Protein AF-0000000079344077 (afdb_homodimer)

Structure (mmCIF, N/CA/C/O backbone):
data_AF-0000000079344077-model_v1
#
loop_
_entity.id
_entity.type
_entity.pdbx_description
1 polymer 'Suppressor of forked domain-containing protein'
#
loop_
_atom_site.group_PDB
_atom_site.id
_atom_site.type_symbol
_atom_site.label_atom_id
_atom_site.label_alt_id
_atom_site.label_comp_id
_atom_site.label_asym_id
_atom_site.label_entity_id
_atom_site.label_seq_id
_atom_site.pdbx_PDB_ins_code
_atom_site.Cartn_x
_atom_site.Cartn_y
_atom_site.Cartn_z
_atom_site.occupancy
_atom_site.B_iso_or_equiv
_atom_site.auth_seq_id
_atom_site.auth_comp_id
_atom_site.auth_asym_id
_atom_site.auth_atom_id
_atom_site.pdbx_PDB_model_num
ATOM 1 N N . MET A 1 1 ? -17.625 -54.344 -34.875 1 52.28 1 MET A N 1
ATOM 2 C CA . MET A 1 1 ? -16.25 -53.906 -35.125 1 52.28 1 MET A CA 1
ATOM 3 C C . MET A 1 1 ? -16.203 -52.969 -36.312 1 52.28 1 MET A C 1
ATOM 5 O O . MET A 1 1 ? -15.562 -51.906 -36.281 1 52.28 1 MET A O 1
ATOM 9 N N . SER A 1 2 ? -16.922 -53.281 -37.344 1 61.22 2 SER A N 1
ATOM 10 C CA . SER A 1 2 ? -16.922 -52.469 -38.562 1 61.22 2 SER A CA 1
ATOM 11 C C . SER A 1 2 ? -17.641 -51.125 -38.312 1 61.22 2 SER A C 1
ATOM 13 O O . SER A 1 2 ? -17.156 -50.094 -38.781 1 61.22 2 SER A O 1
ATOM 15 N N . ILE A 1 3 ? -18.672 -51.156 -37.531 1 60.72 3 ILE A N 1
ATOM 16 C CA . ILE A 1 3 ? -19.469 -49.969 -37.281 1 60.72 3 ILE A CA 1
ATOM 17 C C . ILE A 1 3 ? -18.688 -49.031 -36.375 1 60.72 3 ILE A C 1
ATOM 19 O O . ILE A 1 3 ? -18.703 -47.812 -36.594 1 60.72 3 ILE A O 1
ATOM 23 N N . GLU A 1 4 ? -18.047 -49.656 -35.438 1 61.25 4 GLU A N 1
ATOM 24 C CA . GLU A 1 4 ? -17.234 -48.875 -34.531 1 61.25 4 GLU A CA 1
ATOM 25 C C . GLU A 1 4 ? -16.094 -48.188 -35.281 1 61.25 4 GLU A C 1
ATOM 27 O O . GLU A 1 4 ? -15.797 -47 -35.031 1 61.25 4 GLU A O 1
ATOM 32 N N . ARG A 1 5 ? -15.547 -48.906 -36.188 1 66.25 5 ARG A N 1
ATOM 33 C CA . ARG A 1 5 ? -14.469 -48.344 -37 1 66.25 5 ARG A CA 1
ATOM 34 C C . ARG A 1 5 ? -14.992 -47.281 -37.938 1 66.25 5 ARG A C 1
ATOM 36 O O . ARG A 1 5 ? -14.312 -46.281 -38.188 1 66.25 5 ARG A O 1
ATOM 43 N N . SER A 1 6 ? -16.25 -47.562 -38.281 1 68.38 6 SER A N 1
ATOM 44 C CA . SER A 1 6 ? -16.859 -46.594 -39.156 1 68.38 6 SER A CA 1
ATOM 45 C C . SER A 1 6 ? -17.172 -45.281 -38.406 1 68.38 6 SER A C 1
ATOM 47 O O . SER A 1 6 ? -16.922 -44.188 -38.938 1 68.38 6 SER A O 1
ATOM 49 N N . ARG A 1 7 ? -17.656 -45.406 -37.25 1 72.81 7 ARG A N 1
ATOM 50 C CA . ARG A 1 7 ? -17.953 -44.25 -36.406 1 72.81 7 ARG A CA 1
ATOM 51 C C . ARG A 1 7 ? -16.672 -43.469 -36.094 1 72.81 7 ARG A C 1
ATOM 53 O O . ARG A 1 7 ? -16.672 -42.219 -36.156 1 72.81 7 ARG A O 1
ATOM 60 N N . ASP A 1 8 ? -15.719 -44.219 -35.844 1 78.94 8 ASP A N 1
ATOM 61 C CA . ASP A 1 8 ? -14.43 -43.594 -35.562 1 78.94 8 ASP A CA 1
ATOM 62 C C . ASP A 1 8 ? -13.891 -42.875 -36.781 1 78.94 8 ASP A C 1
ATOM 64 O O . ASP A 1 8 ? -13.312 -41.781 -36.656 1 78.94 8 ASP A O 1
ATOM 68 N N . TYR A 1 9 ? -14.148 -43.5 -37.844 1 82.88 9 TYR A N 1
ATOM 69 C CA . TYR A 1 9 ? -13.703 -42.906 -39.094 1 82.88 9 TYR A CA 1
ATOM 70 C C . TYR A 1 9 ? -14.469 -41.625 -39.406 1 82.88 9 TYR A C 1
ATOM 72 O O . TYR A 1 9 ? -13.883 -40.594 -39.781 1 82.88 9 TYR A O 1
ATOM 80 N N . MET A 1 10 ? -15.789 -41.656 -39.25 1 84.06 10 MET A N 1
ATOM 81 C CA . MET A 1 10 ? -16.609 -40.469 -39.5 1 84.06 10 MET A CA 1
ATOM 82 C C . MET A 1 10 ? -16.25 -39.344 -38.531 1 84.06 10 MET A C 1
ATOM 84 O O . MET A 1 10 ? -16.188 -38.188 -38.906 1 84.06 10 MET A O 1
ATOM 88 N N . ASN A 1 11 ? -16.156 -39.781 -37.344 1 86.44 11 ASN A N 1
ATOM 89 C CA . ASN A 1 11 ? -15.75 -38.781 -36.344 1 86.44 11 ASN A CA 1
ATOM 90 C C . ASN A 1 11 ? -14.391 -38.156 -36.688 1 86.44 11 ASN A C 1
ATOM 92 O O . ASN A 1 11 ? -14.195 -36.969 -36.531 1 86.44 11 ASN A O 1
ATOM 96 N N . ALA A 1 12 ? -13.492 -38.969 -37.156 1 86.81 12 ALA A N 1
ATOM 97 C CA . ALA A 1 12 ? -12.164 -38.5 -37.531 1 86.81 12 ALA A CA 1
ATOM 98 C C . ALA A 1 12 ? -12.234 -37.531 -38.688 1 86.81 12 ALA A C 1
ATOM 100 O O . ALA A 1 12 ? -11.484 -36.531 -38.75 1 86.81 12 ALA A O 1
ATOM 101 N N . ARG A 1 13 ? -13.102 -37.812 -39.594 1 86.75 13 ARG A N 1
ATOM 102 C CA . ARG A 1 13 ? -13.266 -36.906 -40.719 1 86.75 13 ARG A CA 1
ATOM 103 C C . ARG A 1 13 ? -13.844 -35.562 -40.312 1 86.75 13 ARG A C 1
ATOM 105 O O . ARG A 1 13 ? -13.406 -34.531 -40.781 1 86.75 13 ARG A O 1
ATOM 112 N N . ARG A 1 14 ? -14.828 -35.656 -39.5 1 89.94 14 ARG A N 1
ATOM 113 C CA . ARG A 1 14 ? -15.422 -34.438 -38.969 1 89.94 14 ARG A CA 1
ATOM 114 C C . ARG A 1 14 ? -14.375 -33.562 -38.25 1 89.94 14 ARG A C 1
ATOM 116 O O . ARG A 1 14 ? -14.289 -32.375 -38.5 1 89.94 14 ARG A 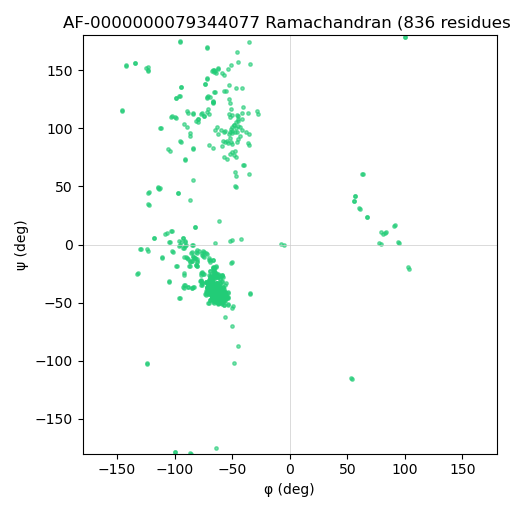O 1
ATOM 123 N N . VAL A 1 15 ? -13.648 -34.281 -37.406 1 90.75 15 VAL A N 1
ATOM 124 C CA . VAL A 1 15 ? -12.625 -33.594 -36.625 1 90.75 15 VAL A CA 1
ATOM 125 C C . VAL A 1 15 ? -11.562 -33 -37.562 1 90.75 15 VAL A C 1
ATOM 127 O O . VAL A 1 15 ? -11.031 -31.922 -37.312 1 90.75 15 VAL A O 1
ATOM 130 N N . ALA A 1 16 ? -11.258 -33.688 -38.625 1 89.62 16 ALA A N 1
ATOM 131 C CA . ALA A 1 16 ? -10.273 -33.188 -39.594 1 89.62 16 ALA A CA 1
ATOM 132 C C . ALA A 1 16 ? -10.734 -31.891 -40.219 1 89.62 16 ALA A C 1
ATOM 134 O O . ALA A 1 16 ? -9.93 -30.984 -40.469 1 89.62 16 ALA A O 1
ATOM 135 N N . LYS A 1 17 ? -11.992 -31.797 -40.531 1 91.06 17 LYS A N 1
ATOM 136 C CA . LYS A 1 17 ? -12.547 -30.562 -41.094 1 91.06 17 LYS A CA 1
ATOM 137 C C . LYS A 1 17 ? -12.508 -29.422 -40.094 1 91.06 17 LYS A C 1
ATOM 139 O O . LYS A 1 17 ? -12.188 -28.281 -40.438 1 91.06 17 LYS A O 1
ATOM 144 N N . GLU A 1 18 ? -12.805 -29.781 -38.906 1 91.88 18 GLU A N 1
ATOM 145 C CA . GLU A 1 18 ? -12.773 -28.781 -37.844 1 91.88 18 GLU A CA 1
ATOM 146 C C . GLU A 1 18 ? -11.352 -28.281 -37.625 1 91.88 18 GLU A C 1
ATOM 148 O O . GLU A 1 18 ? -11.141 -27.094 -37.312 1 91.88 18 GLU A O 1
ATOM 153 N N . LEU A 1 19 ? -10.445 -29.172 -37.719 1 90.94 19 LEU A N 1
ATOM 154 C CA . LEU A 1 19 ? -9.039 -28.828 -37.531 1 90.94 19 LEU A CA 1
ATOM 155 C C . LEU A 1 19 ? -8.594 -27.797 -38.562 1 90.94 19 LEU A C 1
ATOM 157 O O . LEU A 1 19 ? -7.859 -26.859 -38.25 1 90.94 19 LEU A O 1
ATOM 161 N N . GLU A 1 20 ? -9.055 -27.938 -39.75 1 90.69 20 GLU A N 1
ATOM 162 C CA . GLU A 1 20 ? -8.703 -27 -40.812 1 90.69 20 GLU A CA 1
ATOM 163 C C . GLU A 1 20 ? -9.188 -25.594 -40.469 1 90.69 20 GLU A C 1
ATOM 165 O O . GLU A 1 20 ? -8.5 -24.609 -40.781 1 90.69 20 GLU A O 1
ATOM 170 N N . VAL A 1 21 ? -10.281 -25.547 -39.906 1 91.44 21 VAL A N 1
ATOM 171 C CA . VAL A 1 21 ? -10.859 -24.266 -39.531 1 91.44 21 VAL A CA 1
ATOM 172 C C . VAL A 1 21 ? -10.047 -23.641 -38.406 1 91.44 21 VAL A C 1
ATOM 174 O O . VAL A 1 21 ? -9.812 -22.422 -38.406 1 91.44 21 VAL A O 1
ATOM 177 N N . GLN A 1 22 ? -9.648 -24.5 -37.469 1 90.19 22 GLN A N 1
ATOM 178 C CA . GLN A 1 22 ? -8.922 -24 -36.312 1 90.19 22 GLN A CA 1
ATOM 179 C C . GLN A 1 22 ? -7.539 -23.484 -36.719 1 90.19 22 GLN A C 1
ATOM 181 O O . GLN A 1 22 ? -7.027 -22.547 -36.094 1 90.19 22 GLN A O 1
ATOM 186 N N . ILE A 1 23 ? -6.941 -24.062 -37.688 1 90.5 23 ILE A N 1
ATOM 187 C CA . ILE A 1 23 ? -5.562 -23.719 -38 1 90.5 23 ILE A CA 1
ATOM 188 C C . ILE A 1 23 ? -5.543 -22.656 -39.094 1 90.5 23 ILE A C 1
ATOM 190 O O . ILE A 1 23 ? -4.477 -22.156 -39.469 1 90.5 23 ILE A O 1
ATOM 194 N N . ARG A 1 24 ? -6.805 -22.266 -39.469 1 90.62 24 ARG A N 1
ATOM 195 C CA . ARG A 1 24 ? -6.891 -21.234 -40.5 1 90.62 24 ARG A CA 1
ATOM 196 C C . ARG A 1 24 ? -6.355 -19.906 -40 1 90.62 24 ARG A C 1
ATOM 198 O O . ARG A 1 24 ? -6.734 -19.453 -38.906 1 90.62 24 ARG A O 1
ATOM 205 N N . GLY A 1 25 ? -5.355 -19.344 -40.656 1 92.62 25 GLY A N 1
ATOM 206 C CA . GLY A 1 25 ? -4.84 -18.031 -40.281 1 92.62 25 GLY A CA 1
ATOM 207 C C . GLY A 1 25 ? -3.527 -18.109 -39.531 1 92.62 25 GLY A C 1
ATOM 208 O O . GLY A 1 25 ? -2.842 -17.094 -39.375 1 92.62 25 GLY A O 1
ATOM 209 N N . ILE A 1 26 ? -3.295 -19.297 -38.969 1 95.69 26 ILE A N 1
ATOM 210 C CA . ILE A 1 26 ? -2.035 -19.484 -38.25 1 95.69 26 ILE A CA 1
ATOM 211 C C . ILE A 1 26 ? -0.877 -19.5 -39.25 1 95.69 26 ILE A C 1
ATOM 213 O O . ILE A 1 26 ? -0.937 -20.219 -40.281 1 95.69 26 ILE A O 1
ATOM 217 N N . ASN A 1 27 ? 0.072 -18.719 -39.062 1 94.12 27 ASN A N 1
ATOM 218 C CA . ASN A 1 27 ? 1.297 -18.75 -39.844 1 94.12 27 ASN A CA 1
ATOM 219 C C . ASN A 1 27 ? 2.34 -19.672 -39.25 1 94.12 27 ASN A C 1
ATOM 221 O O . ASN A 1 27 ? 3.133 -19.25 -38.406 1 94.12 27 ASN A O 1
ATOM 225 N N . ARG A 1 28 ? 2.488 -20.797 -39.75 1 92.25 28 ARG A N 1
ATOM 226 C CA . ARG A 1 28 ? 3.357 -21.812 -39.188 1 92.25 28 ARG A CA 1
ATOM 227 C C . ARG A 1 28 ? 4.812 -21.578 -39.562 1 92.25 28 ARG A C 1
ATOM 229 O O . ARG A 1 28 ? 5.719 -22.219 -39.031 1 92.25 28 ARG A O 1
ATOM 236 N N . ASN A 1 29 ? 5.023 -20.641 -40.406 1 90.31 29 ASN A N 1
ATOM 237 C CA . ASN A 1 29 ? 6.379 -20.359 -40.844 1 90.31 29 ASN A CA 1
ATOM 238 C C . ASN A 1 29 ? 6.922 -19.078 -40.25 1 90.31 29 ASN A C 1
ATOM 240 O O . ASN A 1 29 ? 7.996 -18.609 -40.656 1 90.31 29 ASN A O 1
ATOM 244 N N . ALA A 1 30 ? 6.188 -18.641 -39.375 1 90.25 30 ALA A N 1
ATOM 245 C CA . ALA A 1 30 ? 6.645 -17.406 -38.75 1 90.25 30 ALA A CA 1
ATOM 246 C C . ALA A 1 30 ? 7.859 -17.656 -37.844 1 90.25 30 ALA A C 1
ATOM 248 O O . ALA A 1 30 ? 7.863 -18.594 -37.062 1 90.25 30 ALA A O 1
ATOM 249 N N . PRO A 1 31 ? 8.906 -16.922 -38.094 1 91.19 31 PRO A N 1
ATOM 250 C CA . PRO A 1 31 ? 10.062 -17.094 -37.219 1 91.19 31 PRO A CA 1
ATOM 251 C C . PRO A 1 31 ? 9.773 -16.688 -35.781 1 91.19 31 PRO A C 1
ATOM 253 O O . PRO A 1 31 ? 8.969 -15.781 -35.531 1 91.19 31 PRO A O 1
ATOM 256 N N . SER A 1 32 ? 10.406 -17.359 -34.875 1 91.38 32 SER A N 1
ATOM 257 C CA . SER A 1 32 ? 10.25 -17.047 -33.469 1 91.38 32 SER A CA 1
ATOM 258 C C . SER A 1 32 ? 11.039 -15.797 -33.094 1 91.38 32 SER A C 1
ATOM 260 O O . SER A 1 32 ? 12.266 -15.773 -33.219 1 91.38 32 SER A O 1
ATOM 262 N N . VAL A 1 33 ? 10.312 -14.773 -32.75 1 90.38 33 VAL A N 1
ATOM 263 C CA . VAL A 1 33 ? 10.93 -13.516 -32.344 1 90.38 33 VAL A CA 1
ATOM 264 C C . VAL A 1 33 ? 10.406 -13.117 -30.969 1 90.38 33 VAL A C 1
ATOM 266 O O . VAL A 1 33 ? 9.32 -13.531 -30.562 1 90.38 33 VAL A O 1
ATOM 269 N N . PRO A 1 34 ? 11.25 -12.375 -30.25 1 90.5 34 PRO A N 1
ATOM 270 C CA . PRO A 1 34 ? 10.766 -11.891 -28.953 1 90.5 34 PRO A CA 1
ATOM 271 C C . PRO A 1 34 ? 9.492 -11.062 -29.062 1 90.5 34 PRO A C 1
ATOM 273 O O . PRO A 1 34 ? 9.266 -10.414 -30.094 1 90.5 34 PRO A O 1
ATOM 276 N N . PRO A 1 35 ? 8.695 -11.188 -28.078 1 88.5 35 PRO A N 1
ATOM 277 C CA . PRO A 1 35 ? 7.426 -10.453 -28.109 1 88.5 35 PRO A CA 1
ATOM 278 C C . PRO A 1 35 ? 7.625 -8.945 -28.312 1 88.5 35 PRO A C 1
ATOM 280 O O . PRO A 1 35 ? 8.492 -8.352 -27.656 1 88.5 35 PRO A O 1
ATOM 283 N N . ASN A 1 36 ? 6.883 -8.43 -29.219 1 84 36 ASN A N 1
ATOM 284 C CA . ASN A 1 36 ? 7 -7 -29.5 1 84 36 ASN A CA 1
ATOM 285 C C . ASN A 1 36 ? 5.656 -6.289 -29.359 1 84 36 ASN A C 1
ATOM 287 O O . ASN A 1 36 ? 5.578 -5.066 -29.5 1 84 36 ASN A O 1
ATOM 291 N N . GLY A 1 37 ? 4.664 -7.023 -29.109 1 80.69 37 GLY A N 1
ATOM 292 C CA . GLY A 1 37 ? 3.371 -6.426 -28.812 1 80.69 37 GLY A CA 1
ATOM 293 C C . GLY A 1 37 ? 2.627 -5.969 -30.047 1 80.69 37 GLY A C 1
ATOM 294 O O . GLY A 1 37 ? 1.585 -5.32 -29.953 1 80.69 37 GLY A O 1
ATOM 295 N N . SER A 1 38 ? 3.064 -6.312 -31.188 1 86.38 38 SER A N 1
ATOM 296 C CA . SER A 1 38 ? 2.393 -5.914 -32.438 1 86.38 38 SER A CA 1
ATOM 297 C C . SER A 1 38 ? 1.028 -6.586 -32.562 1 86.38 38 SER A C 1
ATOM 299 O O . SER A 1 38 ? 0.809 -7.664 -32 1 86.38 38 SER A O 1
ATOM 301 N N . PRO A 1 39 ? 0.141 -5.895 -33.219 1 89.88 39 PRO A N 1
ATOM 302 C CA . PRO A 1 39 ? -1.187 -6.477 -33.438 1 89.88 39 PRO A CA 1
ATOM 303 C C . PRO A 1 39 ? -1.138 -7.816 -34.156 1 89.88 39 PRO A C 1
ATOM 305 O O . PRO A 1 39 ? -1.925 -8.719 -33.844 1 89.88 39 PRO A O 1
ATOM 308 N N . GLU A 1 40 ? -0.261 -7.93 -35.094 1 90.81 40 GLU A N 1
ATOM 309 C CA . GLU A 1 40 ? -0.122 -9.188 -35.812 1 90.81 40 GLU A CA 1
ATOM 310 C C . GLU A 1 40 ? 0.309 -10.32 -34.906 1 90.81 40 GLU A C 1
ATOM 312 O O . GLU A 1 40 ? -0.214 -11.438 -34.969 1 90.81 40 GLU A O 1
ATOM 317 N N . GLU A 1 41 ? 1.22 -10.023 -34.094 1 90.88 41 GLU A N 1
ATOM 318 C CA . GLU A 1 41 ? 1.675 -11.023 -33.125 1 90.88 41 GLU A CA 1
ATOM 319 C C . GLU A 1 41 ? 0.548 -11.43 -32.156 1 90.88 41 GLU A C 1
ATOM 321 O O . GLU A 1 41 ? 0.364 -12.617 -31.891 1 90.88 41 GLU A O 1
ATOM 326 N N . ARG A 1 42 ? -0.129 -10.438 -31.734 1 89.75 42 ARG A N 1
ATOM 327 C CA . ARG A 1 42 ? -1.239 -10.711 -30.828 1 89.75 42 ARG A CA 1
ATOM 328 C C . ARG A 1 42 ? -2.281 -11.602 -31.484 1 89.75 42 ARG A C 1
ATOM 330 O O . ARG A 1 42 ? -2.832 -12.5 -30.844 1 89.75 42 ARG A O 1
ATOM 337 N N . LYS A 1 43 ? -2.559 -11.32 -32.656 1 93.38 43 LYS A N 1
ATOM 338 C CA . LYS A 1 43 ? -3.518 -12.133 -33.406 1 93.38 43 LYS A CA 1
ATOM 339 C C . LYS A 1 43 ? -3.029 -13.578 -33.562 1 93.38 43 LYS A C 1
ATOM 341 O O . LYS A 1 43 ? -3.797 -14.516 -33.344 1 93.38 43 LYS A O 1
ATOM 346 N N . GLN A 1 44 ? -1.805 -13.758 -33.875 1 94.5 44 GLN A N 1
ATOM 347 C CA . GLN A 1 44 ? -1.233 -15.094 -34.031 1 94.5 44 GLN A CA 1
ATOM 348 C C . GLN A 1 44 ? -1.264 -15.844 -32.688 1 94.5 44 GLN A C 1
ATOM 350 O O . GLN A 1 44 ? -1.576 -17.031 -32.656 1 94.5 44 GLN A O 1
ATOM 355 N N . VAL A 1 45 ? -0.896 -15.148 -31.641 1 93 45 VAL A N 1
ATOM 356 C CA . VAL A 1 45 ? -0.934 -15.766 -30.312 1 93 45 VAL A CA 1
ATOM 357 C C . VAL A 1 45 ? -2.35 -16.25 -30.016 1 93 45 VAL A C 1
ATOM 359 O O . VAL A 1 45 ? -2.541 -17.359 -29.516 1 93 45 VAL A O 1
ATOM 362 N N . GLU A 1 46 ? -3.281 -15.414 -30.328 1 92.56 46 GLU A N 1
ATOM 363 C CA . GLU A 1 46 ? -4.68 -15.758 -30.078 1 92.56 46 GLU A CA 1
ATOM 364 C C . GLU A 1 46 ? -5.094 -16.984 -30.891 1 92.56 46 GLU A C 1
ATOM 366 O O . GLU A 1 46 ? -5.781 -17.875 -30.375 1 92.56 46 GLU A O 1
ATOM 371 N N . LEU A 1 47 ? -4.746 -17 -32.125 1 95.62 47 LEU A N 1
ATOM 372 C CA . LEU A 1 47 ? -5.098 -18.125 -33 1 95.62 47 LEU A CA 1
ATOM 373 C C . LEU A 1 47 ? -4.477 -19.422 -32.5 1 95.62 47 LEU A C 1
ATOM 375 O O . LEU A 1 47 ? -5.141 -20.453 -32.469 1 95.62 47 LEU A O 1
ATOM 379 N N . TRP A 1 48 ? -3.24 -19.391 -32.094 1 95.94 48 TRP A N 1
ATOM 380 C CA . TRP A 1 48 ? -2.572 -20.578 -31.562 1 95.94 48 TRP A CA 1
ATOM 381 C C . TRP A 1 48 ? -3.246 -21.047 -30.281 1 95.94 48 TRP A C 1
ATOM 383 O O . TRP A 1 48 ? -3.459 -22.25 -30.094 1 95.94 48 TRP A O 1
ATOM 393 N N . GLN A 1 49 ? -3.549 -20.109 -29.438 1 93.75 49 GLN A N 1
ATOM 394 C CA . GLN A 1 49 ? -4.195 -20.453 -28.172 1 93.75 49 GLN A CA 1
ATOM 395 C C . GLN A 1 49 ? -5.543 -21.141 -28.422 1 93.75 49 GLN A C 1
ATOM 397 O O . GLN A 1 49 ? -5.906 -22.078 -27.719 1 93.75 49 GLN A O 1
ATOM 402 N N . LYS A 1 50 ? -6.277 -20.641 -29.359 1 94.12 50 LYS A N 1
ATOM 403 C CA . LYS A 1 50 ? -7.551 -21.25 -29.719 1 94.12 50 LYS A CA 1
ATOM 404 C C . LYS A 1 50 ? -7.359 -22.672 -30.203 1 94.12 50 LYS A C 1
ATOM 406 O O . LYS A 1 50 ? -8.117 -23.578 -29.828 1 94.12 50 LYS A O 1
ATOM 411 N N . TYR A 1 51 ? -6.402 -22.859 -31.031 1 95.94 51 TYR A N 1
ATOM 412 C CA . TYR A 1 51 ? -6.082 -24.188 -31.547 1 95.94 51 TYR A CA 1
ATOM 413 C C . TYR A 1 51 ? -5.699 -25.141 -30.422 1 95.94 51 TYR A C 1
ATOM 415 O O . TYR A 1 51 ? -6.199 -26.266 -30.359 1 95.94 51 TYR A O 1
ATOM 423 N N . ILE A 1 52 ? -4.852 -24.719 -29.516 1 95.38 52 ILE A N 1
ATOM 424 C CA . ILE A 1 52 ? -4.387 -25.531 -28.406 1 95.38 52 ILE A CA 1
ATOM 425 C C . ILE A 1 52 ? -5.562 -25.875 -27.5 1 95.38 52 ILE A C 1
ATOM 427 O O . ILE A 1 52 ? -5.695 -27.031 -27.062 1 95.38 52 ILE A O 1
ATOM 431 N N . ALA A 1 53 ? -6.371 -24.875 -27.234 1 93.94 53 ALA A N 1
ATOM 432 C CA . ALA A 1 53 ? -7.555 -25.109 -26.422 1 93.94 53 ALA A CA 1
ATOM 433 C C . ALA A 1 53 ? -8.469 -26.156 -27.062 1 93.94 53 ALA A C 1
ATOM 435 O O . ALA A 1 53 ? -9.047 -27 -26.359 1 93.94 53 ALA A O 1
ATOM 436 N N . TRP A 1 54 ? -8.586 -26.031 -28.297 1 95.31 54 TRP A N 1
ATOM 437 C CA . TRP A 1 54 ? -9.398 -26.984 -29.047 1 95.31 54 TRP A CA 1
ATOM 438 C C . TRP A 1 54 ? -8.844 -28.391 -28.922 1 95.31 54 TRP A C 1
ATOM 440 O O . TRP A 1 54 ? -9.586 -29.344 -28.688 1 95.31 54 TRP A O 1
ATOM 450 N N . GLU A 1 55 ? -7.516 -28.562 -29.062 1 94.75 55 GLU A N 1
ATOM 451 C CA . GLU A 1 55 ? -6.883 -29.875 -28.906 1 94.75 55 GLU A CA 1
ATOM 452 C C . GLU A 1 55 ? -7.07 -30.406 -27.484 1 94.75 55 GLU A C 1
ATOM 454 O O . GLU A 1 55 ? -7.336 -31.594 -27.297 1 94.75 55 GLU A O 1
ATOM 459 N N . LYS A 1 56 ? -6.984 -29.562 -26.516 1 94.44 56 LYS A N 1
ATOM 460 C CA . LYS A 1 56 ? -7.133 -29.938 -25.109 1 94.44 56 LYS A CA 1
ATOM 461 C C . LYS A 1 56 ? -8.555 -30.422 -24.812 1 94.44 56 LYS A C 1
ATOM 463 O O . LYS A 1 56 ? -8.766 -31.234 -23.922 1 94.44 56 LYS A O 1
ATOM 468 N N . SER A 1 57 ? -9.492 -29.953 -25.609 1 94.25 57 SER A N 1
ATOM 469 C CA . SER A 1 57 ? -10.891 -30.312 -25.406 1 94.25 57 SER A CA 1
ATOM 470 C C . SER A 1 57 ? -11.164 -31.734 -25.906 1 94.25 57 SER A C 1
ATOM 472 O O . SER A 1 57 ? -12.273 -32.25 -25.734 1 94.25 57 SER A O 1
ATOM 474 N N . ASN A 1 58 ? -10.258 -32.312 -26.547 1 93.88 58 ASN A N 1
ATOM 475 C CA . ASN A 1 58 ? -10.336 -33.719 -26.984 1 93.88 58 ASN A CA 1
ATOM 476 C C . ASN A 1 58 ? -11.469 -33.938 -27.984 1 93.88 58 ASN A C 1
ATOM 478 O O . ASN A 1 58 ? -12.344 -34.75 -27.781 1 93.88 58 ASN A O 1
ATOM 482 N N . PRO A 1 59 ? -11.344 -33.25 -29.062 1 92.44 59 PRO A N 1
ATOM 483 C CA . PRO A 1 59 ? -12.406 -33.344 -30.062 1 92.44 59 PRO A CA 1
ATOM 484 C C . PRO A 1 59 ? -12.617 -34.781 -30.547 1 92.44 59 PRO A C 1
ATOM 486 O O . PRO A 1 59 ? -13.719 -35.156 -30.953 1 92.44 59 PRO A O 1
ATOM 489 N N . LEU A 1 60 ? -11.703 -35.656 -30.531 1 91.19 60 LEU A N 1
ATOM 490 C CA . LEU A 1 60 ? -11.82 -37.062 -30.953 1 91.19 60 LEU A CA 1
ATOM 491 C C . LEU A 1 60 ? -12.414 -37.906 -29.828 1 91.19 60 LEU A C 1
ATOM 493 O O . LEU A 1 60 ? -12.766 -39.062 -30.047 1 91.19 60 LEU A O 1
ATOM 497 N N . ARG A 1 61 ? -12.539 -37.438 -28.594 1 90.25 61 ARG A N 1
ATOM 498 C CA . ARG A 1 61 ? -13.109 -38.094 -27.422 1 90.25 61 ARG A CA 1
ATOM 499 C C . ARG A 1 61 ? -12.398 -39.406 -27.156 1 90.25 61 ARG A C 1
ATOM 501 O O . ARG A 1 61 ? -13.047 -40.438 -26.953 1 90.25 61 ARG A O 1
ATOM 508 N N . THR A 1 62 ? -11.102 -39.344 -27.312 1 90.94 62 THR A N 1
ATOM 509 C CA . THR A 1 62 ? -10.312 -40.531 -27.047 1 90.94 62 THR A CA 1
ATOM 510 C C . THR A 1 62 ? -10.25 -40.812 -25.562 1 90.94 62 THR A C 1
ATOM 512 O O . THR A 1 62 ? -10.125 -39.906 -24.75 1 90.94 62 THR A O 1
ATOM 515 N N . GLU A 1 63 ? -10.289 -42.062 -25.141 1 90.25 63 GLU A N 1
ATOM 516 C CA . GLU A 1 63 ? -10.18 -42.469 -23.75 1 90.25 63 GLU A CA 1
ATOM 517 C C . GLU A 1 63 ? -8.734 -42.719 -23.359 1 90.25 63 GLU A C 1
ATOM 519 O O . GLU A 1 63 ? -8.414 -42.844 -22.172 1 90.25 63 GLU A O 1
ATOM 524 N N . ASP A 1 64 ? -7.906 -42.75 -24.375 1 92.31 64 ASP A N 1
ATOM 525 C CA . ASP A 1 64 ? -6.477 -42.938 -24.156 1 92.31 64 ASP A CA 1
ATOM 526 C C . ASP A 1 64 ? -5.801 -41.625 -23.766 1 92.31 64 ASP A C 1
ATOM 528 O O . ASP A 1 64 ? -5.477 -40.812 -24.625 1 92.31 64 ASP A O 1
ATOM 532 N N . THR A 1 65 ? -5.473 -41.562 -22.5 1 92.56 65 THR A N 1
ATOM 533 C CA . THR A 1 65 ? -4.871 -40.344 -21.969 1 92.56 65 THR A CA 1
ATOM 534 C C . THR A 1 65 ? -3.514 -40.094 -22.609 1 92.56 65 THR A C 1
ATOM 536 O O . THR A 1 65 ? -3.152 -38.938 -22.859 1 92.56 65 THR A O 1
ATOM 539 N N . ALA A 1 66 ? -2.752 -41.062 -22.844 1 92.38 66 ALA A N 1
ATOM 540 C CA . ALA A 1 66 ? -1.43 -40.906 -23.438 1 92.38 66 ALA A CA 1
ATOM 541 C C . ALA A 1 66 ? -1.53 -40.344 -24.859 1 92.38 66 ALA A C 1
ATOM 543 O O . ALA A 1 66 ? -0.742 -39.5 -25.25 1 92.38 66 ALA A O 1
ATOM 544 N N . LEU A 1 67 ? -2.461 -40.844 -25.578 1 92.69 67 LEU A N 1
ATOM 545 C CA . LEU A 1 67 ? -2.662 -40.375 -26.953 1 92.69 67 LEU A CA 1
ATOM 546 C C . LEU A 1 67 ? -3.098 -38.906 -26.969 1 92.69 67 LEU A C 1
ATOM 548 O O . LEU A 1 67 ? -2.605 -38.125 -27.766 1 92.69 67 LEU A O 1
ATOM 552 N N . LEU A 1 68 ? -4.039 -38.625 -26.172 1 94.69 68 LEU A N 1
ATOM 553 C CA . LEU A 1 68 ? -4.48 -37.219 -26.062 1 94.69 68 LEU A CA 1
ATOM 554 C C . LEU A 1 68 ? -3.314 -36.312 -25.703 1 94.69 68 LEU A C 1
ATOM 556 O O . LEU A 1 68 ? -3.158 -35.25 -26.297 1 94.69 68 LEU A O 1
ATOM 560 N N . THR A 1 69 ? -2.514 -36.719 -24.719 1 96.31 69 THR A N 1
ATOM 561 C CA . THR A 1 69 ? -1.37 -35.938 -24.266 1 96.31 69 THR A CA 1
ATOM 562 C C . THR A 1 69 ? -0.394 -35.719 -25.422 1 96.31 69 THR A C 1
ATOM 564 O O . THR A 1 69 ? 0.09 -34.594 -25.609 1 96.31 69 THR A O 1
ATOM 567 N N . LYS A 1 70 ? -0.102 -36.719 -26.156 1 95.06 70 LYS A N 1
ATOM 568 C CA . LYS A 1 70 ? 0.824 -36.594 -27.281 1 95.06 70 LYS A CA 1
ATOM 569 C C . LYS A 1 70 ? 0.299 -35.594 -28.328 1 95.06 70 LYS A C 1
ATOM 571 O O . LYS A 1 70 ? 1.068 -34.844 -28.891 1 95.06 70 LYS A O 1
ATOM 576 N N . ARG A 1 71 ? -0.951 -35.625 -28.562 1 95.19 71 ARG A N 1
ATOM 577 C CA . ARG A 1 71 ? -1.56 -34.719 -29.531 1 95.19 71 ARG A CA 1
ATOM 578 C C . ARG A 1 71 ? -1.47 -33.281 -29.062 1 95.19 71 ARG A C 1
ATOM 580 O O . ARG A 1 71 ? -1.122 -32.375 -29.859 1 95.19 71 ARG A O 1
ATOM 587 N N . VAL A 1 72 ? -1.847 -33.062 -27.828 1 97.06 72 VAL A N 1
ATOM 588 C CA . VAL A 1 72 ? -1.817 -31.719 -27.281 1 97.06 72 VAL A CA 1
ATOM 589 C C . VAL A 1 72 ? -0.381 -31.203 -27.25 1 97.06 72 VAL A C 1
ATOM 591 O O . VAL A 1 72 ? -0.118 -30.062 -27.641 1 97.06 72 VAL A O 1
ATOM 594 N N . VAL A 1 73 ? 0.56 -32.031 -26.812 1 97.06 73 VAL A N 1
ATOM 595 C CA . VAL A 1 73 ? 1.964 -31.641 -26.75 1 97.06 73 VAL A CA 1
ATOM 596 C C . VAL A 1 73 ? 2.484 -31.344 -28.156 1 97.06 73 VAL A C 1
ATOM 598 O O . VAL A 1 73 ? 3.287 -30.422 -28.344 1 97.06 73 VAL A O 1
ATOM 601 N N . PHE A 1 74 ? 2.045 -32.094 -29.109 1 96.38 74 PHE A N 1
ATOM 602 C CA . PHE A 1 74 ? 2.434 -31.844 -30.484 1 96.38 74 PHE A CA 1
ATOM 603 C C . PHE A 1 74 ? 1.975 -30.453 -30.938 1 96.38 74 PHE A C 1
ATOM 605 O O . PHE A 1 74 ? 2.73 -29.719 -31.578 1 96.38 74 PHE A O 1
ATOM 612 N N . ALA A 1 75 ? 0.758 -30.172 -30.656 1 96.44 75 ALA A N 1
ATOM 613 C CA . ALA A 1 75 ? 0.237 -28.844 -30.984 1 96.44 75 ALA A CA 1
ATOM 614 C C . ALA A 1 75 ? 1.051 -27.75 -30.312 1 96.44 75 ALA A C 1
ATOM 616 O O . ALA A 1 75 ? 1.375 -26.734 -30.938 1 96.44 75 ALA A O 1
ATOM 617 N N . LEU A 1 76 ? 1.388 -27.969 -29.078 1 97.56 76 LEU A N 1
ATOM 618 C CA . LEU A 1 76 ? 2.176 -27.016 -28.312 1 97.56 76 LEU A CA 1
ATOM 619 C C . LEU A 1 76 ? 3.582 -26.875 -28.891 1 97.56 76 LEU A C 1
ATOM 621 O O . LEU A 1 76 ? 4.117 -25.781 -29 1 97.56 76 LEU A O 1
ATOM 625 N N . GLU A 1 77 ? 4.156 -27.953 -29.312 1 96.81 77 GLU A N 1
ATOM 626 C CA . GLU A 1 77 ? 5.48 -27.938 -29.922 1 96.81 77 GLU A CA 1
ATOM 627 C C . GLU A 1 77 ? 5.469 -27.172 -31.25 1 96.81 77 GLU A C 1
ATOM 629 O O . GLU A 1 77 ? 6.41 -26.438 -31.547 1 96.81 77 GLU A O 1
ATOM 634 N N . GLN A 1 78 ? 4.453 -27.359 -31.984 1 95.88 78 GLN A N 1
ATOM 635 C CA . GLN A 1 78 ? 4.301 -26.609 -33.219 1 95.88 78 GLN A CA 1
ATOM 636 C C . GLN A 1 78 ? 4.195 -25.109 -32.938 1 95.88 78 GLN A C 1
ATOM 638 O O . GLN A 1 78 ? 4.773 -24.297 -33.656 1 95.88 78 GLN A O 1
ATOM 643 N N . CYS A 1 79 ? 3.432 -24.844 -31.969 1 96.88 79 CYS A N 1
ATOM 644 C CA . CYS A 1 79 ? 3.291 -23.438 -31.562 1 96.88 79 CYS A CA 1
ATOM 645 C C . CYS A 1 79 ? 4.637 -22.859 -31.156 1 96.88 79 CYS A C 1
ATOM 647 O O . CYS A 1 79 ? 4.945 -21.703 -31.484 1 96.88 79 CYS A O 1
ATOM 649 N N . LEU A 1 80 ? 5.449 -23.609 -30.438 1 96.94 80 LEU A N 1
ATOM 650 C CA . LEU A 1 80 ? 6.73 -23.156 -29.906 1 96.94 80 LEU A CA 1
ATOM 651 C C . LEU A 1 80 ? 7.711 -22.859 -31.047 1 96.94 80 LEU A C 1
ATOM 653 O O . LEU A 1 80 ? 8.641 -22.062 -30.875 1 96.94 80 LEU A O 1
ATOM 657 N N . LEU A 1 81 ? 7.52 -23.422 -32.219 1 95.94 81 LEU A N 1
ATOM 658 C CA . LEU A 1 81 ? 8.352 -23.125 -33.375 1 95.94 81 LEU A CA 1
ATOM 659 C C . LEU A 1 81 ? 8.172 -21.672 -33.812 1 95.94 81 LEU A C 1
ATOM 661 O O . LEU A 1 81 ? 9.109 -21.047 -34.312 1 95.94 81 LEU A O 1
ATOM 665 N N . CYS A 1 82 ? 7 -21.156 -33.531 1 94.88 82 CYS A N 1
ATOM 666 C CA . CYS A 1 82 ? 6.668 -19.812 -33.969 1 94.88 82 CYS A CA 1
ATOM 667 C C . CYS A 1 82 ? 6.727 -18.828 -32.781 1 94.88 82 CYS A C 1
ATOM 669 O O . CYS A 1 82 ? 7.066 -17.656 -32.969 1 94.88 82 CYS A O 1
ATOM 671 N N . LEU A 1 83 ? 6.391 -19.375 -31.641 1 95.38 83 LEU A N 1
ATOM 672 C CA . LEU A 1 83 ? 6.293 -18.516 -30.469 1 95.38 83 LEU A CA 1
ATOM 673 C C . LEU A 1 83 ? 7.219 -19 -29.359 1 95.38 83 LEU A C 1
ATOM 675 O O . LEU A 1 83 ? 6.828 -19.047 -28.188 1 95.38 83 LEU A O 1
ATOM 679 N N . GLY A 1 84 ? 8.43 -19.312 -29.75 1 95.56 84 GLY A N 1
ATOM 680 C CA . GLY A 1 84 ? 9.406 -19.875 -28.828 1 95.56 84 GLY A CA 1
ATOM 681 C C . GLY A 1 84 ? 9.836 -18.891 -27.75 1 95.56 84 GLY A C 1
ATOM 682 O O . GLY A 1 84 ? 10.32 -19.297 -26.688 1 95.56 84 GLY A O 1
ATOM 683 N N . HIS A 1 85 ? 9.633 -17.625 -27.969 1 95.62 85 HIS A N 1
ATOM 684 C CA . HIS A 1 85 ? 10.07 -16.609 -27.031 1 95.62 85 HIS A CA 1
ATOM 685 C C . HIS A 1 85 ? 8.961 -16.25 -26.047 1 95.62 85 HIS A C 1
ATOM 687 O O . HIS A 1 85 ? 9.125 -15.359 -25.219 1 95.62 85 HIS A O 1
ATOM 693 N N . HIS A 1 86 ? 7.855 -16.938 -26.094 1 94.12 86 HIS A N 1
ATOM 694 C CA . HIS A 1 86 ? 6.738 -16.719 -25.188 1 94.12 86 HIS A CA 1
ATOM 695 C C . HIS A 1 86 ? 6.746 -17.734 -24.047 1 94.12 86 HIS A C 1
ATOM 697 O O . HIS A 1 86 ? 6.387 -18.891 -24.234 1 94.12 86 HIS A O 1
ATOM 703 N N . PRO A 1 87 ? 7.051 -17.266 -22.891 1 95.44 87 PRO A N 1
ATOM 704 C CA . PRO A 1 87 ? 7.176 -18.188 -21.766 1 95.44 87 PRO A CA 1
ATOM 705 C C . PRO A 1 87 ? 5.867 -18.922 -21.453 1 95.44 87 PRO A C 1
ATOM 707 O O . PRO A 1 87 ? 5.883 -20.047 -20.938 1 95.44 87 PRO A O 1
ATOM 710 N N . ASP A 1 88 ? 4.797 -18.328 -21.781 1 94.75 88 ASP A N 1
ATOM 711 C CA . ASP A 1 88 ? 3.488 -18.875 -21.453 1 94.75 88 ASP A CA 1
ATOM 712 C C . ASP A 1 88 ? 3.271 -20.219 -22.156 1 94.75 88 ASP A C 1
ATOM 714 O O . ASP A 1 88 ? 2.688 -21.141 -21.578 1 94.75 88 ASP A O 1
ATOM 718 N N . ILE A 1 89 ? 3.727 -20.344 -23.359 1 95.81 89 ILE A N 1
ATOM 719 C CA . ILE A 1 89 ? 3.518 -21.578 -24.125 1 95.81 89 ILE A CA 1
ATOM 720 C C . ILE A 1 89 ? 4.332 -22.703 -23.5 1 95.81 89 ILE A C 1
ATOM 722 O O . ILE A 1 89 ? 3.846 -23.828 -23.375 1 95.81 89 ILE A O 1
ATOM 726 N N . TRP A 1 90 ? 5.523 -22.406 -23.141 1 97.44 90 TRP A N 1
ATOM 727 C CA . TRP A 1 90 ? 6.371 -23.391 -22.484 1 97.44 90 TRP A CA 1
ATOM 728 C C . TRP A 1 90 ? 5.738 -23.859 -21.188 1 97.44 90 TRP A C 1
ATOM 730 O O . TRP A 1 90 ? 5.699 -25.062 -20.906 1 97.44 90 TRP A O 1
ATOM 740 N N . TYR A 1 91 ? 5.281 -22.922 -20.406 1 97.19 91 TYR A N 1
ATOM 741 C CA . TYR A 1 91 ? 4.652 -23.266 -19.141 1 97.19 91 TYR A CA 1
ATOM 742 C C . TYR A 1 91 ? 3.404 -24.109 -19.359 1 97.19 91 TYR A C 1
ATOM 744 O O . TYR A 1 91 ? 3.178 -25.078 -18.641 1 97.19 91 TYR A O 1
ATOM 752 N N . GLN A 1 92 ? 2.627 -23.75 -20.328 1 95.81 92 GLN A N 1
ATOM 753 C CA . GLN A 1 92 ? 1.423 -24.516 -20.641 1 95.81 92 GLN A CA 1
ATOM 754 C C . GLN A 1 92 ? 1.759 -25.953 -21 1 95.81 92 GLN A C 1
ATOM 756 O O . GLN A 1 92 ? 1.065 -26.891 -20.562 1 95.81 92 GLN A O 1
ATOM 761 N N . ALA A 1 93 ? 2.771 -26.062 -21.766 1 97.31 93 ALA A N 1
ATOM 762 C CA . ALA A 1 93 ? 3.195 -27.406 -22.156 1 97.31 93 ALA A CA 1
ATOM 763 C C . ALA A 1 93 ? 3.607 -28.219 -20.938 1 97.31 93 ALA A C 1
ATOM 765 O O . ALA A 1 93 ? 3.17 -29.359 -20.781 1 97.31 93 ALA A O 1
ATOM 766 N N . ALA A 1 94 ? 4.406 -27.625 -20.094 1 97.69 94 ALA A N 1
ATOM 767 C CA . ALA A 1 94 ? 4.855 -28.312 -18.891 1 97.69 94 ALA A CA 1
ATOM 768 C C . ALA A 1 94 ? 3.678 -28.641 -17.984 1 97.69 94 ALA A C 1
ATOM 770 O O . ALA A 1 94 ? 3.598 -29.75 -17.438 1 97.69 94 ALA A O 1
ATOM 771 N N . GLN A 1 95 ? 2.801 -27.734 -17.859 1 95.25 95 GLN A N 1
ATOM 772 C CA . GLN A 1 95 ? 1.642 -27.922 -17 1 95.25 95 GLN A CA 1
ATOM 773 C C . GLN A 1 95 ? 0.746 -29.047 -17.5 1 95.25 95 GLN A C 1
ATOM 775 O O . GLN A 1 95 ? 0.216 -29.828 -16.703 1 95.25 95 GLN A O 1
ATOM 780 N N . PHE A 1 96 ? 0.512 -29.062 -18.781 1 96.5 96 PHE A N 1
ATOM 781 C CA . PHE A 1 96 ? -0.343 -30.109 -19.344 1 96.5 96 PHE A CA 1
ATOM 782 C C . PHE A 1 96 ? 0.284 -31.484 -19.141 1 96.5 96 PHE A C 1
ATOM 784 O O . PHE A 1 96 ? -0.417 -32.469 -18.859 1 96.5 96 PHE A O 1
ATOM 791 N N . LEU A 1 97 ? 1.562 -31.547 -19.344 1 97.75 97 LEU A N 1
ATOM 792 C CA . LEU A 1 97 ? 2.275 -32.812 -19.125 1 97.75 97 LEU A CA 1
ATOM 793 C C . LEU A 1 97 ? 2.168 -33.25 -17.656 1 97.75 97 LEU A C 1
ATOM 795 O O . LEU A 1 97 ? 1.949 -34.406 -17.375 1 97.75 97 LEU A O 1
ATOM 799 N N . GLU A 1 98 ? 2.314 -32.312 -16.781 1 96.19 98 GLU A N 1
ATOM 800 C CA . GLU A 1 98 ? 2.172 -32.594 -15.352 1 96.19 98 GLU A CA 1
ATOM 801 C C . GLU A 1 98 ? 0.766 -33.094 -15.031 1 96.19 98 GLU A C 1
ATOM 803 O O . GLU A 1 98 ? 0.598 -34.062 -14.266 1 96.19 98 GLU A O 1
ATOM 808 N N . TYR A 1 99 ? -0.157 -32.406 -15.609 1 94.44 99 TYR A N 1
ATOM 809 C CA . TYR A 1 99 ? -1.55 -32.812 -15.43 1 94.44 99 TYR A CA 1
ATOM 810 C C . TYR A 1 99 ? -1.785 -34.25 -15.922 1 94.44 99 TYR A C 1
ATOM 812 O O . TYR A 1 99 ? -2.41 -35.031 -15.227 1 94.44 99 TYR A O 1
ATOM 820 N N . SER A 1 100 ? -1.296 -34.562 -17.062 1 95.88 100 SER A N 1
ATOM 821 C CA . SER A 1 100 ? -1.448 -35.875 -17.656 1 95.88 100 SER A CA 1
ATOM 822 C C . SER A 1 100 ? -0.75 -36.938 -16.828 1 95.88 100 SER A C 1
ATOM 824 O O . SER A 1 100 ? -1.249 -38.062 -16.688 1 95.88 100 SER A O 1
ATOM 826 N N . CYS A 1 101 ? 0.362 -36.531 -16.312 1 95.94 101 CYS A N 1
ATOM 827 C CA . CYS A 1 101 ? 1.107 -37.438 -15.422 1 95.94 101 CYS A CA 1
ATOM 828 C C . CYS A 1 101 ? 0.26 -37.844 -14.227 1 95.94 101 CYS A C 1
ATOM 830 O O . CYS A 1 101 ? 0.208 -39.031 -13.883 1 95.94 101 CYS A O 1
ATOM 832 N N . LYS A 1 102 ? -0.44 -36.969 -13.641 1 94.5 102 LYS A N 1
ATOM 833 C CA . LYS A 1 102 ? -1.263 -37.25 -12.461 1 94.5 102 LYS A CA 1
ATOM 834 C C . LYS A 1 102 ? -2.441 -38.156 -12.805 1 94.5 102 LYS A C 1
ATOM 836 O O . LYS A 1 102 ? -2.756 -39.094 -12.062 1 94.5 102 LYS A O 1
ATOM 841 N N . ILE A 1 103 ? -3.01 -37.906 -13.914 1 95.06 103 ILE A N 1
ATOM 842 C CA . ILE A 1 103 ? -4.152 -38.719 -14.344 1 95.06 103 ILE A CA 1
ATOM 843 C C . ILE A 1 103 ? -3.713 -40.156 -14.602 1 95.06 103 ILE A C 1
ATOM 845 O O . ILE A 1 103 ? -4.398 -41.094 -14.203 1 95.06 103 ILE A O 1
ATOM 849 N N . LEU A 1 104 ? -2.625 -40.281 -15.258 1 96.12 104 LEU A N 1
ATOM 850 C CA . LEU A 1 104 ? -2.117 -41.625 -15.594 1 96.12 104 LEU A CA 1
ATOM 851 C C . LEU A 1 104 ? -1.721 -42.375 -14.336 1 96.12 104 LEU A C 1
ATOM 853 O O . LEU A 1 104 ? -1.915 -43.594 -14.258 1 96.12 104 LEU A O 1
ATOM 857 N N . ALA A 1 105 ? -1.184 -41.688 -13.375 1 94.75 105 ALA A N 1
ATOM 858 C CA . ALA A 1 105 ? -0.854 -42.312 -12.102 1 94.75 105 ALA A CA 1
ATOM 859 C C . ALA A 1 105 ? -2.109 -42.812 -11.398 1 94.75 105 ALA A C 1
ATOM 861 O O . ALA A 1 105 ? -2.111 -43.938 -10.844 1 94.75 105 ALA A O 1
ATOM 862 N N . GLU A 1 106 ? -3.125 -42.094 -11.469 1 94.88 106 GLU A N 1
ATOM 863 C CA . GLU A 1 106 ? -4.395 -42.469 -10.867 1 94.88 106 GLU A CA 1
ATOM 864 C C . GLU A 1 106 ? -4.996 -43.688 -11.586 1 94.88 106 GLU A C 1
ATOM 866 O O . GLU A 1 106 ? -5.656 -44.5 -10.961 1 94.88 106 GLU A O 1
ATOM 871 N N . LYS A 1 107 ? -4.754 -43.812 -12.844 1 94.44 107 LYS A N 1
ATOM 872 C CA . LYS A 1 107 ? -5.273 -44.906 -13.656 1 94.44 107 LYS A CA 1
ATOM 873 C C . LYS A 1 107 ? -4.375 -46.125 -13.562 1 94.44 107 LYS A C 1
ATOM 875 O O . LYS A 1 107 ? -4.684 -47.188 -14.141 1 94.44 107 LYS A O 1
ATOM 880 N N . GLY A 1 108 ? -3.209 -46 -12.898 1 93.38 108 GLY A N 1
ATOM 881 C CA . GLY A 1 108 ? -2.332 -47.125 -12.625 1 93.38 108 GLY A CA 1
ATOM 882 C C . GLY A 1 108 ? -1.249 -47.312 -13.672 1 93.38 108 GLY A C 1
ATOM 883 O O . GLY A 1 108 ? -0.491 -48.281 -13.625 1 93.38 108 GLY A O 1
ATOM 884 N N . ASP A 1 109 ? -1.181 -46.438 -14.672 1 94 109 ASP A N 1
ATOM 885 C CA . ASP A 1 109 ? -0.117 -46.5 -15.672 1 94 109 ASP A CA 1
ATOM 886 C C . ASP A 1 109 ? 1.137 -45.781 -15.18 1 94 109 ASP A C 1
ATOM 888 O O . ASP A 1 109 ? 1.446 -44.688 -15.641 1 94 109 ASP A O 1
ATOM 892 N N . VAL A 1 110 ? 1.922 -46.406 -14.43 1 93.75 110 VAL A N 1
ATOM 893 C CA . VAL A 1 110 ? 3.053 -45.812 -13.711 1 93.75 110 VAL A CA 1
ATOM 894 C C . VAL A 1 110 ? 4.172 -45.469 -14.695 1 93.75 110 VAL A C 1
ATOM 896 O O . VAL A 1 110 ? 4.848 -44.469 -14.547 1 93.75 110 VAL A O 1
ATOM 899 N N . ASN A 1 111 ? 4.383 -46.281 -15.672 1 94.44 111 ASN A N 1
ATOM 900 C CA . ASN A 1 111 ? 5.453 -46.062 -16.641 1 94.44 111 ASN A CA 1
ATOM 901 C C . ASN A 1 111 ? 5.199 -44.812 -17.469 1 94.44 111 ASN A C 1
ATOM 903 O O . ASN A 1 111 ? 6.09 -43.969 -17.625 1 94.44 111 ASN A O 1
ATOM 907 N N . ALA A 1 112 ? 4.02 -44.719 -18.016 1 93.69 112 ALA A N 1
ATOM 908 C CA . ALA A 1 112 ? 3.668 -43.531 -18.797 1 93.69 112 ALA A CA 1
ATOM 909 C C . ALA A 1 112 ? 3.697 -42.281 -17.938 1 93.69 112 ALA A C 1
ATOM 911 O O . ALA A 1 112 ? 4.098 -41.219 -18.391 1 93.69 112 ALA A O 1
ATOM 912 N N . SER A 1 113 ? 3.229 -42.5 -16.719 1 96 113 SER A N 1
ATOM 913 C CA . SER A 1 113 ? 3.242 -41.375 -15.766 1 96 113 SER A CA 1
ATOM 914 C C . SER A 1 113 ? 4.66 -40.875 -15.539 1 96 113 SER A C 1
ATOM 916 O O . SER A 1 113 ? 4.906 -39.656 -15.609 1 96 113 SER A O 1
ATOM 918 N N . LYS A 1 114 ? 5.559 -41.719 -15.32 1 96.31 114 LYS A N 1
ATOM 919 C CA . LYS A 1 114 ? 6.953 -41.344 -15.094 1 96.31 114 LYS A CA 1
ATOM 920 C C . LYS A 1 114 ? 7.551 -40.656 -16.328 1 96.31 114 LYS A C 1
ATOM 922 O O . LYS A 1 114 ? 8.312 -39.688 -16.219 1 96.31 114 LYS A O 1
ATOM 927 N N . LEU A 1 115 ? 7.223 -41.188 -17.438 1 96.25 115 LEU A N 1
ATOM 928 C CA . LEU A 1 115 ? 7.723 -40.625 -18.688 1 96.25 115 LEU A CA 1
ATOM 929 C C . LEU A 1 115 ? 7.27 -39.188 -18.875 1 96.25 115 LEU A C 1
ATOM 931 O O . LEU A 1 115 ? 8.078 -38.312 -19.219 1 96.25 115 LEU A O 1
ATOM 935 N N . PHE A 1 116 ? 5.988 -38.938 -18.656 1 96.94 116 PHE A N 1
ATOM 936 C CA . PHE A 1 116 ? 5.453 -37.594 -18.844 1 96.94 116 PHE A CA 1
ATOM 937 C C . PHE A 1 116 ? 5.961 -36.656 -17.766 1 96.94 116 PHE A C 1
ATOM 939 O O . PHE A 1 116 ? 6.117 -35.469 -18.016 1 96.94 116 PHE A O 1
ATOM 946 N N . SER A 1 117 ? 6.219 -37.156 -16.625 1 97.5 117 SER A N 1
ATOM 947 C CA . SER A 1 117 ? 6.832 -36.344 -15.57 1 97.5 117 SER A CA 1
ATOM 948 C C . SER A 1 117 ? 8.203 -35.844 -15.992 1 97.5 117 SER A C 1
ATOM 950 O O . SER A 1 117 ? 8.516 -34.656 -15.828 1 97.5 117 SER A O 1
ATOM 952 N N . GLU A 1 118 ? 8.984 -36.688 -16.562 1 98.06 118 GLU A N 1
ATOM 953 C CA . GLU A 1 118 ? 10.312 -36.312 -17.031 1 98.06 118 GLU A CA 1
ATOM 954 C C . GLU A 1 118 ? 10.227 -35.375 -18.219 1 98.06 118 GLU A C 1
ATOM 956 O O . GLU A 1 118 ? 11.047 -34.469 -18.359 1 98.06 118 GLU A O 1
ATOM 961 N N . GLU A 1 119 ? 9.266 -35.594 -19.016 1 97.69 119 GLU A N 1
ATOM 962 C CA . GLU A 1 119 ? 9.07 -34.719 -20.156 1 97.69 119 GLU A CA 1
ATOM 963 C C . GLU A 1 119 ? 8.703 -33.312 -19.719 1 97.69 119 GLU A C 1
ATOM 965 O O . GLU A 1 119 ? 9.109 -32.344 -20.359 1 97.69 119 GLU A O 1
ATOM 970 N N . ALA A 1 120 ? 7.867 -33.25 -18.703 1 98.25 120 ALA A N 1
ATOM 971 C CA . ALA A 1 120 ? 7.527 -31.938 -18.156 1 98.25 120 ALA A CA 1
ATOM 972 C C . ALA A 1 120 ? 8.773 -31.203 -17.688 1 98.25 120 ALA A C 1
ATOM 974 O O . ALA A 1 120 ? 8.969 -30.031 -18 1 98.25 120 ALA A O 1
ATOM 975 N N . ALA A 1 121 ? 9.609 -31.844 -16.969 1 98.44 121 ALA A N 1
ATOM 976 C CA . ALA A 1 121 ? 10.875 -31.281 -16.516 1 98.44 121 ALA A CA 1
ATOM 977 C C . ALA A 1 121 ? 11.75 -30.859 -17.688 1 98.44 121 ALA A C 1
ATOM 979 O O . ALA A 1 121 ? 12.383 -29.812 -17.656 1 98.44 121 ALA A O 1
ATOM 980 N N . ASN A 1 122 ? 11.703 -31.672 -18.672 1 98.12 122 ASN A N 1
ATOM 981 C CA . ASN A 1 122 ? 12.508 -31.422 -19.859 1 98.12 122 ASN A CA 1
ATOM 982 C C . ASN A 1 122 ? 12.031 -30.156 -20.594 1 98.12 122 ASN A C 1
ATOM 984 O O . ASN A 1 122 ? 12.836 -29.453 -21.203 1 98.12 122 ASN A O 1
ATOM 988 N N . MET A 1 123 ? 10.719 -29.938 -20.562 1 98.12 123 MET A N 1
ATOM 989 C CA . MET A 1 123 ? 10.18 -28.734 -21.172 1 98.12 123 MET A CA 1
ATOM 990 C C . MET A 1 123 ? 10.789 -27.484 -20.531 1 98.12 123 MET A C 1
ATOM 992 O O . MET A 1 123 ? 11.195 -26.562 -21.219 1 98.12 123 MET A O 1
ATOM 996 N N . PHE A 1 124 ? 10.859 -27.469 -19.203 1 98.44 124 PHE A N 1
ATOM 997 C CA . PHE A 1 124 ? 11.461 -26.359 -18.484 1 98.44 124 PHE A CA 1
ATOM 998 C C . PHE A 1 124 ? 12.953 -26.25 -18.797 1 98.44 124 PHE A C 1
ATOM 1000 O O . PHE A 1 124 ? 13.461 -25.156 -19.016 1 98.44 124 PHE A O 1
ATOM 1007 N N . GLU A 1 125 ? 13.586 -27.359 -18.844 1 98.19 125 GLU A N 1
ATOM 1008 C CA . GLU A 1 125 ? 15.023 -27.391 -19.109 1 98.19 125 GLU A CA 1
ATOM 1009 C C . GLU A 1 125 ? 15.344 -26.828 -20.5 1 98.19 125 GLU A C 1
ATOM 1011 O O . GLU A 1 125 ? 16.266 -26.031 -20.656 1 98.19 125 GLU A O 1
ATOM 1016 N N . ARG A 1 126 ? 14.617 -27.266 -21.422 1 97.81 126 ARG A N 1
ATOM 1017 C CA . ARG A 1 126 ? 14.797 -26.781 -22.797 1 97.81 126 ARG A CA 1
ATOM 1018 C C . ARG A 1 126 ? 14.57 -25.266 -22.875 1 97.81 126 ARG A C 1
ATOM 1020 O O . ARG A 1 126 ? 15.352 -24.547 -23.5 1 97.81 126 ARG A O 1
ATOM 1027 N N . ALA A 1 127 ? 13.516 -24.844 -22.25 1 97.69 127 ALA A N 1
ATOM 1028 C CA . ALA A 1 127 ? 13.188 -23.422 -22.281 1 97.69 127 ALA A CA 1
ATOM 1029 C C . ALA A 1 127 ? 14.305 -22.594 -21.656 1 97.69 127 ALA A C 1
ATOM 1031 O O . ALA A 1 127 ? 14.742 -21.594 -22.25 1 97.69 127 ALA A O 1
ATOM 1032 N N . THR A 1 128 ? 14.844 -22.953 -20.5 1 97.75 128 THR A N 1
ATOM 1033 C CA . THR A 1 128 ? 15.797 -22.188 -19.719 1 97.75 128 THR A CA 1
ATOM 1034 C C . THR A 1 128 ? 17.219 -22.375 -20.25 1 97.75 128 THR A C 1
ATOM 1036 O O . THR A 1 128 ? 18.125 -21.609 -19.906 1 97.75 128 THR A O 1
ATOM 1039 N N . SER A 1 129 ? 17.422 -23.328 -21.125 1 97 129 SER A N 1
ATOM 1040 C CA . SER A 1 129 ? 18.75 -23.562 -21.688 1 97 129 SER A CA 1
ATOM 1041 C C . SER A 1 129 ? 18.859 -22.984 -23.094 1 97 129 SER A C 1
ATOM 1043 O O . SER A 1 129 ? 19.938 -23 -23.688 1 97 129 SER A O 1
ATOM 1045 N N . SER A 1 130 ? 17.828 -22.484 -23.656 1 94.44 130 SER A N 1
ATOM 1046 C CA . SER A 1 130 ? 17.844 -22 -25.047 1 94.44 130 SER A CA 1
ATOM 1047 C C . SER A 1 130 ? 17.391 -20.547 -25.125 1 94.44 130 SER A C 1
ATOM 1049 O O . SER A 1 130 ? 18.125 -19.641 -24.734 1 94.44 130 SER A O 1
ATOM 1051 N N . LEU A 1 131 ? 16.062 -20.359 -25.562 1 93.25 131 LEU A N 1
ATOM 1052 C CA . LEU A 1 131 ? 15.594 -19.031 -25.938 1 93.25 131 LEU A CA 1
ATOM 1053 C C . LEU A 1 131 ? 15.281 -18.203 -24.703 1 93.25 131 LEU A C 1
ATOM 1055 O O . LEU A 1 131 ? 15.406 -16.969 -24.719 1 93.25 131 LEU A O 1
ATOM 1059 N N . LEU A 1 132 ? 14.852 -18.875 -23.688 1 96.56 132 LEU A N 1
ATOM 1060 C CA . LEU A 1 132 ? 14.398 -18.156 -22.5 1 96.56 132 LEU A CA 1
ATOM 1061 C C . LEU A 1 132 ? 15.336 -18.406 -21.312 1 96.56 132 LEU A C 1
ATOM 1063 O O . LEU A 1 132 ? 14.883 -18.734 -20.219 1 96.56 132 LEU A O 1
ATOM 1067 N N . ASN A 1 133 ? 16.594 -18.25 -21.578 1 96.38 133 ASN A N 1
ATOM 1068 C CA . ASN A 1 133 ? 17.625 -18.609 -20.609 1 96.38 133 ASN A CA 1
ATOM 1069 C C . ASN A 1 133 ? 17.719 -17.594 -19.484 1 96.38 133 ASN A C 1
ATOM 1071 O O . ASN A 1 133 ? 18.375 -17.844 -18.469 1 96.38 133 ASN A O 1
ATOM 1075 N N . LYS A 1 134 ? 17.047 -16.453 -19.594 1 96.44 134 LYS A N 1
ATOM 1076 C CA . LYS A 1 134 ? 17.078 -15.461 -18.531 1 96.44 134 LYS A CA 1
ATOM 1077 C C . LYS A 1 134 ? 15.68 -15.227 -17.953 1 96.44 134 LYS A C 1
ATOM 1079 O O . LYS A 1 134 ? 15.469 -14.281 -17.203 1 96.44 134 LYS A O 1
ATOM 1084 N N . ASN A 1 135 ? 14.711 -16.031 -18.422 1 96.56 135 ASN A N 1
ATOM 1085 C CA . ASN A 1 135 ? 13.344 -15.867 -17.938 1 96.56 135 ASN A CA 1
ATOM 1086 C C . ASN A 1 135 ? 13.188 -16.422 -16.516 1 96.56 135 ASN A C 1
ATOM 1088 O O . ASN A 1 135 ? 13.148 -17.641 -16.328 1 96.56 135 ASN A O 1
ATOM 1092 N N . MET A 1 136 ? 12.992 -15.641 -15.508 1 97.75 136 MET A N 1
ATOM 1093 C CA . MET A 1 136 ? 12.922 -16.031 -14.102 1 97.75 136 MET A CA 1
ATOM 1094 C C . MET A 1 136 ? 11.695 -16.891 -13.836 1 97.75 136 MET A C 1
ATOM 1096 O O . MET A 1 136 ? 11.766 -17.859 -13.062 1 97.75 136 MET A O 1
ATOM 1100 N N . LEU A 1 137 ? 10.625 -16.5 -14.492 1 98 137 LEU A N 1
ATOM 1101 C CA . LEU A 1 137 ? 9.359 -17.188 -14.258 1 98 137 LEU A CA 1
ATOM 1102 C C . LEU A 1 137 ? 9.508 -18.688 -14.516 1 98 137 LEU A C 1
ATOM 1104 O O . LEU A 1 137 ? 9.094 -19.5 -13.688 1 98 137 LEU A O 1
ATOM 1108 N N . LEU A 1 138 ? 10.102 -19.016 -15.586 1 98.19 138 LEU A N 1
ATOM 1109 C CA . LEU A 1 138 ? 10.242 -20.406 -15.953 1 98.19 138 LEU A CA 1
ATOM 1110 C C . LEU A 1 138 ? 11.258 -21.109 -15.055 1 98.19 138 LEU A C 1
ATOM 1112 O O . LEU A 1 138 ? 11.109 -22.297 -14.742 1 98.19 138 LEU A O 1
ATOM 1116 N N . TYR A 1 139 ? 12.328 -20.391 -14.68 1 98.69 139 TYR A N 1
ATOM 1117 C CA . TYR A 1 139 ? 13.273 -20.953 -13.727 1 98.69 139 TYR A CA 1
ATOM 1118 C C . TYR A 1 139 ? 12.578 -21.297 -12.406 1 98.69 139 TYR A C 1
ATOM 1120 O O . TYR A 1 139 ? 12.773 -22.375 -11.859 1 98.69 139 TYR A O 1
ATOM 1128 N N . PHE A 1 140 ? 11.773 -20.391 -11.93 1 98.75 140 PHE A N 1
ATOM 1129 C CA . PHE A 1 140 ? 11.094 -20.578 -10.656 1 98.75 140 PHE A CA 1
ATOM 1130 C C . PHE A 1 140 ? 10.07 -21.703 -10.758 1 98.75 140 PHE A C 1
ATOM 1132 O O . PHE A 1 140 ? 9.977 -22.547 -9.859 1 98.75 140 PHE A O 1
ATOM 1139 N N . ALA A 1 141 ? 9.344 -21.688 -11.82 1 98.38 141 ALA A N 1
ATOM 1140 C CA . ALA A 1 141 ? 8.375 -22.766 -12.031 1 98.38 141 ALA A CA 1
ATOM 1141 C C . ALA A 1 141 ? 9.062 -24.125 -12.102 1 98.38 141 ALA A C 1
ATOM 1143 O O . ALA A 1 141 ? 8.562 -25.109 -11.555 1 98.38 141 ALA A O 1
ATOM 1144 N N . TYR A 1 142 ? 10.188 -24.141 -12.828 1 98.69 142 TYR A N 1
ATOM 1145 C CA . TYR A 1 142 ? 10.992 -25.359 -12.93 1 98.69 142 TYR A CA 1
ATOM 1146 C C . TYR A 1 142 ? 11.445 -25.828 -11.555 1 98.69 142 TYR A C 1
ATOM 1148 O O . TYR A 1 142 ? 11.305 -27 -11.219 1 98.69 142 TYR A O 1
ATOM 1156 N N . ALA A 1 143 ? 11.922 -24.891 -10.781 1 98.81 143 ALA A N 1
ATOM 1157 C CA . ALA A 1 143 ? 12.391 -25.203 -9.438 1 98.81 143 ALA A CA 1
ATOM 1158 C C . ALA A 1 143 ? 11.25 -25.75 -8.57 1 98.81 143 ALA A C 1
ATOM 1160 O O . ALA A 1 143 ? 11.422 -26.75 -7.875 1 98.81 143 ALA A O 1
ATOM 1161 N N . ASP A 1 144 ? 10.125 -25.141 -8.602 1 98.5 144 ASP A N 1
ATOM 1162 C CA . ASP A 1 144 ? 8.969 -25.609 -7.848 1 98.5 144 ASP A CA 1
ATOM 1163 C C . ASP A 1 144 ? 8.562 -27.016 -8.273 1 98.5 144 ASP A C 1
ATOM 1165 O O . ASP A 1 144 ? 8.203 -27.844 -7.441 1 98.5 144 ASP A O 1
ATOM 1169 N N . TYR A 1 145 ? 8.562 -27.203 -9.625 1 98.25 145 TYR A N 1
ATOM 1170 C CA . TYR A 1 145 ? 8.195 -28.516 -10.133 1 98.25 145 TYR A CA 1
ATOM 1171 C C . TYR A 1 145 ? 9.094 -29.609 -9.562 1 98.25 145 TYR A C 1
ATOM 1173 O O . TYR A 1 145 ? 8.617 -30.641 -9.102 1 98.25 145 TYR A O 1
ATOM 1181 N N . GLU A 1 146 ? 10.383 -29.359 -9.586 1 98.69 146 GLU A N 1
ATOM 1182 C CA . GLU A 1 146 ? 11.352 -30.344 -9.078 1 98.69 146 GLU A CA 1
ATOM 1183 C C . GLU A 1 146 ? 11.25 -30.484 -7.566 1 98.69 146 GLU A C 1
ATOM 1185 O O . GLU A 1 146 ? 11.477 -31.562 -7.02 1 98.69 146 GLU A O 1
ATOM 1190 N N . GLU A 1 147 ? 10.953 -29.375 -6.879 1 98.56 147 GLU A N 1
ATOM 1191 C CA . GLU A 1 147 ? 10.703 -29.469 -5.445 1 98.56 147 GLU A CA 1
ATOM 1192 C C . GLU A 1 147 ? 9.523 -30.391 -5.148 1 98.56 147 GLU A C 1
ATOM 1194 O O . GLU A 1 147 ? 9.578 -31.188 -4.215 1 98.56 147 GLU A O 1
ATOM 1199 N N . GLY A 1 148 ? 8.477 -30.281 -5.992 1 97.12 148 GLY A N 1
ATOM 1200 C CA . GLY A 1 148 ? 7.316 -31.141 -5.844 1 97.12 148 GLY A CA 1
ATOM 1201 C C . GLY A 1 148 ? 7.637 -32.625 -6.027 1 97.12 148 GLY A C 1
ATOM 1202 O O . GLY A 1 148 ? 6.984 -33.469 -5.434 1 97.12 148 GLY A O 1
ATOM 1203 N N . ARG A 1 149 ? 8.617 -32.844 -6.781 1 96.5 149 ARG A N 1
ATOM 1204 C CA . ARG A 1 149 ? 9.07 -34.219 -7.02 1 96.5 149 ARG A CA 1
ATOM 1205 C C . ARG A 1 149 ? 10.133 -34.625 -6.008 1 96.5 149 ARG A C 1
ATOM 1207 O O . ARG A 1 149 ? 10.75 -35.688 -6.148 1 96.5 149 ARG A O 1
ATOM 1214 N N . LEU A 1 150 ? 10.508 -33.75 -5.008 1 97.31 150 LEU A N 1
ATOM 1215 C CA . LEU A 1 150 ? 11.453 -33.969 -3.922 1 97.31 150 LEU A CA 1
ATOM 1216 C C . LEU A 1 150 ? 12.875 -34.125 -4.457 1 97.31 150 LEU A C 1
ATOM 1218 O O . LEU A 1 150 ? 13.703 -34.812 -3.857 1 97.31 150 LEU A O 1
ATOM 1222 N N . LYS A 1 151 ? 13.094 -33.562 -5.656 1 98 151 LYS A N 1
ATOM 1223 C CA . LYS A 1 151 ? 14.438 -33.531 -6.223 1 98 151 LYS A CA 1
ATOM 1224 C C . LYS A 1 151 ? 15.172 -32.25 -5.828 1 98 151 LYS A C 1
ATOM 1226 O O . LYS A 1 151 ? 15.469 -31.406 -6.684 1 98 151 LYS A O 1
ATOM 1231 N N . TYR A 1 152 ? 15.57 -32.156 -4.602 1 98.44 152 TYR A N 1
ATOM 1232 C CA . TYR A 1 152 ? 16.094 -30.938 -4.012 1 98.44 152 TYR A CA 1
ATOM 1233 C C . TYR A 1 152 ? 17.438 -30.562 -4.605 1 98.44 152 TYR A C 1
ATOM 1235 O O . TYR A 1 152 ? 17.75 -29.391 -4.805 1 98.44 152 TYR A O 1
ATOM 1243 N N . GLU A 1 153 ? 18.25 -31.547 -4.891 1 98.44 153 GLU A N 1
ATOM 1244 C CA . GLU A 1 153 ? 19.531 -31.281 -5.516 1 98.44 153 GLU A CA 1
ATOM 1245 C C . GLU A 1 153 ? 19.359 -30.594 -6.867 1 98.44 153 GLU A C 1
ATOM 1247 O O . GLU A 1 153 ? 20.109 -29.672 -7.203 1 98.44 153 GLU A O 1
ATOM 1252 N N . LYS A 1 154 ? 18.438 -31.078 -7.598 1 98.56 154 LYS A N 1
ATOM 1253 C CA . LYS A 1 154 ? 18.141 -30.469 -8.891 1 98.56 154 LYS A CA 1
ATOM 1254 C C . LYS A 1 154 ? 17.672 -29.031 -8.727 1 98.56 154 LYS A C 1
ATOM 1256 O O . LYS A 1 154 ? 18.016 -28.172 -9.539 1 98.56 154 LYS A O 1
ATOM 1261 N N . VAL A 1 155 ? 16.906 -28.734 -7.684 1 98.88 155 VAL A N 1
ATOM 1262 C CA . VAL A 1 155 ? 16.438 -27.391 -7.418 1 98.88 155 VAL A CA 1
ATOM 1263 C C . VAL A 1 155 ? 17.609 -26.453 -7.176 1 98.88 155 VAL A C 1
ATOM 1265 O O . VAL A 1 155 ? 17.672 -25.359 -7.73 1 98.88 155 VAL A O 1
ATOM 1268 N N . HIS A 1 156 ? 18.547 -26.922 -6.344 1 98.88 156 HIS A N 1
ATOM 1269 C CA . HIS A 1 156 ? 19.75 -26.141 -6.113 1 98.88 156 HIS A CA 1
ATOM 1270 C C . HIS A 1 156 ? 20.469 -25.828 -7.426 1 98.88 156 HIS A C 1
ATOM 1272 O O . HIS A 1 156 ? 20.906 -24.688 -7.645 1 98.88 156 HIS A O 1
ATOM 1278 N N . GLN A 1 157 ? 20.531 -26.797 -8.305 1 98.75 157 GLN A N 1
ATOM 1279 C CA . GLN A 1 157 ? 21.203 -26.625 -9.586 1 98.75 157 GLN A CA 1
ATOM 1280 C C . GLN A 1 157 ? 20.5 -25.578 -10.453 1 98.75 157 GLN A C 1
ATOM 1282 O O . GLN A 1 157 ? 21.156 -24.781 -11.125 1 98.75 157 GLN A O 1
ATOM 1287 N N . ILE A 1 158 ? 19.203 -25.594 -10.445 1 98.81 158 ILE A N 1
ATOM 1288 C CA . ILE A 1 158 ? 18.406 -24.672 -11.234 1 98.81 158 ILE A CA 1
ATOM 1289 C C . ILE A 1 158 ? 18.688 -23.234 -10.773 1 98.81 158 ILE A C 1
ATOM 1291 O O . ILE A 1 158 ? 18.984 -22.359 -11.594 1 98.81 158 ILE A O 1
ATOM 1295 N N . TYR A 1 159 ? 18.594 -23 -9.461 1 98.88 159 TYR A N 1
ATOM 1296 C CA . TYR A 1 159 ? 18.844 -21.672 -8.938 1 98.88 159 TYR A CA 1
ATOM 1297 C C . TYR A 1 159 ? 20.297 -21.25 -9.164 1 98.88 159 TYR A C 1
ATOM 1299 O O . TYR A 1 159 ? 20.562 -20.109 -9.531 1 98.88 159 TYR A O 1
ATOM 1307 N N . GLN A 1 160 ? 21.234 -22.156 -8.984 1 98.38 160 GLN A N 1
ATOM 1308 C CA . GLN A 1 160 ? 22.656 -21.844 -9.195 1 98.38 160 GLN A CA 1
ATOM 1309 C C . GLN A 1 160 ? 22.922 -21.469 -10.648 1 98.38 160 GLN A C 1
ATOM 1311 O O . GLN A 1 160 ? 23.656 -20.516 -10.922 1 98.38 160 GLN A O 1
ATOM 1316 N N . LYS A 1 161 ? 22.375 -22.234 -11.531 1 98.19 161 LYS A N 1
ATOM 1317 C CA . LYS A 1 161 ? 22.5 -21.938 -12.961 1 98.19 161 LYS A CA 1
ATOM 1318 C C . LYS A 1 161 ? 22.047 -20.516 -13.266 1 98.19 161 LYS A C 1
ATOM 1320 O O . LYS A 1 161 ? 22.734 -19.781 -13.977 1 98.19 161 LYS A O 1
ATOM 1325 N N . TYR A 1 162 ? 20.922 -20.109 -12.727 1 98.5 162 TYR A N 1
ATOM 1326 C CA . TYR A 1 162 ? 20.391 -18.781 -12.969 1 98.5 162 TYR A CA 1
ATOM 1327 C C . TYR A 1 162 ? 21.297 -17.719 -12.344 1 98.5 162 TYR A C 1
ATOM 1329 O O . TYR A 1 162 ? 21.578 -16.688 -12.969 1 98.5 162 TYR A O 1
ATOM 1337 N N . LEU A 1 163 ? 21.75 -17.938 -11.117 1 98.5 163 LEU A N 1
ATOM 1338 C CA . LEU A 1 163 ? 22.516 -16.969 -10.344 1 98.5 163 LEU A CA 1
ATOM 1339 C C . LEU A 1 163 ? 23.906 -16.766 -10.93 1 98.5 163 LEU A C 1
ATOM 1341 O O . LEU A 1 163 ? 24.578 -15.789 -10.617 1 98.5 163 LEU A O 1
ATOM 1345 N N . GLU A 1 164 ? 24.344 -17.641 -11.789 1 97.69 164 GLU A N 1
ATOM 1346 C CA . GLU A 1 164 ? 25.641 -17.547 -12.438 1 97.69 164 GLU A CA 1
ATOM 1347 C C . GLU A 1 164 ? 25.609 -16.594 -13.633 1 97.69 164 GLU A C 1
ATOM 1349 O O . GLU A 1 164 ? 26.656 -16.156 -14.125 1 97.69 164 GLU A O 1
ATOM 1354 N N . ILE A 1 165 ? 24.391 -16.344 -14.055 1 97.25 165 ILE A N 1
ATOM 1355 C CA . ILE A 1 165 ? 24.266 -15.391 -15.156 1 97.25 165 ILE A CA 1
ATOM 1356 C C . ILE A 1 165 ? 24.703 -14.008 -14.695 1 97.25 165 ILE A C 1
ATOM 1358 O O . ILE A 1 165 ? 24.234 -13.508 -13.672 1 97.25 165 ILE A O 1
ATOM 1362 N N . GLN A 1 166 ? 25.562 -13.242 -15.391 1 94.62 166 GLN A N 1
ATOM 1363 C CA . GLN A 1 166 ? 26.219 -12.031 -14.906 1 94.62 166 GLN A CA 1
ATOM 1364 C C . GLN A 1 166 ? 25.359 -10.797 -15.164 1 94.62 166 GLN A C 1
ATOM 1366 O O . GLN A 1 166 ? 25.328 -9.867 -14.352 1 94.62 166 GLN A O 1
ATOM 1371 N N . ASP A 1 167 ? 24.641 -10.711 -16.281 1 94.88 167 ASP A N 1
ATOM 1372 C CA . ASP A 1 167 ? 23.953 -9.492 -16.672 1 94.88 167 ASP A CA 1
ATOM 1373 C C . ASP A 1 167 ? 22.484 -9.531 -16.25 1 94.88 167 ASP A C 1
ATOM 1375 O O . ASP A 1 167 ? 21.594 -9.188 -17.031 1 94.88 167 ASP A O 1
ATOM 1379 N N . ILE A 1 168 ? 22.188 -10 -14.953 1 96.06 168 ILE A N 1
ATOM 1380 C CA . ILE A 1 168 ? 20.812 -10.039 -14.453 1 96.06 168 ILE A CA 1
ATOM 1381 C C . ILE A 1 168 ? 20.766 -9.469 -13.039 1 96.06 168 ILE A C 1
ATOM 1383 O O . ILE A 1 168 ? 21.797 -9.32 -12.383 1 96.06 168 ILE A O 1
ATOM 1387 N N . ASP A 1 169 ? 19.609 -8.992 -12.641 1 97.62 169 ASP A N 1
ATOM 1388 C CA . ASP A 1 169 ? 19.344 -8.727 -11.234 1 97.62 169 ASP A CA 1
ATOM 1389 C C . ASP A 1 169 ? 18.984 -10.008 -10.492 1 97.62 169 ASP A C 1
ATOM 1391 O O . ASP A 1 169 ? 17.891 -10.555 -10.688 1 97.62 169 ASP A O 1
ATOM 1395 N N . PRO A 1 170 ? 19.797 -10.523 -9.672 1 98.44 170 PRO A N 1
ATOM 1396 C CA . PRO A 1 170 ? 19.578 -11.828 -9.047 1 98.44 170 PRO A CA 1
ATOM 1397 C C . PRO A 1 170 ? 18.703 -11.75 -7.809 1 98.44 170 PRO A C 1
ATOM 1399 O O . PRO A 1 170 ? 18.422 -12.773 -7.176 1 98.44 170 PRO A O 1
ATOM 1402 N N . THR A 1 171 ? 18.234 -10.602 -7.395 1 98.81 171 THR A N 1
ATOM 1403 C CA . THR A 1 171 ? 17.609 -10.352 -6.098 1 98.81 171 THR A CA 1
ATOM 1404 C C . THR A 1 171 ? 16.406 -11.266 -5.895 1 98.81 171 THR A C 1
ATOM 1406 O O . THR A 1 171 ? 16.328 -11.977 -4.895 1 98.81 171 THR A O 1
ATOM 1409 N N . LEU A 1 172 ? 15.508 -11.258 -6.867 1 98.81 172 LEU A N 1
ATOM 1410 C CA . LEU A 1 172 ? 14.297 -12.055 -6.73 1 98.81 172 LEU A CA 1
ATOM 1411 C C . LEU A 1 172 ? 14.617 -13.547 -6.742 1 98.81 172 LEU A C 1
ATOM 1413 O O . LEU A 1 172 ? 13.969 -14.336 -6.047 1 98.81 172 LEU A O 1
ATOM 1417 N N . ALA A 1 173 ? 15.586 -13.93 -7.539 1 98.88 173 ALA A N 1
ATOM 1418 C CA . ALA A 1 173 ? 16 -15.328 -7.566 1 98.88 173 ALA A CA 1
ATOM 1419 C C . ALA A 1 173 ? 16.531 -15.773 -6.207 1 98.88 173 ALA A C 1
ATOM 1421 O O . ALA A 1 173 ? 16.219 -16.859 -5.73 1 98.88 173 ALA A O 1
ATOM 1422 N N . TYR A 1 174 ? 17.344 -14.938 -5.594 1 98.94 174 TYR A N 1
ATOM 1423 C CA . TYR A 1 174 ? 17.828 -15.242 -4.254 1 98.94 174 TYR A CA 1
ATOM 1424 C C . TYR A 1 174 ? 16.672 -15.383 -3.268 1 98.94 174 TYR A C 1
ATOM 1426 O O . TYR A 1 174 ? 16.703 -16.25 -2.393 1 98.94 174 TYR A O 1
ATOM 1434 N N . ILE A 1 175 ? 15.703 -14.547 -3.396 1 98.88 175 ILE A N 1
ATOM 1435 C CA . ILE A 1 175 ? 14.555 -14.57 -2.492 1 98.88 175 ILE A CA 1
ATOM 1436 C C . ILE A 1 175 ? 13.812 -15.891 -2.646 1 98.88 175 ILE A C 1
ATOM 1438 O O . ILE A 1 175 ? 13.516 -16.562 -1.654 1 98.88 175 ILE A O 1
ATOM 1442 N N . GLN A 1 176 ? 13.516 -16.281 -3.895 1 98.88 176 GLN A N 1
ATOM 1443 C CA . GLN A 1 176 ? 12.812 -17.531 -4.121 1 98.88 176 GLN A CA 1
ATOM 1444 C C . GLN A 1 176 ? 13.664 -18.719 -3.691 1 98.88 176 GLN A C 1
ATOM 1446 O O . GLN A 1 176 ? 13.141 -19.719 -3.191 1 98.88 176 GLN A O 1
ATOM 1451 N N . TYR A 1 177 ? 14.953 -18.609 -3.953 1 98.94 177 TYR A N 1
ATOM 1452 C CA . TYR A 1 177 ? 15.883 -19.641 -3.521 1 98.94 177 TYR A CA 1
ATOM 1453 C C . TYR A 1 177 ? 15.875 -19.781 -2.004 1 98.94 177 TYR A C 1
ATOM 1455 O O . TYR A 1 177 ? 15.828 -20.891 -1.481 1 98.94 177 TYR A O 1
ATOM 1463 N N . MET A 1 178 ? 15.875 -18.688 -1.25 1 98.81 178 MET A N 1
ATOM 1464 C CA . MET A 1 178 ? 15.789 -18.688 0.208 1 98.81 178 MET A CA 1
ATOM 1465 C C . MET A 1 178 ? 14.5 -19.344 0.678 1 98.81 178 MET A C 1
ATOM 1467 O O . MET A 1 178 ? 14.523 -20.156 1.608 1 98.81 178 MET A O 1
ATOM 1471 N N . LYS A 1 179 ? 13.43 -19.016 0.044 1 98.69 179 LYS A N 1
ATOM 1472 C CA . LYS A 1 179 ? 12.133 -19.562 0.418 1 98.69 179 LYS A CA 1
ATOM 1473 C C . LYS A 1 179 ? 12.109 -21.078 0.223 1 98.69 179 LYS A C 1
ATOM 1475 O O . LYS A 1 179 ? 11.633 -21.812 1.09 1 98.69 179 LYS A O 1
ATOM 1480 N N . PHE A 1 180 ? 12.656 -21.531 -0.919 1 98.62 180 PHE A N 1
ATOM 1481 C CA . PHE A 1 180 ? 12.758 -22.969 -1.157 1 98.62 180 PHE A CA 1
ATOM 1482 C C . PHE A 1 180 ? 13.594 -23.641 -0.07 1 98.62 180 PHE A C 1
ATOM 1484 O O . PHE A 1 180 ? 13.18 -24.656 0.492 1 98.62 180 PHE A O 1
ATOM 1491 N N . ALA A 1 181 ? 14.734 -23.078 0.147 1 98.75 181 ALA A N 1
ATOM 1492 C CA . ALA A 1 181 ? 15.648 -23.672 1.115 1 98.75 181 ALA A CA 1
ATOM 1493 C C . ALA A 1 181 ? 15 -23.781 2.49 1 98.75 181 ALA A C 1
ATOM 1495 O O . ALA A 1 181 ? 15.156 -24.797 3.174 1 98.75 181 ALA A O 1
ATOM 1496 N N . ARG A 1 182 ? 14.281 -22.797 2.865 1 98.44 182 ARG A N 1
ATOM 1497 C CA . ARG A 1 182 ? 13.586 -22.828 4.145 1 98.44 182 ARG A CA 1
ATOM 1498 C C . ARG A 1 182 ? 12.516 -23.922 4.16 1 98.44 182 ARG A C 1
ATOM 1500 O O . ARG A 1 182 ? 12.398 -24.672 5.129 1 98.44 182 ARG A O 1
ATOM 1507 N N . ARG A 1 183 ? 11.734 -24.062 3.104 1 97.5 183 ARG A N 1
ATOM 1508 C CA . ARG A 1 183 ? 10.633 -25.016 3.025 1 97.5 183 ARG A CA 1
ATOM 1509 C C . ARG A 1 183 ? 11.148 -26.453 3.018 1 97.5 183 ARG A C 1
ATOM 1511 O O . ARG A 1 183 ? 10.586 -27.328 3.684 1 97.5 183 ARG A O 1
ATOM 1518 N N . ALA A 1 184 ? 12.172 -26.609 2.293 1 97.25 184 ALA A N 1
ATOM 1519 C CA . ALA A 1 184 ? 12.625 -27.969 2.002 1 97.25 184 ALA A CA 1
ATOM 1520 C C . ALA A 1 184 ? 13.656 -28.422 3.029 1 97.25 184 ALA A C 1
ATOM 1522 O O . ALA A 1 184 ? 13.711 -29.609 3.371 1 97.25 184 ALA A O 1
ATOM 1523 N N . GLU A 1 185 ? 14.484 -27.453 3.492 1 97.81 185 GLU A N 1
ATOM 1524 C CA . GLU A 1 185 ? 15.656 -27.906 4.23 1 97.81 185 GLU A CA 1
ATOM 1525 C C . GLU A 1 185 ? 15.789 -27.172 5.562 1 97.81 185 GLU A C 1
ATOM 1527 O O . GLU A 1 185 ? 16.703 -27.438 6.34 1 97.81 185 GLU A O 1
ATOM 1532 N N . GLY A 1 186 ? 14.953 -26.234 5.84 1 97.62 186 GLY A N 1
ATOM 1533 C CA . GLY A 1 186 ? 14.969 -25.547 7.121 1 97.62 186 GLY A CA 1
ATOM 1534 C C . GLY A 1 186 ? 15.664 -24.203 7.066 1 97.62 186 GLY A C 1
ATOM 1535 O O . GLY A 1 186 ? 16.219 -23.828 6.031 1 97.62 186 GLY A O 1
ATOM 1536 N N . ILE A 1 187 ? 15.711 -23.484 8.188 1 98.19 187 ILE A N 1
ATOM 1537 C CA . ILE A 1 187 ? 16.125 -22.094 8.266 1 98.19 187 ILE A CA 1
ATOM 1538 C C . ILE A 1 187 ? 17.641 -22 8.07 1 98.19 187 ILE A C 1
ATOM 1540 O O . ILE A 1 187 ? 18.141 -21 7.539 1 98.19 187 ILE A O 1
ATOM 1544 N N . LYS A 1 188 ? 18.391 -22.969 8.492 1 98.44 188 LYS A N 1
ATOM 1545 C CA . LYS A 1 188 ? 19.844 -22.938 8.359 1 98.44 188 LYS A CA 1
ATOM 1546 C C . LYS A 1 188 ? 20.25 -22.875 6.891 1 98.44 188 LYS A C 1
ATOM 1548 O O . LYS A 1 188 ? 21.172 -22.141 6.527 1 98.44 188 LYS A O 1
ATOM 1553 N N . SER A 1 189 ? 19.594 -23.672 6.098 1 98.56 189 SER A N 1
ATOM 1554 C CA . SER A 1 189 ? 19.859 -23.656 4.664 1 98.56 189 SER A CA 1
ATOM 1555 C C . SER A 1 189 ? 19.5 -22.312 4.047 1 98.56 189 SER A C 1
ATOM 1557 O O . SER A 1 189 ? 20.219 -21.812 3.182 1 98.56 189 SER A O 1
ATOM 1559 N N . ALA A 1 190 ? 18.375 -21.75 4.465 1 98.69 190 ALA A N 1
ATOM 1560 C CA . ALA A 1 190 ? 17.969 -20.438 3.986 1 98.69 190 ALA A CA 1
ATOM 1561 C C . ALA A 1 190 ? 19 -19.375 4.352 1 98.69 190 ALA A C 1
ATOM 1563 O O . ALA A 1 190 ? 19.297 -18.469 3.555 1 98.69 190 ALA A O 1
ATOM 1564 N N . ARG A 1 191 ? 19.578 -19.453 5.551 1 98.81 191 ARG A N 1
ATOM 1565 C CA . ARG A 1 191 ? 20.594 -18.531 5.996 1 98.81 191 ARG A CA 1
ATOM 1566 C C . ARG A 1 191 ? 21.844 -18.625 5.117 1 98.81 191 ARG A C 1
ATOM 1568 O O . ARG A 1 191 ? 22.516 -17.625 4.859 1 98.81 191 ARG A O 1
ATOM 1575 N N . ALA A 1 192 ? 22.156 -19.797 4.676 1 98.81 192 ALA A N 1
ATOM 1576 C CA . ALA A 1 192 ? 23.297 -19.984 3.783 1 98.81 192 ALA A CA 1
ATOM 1577 C C . ALA A 1 192 ? 23.078 -19.266 2.453 1 98.81 192 ALA A C 1
ATOM 1579 O O . ALA A 1 192 ? 24 -18.656 1.91 1 98.81 192 ALA A O 1
ATOM 1580 N N . VAL A 1 193 ? 21.891 -19.375 1.939 1 98.88 193 VAL A N 1
ATOM 1581 C CA . VAL A 1 193 ? 21.547 -18.672 0.709 1 98.88 193 VAL A CA 1
ATOM 1582 C C . VAL A 1 193 ? 21.625 -17.172 0.942 1 98.88 193 VAL A C 1
ATOM 1584 O O . VAL A 1 193 ? 22.141 -16.422 0.099 1 98.88 193 VAL A O 1
ATOM 1587 N N . PHE A 1 194 ? 21.125 -16.719 2.086 1 98.88 194 PHE A N 1
ATOM 1588 C CA . PHE A 1 194 ? 21.188 -15.305 2.436 1 98.88 194 PHE A CA 1
ATOM 1589 C C . PHE A 1 194 ? 22.625 -14.812 2.482 1 98.88 194 PHE A C 1
ATOM 1591 O O . PHE A 1 194 ? 22.938 -13.719 1.989 1 98.88 194 PHE A O 1
ATOM 1598 N N . LYS A 1 195 ? 23.453 -15.547 3.111 1 98.81 195 LYS A N 1
ATOM 1599 C CA . LYS A 1 195 ? 24.859 -15.203 3.174 1 98.81 195 LYS A CA 1
ATOM 1600 C C . LYS A 1 195 ? 25.453 -15.008 1.775 1 98.81 195 LYS A C 1
ATOM 1602 O O . LYS A 1 195 ? 26.156 -14.031 1.525 1 98.81 195 LYS A O 1
ATOM 1607 N N . ARG A 1 196 ? 25.141 -15.898 0.876 1 98.62 196 ARG A N 1
ATOM 1608 C CA . ARG A 1 196 ? 25.594 -15.789 -0.507 1 98.62 196 ARG A CA 1
ATOM 1609 C C . ARG A 1 196 ? 25.047 -14.531 -1.168 1 98.62 196 ARG A C 1
ATOM 1611 O O . ARG A 1 196 ? 25.766 -13.836 -1.886 1 98.62 196 ARG A O 1
ATOM 1618 N N . ALA A 1 197 ? 23.797 -14.289 -0.937 1 98.75 197 ALA A N 1
ATOM 1619 C CA . ALA A 1 197 ? 23.141 -13.117 -1.524 1 98.75 197 ALA A CA 1
ATOM 1620 C C . ALA A 1 197 ? 23.781 -11.828 -1.031 1 98.75 197 ALA A C 1
ATOM 1622 O O . ALA A 1 197 ? 23.953 -10.875 -1.8 1 98.75 197 ALA A O 1
ATOM 1623 N N . ARG A 1 198 ? 24.141 -11.75 0.244 1 98.06 198 ARG A N 1
ATOM 1624 C CA . ARG A 1 198 ? 24.75 -10.562 0.838 1 98.06 198 ARG A CA 1
ATOM 1625 C C . ARG A 1 198 ? 26.109 -10.273 0.208 1 98.06 198 ARG A C 1
ATOM 1627 O O . ARG A 1 198 ? 26.531 -9.117 0.146 1 98.06 198 ARG A O 1
ATOM 1634 N N . GLU A 1 199 ? 26.734 -11.297 -0.252 1 97.75 199 GLU A N 1
ATOM 1635 C CA . GLU A 1 199 ? 28.062 -11.172 -0.831 1 97.75 199 GLU A CA 1
ATOM 1636 C C . GLU A 1 199 ? 28 -10.82 -2.314 1 97.75 199 GLU A C 1
ATOM 1638 O O . GLU A 1 199 ? 29 -10.43 -2.916 1 97.75 199 GLU A O 1
ATOM 1643 N N . ASP A 1 200 ? 26.891 -10.961 -2.922 1 98 200 ASP A N 1
ATOM 1644 C CA . ASP A 1 200 ? 26.672 -10.578 -4.312 1 98 200 ASP A CA 1
ATOM 1645 C C . ASP A 1 200 ? 26.328 -9.094 -4.426 1 98 200 ASP A C 1
ATOM 1647 O O . ASP A 1 200 ? 25.234 -8.672 -4.012 1 98 200 ASP A O 1
ATOM 1651 N N . ASN A 1 201 ? 27.188 -8.305 -5.016 1 96.5 201 ASN A N 1
ATOM 1652 C CA . ASN A 1 201 ? 27.031 -6.859 -5.078 1 96.5 201 ASN A CA 1
ATOM 1653 C C . ASN A 1 201 ? 25.828 -6.461 -5.934 1 96.5 201 ASN A C 1
ATOM 1655 O O . ASN A 1 201 ? 25.359 -5.324 -5.863 1 96.5 201 ASN A O 1
ATOM 1659 N N . ARG A 1 202 ? 25.297 -7.434 -6.695 1 97.25 202 ARG A N 1
ATOM 1660 C CA . ARG A 1 202 ? 24.141 -7.16 -7.551 1 97.25 202 ARG A CA 1
ATOM 1661 C C . ARG A 1 202 ? 22.844 -7.18 -6.746 1 97.25 202 ARG A C 1
ATOM 1663 O O . ARG A 1 202 ? 21.812 -6.707 -7.219 1 97.25 202 ARG A O 1
ATOM 1670 N N . SER A 1 203 ? 22.844 -7.699 -5.543 1 98.12 203 SER A N 1
ATOM 1671 C CA . SER A 1 203 ? 21.656 -7.879 -4.727 1 98.12 203 SER A CA 1
ATOM 1672 C C . SER A 1 203 ? 21.156 -6.547 -4.176 1 98.12 203 SER A C 1
ATOM 1674 O O . SER A 1 203 ? 21.953 -5.699 -3.764 1 98.12 203 SER A O 1
ATOM 1676 N N . LYS A 1 204 ? 19.906 -6.398 -4.207 1 98.5 204 LYS A N 1
ATOM 1677 C CA . LYS A 1 204 ? 19.281 -5.184 -3.695 1 98.5 204 LYS A CA 1
ATOM 1678 C C . LYS A 1 204 ? 18.719 -5.398 -2.293 1 98.5 204 LYS A C 1
ATOM 1680 O O . LYS A 1 204 ? 18.844 -6.488 -1.73 1 98.5 204 LYS A O 1
ATOM 1685 N N . TYR A 1 205 ? 18.094 -4.359 -1.748 1 98.56 205 TYR A N 1
ATOM 1686 C CA . TYR A 1 205 ? 17.719 -4.328 -0.337 1 98.56 205 TYR A CA 1
ATOM 1687 C C . TYR A 1 205 ? 16.672 -5.383 -0.024 1 98.56 205 TYR A C 1
ATOM 1689 O O . TYR A 1 205 ? 16.531 -5.816 1.123 1 98.56 205 TYR A O 1
ATOM 1697 N N . HIS A 1 206 ? 15.984 -5.855 -1.04 1 98.88 206 HIS A N 1
ATOM 1698 C CA . HIS A 1 206 ? 14.867 -6.781 -0.884 1 98.88 206 HIS A CA 1
ATOM 1699 C C . HIS A 1 206 ? 15.312 -8.062 -0.18 1 98.88 206 HIS A C 1
ATOM 1701 O O . HIS A 1 206 ? 14.531 -8.672 0.55 1 98.88 206 HIS A O 1
ATOM 1707 N N . ILE A 1 207 ? 16.547 -8.461 -0.386 1 98.69 207 ILE A N 1
ATOM 1708 C CA . ILE A 1 207 ? 17.062 -9.695 0.195 1 98.69 207 ILE A CA 1
ATOM 1709 C C . ILE A 1 207 ? 17.078 -9.578 1.718 1 98.69 207 ILE A C 1
ATOM 1711 O O . ILE A 1 207 ? 16.781 -10.547 2.424 1 98.69 207 ILE A O 1
ATOM 1715 N N . PHE A 1 208 ? 17.422 -8.414 2.246 1 98.88 208 PHE A N 1
ATOM 1716 C CA . PHE A 1 208 ? 17.469 -8.188 3.686 1 98.88 208 PHE A CA 1
ATOM 1717 C C . PHE A 1 208 ? 16.062 -8.156 4.281 1 98.88 208 PHE A C 1
ATOM 1719 O O . PHE A 1 208 ? 15.828 -8.703 5.359 1 98.88 208 PHE A O 1
ATOM 1726 N N . VAL A 1 209 ? 15.156 -7.535 3.562 1 98.81 209 VAL A N 1
ATOM 1727 C CA . VAL A 1 209 ? 13.773 -7.488 4.023 1 98.81 209 VAL A CA 1
ATOM 1728 C C . VAL A 1 209 ? 13.203 -8.906 4.113 1 98.81 209 VAL A C 1
ATOM 1730 O O . VAL A 1 209 ? 12.633 -9.289 5.137 1 98.81 209 VAL A O 1
ATOM 1733 N N . CYS A 1 210 ? 13.383 -9.648 3.025 1 98.81 210 CYS A N 1
ATOM 1734 C CA . CYS A 1 210 ? 12.852 -11 2.979 1 98.81 210 CYS A CA 1
ATOM 1735 C C . CYS A 1 210 ? 13.461 -11.867 4.078 1 98.81 210 CYS A C 1
ATOM 1737 O O . CYS A 1 210 ? 12.742 -12.586 4.773 1 98.81 210 CYS A O 1
ATOM 1739 N N . ALA A 1 211 ? 14.766 -11.797 4.238 1 98.88 211 ALA A N 1
ATOM 1740 C CA . ALA A 1 211 ? 15.453 -12.602 5.242 1 98.88 211 ALA A CA 1
ATOM 1741 C C . ALA A 1 211 ? 14.977 -12.25 6.648 1 98.88 211 ALA A C 1
ATOM 1743 O O . ALA A 1 211 ? 14.727 -13.141 7.465 1 98.88 211 ALA A O 1
ATOM 1744 N N . ALA A 1 212 ? 14.844 -10.953 6.965 1 98.69 212 ALA A N 1
ATOM 1745 C CA . ALA A 1 212 ? 14.398 -10.516 8.281 1 98.69 212 ALA A CA 1
ATOM 1746 C C . ALA A 1 212 ? 12.984 -11 8.578 1 98.69 212 ALA A C 1
ATOM 1748 O O . ALA A 1 212 ? 12.711 -11.539 9.648 1 98.69 212 ALA A O 1
ATOM 1749 N N . LEU A 1 213 ? 12.141 -10.859 7.605 1 97.88 213 LEU A N 1
ATOM 1750 C CA . LEU A 1 213 ? 10.75 -11.266 7.797 1 97.88 213 LEU A CA 1
ATOM 1751 C C . LEU A 1 213 ? 10.633 -12.781 7.898 1 97.88 213 LEU A C 1
ATOM 1753 O O . LEU A 1 213 ? 9.781 -13.297 8.625 1 97.88 213 LEU A O 1
ATOM 1757 N N . MET A 1 214 ? 11.43 -13.484 7.121 1 98.25 214 MET A N 1
ATOM 1758 C CA . MET A 1 214 ? 11.453 -14.938 7.227 1 98.25 214 MET A CA 1
ATOM 1759 C C . MET A 1 214 ? 11.812 -15.375 8.641 1 98.25 214 MET A C 1
ATOM 1761 O O . MET A 1 214 ? 11.188 -16.281 9.195 1 98.25 214 MET A O 1
ATOM 1765 N N . GLU A 1 215 ? 12.844 -14.734 9.281 1 98.25 215 GLU A N 1
ATOM 1766 C CA . GLU A 1 215 ? 13.219 -15.039 10.656 1 98.25 215 GLU A CA 1
ATOM 1767 C C . GLU A 1 215 ? 12.086 -14.734 11.625 1 98.25 215 GLU A C 1
ATOM 1769 O O . GLU A 1 215 ? 11.828 -15.5 12.562 1 98.25 215 GLU A O 1
ATOM 1774 N N . TYR A 1 216 ? 11.383 -13.68 11.391 1 96.75 216 TYR A N 1
ATOM 1775 C CA . TYR A 1 216 ? 10.305 -13.266 12.273 1 96.75 216 TYR A CA 1
ATOM 1776 C C . TYR A 1 216 ? 9.117 -14.219 12.172 1 96.75 216 TYR A C 1
ATOM 1778 O O . TYR A 1 216 ? 8.594 -14.695 13.18 1 96.75 216 TYR A O 1
ATOM 1786 N N . TYR A 1 217 ? 8.68 -14.484 10.953 1 95.94 217 TYR A N 1
ATOM 1787 C CA . TYR A 1 217 ? 7.426 -15.188 10.75 1 95.94 217 TYR A CA 1
ATOM 1788 C C . TYR A 1 217 ? 7.625 -16.703 10.852 1 95.94 217 TYR A C 1
ATOM 1790 O O . TYR A 1 217 ? 6.746 -17.422 11.336 1 95.94 217 TYR A O 1
ATOM 1798 N N . CYS A 1 218 ? 8.711 -17.172 10.383 1 95.94 218 CYS A N 1
ATOM 1799 C CA . CYS A 1 218 ? 8.898 -18.609 10.297 1 95.94 218 CYS A CA 1
ATOM 1800 C C . CYS A 1 218 ? 9.656 -19.141 11.508 1 95.94 218 CYS A C 1
ATOM 1802 O O . CYS A 1 218 ? 9.273 -20.141 12.102 1 95.94 218 CYS A O 1
ATOM 1804 N N . SER A 1 219 ? 10.758 -18.469 11.906 1 95.56 219 SER A N 1
ATOM 1805 C CA . SER A 1 219 ? 11.555 -18.906 13.055 1 95.56 219 SER A CA 1
ATOM 1806 C C . SER A 1 219 ? 11.039 -18.281 14.344 1 95.56 219 SER A C 1
ATOM 1808 O O . SER A 1 219 ? 11.445 -18.672 15.438 1 95.56 219 SER A O 1
ATOM 1810 N N . LYS A 1 220 ? 10.164 -17.312 14.227 1 94.81 220 LYS A N 1
ATOM 1811 C CA . LYS A 1 220 ? 9.602 -16.594 15.367 1 94.81 220 LYS A CA 1
ATOM 1812 C C . LYS A 1 220 ? 10.703 -15.992 16.234 1 94.81 220 LYS A C 1
ATOM 1814 O O . LYS A 1 220 ? 10.641 -16.078 17.469 1 94.81 220 LYS A O 1
ATOM 1819 N N . ASP A 1 221 ? 11.695 -15.539 15.641 1 96.12 221 ASP A N 1
ATOM 1820 C CA . ASP A 1 221 ? 12.828 -14.93 16.328 1 96.12 221 ASP A CA 1
ATOM 1821 C C . ASP A 1 221 ? 12.914 -13.438 16.031 1 96.12 221 ASP A C 1
ATOM 1823 O O . ASP A 1 221 ? 13.492 -13.039 15.008 1 96.12 221 ASP A O 1
ATOM 1827 N N . LYS A 1 222 ? 12.477 -12.609 16.875 1 95.06 222 LYS A N 1
ATOM 1828 C CA . LYS A 1 222 ? 12.438 -11.156 16.703 1 95.06 222 LYS A CA 1
ATOM 1829 C C . LYS A 1 222 ? 13.836 -10.555 16.734 1 95.06 222 LYS A C 1
ATOM 1831 O O . LYS A 1 222 ? 14.117 -9.586 16.031 1 95.06 222 LYS A O 1
ATOM 1836 N N . ASN A 1 223 ? 14.68 -11.125 17.547 1 97.25 223 ASN A N 1
ATOM 1837 C CA . ASN A 1 223 ? 16.031 -10.586 17.719 1 97.25 223 ASN A CA 1
ATOM 1838 C C . ASN A 1 223 ? 16.859 -10.734 16.438 1 97.25 223 ASN A C 1
ATOM 1840 O O . ASN A 1 223 ? 17.531 -9.789 16.016 1 97.25 223 ASN A O 1
ATOM 1844 N N . ILE A 1 224 ? 16.797 -11.867 15.828 1 98.31 224 ILE A N 1
ATOM 1845 C CA . ILE A 1 224 ? 17.562 -12.086 14.602 1 98.31 224 ILE A CA 1
ATOM 1846 C C . ILE A 1 224 ? 17 -11.203 13.492 1 98.31 224 ILE A C 1
ATOM 1848 O O . ILE A 1 224 ? 17.766 -10.633 12.703 1 98.31 224 ILE A O 1
ATOM 1852 N N . ALA A 1 225 ? 15.672 -11.125 13.398 1 98 225 ALA A N 1
ATOM 1853 C CA . ALA A 1 225 ? 15.055 -10.242 12.422 1 98 225 ALA A CA 1
ATOM 1854 C C . ALA A 1 225 ? 15.539 -8.805 12.586 1 98 225 ALA A C 1
ATOM 1856 O O . ALA A 1 225 ? 15.898 -8.148 11.609 1 98 225 ALA A O 1
ATOM 1857 N N . PHE A 1 226 ? 15.594 -8.391 13.836 1 97.62 226 PHE A N 1
ATOM 1858 C CA . PHE A 1 226 ? 16.062 -7.047 14.156 1 97.62 226 PHE A CA 1
ATOM 1859 C C . PHE A 1 226 ? 17.5 -6.859 13.703 1 97.62 226 PHE A C 1
ATOM 1861 O O . PHE A 1 226 ? 17.844 -5.848 13.086 1 97.62 226 PHE A O 1
ATOM 1868 N N . ARG A 1 227 ? 18.328 -7.781 13.953 1 98.5 227 ARG A N 1
ATOM 1869 C CA . ARG A 1 227 ? 19.75 -7.707 13.594 1 98.5 227 ARG A CA 1
ATOM 1870 C C . ARG A 1 227 ? 19.922 -7.648 12.078 1 98.5 227 ARG A C 1
ATOM 1872 O O . ARG A 1 227 ? 20.781 -6.93 11.578 1 98.5 227 ARG A O 1
ATOM 1879 N N . ILE A 1 228 ? 19.141 -8.352 11.367 1 98.81 228 ILE A N 1
ATOM 1880 C CA . ILE A 1 228 ? 19.219 -8.359 9.906 1 98.81 228 ILE A CA 1
ATOM 1881 C C . ILE A 1 228 ? 18.797 -7 9.359 1 98.81 228 ILE A C 1
ATOM 1883 O O . ILE A 1 228 ? 19.453 -6.445 8.477 1 98.81 228 ILE A O 1
ATOM 1887 N N . PHE A 1 229 ? 17.688 -6.477 9.898 1 98.62 229 PHE A N 1
ATOM 1888 C CA . PHE A 1 229 ? 17.234 -5.16 9.469 1 98.62 229 PHE A CA 1
ATOM 1889 C C . PHE A 1 229 ? 18.312 -4.105 9.75 1 98.62 229 PHE A C 1
ATOM 1891 O O . PHE A 1 229 ? 18.547 -3.219 8.93 1 98.62 229 PHE A O 1
ATOM 1898 N N . GLU A 1 230 ? 18.969 -4.238 10.898 1 98.44 230 GLU A N 1
ATOM 1899 C CA . GLU A 1 230 ? 20.031 -3.301 11.242 1 98.44 230 GLU A CA 1
ATOM 1900 C C . GLU A 1 230 ? 21.219 -3.438 10.289 1 98.44 230 GLU A C 1
ATOM 1902 O O . GLU A 1 230 ? 21.812 -2.438 9.883 1 98.44 230 GLU A O 1
ATOM 1907 N N . LEU A 1 231 ? 21.578 -4.652 9.984 1 98.5 231 LEU A N 1
ATOM 1908 C CA . LEU A 1 231 ? 22.641 -4.914 9.031 1 98.5 231 LEU A CA 1
ATOM 1909 C C . LEU A 1 231 ? 22.328 -4.301 7.672 1 98.5 231 LEU A C 1
ATOM 1911 O O . LEU A 1 231 ? 23.188 -3.684 7.047 1 98.5 231 LEU A O 1
ATOM 1915 N N . GLY A 1 232 ? 21.078 -4.504 7.176 1 98.44 232 GLY A N 1
ATOM 1916 C CA . GLY A 1 232 ? 20.656 -3.914 5.918 1 98.44 232 GLY A CA 1
ATOM 1917 C C . GLY A 1 232 ? 20.625 -2.396 5.945 1 98.44 232 GLY A C 1
ATOM 1918 O O . GLY A 1 232 ? 20.891 -1.746 4.934 1 98.44 232 GLY A O 1
ATOM 1919 N N . LEU A 1 233 ? 20.281 -1.837 7.102 1 97.75 233 LEU A N 1
ATOM 1920 C CA . LEU A 1 233 ? 20.219 -0.387 7.242 1 97.75 233 LEU A CA 1
ATOM 1921 C C . LEU A 1 233 ? 21.594 0.244 7.031 1 97.75 233 LEU A C 1
ATOM 1923 O O . LEU A 1 233 ? 21.688 1.344 6.484 1 97.75 233 LEU A O 1
ATOM 1927 N N . LYS A 1 234 ? 22.641 -0.421 7.414 1 96.94 234 LYS A N 1
ATOM 1928 C CA . LYS A 1 234 ? 24 0.059 7.215 1 96.94 234 LYS A CA 1
ATOM 1929 C C . LYS A 1 234 ? 24.344 0.151 5.73 1 96.94 234 LYS A C 1
ATOM 1931 O O . LYS A 1 234 ? 25.031 1.072 5.305 1 96.94 234 LYS A O 1
ATOM 1936 N N . LYS A 1 235 ? 23.812 -0.728 5.008 1 96.38 235 LYS A N 1
ATOM 1937 C CA . LYS A 1 235 ? 24.141 -0.814 3.586 1 96.38 235 LYS A CA 1
ATOM 1938 C C . LYS A 1 235 ? 23.156 0.002 2.744 1 96.38 235 LYS A C 1
ATOM 1940 O O . LYS A 1 235 ? 23.547 0.61 1.746 1 96.38 235 LYS A O 1
ATOM 1945 N N . PHE A 1 236 ? 21.906 0.022 3.129 1 97.31 236 PHE A N 1
ATOM 1946 C CA . PHE A 1 236 ? 20.844 0.591 2.303 1 97.31 236 PHE A CA 1
ATOM 1947 C C . PHE A 1 236 ? 20.094 1.688 3.057 1 97.31 236 PHE A C 1
ATOM 1949 O O . PHE A 1 236 ? 18.891 1.843 2.896 1 97.31 236 PHE A O 1
ATOM 1956 N N . GLY A 1 237 ? 20.797 2.434 3.887 1 95.56 237 GLY A N 1
ATOM 1957 C CA . GLY A 1 237 ? 20.219 3.5 4.684 1 95.56 237 GLY A CA 1
ATOM 1958 C C . GLY A 1 237 ? 19.781 4.695 3.857 1 95.56 237 GLY A C 1
ATOM 1959 O O . GLY A 1 237 ? 19.047 5.559 4.34 1 95.56 237 GLY A O 1
ATOM 1960 N N . ASP A 1 238 ? 20.203 4.723 2.639 1 95.62 238 ASP A N 1
ATOM 1961 C CA . ASP A 1 238 ? 19.859 5.828 1.753 1 95.62 238 ASP A CA 1
ATOM 1962 C C . ASP A 1 238 ? 18.641 5.488 0.896 1 95.62 238 ASP A C 1
ATOM 1964 O O . ASP A 1 238 ? 18.188 6.309 0.091 1 95.62 238 ASP A O 1
ATOM 1968 N N . ILE A 1 239 ? 18.078 4.266 1.063 1 96.62 239 ILE A N 1
ATOM 1969 C CA . ILE A 1 239 ? 16.938 3.811 0.287 1 96.62 239 ILE A CA 1
ATOM 1970 C C . ILE A 1 239 ? 15.672 3.9 1.137 1 96.62 239 ILE A C 1
ATOM 1972 O O . ILE A 1 239 ? 15.461 3.09 2.043 1 96.62 239 ILE A O 1
ATOM 1976 N N . PRO A 1 240 ? 14.742 4.832 0.841 1 96.56 240 PRO A N 1
ATOM 1977 C CA . PRO A 1 240 ? 13.555 5.031 1.671 1 96.56 240 PRO A CA 1
ATOM 1978 C C . PRO A 1 240 ? 12.656 3.799 1.713 1 96.56 240 PRO A C 1
ATOM 1980 O O . PRO A 1 240 ? 12.008 3.537 2.729 1 96.56 240 PRO A O 1
ATOM 1983 N N . GLU A 1 241 ? 12.641 3.076 0.577 1 97.12 241 GLU A N 1
ATOM 1984 C CA . GLU A 1 241 ? 11.812 1.877 0.533 1 97.12 241 GLU A CA 1
ATOM 1985 C C . GLU A 1 241 ? 12.266 0.851 1.566 1 97.12 241 GLU A C 1
ATOM 1987 O O . GLU A 1 241 ? 11.438 0.207 2.215 1 97.12 241 GLU A O 1
ATOM 1992 N N . TYR A 1 242 ? 13.602 0.665 1.714 1 97.94 242 TYR A N 1
ATOM 1993 C CA . TYR A 1 242 ? 14.125 -0.253 2.719 1 97.94 242 TYR A CA 1
ATOM 1994 C C . TYR A 1 242 ? 13.758 0.206 4.125 1 97.94 242 TYR A C 1
ATOM 1996 O O . TYR A 1 242 ? 13.32 -0.598 4.949 1 97.94 242 TYR A O 1
ATOM 2004 N N . ILE A 1 243 ? 13.891 1.48 4.387 1 97.81 243 ILE A N 1
ATOM 2005 C CA . ILE A 1 243 ? 13.602 2.068 5.691 1 97.81 243 ILE A CA 1
ATOM 2006 C C . ILE A 1 243 ? 12.125 1.874 6.031 1 97.81 243 ILE A C 1
ATOM 2008 O O . ILE A 1 243 ? 11.789 1.534 7.164 1 97.81 243 ILE A O 1
ATOM 2012 N N . THR A 1 244 ? 11.305 2.07 5.043 1 97.56 244 THR A N 1
ATOM 2013 C CA . THR A 1 244 ? 9.867 1.914 5.238 1 97.56 244 THR A CA 1
ATOM 2014 C C . THR A 1 244 ? 9.531 0.484 5.656 1 97.56 244 THR A C 1
ATOM 2016 O O . THR A 1 244 ? 8.703 0.268 6.539 1 97.56 244 THR A O 1
ATOM 2019 N N . CYS A 1 245 ? 10.125 -0.476 5.027 1 97.81 245 CYS A N 1
ATOM 2020 C CA . CYS A 1 245 ? 9.914 -1.868 5.41 1 97.81 245 CYS A CA 1
ATOM 2021 C C . CYS A 1 245 ? 10.328 -2.105 6.855 1 97.81 245 CYS A C 1
ATOM 2023 O O . CYS A 1 245 ? 9.633 -2.799 7.602 1 97.81 245 CYS A O 1
ATOM 2025 N N . TYR A 1 246 ? 11.492 -1.573 7.25 1 97.75 246 TYR A N 1
ATOM 2026 C CA . TYR A 1 246 ? 12 -1.705 8.617 1 97.75 246 TYR A CA 1
ATOM 2027 C C . TYR A 1 246 ? 11.055 -1.043 9.609 1 97.75 246 TYR A C 1
ATOM 2029 O O . TYR A 1 246 ? 10.742 -1.618 10.656 1 97.75 246 TYR A O 1
ATOM 2037 N N . ILE A 1 247 ? 10.5 0.113 9.242 1 97.06 247 ILE A N 1
ATOM 2038 C CA . ILE A 1 247 ? 9.547 0.834 10.086 1 97.06 247 ILE A CA 1
ATOM 2039 C C . ILE A 1 247 ? 8.273 0.01 10.242 1 97.06 247 ILE A C 1
ATOM 2041 O O . ILE A 1 247 ? 7.738 -0.104 11.352 1 97.06 247 ILE A O 1
ATOM 2045 N N . ASP A 1 248 ? 7.82 -0.514 9.172 1 95.38 248 ASP A N 1
ATOM 2046 C CA . ASP A 1 248 ? 6.617 -1.339 9.219 1 95.38 248 ASP A CA 1
ATOM 2047 C C . ASP A 1 248 ? 6.797 -2.521 10.172 1 95.38 248 ASP A C 1
ATOM 2049 O O . ASP A 1 248 ? 5.914 -2.812 10.977 1 95.38 248 ASP A O 1
ATOM 2053 N N . TYR A 1 249 ? 7.891 -3.146 10.062 1 95.75 249 TYR A N 1
ATOM 2054 C CA . TYR A 1 249 ? 8.195 -4.277 10.93 1 95.75 249 TYR A CA 1
ATOM 2055 C C . TYR A 1 249 ? 8.18 -3.857 12.398 1 95.75 249 TYR A C 1
ATOM 2057 O O . TYR A 1 249 ? 7.496 -4.473 13.219 1 95.75 249 TYR A O 1
ATOM 2065 N N . LEU A 1 250 ? 8.875 -2.766 12.758 1 95.56 250 LEU A N 1
ATOM 2066 C CA . LEU A 1 250 ? 8.984 -2.311 14.141 1 95.56 250 LEU A CA 1
ATOM 2067 C C . LEU A 1 250 ? 7.629 -1.838 14.664 1 95.56 250 LEU A C 1
ATOM 2069 O O . LEU A 1 250 ? 7.277 -2.105 15.812 1 95.56 250 LEU A O 1
ATOM 2073 N N . SER A 1 251 ? 6.926 -1.129 13.789 1 92.38 251 SER A N 1
ATOM 2074 C CA . SER A 1 251 ? 5.625 -0.61 14.195 1 92.38 251 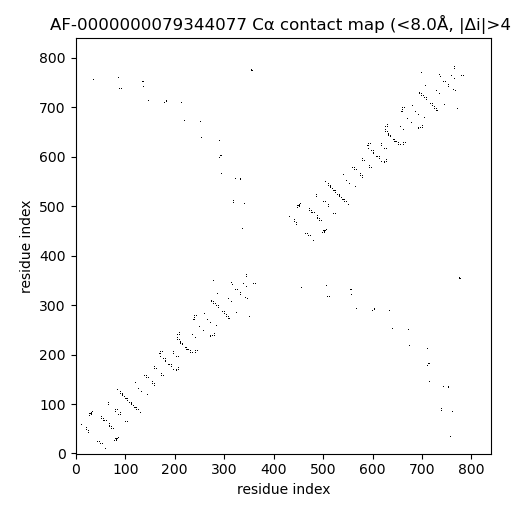SER A CA 1
ATOM 2075 C C . SER A 1 251 ? 4.668 -1.741 14.562 1 92.38 251 SER A C 1
ATOM 2077 O O . SER A 1 251 ? 3.889 -1.618 15.516 1 92.38 251 SER A O 1
ATOM 2079 N N . HIS A 1 252 ? 4.75 -2.807 13.891 1 88.88 252 HIS A N 1
ATOM 2080 C CA . HIS A 1 252 ? 3.852 -3.93 14.125 1 88.88 252 HIS A CA 1
ATOM 2081 C C . HIS A 1 252 ? 4.238 -4.688 15.391 1 88.88 252 HIS A C 1
ATOM 2083 O O . HIS A 1 252 ? 3.396 -5.355 16 1 88.88 252 HIS A O 1
ATOM 2089 N N . LEU A 1 253 ? 5.52 -4.602 15.789 1 91.44 253 LEU A N 1
ATOM 2090 C CA . LEU A 1 253 ? 5.965 -5.23 17.031 1 91.44 253 LEU A CA 1
ATOM 2091 C C . LEU A 1 253 ? 5.434 -4.473 18.25 1 91.44 253 LEU A C 1
ATOM 2093 O O . LEU A 1 253 ? 5.477 -4.98 19.359 1 91.44 253 LEU A O 1
ATOM 2097 N N . ASN A 1 254 ? 4.816 -3.301 17.906 1 88.5 254 ASN A N 1
ATOM 2098 C CA . ASN A 1 254 ? 4.25 -2.455 18.953 1 88.5 254 ASN A CA 1
ATOM 2099 C C . ASN A 1 254 ? 5.316 -1.99 19.938 1 88.5 254 ASN A C 1
ATOM 2101 O O . ASN A 1 254 ? 5.066 -1.917 21.141 1 88.5 254 ASN A O 1
ATOM 2105 N N . GLU A 1 255 ? 6.516 -1.822 19.438 1 87.94 255 GLU A N 1
ATOM 2106 C CA . GLU A 1 255 ? 7.617 -1.215 20.172 1 87.94 255 GLU A CA 1
ATOM 2107 C C . GLU A 1 255 ? 7.738 0.273 19.859 1 87.94 255 GLU A C 1
ATOM 2109 O O . GLU A 1 255 ? 8.586 0.679 19.062 1 87.94 255 GLU A O 1
ATOM 2114 N N . ASP A 1 256 ? 7.078 1.136 20.562 1 93 256 ASP A N 1
ATOM 2115 C CA . ASP A 1 256 ? 6.922 2.543 20.203 1 93 256 ASP A CA 1
ATOM 2116 C C . ASP A 1 256 ? 8.25 3.283 20.297 1 93 256 ASP A C 1
ATOM 2118 O O . ASP A 1 256 ? 8.617 4.02 19.375 1 93 256 ASP A O 1
ATOM 2122 N N . ASN A 1 257 ? 8.938 3.062 21.344 1 94.62 257 ASN A N 1
ATOM 2123 C CA . ASN A 1 257 ? 10.188 3.779 21.547 1 94.62 257 ASN A CA 1
ATOM 2124 C C . ASN A 1 257 ? 11.227 3.408 20.484 1 94.62 257 ASN A C 1
ATOM 2126 O O . ASN A 1 257 ? 11.906 4.281 19.953 1 94.62 257 ASN A O 1
ATOM 2130 N N . ASN A 1 258 ? 11.352 2.111 20.203 1 94.44 258 ASN A N 1
ATOM 2131 C CA . ASN A 1 258 ? 12.297 1.667 19.172 1 94.44 258 ASN A CA 1
ATOM 2132 C C . ASN A 1 258 ? 11.945 2.24 17.812 1 94.44 258 ASN A C 1
ATOM 2134 O O . ASN A 1 258 ? 12.836 2.584 17.031 1 94.44 258 ASN A O 1
ATOM 2138 N N . THR A 1 259 ? 10.672 2.303 17.547 1 96.69 259 THR A N 1
ATOM 2139 C CA . THR A 1 259 ? 10.227 2.857 16.281 1 96.69 259 THR A CA 1
ATOM 2140 C C . THR A 1 259 ? 10.578 4.34 16.172 1 96.69 259 THR A C 1
ATOM 2142 O O . THR A 1 259 ? 11.109 4.789 15.156 1 96.69 259 THR A O 1
ATOM 2145 N N . ARG A 1 260 ? 10.383 5.105 17.25 1 97.56 260 ARG A N 1
ATOM 2146 C CA . ARG A 1 260 ? 10.734 6.52 17.297 1 97.56 260 ARG A CA 1
ATOM 2147 C C . ARG A 1 260 ? 12.234 6.711 17.109 1 97.56 260 ARG A C 1
ATOM 2149 O O . ARG A 1 260 ? 12.664 7.613 16.391 1 97.56 260 ARG A O 1
ATOM 2156 N N . VAL A 1 261 ? 12.969 5.898 17.797 1 97.5 261 VAL A N 1
ATOM 2157 C CA . VAL A 1 261 ? 14.422 5.977 17.703 1 97.5 261 VAL A CA 1
ATOM 2158 C C . VAL A 1 261 ? 14.867 5.754 16.266 1 97.5 261 VAL A C 1
ATOM 2160 O O . VAL A 1 261 ? 15.758 6.449 15.773 1 97.5 261 VAL A O 1
ATOM 2163 N N . LEU A 1 262 ? 14.25 4.789 15.547 1 97.38 262 LEU A N 1
ATOM 2164 C CA . LEU A 1 262 ? 14.594 4.547 14.156 1 97.38 262 LEU A CA 1
ATOM 2165 C C . LEU A 1 262 ? 14.281 5.77 13.297 1 97.38 262 LEU A C 1
ATOM 2167 O O . LEU A 1 262 ? 15.094 6.176 12.461 1 97.38 262 LEU A O 1
ATOM 2171 N N . PHE A 1 263 ? 13.102 6.348 13.492 1 97.81 263 PHE A N 1
ATOM 2172 C CA . PHE A 1 263 ? 12.75 7.562 12.766 1 97.81 263 PHE A CA 1
ATOM 2173 C C . PHE A 1 263 ? 13.812 8.641 12.945 1 97.81 263 PHE A C 1
ATOM 2175 O O . PHE A 1 263 ? 14.289 9.219 11.977 1 97.81 263 PHE A O 1
ATOM 2182 N N . GLU A 1 264 ? 14.133 8.883 14.164 1 97.5 264 GLU A N 1
ATOM 2183 C CA . GLU A 1 264 ? 15.102 9.93 14.492 1 97.5 264 GLU A CA 1
ATOM 2184 C C . GLU A 1 264 ? 16.453 9.641 13.859 1 97.5 264 GLU A C 1
ATOM 2186 O O . GLU A 1 264 ? 17.078 10.539 13.289 1 97.5 264 GLU A O 1
ATOM 2191 N N . ARG A 1 265 ? 16.844 8.43 13.953 1 97 265 ARG A N 1
ATOM 2192 C CA . ARG A 1 265 ? 18.141 8.023 13.414 1 97 265 ARG A CA 1
ATOM 2193 C C . ARG A 1 265 ? 18.203 8.227 11.906 1 97 265 ARG A C 1
ATOM 2195 O O . ARG A 1 265 ? 19.172 8.805 11.391 1 97 265 ARG A O 1
ATOM 2202 N N . VAL A 1 266 ? 17.203 7.824 11.195 1 97.25 266 VAL A N 1
ATOM 2203 C CA . VAL A 1 266 ? 17.25 7.844 9.734 1 97.25 266 VAL A CA 1
ATOM 2204 C C . VAL A 1 266 ? 17.031 9.266 9.234 1 97.25 266 VAL A C 1
ATOM 2206 O O . VAL A 1 266 ? 17.562 9.648 8.18 1 97.25 266 VAL A O 1
ATOM 2209 N N . LEU A 1 267 ? 16.281 10.086 9.93 1 96.88 267 LEU A N 1
ATOM 2210 C CA . LEU A 1 267 ? 15.945 11.43 9.477 1 96.88 267 LEU A CA 1
ATOM 2211 C C . LEU A 1 267 ? 17.016 12.43 9.898 1 96.88 267 LEU A C 1
ATOM 2213 O O . LEU A 1 267 ? 17.125 13.516 9.328 1 96.88 267 LEU A O 1
ATOM 2217 N N . SER A 1 268 ? 17.859 12.125 10.859 1 94 268 SER A N 1
ATOM 2218 C CA . SER A 1 268 ? 18.922 13.008 11.328 1 94 268 SER A CA 1
ATOM 2219 C C . SER A 1 268 ? 20.266 12.641 10.711 1 94 268 SER A C 1
ATOM 2221 O O . SER A 1 268 ? 21.219 13.414 10.781 1 94 268 SER A O 1
ATOM 2223 N N . SER A 1 269 ? 20.438 11.453 10.18 1 88.5 269 SER A N 1
ATOM 2224 C CA . SER A 1 269 ? 21.703 10.93 9.68 1 88.5 269 SER A CA 1
ATOM 2225 C C . SER A 1 269 ? 22.172 11.711 8.469 1 88.5 269 SER A C 1
ATOM 2227 O O . SER A 1 269 ? 23.375 11.734 8.164 1 88.5 269 SER A O 1
ATOM 2229 N N . GLY A 1 270 ? 21.266 12.398 7.711 1 86.31 270 GLY A N 1
ATOM 2230 C CA . GLY A 1 270 ? 21.625 13.086 6.484 1 86.31 270 GLY A CA 1
ATOM 2231 C C . GLY A 1 270 ? 21.797 12.148 5.305 1 86.31 270 GLY A C 1
ATOM 2232 O O . GLY A 1 270 ? 22.109 12.586 4.191 1 86.31 270 GLY A O 1
ATOM 2233 N N . SER A 1 271 ? 21.594 10.922 5.523 1 88.69 271 SER A N 1
ATOM 2234 C CA . SER A 1 271 ? 21.75 9.93 4.469 1 88.69 271 SER A CA 1
ATOM 2235 C C . SER A 1 271 ? 20.672 10.062 3.408 1 88.69 271 SER A C 1
ATOM 2237 O O . SER A 1 271 ? 20.875 9.695 2.25 1 88.69 271 SER A O 1
ATOM 2239 N N . LEU A 1 272 ? 19.5 10.523 3.768 1 92.88 272 LEU A N 1
ATOM 2240 C CA . LEU A 1 272 ? 18.375 10.672 2.846 1 92.88 272 LEU A CA 1
ATOM 2241 C C . LEU A 1 272 ? 18.312 12.094 2.307 1 92.88 272 LEU A C 1
ATOM 2243 O O . LEU A 1 272 ? 18.328 13.055 3.076 1 92.88 272 LEU A O 1
ATOM 2247 N N . GLU A 1 273 ? 18.266 12.172 1.046 1 91.19 273 GLU A N 1
ATOM 2248 C CA . GLU A 1 273 ? 17.984 13.469 0.445 1 91.19 273 GLU A CA 1
ATOM 2249 C C . GLU A 1 273 ? 16.594 13.969 0.854 1 91.19 273 GLU A C 1
ATOM 2251 O O . GLU A 1 273 ? 15.695 13.172 1.119 1 91.19 273 GLU A O 1
ATOM 2256 N N . PRO A 1 274 ? 16.422 15.234 0.887 1 89.5 274 PRO A N 1
ATOM 2257 C CA . PRO A 1 274 ? 15.141 15.805 1.316 1 89.5 274 PRO A CA 1
ATOM 2258 C C . PRO A 1 274 ? 13.953 15.234 0.538 1 89.5 274 PRO A C 1
ATOM 2260 O O . PRO A 1 274 ? 12.93 14.906 1.131 1 89.5 274 PRO A O 1
ATOM 2263 N N . GLU A 1 275 ? 14.141 15.094 -0.711 1 88.88 275 GLU A N 1
ATOM 2264 C CA . GLU A 1 275 ? 13.047 14.586 -1.537 1 88.88 275 GLU A CA 1
ATOM 2265 C C . GLU A 1 275 ? 12.703 13.148 -1.166 1 88.88 275 GLU A C 1
ATOM 2267 O O . GLU A 1 275 ? 11.531 12.773 -1.157 1 88.88 275 GLU A O 1
ATOM 2272 N N . LYS A 1 276 ? 13.758 12.391 -0.814 1 91.12 276 LYS A N 1
ATOM 2273 C CA . LYS A 1 276 ? 13.562 10.984 -0.478 1 91.12 276 LYS A CA 1
ATOM 2274 C C . LYS A 1 276 ? 13.07 10.82 0.958 1 91.12 276 LYS A C 1
ATOM 2276 O O . LYS A 1 276 ? 12.5 9.789 1.314 1 91.12 276 LYS A O 1
ATOM 2281 N N . SER A 1 277 ? 13.25 11.836 1.743 1 94.19 277 SER A N 1
ATOM 2282 C CA . SER A 1 277 ? 12.898 11.734 3.158 1 94.19 277 SER A CA 1
ATOM 2283 C C . SER A 1 277 ? 11.422 12.039 3.385 1 94.19 277 SER A C 1
ATOM 2285 O O . SER A 1 277 ? 10.891 11.773 4.461 1 94.19 277 SER A O 1
ATOM 2287 N N . VAL A 1 278 ? 10.758 12.594 2.42 1 92.5 278 VAL A N 1
ATOM 2288 C CA . VAL A 1 278 ? 9.375 13.031 2.559 1 92.5 278 VAL A CA 1
ATOM 2289 C C . VAL A 1 278 ? 8.492 11.867 2.992 1 92.5 278 VAL A C 1
ATOM 2291 O O . VAL A 1 278 ? 7.703 11.984 3.932 1 92.5 278 VAL A O 1
ATOM 2294 N N . ASP A 1 279 ? 8.703 10.742 2.33 1 92.88 279 ASP A N 1
ATOM 2295 C CA . ASP A 1 279 ? 7.883 9.57 2.641 1 92.88 279 ASP A CA 1
ATOM 2296 C C . ASP A 1 279 ? 8.117 9.102 4.07 1 92.88 279 ASP A C 1
ATOM 2298 O O . ASP A 1 279 ? 7.195 8.633 4.738 1 92.88 279 ASP A O 1
ATOM 2302 N N . ILE A 1 280 ? 9.289 9.188 4.504 1 96.56 280 ILE A N 1
ATOM 2303 C CA . ILE A 1 280 ? 9.617 8.75 5.859 1 96.56 280 ILE A CA 1
ATOM 2304 C C . ILE A 1 280 ? 9.008 9.719 6.871 1 96.56 280 ILE A C 1
ATOM 2306 O O . ILE A 1 280 ? 8.484 9.297 7.902 1 96.56 280 ILE A O 1
ATOM 2310 N N . TRP A 1 281 ? 9.055 10.992 6.57 1 96.5 281 TRP A N 1
ATOM 2311 C CA . TRP A 1 281 ? 8.414 11.992 7.426 1 96.5 281 TRP A CA 1
ATOM 2312 C C . TRP A 1 281 ? 6.914 11.758 7.5 1 96.5 281 TRP A C 1
ATOM 2314 O O . TRP A 1 281 ? 6.309 11.891 8.562 1 96.5 281 TRP A O 1
ATOM 2324 N N . ASN A 1 282 ? 6.316 11.438 6.367 1 94.88 282 ASN A N 1
ATOM 2325 C CA . ASN A 1 282 ? 4.891 11.125 6.344 1 94.88 282 ASN A CA 1
ATOM 2326 C C . ASN A 1 282 ? 4.566 9.93 7.238 1 94.88 282 ASN A C 1
ATOM 2328 O O . ASN A 1 282 ? 3.57 9.938 7.961 1 94.88 282 ASN A O 1
ATOM 2332 N N . ARG A 1 283 ? 5.43 8.953 7.18 1 96.75 283 ARG A N 1
ATOM 2333 C CA . ARG A 1 283 ? 5.23 7.777 8.023 1 96.75 283 ARG A CA 1
ATOM 2334 C C . ARG A 1 283 ? 5.395 8.125 9.5 1 96.75 283 ARG A C 1
ATOM 2336 O O . ARG A 1 283 ? 4.672 7.602 10.344 1 96.75 283 ARG A O 1
ATOM 2343 N N . PHE A 1 284 ? 6.348 8.977 9.789 1 97.69 284 PHE A N 1
ATOM 2344 C CA . PHE A 1 284 ? 6.562 9.414 11.164 1 97.69 284 PHE A CA 1
ATOM 2345 C C . PHE A 1 284 ? 5.34 10.156 11.688 1 97.69 284 PHE A C 1
ATOM 2347 O O . PHE A 1 284 ? 4.871 9.898 12.797 1 97.69 284 PHE A O 1
ATOM 2354 N N . LEU A 1 285 ? 4.816 11 10.844 1 97.88 285 LEU A N 1
ATOM 2355 C CA . LEU A 1 285 ? 3.613 11.742 11.211 1 97.88 285 LEU A CA 1
ATOM 2356 C C . LEU A 1 285 ? 2.441 10.797 11.438 1 97.88 285 LEU A C 1
ATOM 2358 O O . LEU A 1 285 ? 1.726 10.914 12.438 1 97.88 285 LEU A O 1
ATOM 2362 N N . GLU A 1 286 ? 2.25 9.898 10.539 1 96.75 286 GLU A N 1
ATOM 2363 C CA . GLU A 1 286 ? 1.182 8.914 10.672 1 96.75 286 GLU A CA 1
ATOM 2364 C C . GLU A 1 286 ? 1.336 8.102 11.953 1 96.75 286 GLU A C 1
ATOM 2366 O O . GLU A 1 286 ? 0.354 7.836 12.648 1 96.75 286 GLU A O 1
ATOM 2371 N N . PHE A 1 287 ? 2.551 7.75 12.312 1 97.31 287 PHE A N 1
ATOM 2372 C CA . PHE A 1 287 ? 2.859 6.98 13.508 1 97.31 287 PHE A CA 1
ATOM 2373 C C . PHE A 1 287 ? 2.449 7.746 14.766 1 97.31 287 PHE A C 1
ATOM 2375 O O . PHE A 1 287 ? 1.746 7.211 15.625 1 97.31 287 PHE A O 1
ATOM 2382 N N . GLU A 1 288 ? 2.846 8.992 14.828 1 97.75 288 GLU A N 1
ATOM 2383 C CA . GLU A 1 288 ? 2.514 9.812 15.992 1 97.75 288 GLU A CA 1
ATOM 2384 C C . GLU A 1 288 ? 1.015 10.086 16.062 1 97.75 288 GLU A C 1
ATOM 2386 O O . GLU A 1 288 ? 0.443 10.156 17.156 1 97.75 288 GLU A O 1
ATOM 2391 N N . CYS A 1 289 ? 0.393 10.258 14.906 1 97.31 289 CYS A N 1
ATOM 2392 C CA . CYS A 1 289 ? -1.043 10.516 14.867 1 97.31 289 CYS A CA 1
ATOM 2393 C C . CYS A 1 289 ? -1.819 9.32 15.414 1 97.31 289 CYS A C 1
ATOM 2395 O O . CYS A 1 289 ? -2.926 9.484 15.938 1 97.31 289 CYS A O 1
ATOM 2397 N N . ASN A 1 290 ? -1.24 8.188 15.328 1 95.62 290 ASN A N 1
ATOM 2398 C CA . ASN A 1 290 ? -1.939 6.977 15.758 1 95.62 290 ASN A CA 1
ATOM 2399 C C . ASN A 1 290 ? -1.66 6.656 17.219 1 95.62 290 ASN A C 1
ATOM 2401 O O . ASN A 1 290 ? -2.502 6.074 17.906 1 95.62 290 ASN A O 1
ATOM 2405 N N . ILE A 1 291 ? -0.551 7.086 17.703 1 94.19 291 ILE A N 1
ATOM 2406 C CA . ILE A 1 291 ? -0.211 6.566 19.031 1 94.19 291 ILE A CA 1
ATOM 2407 C C . ILE A 1 291 ? 0.193 7.715 19.953 1 94.19 291 ILE A C 1
ATOM 2409 O O . ILE A 1 291 ? 0.118 7.598 21.172 1 94.19 291 ILE A O 1
ATOM 2413 N N . GLY A 1 292 ? 0.653 8.828 19.391 1 95.75 292 GLY A N 1
ATOM 2414 C CA . GLY A 1 292 ? 1.216 9.906 20.188 1 95.75 292 GLY A CA 1
ATOM 2415 C C . GLY A 1 292 ? 0.171 10.883 20.688 1 95.75 292 GLY A C 1
ATOM 2416 O O . GLY A 1 292 ? -1.029 10.664 20.516 1 95.75 292 GLY A O 1
ATOM 2417 N N . ASP A 1 293 ? 0.675 11.891 21.422 1 96.75 293 ASP A N 1
ATOM 2418 C CA . ASP A 1 293 ? -0.172 13 21.844 1 96.75 293 ASP A CA 1
ATOM 2419 C C . ASP A 1 293 ? -0.068 14.18 20.875 1 96.75 293 ASP A C 1
ATOM 2421 O O . ASP A 1 293 ? 0.716 14.141 19.938 1 96.75 293 ASP A O 1
ATOM 2425 N N . LEU A 1 294 ? -0.894 15.188 21.141 1 97.69 294 LEU A N 1
ATOM 2426 C CA . LEU A 1 294 ? -0.978 16.297 20.203 1 97.69 294 LEU A CA 1
ATOM 2427 C C . LEU A 1 294 ? 0.357 17.031 20.109 1 97.69 294 LEU A C 1
ATOM 2429 O O . LEU A 1 294 ? 0.758 17.469 19.031 1 97.69 294 LEU A O 1
ATOM 2433 N N . GL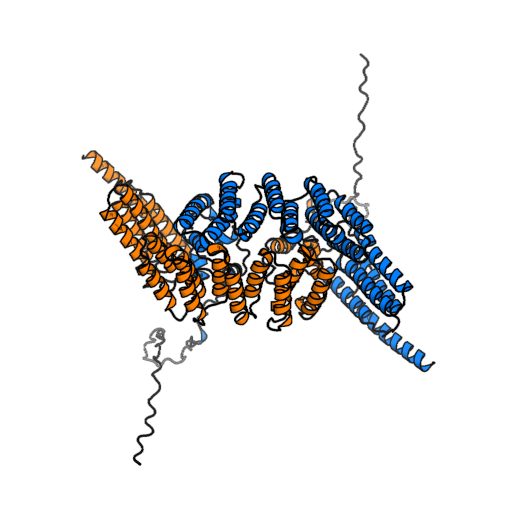N A 1 295 ? 1.06 17.172 21.203 1 97.19 295 GLN A N 1
ATOM 2434 C CA . GLN A 1 295 ? 2.344 17.875 21.203 1 97.19 295 GLN A CA 1
ATOM 2435 C C . GLN A 1 295 ? 3.359 17.156 20.312 1 97.19 295 GLN A C 1
ATOM 2437 O O . GLN A 1 295 ? 4.078 17.812 19.547 1 97.19 295 GLN A O 1
ATOM 2442 N N . SER A 1 296 ? 3.391 15.844 20.438 1 97.31 296 SER A N 1
ATOM 2443 C CA . SER A 1 296 ? 4.312 15.062 19.625 1 97.31 296 SER A CA 1
ATOM 2444 C C . SER A 1 296 ? 3.973 15.172 18.141 1 97.31 296 SER A C 1
ATOM 2446 O O . SER A 1 296 ? 4.867 15.258 17.297 1 97.31 296 SER A O 1
ATOM 2448 N N . ILE A 1 297 ? 2.709 15.203 17.844 1 98.06 297 ILE A N 1
ATOM 2449 C CA . ILE A 1 297 ? 2.246 15.32 16.469 1 98.06 297 ILE A CA 1
ATOM 2450 C C . ILE A 1 297 ? 2.699 16.656 15.883 1 98.06 297 ILE A C 1
ATOM 2452 O O . ILE A 1 297 ? 3.283 16.703 14.797 1 98.06 297 ILE A O 1
ATOM 2456 N N . VAL A 1 298 ? 2.469 17.703 16.625 1 96.81 298 VAL A N 1
ATOM 2457 C CA . VAL A 1 298 ? 2.781 19.047 16.172 1 96.81 298 VAL A CA 1
ATOM 2458 C C . VAL A 1 298 ? 4.289 19.203 16.016 1 96.81 298 VAL A C 1
ATOM 2460 O O . VAL A 1 298 ? 4.758 19.859 15.078 1 96.81 298 VAL A O 1
ATOM 2463 N N . LYS A 1 299 ? 5.039 18.609 16.859 1 97.5 299 LYS A N 1
ATOM 2464 C CA . LYS A 1 299 ? 6.496 18.656 16.781 1 97.5 299 LYS A CA 1
ATOM 2465 C C . LYS A 1 299 ? 7.004 18.016 15.484 1 97.5 299 LYS A C 1
ATOM 2467 O O . LYS A 1 299 ? 7.84 18.594 14.789 1 97.5 299 LYS A O 1
ATOM 2472 N N . VAL A 1 300 ? 6.496 16.828 15.195 1 97.94 300 VAL A N 1
ATOM 2473 C CA . VAL A 1 300 ? 6.898 16.125 13.977 1 97.94 300 VAL A CA 1
ATOM 2474 C C . VAL A 1 300 ? 6.441 16.922 12.75 1 97.94 300 VAL A C 1
ATOM 2476 O O . VAL A 1 300 ? 7.18 17.047 11.773 1 97.94 300 VAL A O 1
ATOM 2479 N N . GLU A 1 301 ? 5.25 17.406 12.859 1 96.69 301 GLU A N 1
ATOM 2480 C CA . GLU A 1 301 ? 4.691 18.188 11.766 1 96.69 301 GLU A CA 1
ATOM 2481 C C . GLU A 1 301 ? 5.551 19.422 11.461 1 96.69 301 GLU A C 1
ATOM 2483 O O . GLU A 1 301 ? 5.773 19.75 10.289 1 96.69 301 GLU A O 1
ATOM 2488 N N . LYS A 1 302 ? 5.992 20.094 12.461 1 95.12 302 LYS A N 1
ATOM 2489 C CA . LYS A 1 302 ? 6.836 21.281 12.297 1 95.12 302 LYS A CA 1
ATOM 2490 C C . LYS A 1 302 ? 8.148 20.922 11.609 1 95.12 302 LYS A C 1
ATOM 2492 O O . LYS A 1 302 ? 8.578 21.609 10.68 1 95.12 302 LYS A O 1
ATOM 2497 N N . ARG A 1 303 ? 8.766 19.875 12.062 1 96.25 303 ARG A N 1
ATOM 2498 C CA . ARG A 1 303 ? 10.023 19.422 11.469 1 96.25 303 ARG A CA 1
ATOM 2499 C C . ARG A 1 303 ? 9.82 19 10.016 1 96.25 303 ARG A C 1
ATOM 2501 O O . ARG A 1 303 ? 10.633 19.328 9.148 1 96.25 303 ARG A O 1
ATOM 2508 N N . ARG A 1 304 ? 8.727 18.281 9.805 1 95.69 304 ARG A N 1
ATOM 2509 C CA . ARG A 1 304 ? 8.391 17.859 8.445 1 95.69 304 ARG A CA 1
ATOM 2510 C C . ARG A 1 304 ? 8.188 19.078 7.539 1 95.69 304 ARG A C 1
ATOM 2512 O O . ARG A 1 304 ? 8.695 19.094 6.414 1 95.69 304 ARG A O 1
ATOM 2519 N N . SER A 1 305 ? 7.488 20.047 8.055 1 93.56 305 SER A N 1
ATOM 2520 C CA . SER A 1 305 ? 7.203 21.25 7.277 1 93.56 305 SER A CA 1
ATOM 2521 C C . SER A 1 305 ? 8.492 21.984 6.906 1 93.56 305 SER A C 1
ATOM 2523 O O . SER A 1 305 ? 8.586 22.547 5.82 1 93.56 305 SER A O 1
ATOM 2525 N N . GLU A 1 306 ? 9.438 22 7.766 1 92.81 306 GLU A N 1
ATOM 2526 C CA . GLU A 1 306 ? 10.719 22.641 7.496 1 92.81 306 GLU A CA 1
ATOM 2527 C C . GLU A 1 306 ? 11.445 21.953 6.34 1 92.81 306 GLU A C 1
ATOM 2529 O O . GLU A 1 306 ? 12.055 22.625 5.5 1 92.81 306 GLU A O 1
ATOM 2534 N N . VAL A 1 307 ? 11.352 20.703 6.297 1 91.94 307 VAL A N 1
ATOM 2535 C CA . VAL A 1 307 ? 12 19.938 5.234 1 91.94 307 VAL A CA 1
ATOM 2536 C C . VAL A 1 307 ? 11.242 20.141 3.924 1 91.94 307 VAL A C 1
ATOM 2538 O O . VAL A 1 307 ? 11.852 20.359 2.875 1 91.94 307 VAL A O 1
ATOM 2541 N N . LEU A 1 308 ? 9.93 20.094 3.99 1 90.81 308 LEU A N 1
ATOM 2542 C CA . LEU A 1 308 ? 9.094 20.219 2.799 1 90.81 308 LEU A CA 1
ATOM 2543 C C . LEU A 1 308 ? 9.211 21.609 2.189 1 90.81 308 LEU A C 1
ATOM 2545 O O . LEU A 1 308 ? 9.125 21.766 0.97 1 90.81 308 LEU A O 1
ATOM 2549 N N . SER A 1 309 ? 9.391 22.609 3.025 1 87.5 309 SER A N 1
ATOM 2550 C CA . SER A 1 309 ? 9.492 24 2.562 1 87.5 309 SER A CA 1
ATOM 2551 C C . SER A 1 309 ? 10.727 24.203 1.687 1 87.5 309 SER A C 1
ATOM 2553 O O . SER A 1 309 ? 10.789 25.141 0.903 1 87.5 309 SER A O 1
ATOM 2555 N N . LYS A 1 310 ? 11.672 23.297 1.801 1 86.5 310 LYS A N 1
ATOM 2556 C CA . LYS A 1 310 ? 12.891 23.375 1.005 1 86.5 310 LYS A CA 1
ATOM 2557 C C . LYS A 1 310 ? 12.68 22.766 -0.382 1 86.5 310 LYS A C 1
ATOM 2559 O O . LYS A 1 310 ? 13.539 22.906 -1.257 1 86.5 310 LYS A O 1
ATOM 2564 N N . ILE A 1 311 ? 11.594 22.141 -0.517 1 87.62 311 ILE A N 1
ATOM 2565 C CA . ILE A 1 311 ? 11.25 21.516 -1.798 1 87.62 311 ILE A CA 1
ATOM 2566 C C . ILE A 1 311 ? 10.297 22.438 -2.568 1 87.62 311 ILE A C 1
ATOM 2568 O O . ILE A 1 311 ? 9.234 22.812 -2.059 1 87.62 311 ILE A O 1
ATOM 2572 N N . LYS A 1 312 ? 10.555 22.797 -3.748 1 84.62 312 LYS A N 1
ATOM 2573 C CA . LYS A 1 312 ? 9.859 23.781 -4.566 1 84.62 312 LYS A CA 1
ATOM 2574 C C . LYS A 1 312 ? 8.383 23.422 -4.727 1 84.62 312 LYS A C 1
ATOM 2576 O O . LYS A 1 312 ? 7.512 24.297 -4.645 1 84.62 312 LYS A O 1
ATOM 2581 N N . GLU A 1 313 ? 8.125 22.141 -4.898 1 83 313 GLU A N 1
ATOM 2582 C CA . GLU A 1 313 ? 6.766 21.672 -5.18 1 83 313 GLU A CA 1
ATOM 2583 C C . GLU A 1 313 ? 5.848 21.891 -3.982 1 83 313 GLU A C 1
ATOM 2585 O O . GLU A 1 313 ? 4.625 21.938 -4.133 1 83 313 GLU A O 1
ATOM 2590 N N . PHE A 1 314 ? 6.477 22.047 -2.83 1 85.62 314 PHE A N 1
ATOM 2591 C CA . PHE A 1 314 ? 5.684 22.156 -1.611 1 85.62 314 PHE A CA 1
ATOM 2592 C C . PHE A 1 314 ? 5.629 23.609 -1.125 1 85.62 314 PHE A C 1
ATOM 2594 O O . PHE A 1 314 ? 4.938 23.906 -0.152 1 85.62 314 PHE A O 1
ATOM 2601 N N . GLU A 1 315 ? 6.211 24.453 -1.85 1 81.56 315 GLU A N 1
ATOM 2602 C CA . GLU A 1 315 ? 6.273 25.844 -1.415 1 81.56 315 GLU A CA 1
ATOM 2603 C C . GLU A 1 315 ? 4.887 26.484 -1.404 1 81.56 315 GLU A C 1
ATOM 2605 O O . GLU A 1 315 ? 4.148 26.375 -2.387 1 81.56 315 GLU A O 1
ATOM 2610 N N . GLY A 1 316 ? 4.492 26.969 -0.281 1 78.94 316 GLY A N 1
ATOM 2611 C CA . GLY A 1 316 ? 3.238 27.703 -0.156 1 78.94 316 GLY A CA 1
ATOM 2612 C C . GLY A 1 316 ? 2.037 26.797 0.016 1 78.94 316 GLY A C 1
ATOM 2613 O O . GLY A 1 316 ? 0.893 27.234 -0.098 1 78.94 316 GLY A O 1
ATOM 2614 N N . LYS A 1 317 ? 2.293 25.578 0.234 1 86.56 317 LYS A N 1
ATOM 2615 C CA . LYS A 1 317 ? 1.188 24.625 0.343 1 86.56 317 LYS A CA 1
ATOM 2616 C C . LYS A 1 317 ? 1.094 24.047 1.753 1 86.56 317 LYS A C 1
ATOM 2618 O O . LYS A 1 317 ? 0.954 22.844 1.927 1 86.56 317 LYS A O 1
ATOM 2623 N N . GLU A 1 318 ? 1.119 24.828 2.693 1 86.69 318 GLU A N 1
ATOM 2624 C CA . GLU A 1 318 ? 1.114 24.422 4.094 1 86.69 318 GLU A CA 1
ATOM 2625 C C . GLU A 1 318 ? -0.207 23.75 4.469 1 86.69 318 GLU A C 1
ATOM 2627 O O . GLU A 1 318 ? -0.223 22.766 5.203 1 86.69 318 GLU A O 1
ATOM 2632 N N . THR A 1 319 ? -1.235 24.281 3.936 1 91.25 319 THR A N 1
ATOM 2633 C CA . THR A 1 319 ? -2.543 23.734 4.262 1 91.25 319 THR A CA 1
ATOM 2634 C C . THR A 1 319 ? -2.695 22.328 3.682 1 91.25 319 THR A C 1
ATOM 2636 O O . THR A 1 319 ? -3.322 21.453 4.293 1 91.25 319 THR A O 1
ATOM 2639 N N . ALA A 1 320 ? -2.152 22.172 2.529 1 91.25 320 ALA A N 1
ATOM 2640 C CA . ALA A 1 320 ? -2.188 20.859 1.91 1 91.25 320 ALA A CA 1
ATOM 2641 C C . ALA A 1 320 ? -1.475 19.812 2.779 1 91.25 320 ALA A C 1
ATOM 2643 O O . ALA A 1 320 ? -1.9 18.672 2.859 1 91.25 320 ALA A O 1
ATOM 2644 N N . GLN A 1 321 ? -0.458 20.281 3.447 1 91 321 GLN A N 1
ATOM 2645 C CA . GLN A 1 321 ? 0.304 19.375 4.305 1 91 321 GLN A CA 1
ATOM 2646 C C . GLN A 1 321 ? -0.518 18.953 5.516 1 91 321 GLN A C 1
ATOM 2648 O O . GLN A 1 321 ? -0.329 17.844 6.043 1 91 321 GLN A O 1
ATOM 2653 N N . LEU A 1 322 ? -1.409 19.766 5.898 1 94.44 322 LEU A N 1
ATOM 2654 C CA . LEU A 1 322 ? -2.248 19.5 7.062 1 94.44 322 LEU A CA 1
ATOM 2655 C C . LEU A 1 322 ? -3.172 18.312 6.809 1 94.44 322 LEU A C 1
ATOM 2657 O O . LEU A 1 322 ? -3.572 17.625 7.75 1 94.44 322 LEU A O 1
ATOM 2661 N N . VAL A 1 323 ? -3.479 18.094 5.578 1 95.88 323 VAL A N 1
ATOM 2662 C CA . VAL A 1 323 ? -4.379 17.016 5.188 1 95.88 323 VAL A CA 1
ATOM 2663 C C . VAL A 1 323 ? -3.832 15.68 5.684 1 95.88 323 VAL A C 1
ATOM 2665 O O . VAL A 1 323 ? -4.586 14.828 6.16 1 95.88 323 VAL A O 1
ATOM 2668 N N . ASP A 1 324 ? -2.537 15.508 5.672 1 94.19 324 ASP A N 1
ATOM 2669 C CA . ASP A 1 324 ? -1.885 14.242 6 1 94.19 324 ASP A CA 1
ATOM 2670 C C . ASP A 1 324 ? -2.035 13.922 7.484 1 94.19 324 ASP A C 1
ATOM 2672 O O . ASP A 1 324 ? -1.959 12.758 7.883 1 94.19 324 ASP A O 1
ATOM 2676 N N . ARG A 1 325 ? -2.246 14.891 8.25 1 96.38 325 ARG A N 1
ATOM 2677 C CA . ARG A 1 325 ? -2.436 14.68 9.68 1 96.38 325 ARG A CA 1
ATOM 2678 C C . ARG A 1 325 ? -3.734 13.93 9.953 1 96.38 325 ARG A C 1
ATOM 2680 O O . ARG A 1 325 ? -3.811 13.141 10.898 1 96.38 325 ARG A O 1
ATOM 2687 N N . TYR A 1 326 ? -4.652 14.172 9.094 1 98.06 326 TYR A N 1
ATOM 2688 C CA . TYR A 1 326 ? -5.996 13.75 9.453 1 98.06 326 TYR A CA 1
ATOM 2689 C C . TYR A 1 326 ? -6.461 12.594 8.578 1 98.06 326 TYR A C 1
ATOM 2691 O O . TYR A 1 326 ? -7.504 11.984 8.836 1 98.06 326 TYR A O 1
ATOM 2699 N N . LYS A 1 327 ? -5.766 12.328 7.57 1 96.12 327 LYS A N 1
ATOM 2700 C CA . LYS A 1 327 ? -6.168 11.25 6.676 1 96.12 327 LYS A CA 1
ATOM 2701 C C . LYS A 1 327 ? -6.109 9.898 7.387 1 96.12 327 LYS A C 1
ATOM 2703 O O . LYS A 1 327 ? -5.309 9.703 8.305 1 96.12 327 LYS A O 1
ATOM 2708 N N . PHE A 1 328 ? -6.969 8.953 7 1 97.25 328 PHE A N 1
ATOM 2709 C CA . PHE A 1 328 ? -7.012 7.586 7.5 1 97.25 328 PHE A CA 1
ATOM 2710 C C . PHE A 1 328 ? -7.426 6.621 6.398 1 97.25 328 PHE A C 1
ATOM 2712 O O . PHE A 1 328 ? -8.555 6.676 5.902 1 97.25 328 PHE A O 1
ATOM 2719 N N . LEU A 1 329 ? -6.48 5.719 6.039 1 95.44 329 LEU A N 1
ATOM 2720 C CA . LEU A 1 329 ? -6.695 4.832 4.902 1 95.44 329 LEU A CA 1
ATOM 2721 C C . LEU A 1 329 ? -7.066 5.621 3.652 1 95.44 329 LEU A C 1
ATOM 2723 O O . LEU A 1 329 ? -6.285 6.453 3.184 1 95.44 329 LEU A O 1
ATOM 2727 N N . ASP A 1 330 ? -8.234 5.465 3.131 1 93.12 330 ASP A N 1
ATOM 2728 C CA . ASP A 1 330 ? -8.609 6.168 1.909 1 93.12 330 ASP A CA 1
ATOM 2729 C C . ASP A 1 330 ? -9.516 7.359 2.217 1 93.12 330 ASP A C 1
ATOM 2731 O O . ASP A 1 330 ? -10.133 7.93 1.312 1 93.12 330 ASP A O 1
ATOM 2735 N N . LEU A 1 331 ? -9.633 7.723 3.527 1 96.81 331 LEU A N 1
ATOM 2736 C CA . LEU A 1 331 ? -10.461 8.859 3.916 1 96.81 331 LEU A CA 1
ATOM 2737 C C . LEU A 1 331 ? -9.625 10.133 4.023 1 96.81 331 LEU A C 1
ATOM 2739 O O . LEU A 1 331 ? -8.523 10.109 4.586 1 96.81 331 LEU A O 1
ATOM 2743 N N . TYR A 1 332 ? -10.188 11.234 3.451 1 95.94 332 TYR A N 1
ATOM 2744 C CA . TYR A 1 332 ? -9.555 12.547 3.48 1 95.94 332 TYR A CA 1
ATOM 2745 C C . TYR A 1 332 ? -10.477 13.586 4.109 1 95.94 332 TYR A C 1
ATOM 2747 O O . TYR A 1 332 ? -11.695 13.484 4.004 1 95.94 332 TYR A O 1
ATOM 2755 N N . PRO A 1 333 ? -9.891 14.57 4.742 1 97.12 333 PRO A N 1
ATOM 2756 C CA . PRO A 1 333 ? -10.711 15.57 5.426 1 97.12 333 PRO A CA 1
ATOM 2757 C C . PRO A 1 333 ? -11.227 16.656 4.48 1 97.12 333 PRO A C 1
ATOM 2759 O O . PRO A 1 333 ? -11.633 17.734 4.93 1 97.12 333 PRO A O 1
ATOM 2762 N N . CYS A 1 334 ? -11.141 16.406 3.154 1 94.69 334 CYS A N 1
ATOM 2763 C CA . CYS A 1 334 ? -11.594 17.344 2.127 1 94.69 334 CYS A CA 1
ATOM 2764 C C . CYS A 1 334 ? -12.234 16.594 0.961 1 94.69 334 CYS A C 1
ATOM 2766 O O . CYS A 1 334 ? -11.93 15.422 0.725 1 94.69 334 CYS A O 1
ATOM 2768 N N . THR A 1 335 ? -13.125 17.312 0.279 1 90.88 335 THR A N 1
ATOM 2769 C CA . THR A 1 335 ? -13.625 16.781 -0.984 1 90.88 335 THR A CA 1
ATOM 2770 C C . THR A 1 335 ? -12.555 16.844 -2.066 1 90.88 335 THR A C 1
ATOM 2772 O O . THR A 1 335 ? -11.531 17.5 -1.887 1 90.88 335 THR A O 1
ATOM 2775 N N . ALA A 1 336 ? -12.828 16.203 -3.178 1 88.12 336 ALA A N 1
ATOM 2776 C CA . ALA A 1 336 ? -11.875 16.188 -4.281 1 88.12 336 ALA A CA 1
ATOM 2777 C C . ALA A 1 336 ? -11.594 17.609 -4.785 1 88.12 336 ALA A C 1
ATOM 2779 O O . ALA A 1 336 ? -10.445 17.953 -5.062 1 88.12 336 ALA A O 1
ATOM 2780 N N . THR A 1 337 ? -12.633 18.422 -4.828 1 86.31 337 THR A N 1
ATOM 2781 C CA . THR A 1 337 ? -12.5 19.781 -5.312 1 86.31 337 THR A CA 1
ATOM 2782 C C . THR A 1 337 ? -11.695 20.625 -4.336 1 86.31 337 THR A C 1
ATOM 2784 O O . THR A 1 337 ? -10.852 21.438 -4.75 1 86.31 337 THR A O 1
ATOM 2787 N N . GLU A 1 338 ? -11.93 20.375 -3.062 1 89.5 338 GLU A N 1
ATOM 2788 C CA . GLU A 1 338 ? -11.195 21.109 -2.037 1 89.5 338 GLU A CA 1
ATOM 2789 C C . GLU A 1 338 ? -9.719 20.734 -2.037 1 89.5 338 GLU A C 1
ATOM 2791 O O . GLU A 1 338 ? -8.852 21.609 -1.883 1 89.5 338 GLU A O 1
ATOM 2796 N N . LEU A 1 339 ? -9.461 19.484 -2.221 1 91.69 339 LEU A N 1
ATOM 2797 C CA . LEU A 1 339 ? -8.078 19 -2.252 1 91.69 339 LEU A CA 1
ATOM 2798 C C . LEU A 1 339 ? -7.309 19.656 -3.4 1 91.69 339 LEU A C 1
ATOM 2800 O O . LEU A 1 339 ? -6.152 20.047 -3.229 1 91.69 339 LEU A O 1
ATOM 2804 N N . LYS A 1 340 ? -7.934 19.719 -4.492 1 86.69 340 LYS A N 1
ATOM 2805 C CA . LYS A 1 340 ? -7.312 20.344 -5.652 1 86.69 340 LYS A CA 1
ATOM 2806 C C . LYS A 1 340 ? -7.059 21.828 -5.398 1 86.69 340 LYS A C 1
ATOM 2808 O O . LYS A 1 340 ? -5.996 22.344 -5.742 1 86.69 340 LYS A O 1
ATOM 2813 N N . SER A 1 341 ? -8.023 22.438 -4.773 1 87.12 341 SER A N 1
ATOM 2814 C CA . SER A 1 341 ? -7.961 23.875 -4.547 1 87.12 341 SER A CA 1
ATOM 2815 C C . SER A 1 341 ? -6.828 24.234 -3.592 1 87.12 341 SER A C 1
ATOM 2817 O O . SER A 1 341 ? -6.207 25.297 -3.73 1 87.12 341 SER A O 1
ATOM 2819 N N . ILE A 1 342 ? -6.562 23.328 -2.652 1 89.94 342 ILE A N 1
ATOM 2820 C CA . ILE A 1 342 ? -5.531 23.641 -1.671 1 89.94 342 ILE A CA 1
ATOM 2821 C C . ILE A 1 342 ? -4.18 23.125 -2.152 1 89.94 342 ILE A C 1
ATOM 2823 O O . ILE A 1 342 ? -3.17 23.266 -1.458 1 89.94 342 ILE A O 1
ATOM 2827 N N . GLY A 1 343 ? -4.129 22.438 -3.309 1 86.75 343 GLY A N 1
ATOM 2828 C CA . GLY A 1 343 ? -2.887 22.016 -3.941 1 86.75 343 GLY A CA 1
ATOM 2829 C C . GLY A 1 343 ? -2.422 20.641 -3.51 1 86.75 343 GLY A C 1
ATOM 2830 O O . GLY A 1 343 ? -1.265 20.281 -3.727 1 86.75 343 GLY A O 1
ATOM 2831 N N . TYR A 1 344 ? -3.236 19.859 -2.928 1 89.19 344 TYR A N 1
ATOM 2832 C CA . TYR A 1 344 ? -2.859 18.547 -2.418 1 89.19 344 TYR A CA 1
ATOM 2833 C C . TYR A 1 344 ? -2.594 17.578 -3.559 1 89.19 344 TYR A C 1
ATOM 2835 O O . TYR A 1 344 ? -1.702 16.734 -3.467 1 89.19 344 TYR A O 1
ATOM 2843 N N . THR A 1 345 ? -3.258 17.672 -4.625 1 81.5 345 THR A N 1
ATOM 2844 C CA . THR A 1 345 ? -3.133 16.75 -5.754 1 81.5 345 THR A CA 1
ATOM 2845 C C . THR A 1 345 ? -1.775 16.922 -6.434 1 81.5 345 THR A C 1
ATOM 2847 O O . THR A 1 345 ? -1.207 15.945 -6.934 1 81.5 345 THR A O 1
ATOM 2850 N N . GLU A 1 346 ? -1.255 18.047 -6.352 1 77.25 346 GLU A N 1
ATOM 2851 C CA . GLU A 1 346 ? 0.054 18.312 -6.941 1 77.25 346 GLU A CA 1
ATOM 2852 C C . GLU A 1 346 ? 1.174 17.734 -6.086 1 77.25 346 GLU A C 1
ATOM 2854 O O . GLU A 1 346 ? 2.17 17.234 -6.613 1 77.25 346 GLU A O 1
ATOM 2859 N N . VAL A 1 347 ? 0.897 17.766 -4.859 1 77.38 347 VAL A N 1
ATOM 2860 C CA . VAL A 1 347 ? 1.911 17.312 -3.912 1 77.38 347 VAL A CA 1
ATOM 2861 C C . VAL A 1 347 ? 1.985 15.789 -3.914 1 77.38 347 VAL A C 1
ATOM 2863 O O . VAL A 1 347 ? 3.072 15.219 -3.818 1 77.38 347 VAL A O 1
ATOM 2866 N N . ILE A 1 348 ? 0.938 15.102 -4.082 1 74.88 348 ILE A N 1
ATOM 2867 C CA . ILE A 1 348 ? 0.889 13.648 -4.016 1 74.88 348 ILE A CA 1
ATOM 2868 C C . ILE A 1 348 ? 1.547 13.055 -5.258 1 74.88 348 ILE A C 1
ATOM 2870 O O . ILE A 1 348 ? 2.119 11.961 -5.199 1 74.88 348 ILE A O 1
ATOM 2874 N N . ASN A 1 349 ? 1.465 13.688 -6.32 1 65 349 ASN A N 1
ATOM 2875 C CA . ASN A 1 349 ? 2.062 13.195 -7.559 1 65 349 ASN A CA 1
ATOM 2876 C C . ASN A 1 349 ? 3.586 13.164 -7.469 1 65 349 ASN A C 1
ATOM 2878 O O . ASN A 1 349 ? 4.234 12.383 -8.164 1 65 349 ASN A O 1
ATOM 2882 N N . ILE A 1 350 ? 4.02 13.977 -6.609 1 62.09 350 ILE A N 1
ATOM 2883 C CA . ILE A 1 350 ? 5.473 14.031 -6.457 1 62.09 350 ILE A CA 1
ATOM 2884 C C . ILE A 1 350 ? 5.934 12.945 -5.488 1 62.09 350 ILE A C 1
ATOM 2886 O O . ILE A 1 350 ? 6.977 12.328 -5.695 1 62.09 350 ILE A O 1
ATOM 2890 N N . THR A 1 351 ? 4.953 12.906 -4.527 1 60.91 351 THR A N 1
ATOM 2891 C CA . THR A 1 351 ? 5.316 11.898 -3.537 1 60.91 351 THR A CA 1
ATOM 2892 C C . THR A 1 351 ? 4.816 10.523 -3.957 1 60.91 351 THR A C 1
ATOM 2894 O O . THR A 1 351 ? 3.793 10.406 -4.637 1 60.91 351 THR A O 1
ATOM 2897 N N . GLY A 1 352 ? 5.527 9.711 -4.547 1 54.69 352 GLY A N 1
ATOM 2898 C CA . GLY A 1 352 ? 5.156 8.352 -4.906 1 54.69 352 GLY A CA 1
ATOM 2899 C C . GLY A 1 352 ? 3.828 7.914 -4.316 1 54.69 352 GLY A C 1
ATOM 2900 O O . GLY A 1 352 ? 3.373 6.793 -4.555 1 54.69 352 GLY A O 1
ATOM 2901 N N . ALA A 1 353 ? 3.068 8.922 -3.459 1 50.88 353 ALA A N 1
ATOM 2902 C CA . ALA A 1 353 ? 1.83 8.562 -2.773 1 50.88 353 ALA A CA 1
ATOM 2903 C C . ALA A 1 353 ? 0.653 8.531 -3.744 1 50.88 353 ALA A C 1
ATOM 2905 O O . ALA A 1 353 ? -0.397 7.965 -3.439 1 50.88 353 ALA A O 1
ATOM 2906 N N . GLY A 1 354 ? 0.704 9.25 -4.855 1 46.31 354 GLY A N 1
ATOM 2907 C CA . GLY A 1 354 ? -0.334 9.344 -5.871 1 46.31 354 GLY A CA 1
ATOM 2908 C C . GLY A 1 354 ? -0.81 7.988 -6.363 1 46.31 354 GLY A C 1
ATOM 2909 O O . GLY A 1 354 ? -1.61 7.91 -7.297 1 46.31 354 GLY A O 1
ATOM 2910 N N . LYS A 1 355 ? -0.262 7.047 -5.746 1 45.94 355 LYS A N 1
ATOM 2911 C CA . LYS A 1 355 ? -0.516 5.68 -6.199 1 45.94 355 LYS A CA 1
ATOM 2912 C C . LYS A 1 355 ? -1.917 5.223 -5.805 1 45.94 355 LYS A C 1
ATOM 2914 O O . LYS A 1 355 ? -2.328 4.109 -6.133 1 45.94 355 LYS A O 1
ATOM 2919 N N . ASN A 1 356 ? -2.6 6.086 -5 1 46.94 356 ASN A N 1
ATOM 2920 C CA . ASN A 1 356 ? -3.906 5.633 -4.539 1 46.94 356 ASN A CA 1
ATOM 2921 C C . ASN A 1 356 ? -5.012 6.027 -5.516 1 46.94 356 ASN A C 1
ATOM 2923 O O . ASN A 1 356 ? -5.039 7.156 -6.008 1 46.94 356 ASN A O 1
ATOM 2927 N N . HIS A 1 357 ? -5.621 5.121 -6.105 1 45.69 357 HIS A N 1
ATOM 2928 C CA . HIS A 1 357 ? -6.746 5.207 -7.031 1 45.69 357 HIS A CA 1
ATOM 2929 C C . HIS A 1 357 ? -7.684 6.348 -6.652 1 45.69 357 HIS A C 1
ATOM 2931 O O . HIS A 1 357 ? -8.266 6.996 -7.527 1 45.69 357 HIS A O 1
ATOM 2937 N N . ILE A 1 358 ? -7.902 6.422 -5.422 1 49.59 358 ILE A N 1
ATOM 2938 C CA . ILE A 1 358 ? -8.906 7.414 -5.051 1 49.59 358 ILE A CA 1
ATOM 2939 C C . ILE A 1 358 ? -8.461 8.797 -5.52 1 49.59 358 ILE A C 1
ATOM 2941 O O . ILE A 1 358 ? -9.258 9.562 -6.062 1 49.59 358 ILE A O 1
ATOM 2945 N N . LEU A 1 359 ? -7.152 8.984 -5.359 1 52.75 359 LEU A N 1
ATOM 2946 C CA . LEU A 1 359 ? -6.688 10.305 -5.762 1 52.75 359 LEU A CA 1
ATOM 2947 C C . LEU A 1 359 ? -6.723 10.461 -7.281 1 52.75 359 LEU A C 1
ATOM 2949 O O . LEU A 1 359 ? -7.074 11.523 -7.793 1 52.75 359 LEU A O 1
ATOM 2953 N N . GLN A 1 360 ? -6.422 9.375 -7.934 1 51.38 360 GLN A N 1
ATOM 2954 C CA . GLN A 1 360 ? -6.523 9.422 -9.391 1 51.38 360 GLN A CA 1
ATOM 2955 C C . GLN A 1 360 ? -7.957 9.703 -9.836 1 51.38 360 GLN A C 1
ATOM 2957 O O . GLN A 1 360 ? -8.188 10.453 -10.781 1 51.38 360 GLN A O 1
ATOM 2962 N N . SER A 1 361 ? -8.883 9.07 -9.125 1 49.91 361 SER A N 1
ATOM 2963 C CA . SER A 1 361 ? -10.281 9.344 -9.438 1 49.91 361 SER A CA 1
ATOM 2964 C C . SER A 1 361 ? -10.641 10.797 -9.125 1 49.91 361 SER A C 1
ATOM 2966 O O . SER A 1 361 ? -11.43 11.414 -9.844 1 49.91 361 SER A O 1
ATOM 2968 N N . ILE A 1 362 ? -10.125 11.273 -8.117 1 51.66 362 ILE A N 1
ATOM 2969 C CA . ILE A 1 362 ? -10.359 12.672 -7.785 1 51.66 362 ILE A CA 1
ATOM 2970 C C . ILE A 1 362 ? -9.773 13.562 -8.875 1 51.66 362 ILE A C 1
ATOM 2972 O O . ILE A 1 362 ? -10.406 14.539 -9.297 1 51.66 362 ILE A O 1
ATOM 2976 N N . ILE A 1 363 ? -8.664 13.18 -9.375 1 51.28 363 ILE A N 1
ATOM 2977 C CA . ILE A 1 363 ? -7.988 13.938 -10.422 1 51.28 363 ILE A CA 1
ATOM 2978 C C . ILE A 1 363 ? -8.766 13.836 -11.727 1 51.28 363 ILE A C 1
ATOM 2980 O O . ILE A 1 363 ? -8.945 14.828 -12.43 1 51.28 363 ILE A O 1
ATOM 2984 N N . ASN A 1 364 ? -9.219 12.617 -11.992 1 47.03 364 ASN A N 1
ATOM 2985 C CA . ASN A 1 364 ? -9.914 12.414 -13.266 1 47.03 364 ASN A CA 1
ATOM 2986 C C . ASN A 1 364 ? -11.328 12.992 -13.219 1 47.03 364 ASN A C 1
ATOM 2988 O O . ASN A 1 364 ? -11.969 13.141 -14.258 1 47.03 364 ASN A O 1
ATOM 2992 N N . SER A 1 365 ? -11.922 13.117 -12.117 1 44.66 365 SER A N 1
ATOM 2993 C CA . SER A 1 365 ? -13.258 13.688 -12.078 1 44.66 365 SER A CA 1
ATOM 2994 C C . SER A 1 365 ? -13.266 15.117 -12.617 1 44.66 365 SER A C 1
ATOM 2996 O O . SER A 1 365 ? -14.328 15.68 -12.883 1 44.66 365 SER A O 1
ATOM 2998 N N . ASP A 1 366 ? -12.273 15.781 -12.492 1 40.78 366 ASP A N 1
ATOM 2999 C CA . ASP A 1 366 ? -12.336 17.125 -13.039 1 40.78 366 ASP A CA 1
ATOM 3000 C C . ASP A 1 366 ? -12.633 17.094 -14.539 1 40.78 366 ASP A C 1
ATOM 3002 O O . ASP A 1 366 ? -12.859 18.141 -15.156 1 40.78 366 ASP A O 1
ATOM 3006 N N . ALA A 1 367 ? -12.281 16.047 -15.273 1 36.84 367 ALA A N 1
ATOM 3007 C CA . ALA A 1 367 ? -12.438 16.219 -16.719 1 36.84 367 ALA A CA 1
ATOM 3008 C C . ALA A 1 367 ? -13.914 16.281 -17.109 1 36.84 367 ALA A C 1
ATOM 3010 O O . ALA A 1 367 ? -14.281 16.953 -18.062 1 36.84 367 ALA A O 1
ATOM 3011 N N . ASP A 1 368 ? -14.828 15.305 -16.594 1 36.62 368 ASP A N 1
ATOM 3012 C CA . ASP A 1 368 ? -16.078 15.156 -17.328 1 36.62 368 ASP A CA 1
ATOM 3013 C C . ASP A 1 368 ? -17.172 16.078 -16.766 1 36.62 368 ASP A C 1
ATOM 3015 O O . ASP A 1 368 ? -18.359 15.82 -16.953 1 36.62 368 ASP A O 1
ATOM 3019 N N . ALA A 1 369 ? -16.875 16.812 -15.758 1 35 369 ALA A N 1
ATOM 3020 C CA . ALA A 1 369 ? -18.172 17.453 -15.477 1 35 369 ALA A CA 1
ATOM 3021 C C . ALA A 1 369 ? -18.688 18.203 -16.703 1 35 369 ALA A C 1
ATOM 3023 O O . ALA A 1 369 ? -18.047 19.125 -17.188 1 35 369 ALA A O 1
ATOM 3024 N N . PRO A 1 370 ? -19.578 17.594 -17.5 1 34.34 370 PRO A N 1
ATOM 3025 C CA . PRO A 1 370 ? -20.219 18.375 -18.562 1 34.34 370 PRO A CA 1
ATOM 3026 C C . PRO A 1 370 ? -20.688 19.75 -18.094 1 34.34 370 PRO A C 1
ATOM 3028 O O . PRO A 1 370 ? -21.141 19.891 -16.953 1 34.34 370 PRO A O 1
ATOM 3031 N N . LEU A 1 371 ? -20.062 20.781 -18.344 1 34.16 371 LEU A N 1
ATOM 3032 C CA . LEU A 1 371 ? -20.656 22.109 -18.219 1 34.16 371 LEU A CA 1
ATOM 3033 C C . LEU A 1 371 ? -22.172 22.047 -18.422 1 34.16 371 LEU A C 1
ATOM 3035 O O . LEU A 1 371 ? -22.656 21.266 -19.234 1 34.16 371 LEU A O 1
ATOM 3039 N N . PRO A 1 372 ? -22.969 22.297 -17.391 1 33.5 372 PRO A N 1
ATOM 3040 C CA . PRO A 1 372 ? -24.406 22.312 -17.703 1 33.5 372 PRO A CA 1
ATOM 3041 C C . PRO A 1 372 ? -24.703 22.875 -19.094 1 33.5 372 PRO A C 1
ATOM 3043 O O . PRO A 1 372 ? -24.172 23.922 -19.469 1 33.5 372 PRO A O 1
ATOM 3046 N N . THR A 1 373 ? -24.656 22.078 -20.078 1 34.09 373 THR A N 1
ATOM 3047 C CA . THR A 1 373 ? -25.109 22.531 -21.391 1 34.09 373 THR A CA 1
ATOM 3048 C C . THR A 1 373 ? -26.391 23.375 -21.266 1 34.09 373 THR A C 1
ATOM 3050 O O . THR A 1 373 ? -27.344 22.953 -20.594 1 34.09 373 THR A O 1
ATOM 3053 N N . PRO A 1 374 ? -26.25 24.688 -21.281 1 33.69 374 PRO A N 1
ATOM 3054 C CA . PRO A 1 374 ? -27.484 25.484 -21.281 1 33.69 374 PRO A CA 1
ATOM 3055 C C . PRO A 1 374 ? -28.594 24.828 -22.078 1 33.69 374 PRO A C 1
ATOM 3057 O O . PRO A 1 374 ? -28.344 24.234 -23.125 1 33.69 374 PRO A O 1
ATOM 3060 N N . ASP A 1 375 ? -29.453 24.094 -21.422 1 33.88 375 ASP A N 1
ATOM 3061 C CA . ASP A 1 375 ? -30.625 23.531 -22.109 1 33.88 375 ASP A CA 1
ATOM 3062 C C . ASP A 1 375 ? -31.219 24.531 -23.078 1 33.88 375 ASP A C 1
ATOM 3064 O O . ASP A 1 375 ? -31.828 25.531 -22.672 1 33.88 375 ASP A O 1
ATOM 3068 N N . TYR A 1 376 ? -30.391 24.75 -24.109 1 35.53 376 TYR A N 1
ATOM 3069 C CA . TYR A 1 376 ? -30.828 25.625 -25.188 1 35.53 376 TYR A CA 1
ATOM 3070 C C . TYR A 1 376 ? -32.219 25.219 -25.703 1 35.53 376 TYR A C 1
ATOM 3072 O O . TYR A 1 376 ? -32.719 25.812 -26.641 1 35.53 376 TYR A O 1
ATOM 3080 N N . SER A 1 377 ? -32.562 23.969 -25.266 1 34.94 377 SER A N 1
ATOM 3081 C CA . SER A 1 377 ? -33.781 23.453 -25.891 1 34.94 377 SER A CA 1
ATOM 3082 C C . SER A 1 377 ? -34.938 24.406 -25.672 1 34.94 377 SER A C 1
ATOM 3084 O O . SER A 1 377 ? -36 24.266 -26.328 1 34.94 377 SER A O 1
ATOM 3086 N N . GLN A 1 378 ? -34.875 25.016 -24.469 1 33.94 378 GLN A N 1
ATOM 3087 C CA . GLN A 1 378 ? -36.062 25.828 -24.266 1 33.94 378 GLN A CA 1
ATOM 3088 C C . GLN A 1 378 ? -35.969 27.156 -25.031 1 33.94 378 GLN A C 1
ATOM 3090 O O . GLN A 1 378 ? -36.75 28.062 -24.797 1 33.94 378 GLN A O 1
ATOM 3095 N N . MET A 1 379 ? -34.75 27.297 -25.609 1 34.38 379 MET A N 1
ATOM 3096 C CA . MET A 1 379 ? -34.688 28.531 -26.375 1 34.38 379 MET A CA 1
ATOM 3097 C C . MET A 1 379 ? -35.625 28.5 -27.578 1 34.38 379 MET A C 1
ATOM 3099 O O . MET A 1 379 ? -35.531 27.594 -28.406 1 34.38 379 MET A O 1
ATOM 3103 N N . ILE A 1 380 ? -36.875 28.797 -27.391 1 35.69 380 ILE A N 1
ATOM 3104 C CA . ILE A 1 380 ? -37.906 28.891 -28.422 1 35.69 380 ILE A CA 1
ATOM 3105 C C . ILE A 1 380 ? -37.406 29.703 -29.609 1 35.69 380 ILE A C 1
ATOM 3107 O O . ILE A 1 380 ? -36.812 30.797 -29.422 1 35.69 380 ILE A O 1
ATOM 3111 N N . PRO A 1 381 ? -37 29.031 -30.625 1 33.72 381 PRO A N 1
ATOM 3112 C CA . PRO A 1 381 ? -36.531 29.734 -31.828 1 33.72 381 PRO A CA 1
ATOM 3113 C C . PRO A 1 381 ? -37.406 30.938 -32.188 1 33.72 381 PRO A C 1
ATOM 3115 O O . PRO A 1 381 ? -38.625 30.891 -32 1 33.72 381 PRO A O 1
ATOM 3118 N N . PHE A 1 382 ? -36.906 32.125 -31.984 1 38.41 382 PHE A N 1
ATOM 3119 C CA . PHE A 1 382 ? -37.625 33.344 -32.344 1 38.41 382 PHE A CA 1
ATOM 3120 C C . PHE A 1 382 ? -38.188 33.25 -33.75 1 38.41 382 PHE A C 1
ATOM 3122 O O . PHE A 1 382 ? -37.469 33 -34.719 1 38.41 382 PHE A O 1
ATOM 3129 N N . LYS A 1 383 ? -39.312 32.594 -33.969 1 33.91 383 LYS A N 1
ATOM 3130 C CA . LYS A 1 383 ? -39.938 32.562 -35.281 1 33.91 383 LYS A CA 1
ATOM 3131 C C . LYS A 1 383 ? -40.344 33.969 -35.719 1 33.91 383 LYS A C 1
ATOM 3133 O O . LYS A 1 383 ? -41.156 34.625 -35.031 1 33.91 383 LYS A O 1
ATOM 3138 N N . PRO A 1 384 ? -39.562 34.656 -36.469 1 32.44 384 PRO A N 1
ATOM 3139 C CA . PRO A 1 384 ? -39.938 35.969 -36.938 1 32.44 384 PRO A CA 1
ATOM 3140 C C . PRO A 1 384 ? -41.312 36 -37.562 1 32.44 384 PRO A C 1
ATOM 3142 O O . PRO A 1 384 ? -41.719 35.094 -38.281 1 32.44 384 PRO A O 1
ATOM 3145 N N . LYS A 1 385 ? -42.312 36.406 -36.812 1 40.81 385 LYS A N 1
ATOM 3146 C CA . LYS A 1 385 ? -43.688 36.531 -37.375 1 40.81 385 LYS A CA 1
ATOM 3147 C C . LYS A 1 385 ? -43.656 37.344 -38.688 1 40.81 385 LYS A C 1
ATOM 3149 O O . LYS A 1 385 ? -43 38.375 -38.781 1 40.81 385 LYS A O 1
ATOM 3154 N N . SER A 1 386 ? -43.875 36.844 -39.75 1 35.81 386 SER A N 1
ATOM 3155 C CA . SER A 1 386 ? -43.844 37.406 -41.062 1 35.81 386 SER A CA 1
ATOM 3156 C C . SER A 1 386 ? -44.625 38.719 -41.156 1 35.81 386 SER A C 1
ATOM 3158 O O . SER A 1 386 ? -44.219 39.625 -41.875 1 35.81 386 SER A O 1
ATOM 3160 N N . ASN A 1 387 ? -45.969 38.812 -40.719 1 39.56 387 ASN A N 1
ATOM 3161 C CA . ASN A 1 387 ? -46.844 39.875 -41.219 1 39.56 387 ASN A CA 1
ATOM 3162 C C . ASN A 1 387 ? -47.062 40.938 -40.125 1 39.56 387 ASN A C 1
ATOM 3164 O O . ASN A 1 387 ? -47.938 40.812 -39.281 1 39.56 387 ASN A O 1
ATOM 3168 N N . PRO A 1 388 ? -46.156 41.906 -39.906 1 38.94 388 PRO A N 1
ATOM 3169 C CA . PRO A 1 388 ? -46.406 42.906 -38.875 1 38.94 388 PRO A CA 1
ATOM 3170 C C . PRO A 1 388 ? -47.531 43.875 -39.25 1 38.94 388 PRO A C 1
ATOM 3172 O O . PRO A 1 388 ? -47.75 44.156 -40.438 1 38.94 388 PRO A O 1
ATOM 3175 N N . LEU A 1 389 ? -48.688 43.906 -38.625 1 41.84 389 LEU A N 1
ATOM 3176 C CA . LEU A 1 389 ? -49.719 44.875 -38.938 1 41.84 389 LEU A CA 1
ATOM 3177 C C . LEU A 1 389 ? -49.156 46.281 -38.938 1 41.84 389 LEU A C 1
ATOM 3179 O O . LEU A 1 389 ? -48.156 46.562 -38.25 1 41.84 389 LEU A O 1
ATOM 3183 N N . PRO A 1 390 ? -49.688 47.344 -39.656 1 45.97 390 PRO A N 1
ATOM 3184 C CA . PRO A 1 390 ? -49.125 48.625 -40.031 1 45.97 390 PRO A CA 1
ATOM 3185 C C . PRO A 1 390 ? -48.625 49.438 -38.812 1 45.97 390 PRO A C 1
ATOM 3187 O O . PRO A 1 390 ? -47.594 50.094 -38.906 1 45.97 390 PRO A O 1
ATOM 3190 N N . GLY A 1 391 ? -49.25 49.906 -37.812 1 45.22 391 GLY A N 1
ATOM 3191 C CA . GLY A 1 391 ? -48.969 50.875 -36.75 1 45.22 391 GLY A CA 1
ATOM 3192 C C . GLY A 1 391 ? -47.938 50.375 -35.75 1 45.22 391 GLY A C 1
ATOM 3193 O O . GLY A 1 391 ? -47.656 51.094 -34.781 1 45.22 391 GLY A O 1
ATOM 3194 N N . GLU A 1 392 ? -48.031 49 -35.469 1 38.12 392 GLU A N 1
ATOM 3195 C CA . GLU A 1 392 ? -47.281 48.469 -34.312 1 38.12 392 GLU A CA 1
ATOM 3196 C C . GLU A 1 392 ? -45.781 48.719 -34.469 1 38.12 392 GLU A C 1
ATOM 3198 O O . GLU A 1 392 ? -45.219 48.469 -35.531 1 38.12 392 GLU A O 1
ATOM 3203 N N . HIS A 1 393 ? -45.406 49.875 -33.719 1 36.78 393 HIS A N 1
ATOM 3204 C CA . HIS A 1 393 ? -44 50.219 -33.781 1 36.78 393 HIS A CA 1
ATOM 3205 C C . HIS A 1 393 ? -43.125 48.969 -33.719 1 36.78 393 HIS A C 1
ATOM 3207 O O . HIS A 1 393 ? -43.438 48 -33.031 1 36.78 393 HIS A O 1
ATOM 3213 N N . PRO A 1 394 ? -42.312 48.656 -34.75 1 34.34 394 PRO A N 1
ATOM 3214 C CA . PRO A 1 394 ? -41.406 47.5 -34.844 1 34.34 394 PRO A CA 1
ATOM 3215 C C . PRO A 1 394 ? -40.562 47.312 -33.562 1 34.34 394 PRO A C 1
ATOM 3217 O O . PRO A 1 394 ? -39.625 48.094 -33.344 1 34.34 394 PRO A O 1
ATOM 3220 N N . VAL A 1 395 ? -41.312 47.344 -32.406 1 33.47 395 VAL A N 1
ATOM 3221 C CA . VAL A 1 395 ? -40.438 47.438 -31.219 1 33.47 395 VAL A CA 1
ATOM 3222 C C . VAL A 1 395 ? -39.406 46.312 -31.281 1 33.47 395 VAL A C 1
ATOM 3224 O O . VAL A 1 395 ? -39.688 45.219 -31.719 1 33.47 395 VAL A O 1
ATOM 3227 N N . PRO A 1 396 ? -38.094 46.688 -31.203 1 30.84 396 PRO A N 1
ATOM 3228 C CA . PRO A 1 396 ? -36.969 45.75 -31.219 1 30.84 396 PRO A CA 1
ATOM 3229 C C . PRO A 1 396 ? -37.188 44.531 -30.312 1 30.84 396 PRO A C 1
ATOM 3231 O O . PRO A 1 396 ? -38.031 44.594 -29.422 1 30.84 396 PRO A O 1
ATOM 3234 N N . GLY A 1 397 ? -36.562 43.438 -30.516 1 28.3 397 GLY A N 1
ATOM 3235 C CA . GLY A 1 397 ? -36.656 42.062 -30.031 1 28.3 397 GLY A CA 1
ATOM 3236 C C . GLY A 1 397 ? -36.719 41.969 -28.516 1 28.3 397 GLY A C 1
ATOM 3237 O O . GLY A 1 397 ? -35.844 42.531 -27.812 1 28.3 397 GLY A O 1
ATOM 3238 N N . THR A 1 398 ? -37.875 42.062 -27.938 1 27.5 398 THR A N 1
ATOM 3239 C CA . THR A 1 398 ? -38.188 41.938 -26.531 1 27.5 398 THR A CA 1
ATOM 3240 C C . THR A 1 398 ? -37.531 40.688 -25.938 1 27.5 398 THR A C 1
ATOM 3242 O O . THR A 1 398 ? -37.719 39.562 -26.453 1 27.5 398 THR A O 1
ATOM 3245 N N . PHE A 1 399 ? -36.469 40.875 -25.219 1 26.02 399 PHE A N 1
ATOM 3246 C CA . PHE A 1 399 ? -35.75 39.875 -24.406 1 26.02 399 PHE A CA 1
ATOM 3247 C C . PHE A 1 399 ? -36.719 39.188 -23.453 1 26.02 399 PHE A C 1
ATOM 3249 O O . PHE A 1 399 ? -37.375 39.844 -22.656 1 26.02 399 PHE A O 1
ATOM 3256 N N . LYS A 1 400 ? -37.312 38.156 -23.953 1 27.45 400 LYS A N 1
ATOM 3257 C CA . LYS A 1 400 ? -38.25 37.375 -23.141 1 27.45 400 LYS A CA 1
ATOM 3258 C C . LYS A 1 400 ? -37.656 37.062 -21.766 1 27.45 400 LYS A C 1
ATOM 3260 O O . LYS A 1 400 ? -36.562 36.5 -21.672 1 27.45 400 LYS A O 1
ATOM 3265 N N . ILE A 1 401 ? -38.031 37.875 -20.812 1 25.3 401 ILE A N 1
ATOM 3266 C CA . ILE A 1 401 ? -37.781 37.625 -19.391 1 25.3 401 ILE A CA 1
ATOM 3267 C C . ILE A 1 401 ? -38.406 36.312 -18.969 1 25.3 401 ILE A C 1
ATOM 3269 O O . ILE A 1 401 ? -39.594 36.094 -19.125 1 25.3 401 ILE A O 1
ATOM 3273 N N . ILE A 1 402 ? -37.656 35.219 -19.094 1 25.39 402 ILE A N 1
ATOM 3274 C CA . ILE A 1 402 ? -38.031 33.906 -18.641 1 25.39 402 ILE A CA 1
ATOM 3275 C C . ILE A 1 402 ? -38.594 33.969 -17.219 1 25.39 402 ILE A C 1
ATOM 3277 O O . ILE A 1 402 ? -37.875 34.375 -16.297 1 25.39 402 ILE A O 1
ATOM 3281 N N . GLN A 1 403 ? -39.875 34.469 -17.109 1 21.73 403 GLN A N 1
ATOM 3282 C CA . GLN A 1 403 ? -40.562 34.438 -15.828 1 21.73 403 GLN A CA 1
ATOM 3283 C C . GLN A 1 403 ? -40.5 33.031 -15.195 1 21.73 403 GLN A C 1
ATOM 3285 O O . GLN A 1 403 ? -40.812 32.031 -15.844 1 21.73 403 GLN A O 1
ATOM 3290 N N . TYR A 1 404 ? -39.625 32.875 -14.258 1 22.88 404 TYR A N 1
ATOM 3291 C CA . TYR A 1 404 ? -39.5 31.812 -13.266 1 22.88 404 TYR A CA 1
ATOM 3292 C C . TYR A 1 404 ? -40.844 31.516 -12.617 1 22.88 404 TYR A C 1
ATOM 3294 O O . TYR A 1 404 ? -41.375 32.344 -11.859 1 22.88 404 TYR A O 1
ATOM 3302 N N . GLY A 1 405 ? -41.875 31.125 -13.492 1 22.36 405 GLY A N 1
ATOM 3303 C CA . GLY A 1 405 ? -43.188 30.781 -12.961 1 22.36 405 GLY A CA 1
ATOM 3304 C C . GLY A 1 405 ? -43.125 29.875 -11.742 1 22.36 405 GLY A C 1
ATOM 3305 O O . GLY A 1 405 ? -42.406 28.859 -11.758 1 22.36 405 GLY A O 1
ATOM 3306 N N . TYR A 1 406 ? -43.406 30.516 -10.609 1 21.95 406 TYR A N 1
ATOM 3307 C CA . TYR A 1 406 ? -43.656 29.969 -9.281 1 21.95 406 TYR A CA 1
ATOM 3308 C C . TYR A 1 406 ? -44.719 28.906 -9.328 1 21.95 406 TYR A C 1
ATOM 3310 O O . TYR A 1 406 ? -45.844 29.156 -9.805 1 21.95 406 TYR A O 1
ATOM 3318 N N . LEU A 1 407 ? -44.375 27.719 -9.766 1 21.58 407 LEU A N 1
ATOM 3319 C CA . LEU A 1 407 ? -45.344 26.609 -9.781 1 21.58 407 LEU A CA 1
ATOM 3320 C C . LEU A 1 407 ? -46.156 26.578 -8.484 1 21.58 407 LEU A C 1
ATOM 3322 O O . LEU A 1 407 ? -45.562 26.516 -7.395 1 21.58 407 LEU A O 1
ATOM 3326 N N . PRO A 1 408 ? -47.344 27.281 -8.609 1 20.08 408 PRO A N 1
ATOM 3327 C CA . PRO A 1 408 ? -48.281 27.234 -7.488 1 20.08 408 PRO A CA 1
ATOM 3328 C C . PRO A 1 408 ? -48.5 25.828 -6.961 1 20.08 408 PRO A C 1
ATOM 3330 O O . PRO A 1 408 ? -48.312 24.859 -7.695 1 20.08 408 PRO A O 1
ATOM 3333 N N . ARG A 1 409 ? -48.469 25.719 -5.637 1 20.48 409 ARG A N 1
ATOM 3334 C CA . ARG A 1 409 ? -48.812 24.625 -4.715 1 20.48 409 ARG A CA 1
ATOM 3335 C C . ARG A 1 409 ? -50.188 24.062 -5 1 20.48 409 ARG A C 1
ATOM 3337 O O . ARG A 1 409 ? -51.125 24.812 -5.336 1 20.48 409 ARG A O 1
ATOM 3344 N N . SER A 1 410 ? -50.312 22.844 -5.379 1 19.53 410 SER A N 1
ATOM 3345 C CA . SER A 1 410 ? -51.438 21.953 -5.551 1 19.53 410 SER A CA 1
ATOM 3346 C C . SER A 1 410 ? -52.5 22.188 -4.492 1 19.53 410 SER A C 1
ATOM 3348 O O . SER A 1 410 ? -52.188 22.406 -3.32 1 19.53 410 SER A O 1
ATOM 3350 N N . SER A 1 411 ? -53.688 22.703 -4.957 1 20.31 411 SER A N 1
ATOM 3351 C CA . SER A 1 411 ? -55 22.938 -4.383 1 20.31 411 SER A CA 1
ATOM 3352 C C . SER A 1 411 ? -55.438 21.766 -3.504 1 20.31 411 SER A C 1
ATOM 3354 O O . SER A 1 411 ? -55.031 20.625 -3.742 1 20.31 411 SER A O 1
ATOM 3356 N N . HIS A 1 412 ? -55.969 22.141 -2.305 1 21.25 412 HIS A N 1
ATOM 3357 C CA . HIS A 1 412 ? -56.625 21.547 -1.152 1 21.25 412 HIS A CA 1
ATOM 3358 C C . HIS A 1 412 ? -57.906 20.828 -1.566 1 21.25 412 HIS A C 1
ATOM 3360 O O . HIS A 1 412 ? -58.812 21.438 -2.189 1 21.25 412 HIS A O 1
ATOM 3366 N N . HIS A 1 413 ? -57.875 19.562 -2.014 1 18.75 413 HIS A N 1
ATOM 3367 C CA . HIS A 1 413 ? -59.062 18.75 -2.129 1 18.75 413 HIS A CA 1
ATOM 3368 C C . HIS A 1 413 ? -59.938 18.859 -0.878 1 18.75 413 HIS A C 1
ATOM 3370 O O . HIS A 1 413 ? -59.438 18.625 0.234 1 18.75 413 HIS A O 1
ATOM 3376 N N . THR A 1 414 ? -61.031 19.719 -0.792 1 19.62 414 THR A N 1
ATOM 3377 C CA . THR A 1 414 ? -62.125 19.922 0.162 1 19.62 414 THR A CA 1
ATOM 3378 C C . THR A 1 414 ? -62.969 18.656 0.271 1 19.62 414 THR A C 1
ATOM 3380 O O . THR A 1 414 ? -64 18.656 0.924 1 19.62 414 THR A O 1
ATOM 3383 N N . ARG A 1 415 ? -62.688 17.422 -0.039 1 18.17 415 ARG A N 1
ATOM 3384 C CA . ARG A 1 415 ? -63.844 16.531 0.122 1 18.17 415 ARG A CA 1
ATOM 3385 C C . ARG A 1 415 ? -64.5 16.75 1.475 1 18.17 415 ARG A C 1
ATOM 3387 O O . ARG A 1 415 ? -65.75 16.922 1.549 1 18.17 415 ARG A O 1
ATOM 3394 N N . LYS A 1 416 ? -64.25 15.82 2.502 1 19.83 416 LYS A N 1
ATOM 3395 C CA . LYS A 1 416 ? -65.312 15.023 3.176 1 19.83 416 LYS A CA 1
ATOM 3396 C C . LYS A 1 416 ? -65.938 15.82 4.293 1 19.83 416 LYS A C 1
ATOM 3398 O O . LYS A 1 416 ? -65.438 15.953 5.387 1 19.83 416 LYS A O 1
ATOM 3403 N N . CYS A 1 417 ? -66.438 16.953 4.098 1 18.55 417 CYS A N 1
ATOM 3404 C CA . CYS A 1 417 ? -67.312 17.484 5.117 1 18.55 417 CYS A CA 1
ATOM 3405 C C . CYS A 1 417 ? -68.562 16.641 5.23 1 18.55 417 CYS A C 1
ATOM 3407 O O . CYS A 1 417 ? -69.562 17.031 5.906 1 18.55 417 CYS A O 1
ATOM 3409 N N . PHE A 1 418 ? -68.875 15.43 4.457 1 20.61 418 PHE A N 1
ATOM 3410 C CA . PHE A 1 418 ? -70.25 15.047 4.559 1 20.61 418 PHE A CA 1
ATOM 3411 C C . PHE A 1 418 ? -70.688 14.922 6.02 1 20.61 418 PHE A C 1
ATOM 3413 O O . PHE A 1 418 ? -69.875 14.508 6.867 1 20.61 418 PHE A O 1
ATOM 3420 N N . ILE A 1 419 ? -71.938 15.445 6.379 1 21.5 419 ILE A N 1
ATOM 3421 C CA . ILE A 1 419 ? -73.188 15.531 7.145 1 21.5 419 ILE A CA 1
ATOM 3422 C C . ILE A 1 419 ? -73.75 14.141 7.352 1 21.5 419 ILE A C 1
ATOM 3424 O O . ILE A 1 419 ? -74.688 13.953 8.148 1 21.5 419 ILE A O 1
ATOM 3428 N N . ASP A 1 420 ? -73.438 12.82 7.121 1 21.31 420 ASP A N 1
ATOM 3429 C CA . ASP A 1 420 ? -74.125 12.047 8.133 1 21.31 420 ASP A CA 1
ATOM 3430 C C . ASP A 1 420 ? -73.438 12.18 9.5 1 21.31 420 ASP A C 1
ATOM 3432 O O . ASP A 1 420 ? -72.25 12.234 9.594 1 21.31 420 ASP A O 1
ATOM 3436 N N . MET B 1 1 ? 14.344 63.094 16.109 1 52.03 1 MET B N 1
ATOM 3437 C CA . MET B 1 1 ? 12.906 62.812 16.031 1 52.03 1 MET B CA 1
ATOM 3438 C C . MET B 1 1 ? 12.359 63.125 14.648 1 52.03 1 MET B C 1
ATOM 3440 O O . MET B 1 1 ? 11.602 62.344 14.078 1 52.03 1 MET B O 1
ATOM 3444 N N . SER B 1 2 ? 12.781 64.188 14.109 1 60.28 2 SER B N 1
ATOM 3445 C CA . SER B 1 2 ? 12.289 64.625 12.805 1 60.28 2 SER B CA 1
ATOM 3446 C C . SER B 1 2 ? 12.828 63.719 11.703 1 60.28 2 SER B C 1
ATOM 3448 O O . SER B 1 2 ? 12.086 63.344 10.789 1 60.28 2 SER B O 1
ATOM 3450 N N . ILE B 1 3 ? 14.039 63.281 11.859 1 60.22 3 ILE B N 1
ATOM 3451 C CA . ILE B 1 3 ? 14.688 62.438 10.844 1 60.22 3 ILE B CA 1
ATOM 3452 C C . ILE B 1 3 ? 14.078 61.062 10.867 1 60.22 3 ILE B C 1
ATOM 3454 O O . ILE B 1 3 ? 13.859 60.438 9.82 1 60.22 3 ILE B O 1
ATOM 3458 N N . GLU B 1 4 ? 13.867 60.625 12.102 1 60.66 4 GLU B N 1
ATOM 3459 C CA . GLU B 1 4 ? 13.258 59.312 12.25 1 60.66 4 GLU B CA 1
ATOM 3460 C C . GLU B 1 4 ? 11.852 59.281 11.656 1 60.66 4 GLU B C 1
ATOM 3462 O O . GLU B 1 4 ? 11.477 58.312 11 1 60.66 4 GLU B O 1
ATOM 3467 N N . ARG B 1 5 ? 11.18 60.344 11.867 1 65.69 5 ARG B N 1
ATOM 3468 C CA . ARG B 1 5 ? 9.844 60.469 11.305 1 65.69 5 ARG B CA 1
ATOM 3469 C C . ARG B 1 5 ? 9.898 60.594 9.789 1 65.69 5 ARG B C 1
ATOM 3471 O O . ARG B 1 5 ? 9.031 60.062 9.086 1 65.69 5 ARG B O 1
ATOM 3478 N N . SER B 1 6 ? 11.016 61.219 9.438 1 67.88 6 SER B N 1
ATOM 3479 C CA . SER B 1 6 ? 11.172 61.375 7.992 1 67.88 6 SER B CA 1
ATOM 3480 C C . SER B 1 6 ? 11.5 60.031 7.336 1 67.88 6 SER B C 1
ATOM 3482 O O . SER B 1 6 ? 10.945 59.688 6.281 1 67.88 6 SER B O 1
ATOM 3484 N N . ARG B 1 7 ? 12.328 59.25 7.953 1 72.94 7 ARG B N 1
ATOM 3485 C CA . ARG B 1 7 ? 12.672 57.938 7.438 1 72.94 7 ARG B CA 1
ATOM 3486 C C . ARG B 1 7 ? 11.453 57.031 7.414 1 72.94 7 ARG B C 1
ATOM 3488 O O . ARG B 1 7 ? 11.242 56.281 6.445 1 72.94 7 ARG B O 1
ATOM 3495 N N . ASP B 1 8 ? 10.734 57.188 8.422 1 78.69 8 ASP B N 1
ATOM 3496 C CA . ASP B 1 8 ? 9.516 56.375 8.5 1 78.69 8 ASP B CA 1
ATOM 3497 C C . ASP B 1 8 ? 8.523 56.781 7.406 1 78.69 8 ASP B C 1
ATOM 3499 O O . ASP B 1 8 ? 7.855 55.938 6.824 1 78.69 8 ASP B O 1
ATOM 3503 N N . TYR B 1 9 ? 8.539 58.031 7.195 1 82.44 9 TYR B N 1
ATOM 3504 C CA . TYR B 1 9 ? 7.648 58.531 6.16 1 82.44 9 TYR B CA 1
ATOM 3505 C C . TYR B 1 9 ? 8.094 58.062 4.781 1 82.44 9 TYR B C 1
ATOM 3507 O O . TYR B 1 9 ? 7.273 57.656 3.965 1 82.44 9 TYR B O 1
ATOM 3515 N N . MET B 1 10 ? 9.391 58.188 4.508 1 83.88 10 MET B N 1
ATOM 3516 C CA . MET B 1 10 ? 9.922 57.75 3.215 1 83.88 10 MET B CA 1
ATOM 3517 C C . MET B 1 10 ? 9.703 56.25 3.02 1 83.88 10 MET B C 1
ATOM 3519 O O . MET B 1 10 ? 9.359 55.781 1.922 1 83.88 10 MET B O 1
ATOM 3523 N N . ASN B 1 11 ? 10.031 55.594 4.051 1 86.19 11 ASN B N 1
ATOM 3524 C CA . ASN B 1 11 ? 9.812 54.156 3.988 1 86.19 11 ASN B CA 1
ATOM 3525 C C . ASN B 1 11 ? 8.336 53.844 3.74 1 86.19 11 ASN B C 1
ATOM 3527 O O . ASN B 1 11 ? 8.023 52.938 2.971 1 86.19 11 ASN B O 1
ATOM 3531 N N . ALA B 1 12 ? 7.473 54.562 4.352 1 86.62 12 ALA B N 1
ATOM 3532 C CA . ALA B 1 12 ? 6.039 54.344 4.184 1 86.62 12 ALA B CA 1
ATOM 3533 C C . ALA B 1 12 ? 5.609 54.656 2.748 1 86.62 12 ALA B C 1
ATOM 3535 O O . ALA B 1 12 ? 4.746 53.969 2.199 1 86.62 12 ALA B O 1
ATOM 3536 N N . ARG B 1 13 ? 6.203 55.625 2.197 1 86.5 13 ARG B N 1
ATOM 3537 C CA . ARG B 1 13 ? 5.883 55.969 0.814 1 86.5 13 ARG B CA 1
ATOM 3538 C C . ARG B 1 13 ? 6.355 54.875 -0.142 1 86.5 13 ARG B C 1
ATOM 3540 O O . ARG B 1 13 ? 5.648 54.531 -1.089 1 86.5 13 ARG B O 1
ATOM 3547 N N . ARG B 1 14 ? 7.539 54.469 0.076 1 89.5 14 ARG B N 1
ATOM 3548 C CA . ARG B 1 14 ? 8.078 53.375 -0.738 1 89.5 14 ARG B CA 1
ATOM 3549 C C . ARG B 1 14 ? 7.184 52.156 -0.664 1 89.5 14 ARG B C 1
ATOM 3551 O O . ARG B 1 14 ? 6.852 51.562 -1.69 1 89.5 14 ARG B O 1
ATOM 3558 N N . VAL B 1 15 ? 6.855 51.844 0.569 1 90.56 15 VAL B N 1
ATOM 3559 C CA . VAL B 1 15 ? 6.023 50.656 0.81 1 90.56 15 VAL B CA 1
ATOM 3560 C C . VAL B 1 15 ? 4.66 50.844 0.153 1 90.56 15 VAL B C 1
ATOM 3562 O O . VAL B 1 15 ? 4.078 49.906 -0.371 1 90.56 15 VAL B O 1
ATOM 3565 N N . ALA B 1 16 ? 4.152 52.062 0.146 1 89.25 16 ALA B N 1
ATOM 3566 C CA . ALA B 1 16 ? 2.865 52.344 -0.482 1 89.25 16 ALA B CA 1
ATOM 3567 C C . ALA B 1 16 ? 2.918 52.062 -1.984 1 89.25 16 ALA B C 1
ATOM 3569 O O . ALA B 1 16 ? 1.959 51.562 -2.564 1 89.25 16 ALA B O 1
ATOM 3570 N N . LYS B 1 17 ? 4 52.438 -2.598 1 90.69 17 LYS B N 1
ATOM 3571 C CA . LYS B 1 17 ? 4.176 52.156 -4.023 1 90.69 17 LYS B CA 1
ATOM 3572 C C . LYS B 1 17 ? 4.27 50.688 -4.309 1 90.69 17 LYS B C 1
ATOM 3574 O O . LYS B 1 17 ? 3.703 50.188 -5.289 1 90.69 17 LYS B O 1
ATOM 3579 N N . GLU B 1 18 ? 4.961 50.031 -3.445 1 91.62 18 GLU B N 1
ATOM 3580 C CA . GLU B 1 18 ? 5.102 48.594 -3.598 1 91.62 18 GLU B CA 1
ATOM 3581 C C . GLU B 1 18 ? 3.76 47.875 -3.422 1 91.62 18 GLU B C 1
ATOM 3583 O O . GLU B 1 18 ? 3.48 46.906 -4.094 1 91.62 18 GLU B O 1
ATOM 3588 N N . LEU B 1 19 ? 3.002 48.406 -2.535 1 90.81 19 LEU B N 1
ATOM 3589 C CA . LEU B 1 19 ? 1.681 47.844 -2.271 1 90.81 19 LEU B CA 1
ATOM 3590 C C . LEU B 1 19 ? 0.802 47.906 -3.516 1 90.81 19 LEU B C 1
ATOM 3592 O O . LEU B 1 19 ? 0.07 46.969 -3.82 1 90.81 19 LEU B O 1
ATOM 3596 N N . GLU B 1 20 ? 0.909 48.969 -4.223 1 90.44 20 GLU B N 1
ATOM 3597 C CA . GLU B 1 20 ? 0.12 49.125 -5.438 1 90.44 20 GLU B CA 1
ATOM 3598 C C . GLU B 1 20 ? 0.469 48.062 -6.477 1 90.44 20 GLU B C 1
ATOM 3600 O O . GLU B 1 20 ? -0.408 47.562 -7.188 1 90.44 20 GLU B O 1
ATOM 3605 N N . VAL B 1 21 ? 1.661 47.75 -6.508 1 91.19 21 VAL B N 1
ATOM 3606 C CA . VAL B 1 21 ? 2.129 46.75 -7.457 1 91.19 21 VAL B CA 1
ATOM 3607 C C . VAL B 1 21 ? 1.611 45.375 -7.047 1 91.19 21 VAL B C 1
ATOM 3609 O O . VAL B 1 21 ? 1.215 44.562 -7.898 1 91.19 21 VAL B O 1
ATOM 3612 N N . GLN B 1 22 ? 1.638 45.156 -5.738 1 90.12 22 GLN B N 1
ATOM 3613 C CA . GLN B 1 22 ? 1.229 43.844 -5.234 1 90.12 22 GLN B CA 1
ATOM 3614 C C . GLN B 1 22 ? -0.267 43.625 -5.434 1 90.12 22 GLN B C 1
ATOM 3616 O O . GLN B 1 22 ? -0.707 42.5 -5.648 1 90.12 22 GLN B O 1
ATOM 3621 N N . ILE B 1 23 ? -1.039 44.656 -5.375 1 90.44 23 ILE B N 1
ATOM 3622 C CA . ILE B 1 23 ? -2.486 44.469 -5.41 1 90.44 23 ILE B CA 1
ATOM 3623 C C . ILE B 1 23 ? -2.99 44.656 -6.84 1 90.44 23 ILE B C 1
ATOM 3625 O O . ILE B 1 23 ? -4.18 44.469 -7.113 1 90.44 23 ILE B O 1
ATOM 3629 N N . ARG B 1 24 ? -1.977 44.875 -7.727 1 90.56 24 ARG B N 1
ATOM 3630 C CA . ARG B 1 24 ? -2.355 45 -9.125 1 90.56 24 ARG B CA 1
ATOM 3631 C C . ARG B 1 24 ? -2.898 43.688 -9.688 1 90.56 24 ARG B C 1
ATOM 3633 O O . ARG B 1 24 ? -2.277 42.656 -9.523 1 90.56 24 ARG B O 1
ATOM 3640 N N . GLY B 1 25 ? -4.121 43.719 -10.195 1 92.56 25 GLY B N 1
ATOM 3641 C CA . GLY B 1 25 ? -4.691 42.531 -10.82 1 92.56 25 GLY B CA 1
ATOM 3642 C C . GLY B 1 25 ? -5.688 41.812 -9.938 1 92.56 25 GLY B C 1
ATOM 3643 O O . GLY B 1 25 ? -6.434 40.969 -10.406 1 92.56 25 GLY B O 1
ATOM 3644 N N . ILE B 1 26 ? -5.562 42.125 -8.648 1 95.69 26 ILE B N 1
ATOM 3645 C CA . ILE B 1 26 ? -6.508 41.5 -7.719 1 95.69 26 ILE B CA 1
ATOM 3646 C C . ILE B 1 26 ? -7.895 42.094 -7.918 1 95.69 26 ILE B C 1
ATOM 3648 O O . ILE B 1 26 ? -8.039 43.312 -7.977 1 95.69 26 ILE B O 1
ATOM 3652 N N . ASN B 1 27 ? -8.852 41.312 -8.109 1 94.12 27 ASN B N 1
ATOM 3653 C CA . ASN B 1 27 ? -10.234 41.781 -8.172 1 94.12 27 ASN B CA 1
ATOM 3654 C C . ASN B 1 27 ? -10.898 41.719 -6.797 1 94.12 27 ASN B C 1
ATOM 3656 O O . ASN B 1 27 ? -11.453 40.688 -6.398 1 94.12 27 ASN B O 1
ATOM 3660 N N . ARG B 1 28 ? -11.023 42.781 -6.199 1 92.19 28 ARG B N 1
ATOM 3661 C CA . ARG B 1 28 ? -11.516 42.875 -4.828 1 92.19 28 ARG B CA 1
ATOM 3662 C C . ARG B 1 28 ? -13.039 42.812 -4.793 1 92.19 28 ARG B C 1
ATOM 3664 O O . ARG B 1 28 ? -13.641 42.656 -3.727 1 92.19 28 ARG B O 1
ATOM 3671 N N . ASN B 1 29 ? -13.633 42.812 -5.906 1 90.38 29 ASN B N 1
ATOM 3672 C CA . ASN B 1 29 ? -15.086 42.812 -5.969 1 90.38 29 ASN B CA 1
ATOM 3673 C C . ASN B 1 29 ? -15.609 41.438 -6.453 1 90.38 29 ASN B C 1
ATOM 3675 O O . ASN B 1 29 ? -16.797 41.281 -6.691 1 90.38 29 ASN B O 1
ATOM 3679 N N . ALA B 1 30 ? -14.711 40.594 -6.504 1 90.38 30 ALA B N 1
ATOM 3680 C CA . ALA B 1 30 ? -15.141 39.281 -6.949 1 90.38 30 ALA B CA 1
ATOM 3681 C C . ALA B 1 30 ? -15.977 38.594 -5.883 1 90.38 30 ALA B C 1
ATOM 3683 O O . ALA B 1 30 ? -15.602 38.562 -4.707 1 90.38 30 ALA B O 1
ATOM 3684 N N . PRO B 1 31 ? -17.141 38.156 -6.277 1 91.19 31 PRO B N 1
ATOM 3685 C CA . PRO B 1 31 ? -17.938 37.438 -5.289 1 91.19 31 PRO B CA 1
ATOM 3686 C C . PRO B 1 31 ? -17.297 36.125 -4.867 1 91.19 31 PRO B C 1
ATOM 3688 O O . PRO B 1 31 ? -16.594 35.469 -5.66 1 91.19 31 PRO B O 1
ATOM 3691 N N . SER B 1 32 ? -17.516 35.75 -3.652 1 91.44 32 SER B N 1
ATOM 3692 C CA . SER B 1 32 ? -16.984 34.5 -3.125 1 91.44 32 SER B CA 1
ATOM 3693 C C . SER B 1 32 ? -17.797 33.312 -3.615 1 91.44 32 SER B C 1
ATOM 3695 O O . SER B 1 32 ? -18.984 33.188 -3.33 1 91.44 32 SER B O 1
ATOM 3697 N N . VAL B 1 33 ? -17.172 32.531 -4.426 1 90.5 33 VAL B N 1
ATOM 3698 C CA . VAL B 1 33 ? -17.797 31.312 -4.965 1 90.5 33 VAL B CA 1
ATOM 3699 C C . VAL B 1 33 ? -16.953 30.094 -4.637 1 90.5 33 VAL B C 1
ATOM 3701 O O . VAL B 1 33 ? -15.75 30.203 -4.414 1 90.5 33 VAL B O 1
ATOM 3704 N N . PRO B 1 34 ? -17.641 28.969 -4.555 1 90.56 34 PRO B N 1
ATOM 3705 C CA . PRO B 1 34 ? -16.859 27.75 -4.32 1 90.56 34 PRO B CA 1
ATOM 3706 C C . PRO B 1 34 ? -15.82 27.5 -5.406 1 90.56 34 PRO B C 1
ATOM 3708 O O . PRO B 1 34 ? -16.016 27.891 -6.555 1 90.56 34 PRO B O 1
ATOM 3711 N N . PRO B 1 35 ? -14.734 26.922 -4.984 1 88.62 35 PRO B N 1
ATOM 3712 C CA . PRO B 1 35 ? -13.664 26.688 -5.953 1 88.62 35 PRO B CA 1
ATOM 3713 C C . PRO B 1 35 ? -14.133 25.859 -7.152 1 88.62 35 PRO B C 1
ATOM 3715 O O . PRO B 1 35 ? -14.836 24.859 -6.977 1 88.62 35 PRO B O 1
ATOM 3718 N N . ASN B 1 36 ? -13.797 26.328 -8.289 1 84.19 36 ASN B N 1
ATOM 3719 C CA . ASN B 1 36 ? -14.203 25.641 -9.508 1 84.19 36 ASN B CA 1
ATOM 3720 C C . ASN B 1 36 ? -13 25.266 -10.375 1 84.19 36 ASN B C 1
ATOM 3722 O O . ASN B 1 36 ? -13.148 24.641 -11.414 1 84.19 36 ASN B O 1
ATOM 3726 N N . GLY B 1 37 ? -11.883 25.688 -9.992 1 81 37 GLY B N 1
ATOM 3727 C CA . GLY B 1 37 ? -10.672 25.266 -10.672 1 81 37 GLY B CA 1
ATOM 3728 C C . GLY B 1 37 ? -10.406 26.047 -11.945 1 81 37 GLY B C 1
ATOM 3729 O O . GLY B 1 37 ? -9.492 25.719 -12.703 1 81 37 GLY B O 1
ATOM 3730 N N . SER B 1 38 ? -11.109 27.062 -12.195 1 86.62 38 SER B N 1
ATOM 3731 C CA . SER B 1 38 ? -10.914 27.859 -13.398 1 86.62 38 SER B CA 1
ATOM 3732 C C . SER B 1 38 ? -9.57 28.578 -13.375 1 86.62 38 SER B C 1
ATOM 3734 O O . SER B 1 38 ? -9.039 28.875 -12.305 1 86.62 38 SER B O 1
ATOM 3736 N N . PRO B 1 39 ? -9.047 28.781 -14.555 1 90 39 PRO B N 1
ATOM 3737 C CA . PRO B 1 39 ? -7.773 29.5 -14.625 1 90 39 PRO B CA 1
ATOM 3738 C C . PRO B 1 39 ? -7.844 30.891 -14 1 90 39 PRO B C 1
ATOM 3740 O O . PRO B 1 39 ? -6.879 31.344 -13.383 1 90 39 PRO B O 1
ATOM 3743 N N . GLU B 1 40 ? -8.922 31.547 -14.18 1 90.94 40 GLU B N 1
ATOM 3744 C CA . GLU B 1 40 ? -9.094 32.875 -13.602 1 90.94 40 GLU B CA 1
ATOM 3745 C C . GLU B 1 40 ? -9.047 32.812 -12.07 1 90.94 40 GLU B C 1
ATOM 3747 O O . GLU B 1 40 ? -8.422 33.656 -11.43 1 90.94 40 GLU B O 1
ATOM 3752 N N . GLU B 1 41 ? -9.703 31.891 -11.562 1 90.94 41 GLU B N 1
ATOM 3753 C CA . GLU B 1 41 ? -9.695 31.703 -10.109 1 90.94 41 GLU B CA 1
ATOM 3754 C C . GLU B 1 41 ? -8.289 31.406 -9.602 1 90.94 41 GLU B C 1
ATOM 3756 O O . GLU B 1 41 ? -7.852 31.969 -8.594 1 90.94 41 GLU B O 1
ATOM 3761 N N . ARG B 1 42 ? -7.66 30.547 -10.32 1 89.75 42 ARG B N 1
ATOM 3762 C CA . ARG B 1 42 ? -6.301 30.188 -9.93 1 89.75 42 ARG B CA 1
ATOM 3763 C C . ARG B 1 42 ? -5.387 31.406 -9.938 1 89.75 42 ARG B C 1
ATOM 3765 O O . ARG B 1 42 ? -4.543 31.562 -9.047 1 89.75 42 ARG B O 1
ATOM 3772 N N . LYS B 1 43 ? -5.527 32.188 -10.914 1 93.38 43 LYS B N 1
ATOM 3773 C CA . LYS B 1 43 ? -4.73 33.406 -11 1 93.38 43 LYS B CA 1
ATOM 3774 C C . LYS B 1 43 ? -5.02 34.344 -9.836 1 93.38 43 LYS B C 1
ATOM 3776 O O . LYS B 1 43 ? -4.098 34.875 -9.234 1 93.38 43 LYS B O 1
ATOM 3781 N N . GLN B 1 44 ? -6.242 34.531 -9.508 1 94.5 44 GLN B N 1
ATOM 3782 C CA . GLN B 1 44 ? -6.625 35.375 -8.391 1 94.5 44 GLN B CA 1
ATOM 3783 C C . GLN B 1 44 ? -6.086 34.844 -7.074 1 94.5 44 GLN B C 1
ATOM 3785 O O . GLN B 1 44 ? -5.605 35.594 -6.23 1 94.5 44 GLN B O 1
ATOM 3790 N N . VAL B 1 45 ? -6.223 33.531 -6.895 1 93 45 VAL B N 1
ATOM 3791 C CA . VAL B 1 45 ? -5.695 32.938 -5.684 1 93 45 VAL B CA 1
ATOM 3792 C C . VAL B 1 45 ? -4.199 33.188 -5.57 1 93 45 VAL B C 1
ATOM 3794 O O . VAL B 1 45 ? -3.707 33.562 -4.492 1 93 45 VAL B O 1
ATOM 3797 N N . GLU B 1 46 ? -3.533 33.062 -6.664 1 92.56 46 GLU B N 1
ATOM 3798 C CA . GLU B 1 46 ? -2.094 33.312 -6.684 1 92.56 46 GLU B CA 1
ATOM 3799 C C . GLU B 1 46 ? -1.767 34.75 -6.332 1 92.56 46 GLU B C 1
ATOM 3801 O O . GLU B 1 46 ? -0.83 35 -5.578 1 92.56 46 GLU B O 1
ATOM 3806 N N . LEU B 1 47 ? -2.465 35.656 -6.914 1 95.56 47 LEU B N 1
ATOM 3807 C CA . LEU B 1 47 ? -2.236 37.062 -6.668 1 95.56 47 LEU B CA 1
ATOM 3808 C C . LEU B 1 47 ? -2.48 37.406 -5.203 1 95.56 47 LEU B C 1
ATOM 3810 O O . LEU B 1 47 ? -1.69 38.125 -4.59 1 95.56 47 LEU B O 1
ATOM 3814 N N . TRP B 1 48 ? -3.525 36.906 -4.629 1 95.94 48 TRP B N 1
ATOM 3815 C CA . TRP B 1 48 ? -3.818 37.125 -3.219 1 95.94 48 TRP B CA 1
ATOM 3816 C C . TRP B 1 48 ? -2.727 36.562 -2.328 1 95.94 48 TRP B C 1
ATOM 3818 O O . TRP B 1 48 ? -2.291 37.188 -1.367 1 95.94 48 TRP B O 1
ATOM 3828 N N . GLN B 1 49 ? -2.334 35.375 -2.662 1 93.75 49 GLN B N 1
ATOM 3829 C CA . GLN B 1 49 ? -1.292 34.719 -1.867 1 93.75 49 GLN B CA 1
ATOM 3830 C C . GLN B 1 49 ? 0.002 35.531 -1.897 1 93.75 49 GLN B C 1
ATOM 3832 O O . GLN B 1 49 ? 0.701 35.625 -0.887 1 93.75 49 GLN B O 1
ATOM 3837 N N . LYS B 1 50 ? 0.342 36.031 -3.027 1 94.12 50 LYS B N 1
ATOM 3838 C CA . LYS B 1 50 ? 1.525 36.875 -3.15 1 94.12 50 LYS B CA 1
ATOM 3839 C C . LYS B 1 50 ? 1.403 38.125 -2.281 1 94.12 50 LYS B C 1
ATOM 3841 O O . LYS B 1 50 ? 2.361 38.531 -1.614 1 94.12 50 LYS B O 1
ATOM 3846 N N . TYR B 1 51 ? 0.28 38.75 -2.316 1 95.94 51 TYR B N 1
ATOM 3847 C CA . TYR B 1 51 ? 0.018 39.938 -1.507 1 95.94 51 TYR B CA 1
ATOM 3848 C C . TYR B 1 51 ? 0.137 39.594 -0.021 1 95.94 51 TYR B C 1
ATOM 3850 O O . TYR B 1 51 ? 0.789 40.344 0.727 1 95.94 51 TYR B O 1
ATOM 3858 N N . ILE B 1 52 ? -0.446 38.531 0.421 1 95.38 52 ILE B N 1
ATOM 3859 C CA . ILE B 1 52 ? -0.429 38.125 1.823 1 95.38 52 ILE B CA 1
ATOM 3860 C C . ILE B 1 52 ? 1.004 37.812 2.254 1 95.38 52 ILE B C 1
ATOM 3862 O O . ILE B 1 52 ? 1.432 38.219 3.338 1 95.38 52 ILE B O 1
ATOM 3866 N N . ALA B 1 53 ? 1.688 37.094 1.389 1 93.88 53 ALA B N 1
ATOM 3867 C CA . ALA B 1 53 ? 3.086 36.812 1.683 1 93.88 53 ALA B CA 1
ATOM 3868 C C . ALA B 1 53 ? 3.906 38.094 1.833 1 93.88 53 ALA B C 1
ATOM 3870 O O . ALA B 1 53 ? 4.785 38.156 2.695 1 93.88 53 ALA B O 1
ATOM 3871 N N . TRP B 1 54 ? 3.633 38.969 0.997 1 95.19 54 TRP B N 1
ATOM 3872 C CA . TRP B 1 54 ? 4.312 40.25 1.053 1 95.19 54 TRP B CA 1
ATOM 3873 C C . TRP B 1 54 ? 4.027 40.969 2.373 1 95.19 54 TRP B C 1
ATOM 3875 O O . TRP B 1 54 ? 4.941 41.5 3.006 1 95.19 54 TRP B O 1
ATOM 3885 N N . GLU B 1 55 ? 2.762 40.969 2.824 1 94.69 55 GLU B N 1
ATOM 3886 C CA . GLU B 1 55 ? 2.402 41.594 4.102 1 94.69 55 GLU B CA 1
ATOM 3887 C C . GLU B 1 55 ? 3.086 40.875 5.262 1 94.69 55 GLU B C 1
ATOM 3889 O O . GLU B 1 55 ? 3.557 41.5 6.203 1 94.69 55 GLU B O 1
ATOM 3894 N N . LYS B 1 56 ? 3.172 39.562 5.191 1 94.38 56 LYS B N 1
ATOM 3895 C CA . LYS B 1 56 ? 3.793 38.781 6.238 1 94.38 56 LYS B CA 1
ATOM 3896 C C . LYS B 1 56 ? 5.289 39.062 6.34 1 94.38 56 LYS B C 1
ATOM 3898 O O . LYS B 1 56 ? 5.879 38.906 7.414 1 94.38 56 LYS B O 1
ATOM 3903 N N . SER B 1 57 ? 5.859 39.5 5.242 1 94.12 57 SER B N 1
ATOM 3904 C CA . SER B 1 57 ? 7.289 39.781 5.219 1 94.12 57 SER B CA 1
ATOM 3905 C C . SER B 1 57 ? 7.609 41.094 5.934 1 94.12 57 SER B C 1
ATOM 3907 O O . SER B 1 57 ? 8.781 41.438 6.098 1 94.12 57 SER B O 1
ATOM 3909 N N . ASN B 1 58 ? 6.652 41.812 6.305 1 93.81 58 ASN B N 1
ATOM 3910 C CA . ASN B 1 58 ? 6.801 43.031 7.09 1 93.81 58 ASN B CA 1
ATOM 3911 C C . ASN B 1 58 ? 7.59 44.094 6.336 1 93.81 58 ASN B C 1
ATOM 3913 O O . ASN B 1 58 ? 8.609 44.594 6.824 1 93.81 58 ASN B O 1
ATOM 3917 N N . PRO B 1 59 ? 7.051 44.469 5.234 1 92.38 59 PRO B N 1
ATOM 3918 C CA . PRO B 1 59 ? 7.77 45.469 4.426 1 92.38 59 PRO B CA 1
ATOM 3919 C C . PRO B 1 59 ? 8.031 46.75 5.184 1 92.38 59 PRO B C 1
ATOM 3921 O O . PRO B 1 59 ? 9 47.469 4.895 1 92.38 59 PRO B O 1
ATOM 3924 N N . LEU B 1 60 ? 7.301 47.188 6.137 1 91.06 60 LEU B N 1
ATOM 3925 C CA . LEU B 1 60 ? 7.492 48.375 6.93 1 91.06 60 LEU B CA 1
ATOM 3926 C C . LEU B 1 60 ? 8.516 48.156 8.039 1 91.06 60 LEU B C 1
ATOM 3928 O O . LEU B 1 60 ? 8.953 49.094 8.688 1 91.06 60 LEU B O 1
ATOM 3932 N N . ARG B 1 61 ? 8.922 46.938 8.344 1 90.06 61 ARG B N 1
ATOM 3933 C CA . ARG B 1 61 ? 9.906 46.531 9.344 1 90.06 61 ARG B CA 1
ATOM 3934 C C . ARG B 1 61 ? 9.508 47.062 10.727 1 90.06 61 ARG B C 1
ATOM 3936 O O . ARG B 1 61 ? 10.328 47.656 11.43 1 90.06 61 ARG B O 1
ATOM 3943 N N . THR B 1 62 ? 8.234 46.938 10.961 1 90.88 62 THR B N 1
ATOM 3944 C CA . THR B 1 62 ? 7.75 47.375 12.266 1 90.88 62 THR B CA 1
ATOM 3945 C C . THR B 1 62 ? 8.188 46.406 13.352 1 90.88 62 THR B C 1
ATOM 3947 O O . THR B 1 62 ? 8.18 45.188 13.148 1 90.88 62 THR B O 1
ATOM 3950 N N . GLU B 1 63 ? 8.523 46.875 14.516 1 90.12 63 GLU B N 1
ATOM 3951 C CA . GLU B 1 63 ? 8.906 46.031 15.648 1 90.12 63 GLU B CA 1
ATOM 3952 C C . GLU B 1 63 ? 7.699 45.688 16.516 1 90.12 63 GLU B C 1
ATOM 3954 O O . GLU B 1 63 ? 7.777 44.812 17.359 1 90.12 63 GLU B O 1
ATOM 3959 N N . ASP B 1 64 ? 6.617 46.375 16.219 1 92.19 64 ASP B N 1
ATOM 3960 C CA . ASP B 1 64 ? 5.363 46.125 16.922 1 92.19 64 ASP B CA 1
ATOM 3961 C C . ASP B 1 64 ? 4.652 44.875 16.344 1 92.19 64 ASP B C 1
ATOM 3963 O O . ASP B 1 64 ? 3.961 45 15.32 1 92.19 64 ASP B O 1
ATOM 3967 N N . THR B 1 65 ? 4.727 43.812 17.094 1 92.44 65 THR B N 1
ATOM 3968 C CA . THR B 1 65 ? 4.145 42.562 16.656 1 92.44 65 THR B CA 1
ATOM 3969 C C . THR B 1 65 ? 2.631 42.688 16.5 1 92.44 65 THR B C 1
ATOM 3971 O O . THR B 1 65 ? 2.045 42.094 15.586 1 92.44 65 THR B O 1
ATOM 3974 N N . ALA B 1 66 ? 1.987 43.375 17.344 1 92.25 66 ALA B N 1
ATOM 3975 C CA . ALA B 1 66 ? 0.537 43.531 17.297 1 92.25 66 ALA B CA 1
ATOM 3976 C C . ALA B 1 66 ? 0.118 44.281 16.031 1 92.25 66 ALA B C 1
ATOM 3978 O O . ALA B 1 66 ? -0.875 43.938 15.391 1 92.25 66 ALA B O 1
ATOM 3979 N N . LEU B 1 67 ? 0.847 45.281 15.703 1 92.56 67 LEU B N 1
ATOM 3980 C CA . LEU B 1 67 ? 0.551 46.062 14.508 1 92.56 67 LEU B CA 1
ATOM 3981 C C . LEU B 1 67 ? 0.742 45.219 13.25 1 92.56 67 LEU B C 1
ATOM 3983 O O . LEU B 1 67 ? -0.082 45.281 12.336 1 92.56 67 LEU B O 1
ATOM 3987 N N . LEU B 1 68 ? 1.823 44.562 13.195 1 94.56 68 LEU B N 1
ATOM 3988 C CA . LEU B 1 68 ? 2.068 43.688 12.062 1 94.56 68 LEU B CA 1
ATOM 3989 C C . LEU B 1 68 ? 0.944 42.656 11.922 1 94.56 68 LEU B C 1
ATOM 3991 O O . LEU B 1 68 ? 0.463 42.406 10.812 1 94.56 68 LEU B O 1
ATOM 3995 N N . THR B 1 69 ? 0.56 42.031 13.039 1 96.25 69 THR B N 1
ATOM 3996 C CA . THR B 1 69 ? -0.499 41.031 13.039 1 96.25 69 THR B CA 1
ATOM 3997 C C . THR B 1 69 ? -1.801 41.625 12.5 1 96.25 69 THR B C 1
ATOM 3999 O O . THR B 1 69 ? -2.484 41 11.688 1 96.25 69 THR B O 1
ATOM 4002 N N . LYS B 1 70 ? -2.146 42.781 12.938 1 95 70 LYS B N 1
ATOM 4003 C CA . LYS B 1 70 ? -3.377 43.438 12.484 1 95 70 LYS B CA 1
ATOM 4004 C C . LYS B 1 70 ? -3.344 43.688 10.984 1 95 70 LYS B C 1
ATOM 4006 O O . LYS B 1 70 ? -4.359 43.531 10.297 1 95 70 LYS B O 1
ATOM 4011 N N . ARG B 1 71 ? -2.234 44.062 10.484 1 95.12 71 ARG B N 1
ATOM 4012 C CA . ARG B 1 71 ? -2.09 44.344 9.055 1 95.12 71 ARG B CA 1
ATOM 4013 C C . ARG B 1 71 ? -2.248 43.062 8.234 1 95.12 71 ARG B C 1
ATOM 4015 O O . ARG B 1 71 ? -2.943 43.031 7.219 1 95.12 71 ARG B O 1
ATOM 4022 N N . VAL B 1 72 ? -1.549 42.031 8.68 1 97.06 72 VAL B N 1
ATOM 4023 C CA . VAL B 1 72 ? -1.607 40.781 7.973 1 97.06 72 VAL B CA 1
ATOM 4024 C C . VAL B 1 72 ? -3.027 40.219 8.031 1 97.06 72 VAL B C 1
ATOM 4026 O O . VAL B 1 72 ? -3.561 39.75 7.016 1 97.06 72 VAL B O 1
ATOM 4029 N N . VAL B 1 73 ? -3.66 40.25 9.18 1 97.12 73 VAL B N 1
ATOM 4030 C CA . VAL B 1 73 ? -5.02 39.75 9.344 1 97.12 73 VAL B CA 1
ATOM 4031 C C . VAL B 1 73 ? -5.98 40.562 8.477 1 97.12 73 VAL B C 1
ATOM 4033 O O . VAL B 1 73 ? -6.93 40 7.91 1 97.12 73 VAL B O 1
ATOM 4036 N N . PHE B 1 74 ? -5.742 41.812 8.391 1 96.31 74 PHE B N 1
ATOM 4037 C CA . PHE B 1 74 ? -6.562 42.656 7.527 1 96.31 74 PHE B CA 1
ATOM 4038 C C . PHE B 1 74 ? -6.469 42.188 6.078 1 96.31 74 PHE B C 1
ATOM 4040 O O . PHE B 1 74 ? -7.484 42.125 5.379 1 96.31 74 PHE B O 1
ATOM 4047 N N . ALA B 1 75 ? -5.285 42 5.648 1 96.38 75 ALA B N 1
ATOM 4048 C CA . ALA B 1 75 ? -5.086 41.5 4.289 1 96.38 75 ALA B CA 1
ATOM 4049 C C . ALA B 1 75 ? -5.809 40.156 4.086 1 96.38 75 ALA B C 1
ATOM 4051 O O . ALA B 1 75 ? -6.449 39.938 3.053 1 96.38 75 ALA B O 1
ATOM 4052 N N . LEU B 1 76 ? -5.719 39.312 5.051 1 97.56 76 LEU B N 1
ATOM 4053 C CA . LEU B 1 76 ? -6.371 38 4.984 1 97.56 76 LEU B CA 1
ATOM 4054 C C . LEU B 1 76 ? -7.891 38.156 4.984 1 97.56 76 LEU B C 1
ATOM 4056 O O . LEU B 1 76 ? -8.586 37.469 4.238 1 97.56 76 LEU B O 1
ATOM 4060 N N . GLU B 1 77 ? -8.398 39.062 5.75 1 96.81 77 GLU B N 1
ATOM 4061 C CA . GLU B 1 77 ? -9.828 39.344 5.793 1 96.81 77 GLU B CA 1
ATOM 4062 C C . GLU B 1 77 ? -10.336 39.875 4.453 1 96.81 77 GLU B C 1
ATOM 4064 O O . GLU B 1 77 ? -11.422 39.5 4 1 96.81 77 GLU B O 1
ATOM 4069 N N . GLN B 1 78 ? -9.562 40.688 3.855 1 95.88 78 GLN B N 1
ATOM 4070 C CA . GLN B 1 78 ? -9.906 41.188 2.525 1 95.88 78 GLN B CA 1
ATOM 4071 C C . GLN B 1 78 ? -9.945 40.062 1.51 1 95.88 78 GLN B C 1
ATOM 4073 O O . GLN B 1 78 ? -10.828 40 0.649 1 95.88 78 GLN B O 1
ATOM 4078 N N . CYS B 1 79 ? -8.969 39.25 1.627 1 96.88 79 CYS B N 1
ATOM 4079 C CA . CYS B 1 79 ? -8.93 38.094 0.744 1 96.88 79 CYS B CA 1
ATOM 4080 C C . CYS B 1 79 ? -10.156 37.219 0.934 1 96.88 79 CYS B C 1
ATOM 4082 O O . CYS B 1 79 ? -10.719 36.688 -0.038 1 96.88 79 CYS B O 1
ATOM 4084 N N . LEU B 1 80 ? -10.594 37.031 2.162 1 96.94 80 LEU B N 1
ATOM 4085 C CA . LEU B 1 80 ? -11.711 36.156 2.508 1 96.94 80 LEU B CA 1
ATOM 4086 C C . LEU B 1 80 ? -13.016 36.688 1.93 1 96.94 80 LEU B C 1
ATOM 4088 O O . LEU B 1 80 ? -13.961 35.906 1.699 1 96.94 80 LEU B O 1
ATOM 4092 N N . LEU B 1 81 ? -13.109 37.938 1.646 1 95.94 81 LEU B N 1
ATOM 4093 C CA . LEU B 1 81 ? -14.289 38.531 1.006 1 95.94 81 LEU B CA 1
ATOM 4094 C C . LEU B 1 81 ? -14.461 37.969 -0.404 1 95.94 81 LEU B C 1
ATOM 4096 O O . LEU B 1 81 ? -15.594 37.812 -0.883 1 95.94 81 LEU B O 1
ATOM 4100 N N . CYS B 1 82 ? -13.344 37.594 -0.996 1 94.81 82 CYS B N 1
ATOM 4101 C CA . CYS B 1 82 ? -13.367 37.125 -2.375 1 94.81 82 CYS B CA 1
ATOM 4102 C C . CYS B 1 82 ? -13.211 35.625 -2.432 1 94.81 82 CYS B C 1
ATOM 4104 O O . CYS B 1 82 ? -13.758 34.969 -3.324 1 94.81 82 CYS B O 1
ATOM 4106 N N . LEU B 1 83 ? -12.477 35.125 -1.465 1 95.38 83 LEU B N 1
ATOM 4107 C CA . LEU B 1 83 ? -12.148 33.719 -1.481 1 95.38 83 LEU B CA 1
ATOM 4108 C C . LEU B 1 83 ? -12.617 33.031 -0.197 1 95.38 83 LEU B C 1
ATOM 4110 O O . LEU B 1 83 ? -11.891 32.219 0.382 1 95.38 83 LEU B O 1
ATOM 4114 N N . GLY B 1 84 ? -13.812 33.344 0.197 1 95.56 84 GLY B N 1
ATOM 4115 C CA . GLY B 1 84 ? -14.375 32.844 1.443 1 95.56 84 GLY B CA 1
ATOM 4116 C C . GLY B 1 84 ? -14.602 31.344 1.437 1 95.56 84 GLY B C 1
ATOM 4117 O O . GLY B 1 84 ? -14.664 30.719 2.496 1 95.56 84 GLY B O 1
ATOM 4118 N N . HIS B 1 85 ? -14.664 30.766 0.273 1 95.69 85 HIS B N 1
ATOM 4119 C CA . HIS B 1 85 ? -14.938 29.344 0.162 1 95.69 85 HIS B CA 1
ATOM 4120 C C . HIS B 1 85 ? -13.641 28.531 0.107 1 95.69 85 HIS B C 1
ATOM 4122 O O . HIS B 1 85 ? -13.68 27.312 -0.055 1 95.69 85 HIS B O 1
ATOM 4128 N N . HIS B 1 86 ? -12.516 29.156 0.282 1 94.25 86 HIS B N 1
ATOM 4129 C CA . HIS B 1 86 ? -11.227 28.484 0.293 1 94.25 86 HIS B CA 1
ATOM 4130 C C . HIS B 1 86 ? -10.742 28.25 1.719 1 94.25 86 HIS B C 1
ATOM 4132 O O . HIS B 1 86 ? -10.289 29.172 2.391 1 94.25 86 HIS B O 1
ATOM 4138 N N . PRO B 1 87 ? -10.75 27.016 2.113 1 95.5 87 PRO B N 1
ATOM 4139 C CA . PRO B 1 87 ? -10.383 26.719 3.504 1 95.5 87 PRO B CA 1
ATOM 4140 C C . PRO B 1 87 ? -8.953 27.125 3.838 1 95.5 87 PRO B C 1
ATOM 4142 O O . PRO B 1 87 ? -8.648 27.453 4.992 1 95.5 87 PRO B O 1
ATOM 4145 N N . ASP B 1 88 ? -8.141 27.172 2.861 1 94.81 88 ASP B N 1
ATOM 4146 C CA . ASP B 1 88 ? -6.727 27.469 3.076 1 94.81 88 ASP B CA 1
ATOM 4147 C C . ASP B 1 88 ? -6.535 28.875 3.641 1 94.81 88 ASP B C 1
ATOM 4149 O O . ASP B 1 88 ? -5.672 29.094 4.492 1 94.81 88 ASP B O 1
ATOM 4153 N N . ILE B 1 89 ? -7.309 29.797 3.191 1 95.81 89 ILE B N 1
ATOM 4154 C CA . ILE B 1 89 ? -7.164 31.188 3.635 1 95.81 89 ILE B CA 1
ATOM 4155 C C . ILE B 1 89 ? -7.578 31.297 5.102 1 95.81 89 ILE B C 1
ATOM 4157 O O . ILE B 1 89 ? -6.918 31.984 5.887 1 95.81 89 ILE B O 1
ATOM 4161 N N . TRP B 1 90 ? -8.633 30.672 5.438 1 97.44 90 TRP B N 1
ATOM 4162 C CA . TRP B 1 90 ? -9.086 30.656 6.824 1 97.44 90 TRP B CA 1
ATOM 4163 C C . TRP B 1 90 ? -8.023 30.062 7.738 1 97.44 90 TRP B C 1
ATOM 4165 O O . TRP B 1 90 ? -7.727 30.609 8.805 1 97.44 90 TRP B O 1
ATOM 4175 N N . TYR B 1 91 ? -7.5 28.938 7.312 1 97.19 91 TYR B N 1
ATOM 4176 C CA . TYR B 1 91 ? -6.473 28.266 8.109 1 97.19 91 TYR B CA 1
ATOM 4177 C C . TYR B 1 91 ? -5.238 29.156 8.25 1 97.19 91 TYR B C 1
ATOM 4179 O O . TYR B 1 91 ? -4.664 29.25 9.344 1 97.19 91 TYR B O 1
ATOM 4187 N N . GLN B 1 92 ? -4.859 29.781 7.199 1 95.81 92 GLN B N 1
ATOM 4188 C CA . GLN B 1 92 ? -3.709 30.688 7.23 1 95.81 92 GLN B CA 1
ATOM 4189 C C . GLN B 1 92 ? -3.92 31.812 8.234 1 95.81 92 GLN B C 1
ATOM 4191 O O . GLN B 1 92 ? -3.002 32.156 8.977 1 95.81 92 GLN B O 1
ATOM 4196 N N . ALA B 1 93 ? -5.086 32.312 8.18 1 97.31 93 ALA B N 1
ATOM 4197 C CA . ALA B 1 93 ? -5.406 33.406 9.109 1 97.31 93 ALA B CA 1
ATOM 4198 C C . ALA B 1 93 ? -5.305 32.906 10.555 1 97.31 93 ALA B C 1
ATOM 4200 O O . ALA B 1 93 ? -4.676 33.562 11.391 1 97.31 93 ALA B O 1
ATOM 4201 N N . ALA B 1 94 ? -5.895 31.781 10.82 1 97.69 94 ALA B N 1
ATOM 4202 C CA . ALA B 1 94 ? -5.852 31.234 12.172 1 97.69 94 ALA B CA 1
ATOM 4203 C C . ALA B 1 94 ? -4.414 30.922 12.586 1 97.69 94 ALA B C 1
ATOM 4205 O O . ALA B 1 94 ? -4.012 31.219 13.711 1 97.69 94 ALA B O 1
ATOM 4206 N N . GLN B 1 95 ? -3.691 30.391 11.695 1 95.31 95 GLN B N 1
ATOM 4207 C CA . GLN B 1 95 ? -2.311 30 11.969 1 95.31 95 GLN B CA 1
ATOM 4208 C C . GLN B 1 95 ? -1.451 31.219 12.273 1 95.31 95 GLN B C 1
ATOM 4210 O O . GLN B 1 95 ? -0.593 31.188 13.156 1 95.31 95 GLN B O 1
ATOM 4215 N N . PHE B 1 96 ? -1.622 32.25 11.492 1 96.56 96 PHE B N 1
ATOM 4216 C CA . PHE B 1 96 ? -0.833 33.469 11.711 1 96.56 96 PHE B CA 1
ATOM 4217 C C . PHE B 1 96 ? -1.16 34.094 13.062 1 96.56 96 PHE B C 1
ATOM 4219 O O . PHE B 1 96 ? -0.27 34.594 13.758 1 96.56 96 PHE B O 1
ATOM 4226 N N . LEU B 1 97 ? -2.41 34.094 13.391 1 97.75 97 LEU B N 1
ATOM 4227 C CA . LEU B 1 97 ? -2.83 34.594 14.688 1 97.75 97 LEU B CA 1
ATOM 4228 C C . LEU B 1 97 ? -2.219 33.781 15.82 1 97.75 97 LEU B C 1
ATOM 4230 O O . LEU B 1 97 ? -1.756 34.344 16.812 1 97.75 97 LEU B O 1
ATOM 4234 N N . GLU B 1 98 ? -2.227 32.5 15.656 1 96.19 98 GLU B N 1
ATOM 4235 C CA . GLU B 1 98 ? -1.618 31.625 16.656 1 96.19 98 GLU B CA 1
ATOM 4236 C C . GLU B 1 98 ? -0.123 31.891 16.781 1 96.19 98 GLU B C 1
ATOM 4238 O O . GLU B 1 98 ? 0.41 31.922 17.891 1 96.19 98 GLU B O 1
ATOM 4243 N N . TYR B 1 99 ? 0.464 32.031 15.664 1 94.44 99 TYR B N 1
ATOM 4244 C CA . TYR B 1 99 ? 1.889 32.344 15.648 1 94.44 99 TYR B CA 1
ATOM 4245 C C . TYR B 1 99 ? 2.17 33.656 16.391 1 94.44 99 TYR B C 1
ATOM 4247 O O . TYR B 1 99 ? 3.09 33.719 17.203 1 94.44 99 TYR B O 1
ATOM 4255 N N . SER B 1 100 ? 1.414 34.656 16.109 1 95.88 100 SER B N 1
ATOM 4256 C CA . SER B 1 100 ? 1.571 35.969 16.75 1 95.88 100 SER B CA 1
ATOM 4257 C C . SER B 1 100 ? 1.326 35.906 18.25 1 95.88 100 SER B C 1
ATOM 4259 O O . SER B 1 100 ? 1.995 36.562 19.031 1 95.88 100 SER B O 1
ATOM 4261 N N . CYS B 1 101 ? 0.376 35.094 18.578 1 95.94 101 CYS B N 1
ATOM 4262 C CA . CYS B 1 101 ? 0.073 34.844 19.984 1 95.94 101 CYS B CA 1
ATOM 4263 C C . CYS B 1 101 ? 1.295 34.344 20.719 1 95.94 101 CYS B C 1
ATOM 4265 O O . CYS B 1 101 ? 1.623 34.812 21.812 1 95.94 101 CYS B O 1
ATOM 4267 N N . LYS B 1 102 ? 1.995 33.438 20.172 1 94.5 102 LYS B N 1
ATOM 4268 C CA . LYS B 1 102 ? 3.164 32.812 20.797 1 94.5 102 LYS B CA 1
ATOM 4269 C C . LYS B 1 102 ? 4.305 33.812 20.938 1 94.5 102 LYS B C 1
ATOM 4271 O O . LYS B 1 102 ? 4.965 33.875 21.984 1 94.5 102 LYS B O 1
ATOM 4276 N N . ILE B 1 103 ? 4.473 34.594 19.953 1 95.06 103 ILE B N 1
ATOM 4277 C CA . ILE B 1 103 ? 5.535 35.594 19.969 1 95.06 103 ILE B CA 1
ATOM 4278 C C . ILE B 1 103 ? 5.262 36.625 21.062 1 95.06 103 ILE B C 1
ATOM 4280 O O . ILE B 1 103 ? 6.168 37.031 21.797 1 95.06 103 ILE B O 1
ATOM 4284 N N . LEU B 1 104 ? 4.066 37.062 21.125 1 96.12 104 LEU B N 1
ATOM 4285 C CA . LEU B 1 104 ? 3.686 38.094 22.109 1 96.12 104 LEU B CA 1
ATOM 4286 C C . LEU B 1 104 ? 3.807 37.531 23.531 1 96.12 104 LEU B C 1
ATOM 4288 O O . LEU B 1 104 ? 4.195 38.281 24.438 1 96.12 104 LEU B O 1
ATOM 4292 N N . ALA B 1 105 ? 3.477 36.312 23.703 1 94.81 105 ALA B N 1
ATOM 4293 C CA . ALA B 1 105 ? 3.645 35.656 25 1 94.81 105 ALA B CA 1
ATOM 4294 C C . ALA B 1 105 ? 5.113 35.656 25.406 1 94.81 105 ALA B C 1
ATOM 4296 O O . ALA B 1 105 ? 5.445 35.906 26.562 1 94.81 105 ALA B O 1
ATOM 4297 N N . GLU B 1 106 ? 5.938 35.375 24.5 1 94.81 106 GLU B N 1
ATOM 4298 C CA . GLU B 1 106 ? 7.371 35.344 24.766 1 94.81 106 GLU B CA 1
ATOM 4299 C C . GLU B 1 106 ? 7.902 36.719 25.094 1 94.81 106 GLU B C 1
ATOM 4301 O O . GLU B 1 106 ? 8.836 36.875 25.891 1 94.81 106 GLU B O 1
ATOM 4306 N N . LYS B 1 107 ? 7.305 37.75 24.547 1 94.38 107 LYS B N 1
ATOM 4307 C CA . LYS B 1 107 ? 7.711 39.125 24.766 1 94.38 107 LYS B CA 1
ATOM 4308 C C . LYS B 1 107 ? 7.07 39.688 26.031 1 94.38 107 LYS B C 1
ATOM 4310 O O . LYS B 1 107 ? 7.348 40.844 26.406 1 94.38 107 LYS B O 1
ATOM 4315 N N . GLY B 1 108 ? 6.152 38.938 26.656 1 93.31 108 GLY B N 1
ATOM 4316 C CA . GLY B 1 108 ? 5.578 39.312 27.938 1 93.31 108 GLY B CA 1
ATOM 4317 C C . GLY B 1 108 ? 4.27 40.062 27.812 1 93.31 108 GLY B C 1
ATOM 4318 O O . GLY B 1 108 ? 3.713 40.531 28.812 1 93.31 108 GLY B O 1
ATOM 4319 N N . ASP B 1 109 ? 3.77 40.281 26.609 1 93.94 109 ASP B N 1
ATOM 4320 C CA . ASP B 1 109 ? 2.473 40.938 26.391 1 93.94 109 ASP B CA 1
ATOM 4321 C C . ASP B 1 109 ? 1.336 39.906 26.5 1 93.94 109 ASP B C 1
ATOM 4323 O O . ASP B 1 109 ? 0.744 39.531 25.5 1 93.94 109 ASP B O 1
ATOM 4327 N N . VAL B 1 110 ? 0.916 39.594 27.641 1 93.81 110 VAL B N 1
ATOM 4328 C CA . VAL B 1 110 ? -0.018 38.531 27.953 1 93.81 110 VAL B CA 1
ATOM 4329 C C . VAL B 1 110 ? -1.417 38.906 27.469 1 93.81 110 VAL B C 1
ATOM 4331 O O . VAL B 1 110 ? -2.164 38.031 26.984 1 93.81 110 VAL B O 1
ATOM 4334 N N . ASN B 1 111 ? -1.785 40.125 27.594 1 94.38 111 ASN B N 1
ATOM 4335 C CA . ASN B 1 111 ? -3.117 40.562 27.203 1 94.38 111 ASN B CA 1
ATOM 4336 C C . ASN B 1 111 ? -3.32 40.469 25.688 1 94.38 111 ASN B C 1
ATOM 4338 O O . ASN B 1 111 ? -4.328 39.906 25.234 1 94.38 111 ASN B O 1
ATOM 4342 N N . ALA B 1 112 ? -2.391 41 24.953 1 93.69 112 ALA B N 1
ATOM 4343 C CA . ALA B 1 112 ? -2.471 40.906 23.5 1 93.69 112 ALA B CA 1
ATOM 4344 C C . ALA B 1 112 ? -2.42 39.438 23.047 1 93.69 112 ALA B C 1
ATOM 4346 O O . ALA B 1 112 ? -3.09 39.062 22.078 1 93.69 112 ALA B O 1
ATOM 4347 N N . SER B 1 113 ? -1.585 38.719 23.75 1 95.94 113 SER B N 1
ATOM 4348 C CA . SER B 1 113 ? -1.475 37.281 23.453 1 95.94 113 SER B CA 1
ATOM 4349 C C . SER B 1 113 ? -2.816 36.594 23.609 1 95.94 113 SER B C 1
ATOM 4351 O O . SER B 1 113 ? -3.244 35.844 22.734 1 95.94 113 SER B O 1
ATOM 4353 N N . LYS B 1 114 ? -3.465 36.812 24.641 1 96.31 114 LYS B N 1
ATOM 4354 C CA . LYS B 1 114 ? -4.762 36.188 24.906 1 96.31 114 LYS B CA 1
ATOM 4355 C C . LYS B 1 114 ? -5.797 36.625 23.875 1 96.31 114 LYS B C 1
ATOM 4357 O O . LYS B 1 114 ? -6.621 35.844 23.438 1 96.31 114 LYS B O 1
ATOM 4362 N N . LEU B 1 115 ? -5.746 37.844 23.547 1 96.25 115 LEU B N 1
ATOM 4363 C CA . LEU B 1 115 ? -6.68 38.406 22.562 1 96.25 115 LEU B CA 1
ATOM 4364 C C . LEU B 1 115 ? -6.52 37.688 21.219 1 96.25 115 LEU B C 1
ATOM 4366 O O . LEU B 1 115 ? -7.508 37.281 20.609 1 96.25 115 LEU B O 1
ATOM 4370 N N . PHE B 1 116 ? -5.285 37.562 20.766 1 96.94 116 PHE B N 1
ATOM 4371 C CA . PHE B 1 116 ? -5.035 36.938 19.469 1 96.94 116 PHE B CA 1
ATOM 4372 C C . PHE B 1 116 ? -5.332 35.438 19.516 1 96.94 116 PHE B C 1
ATOM 4374 O O . PHE B 1 116 ? -5.73 34.875 18.516 1 96.94 116 PHE B O 1
ATOM 4381 N N . SER B 1 117 ? -5.148 34.875 20.625 1 97.5 117 SER B N 1
ATOM 4382 C CA . SER B 1 117 ? -5.523 33.469 20.797 1 97.5 117 SER B CA 1
ATOM 4383 C C . SER B 1 117 ? -7.02 33.25 20.594 1 97.5 117 SER B C 1
ATOM 4385 O O . SER B 1 117 ? -7.438 32.344 19.891 1 97.5 117 SER B O 1
ATOM 4387 N N . GLU B 1 118 ? -7.793 34.094 21.141 1 98.06 118 GLU B N 1
ATOM 4388 C CA . GLU B 1 118 ? -9.242 34.031 21 1 98.06 118 GLU B CA 1
ATOM 4389 C C . GLU B 1 118 ? -9.664 34.344 19.562 1 98.06 118 GLU B C 1
ATOM 4391 O O . GLU B 1 118 ? -10.617 33.781 19.047 1 98.06 118 GLU B O 1
ATOM 4396 N N . GLU B 1 119 ? -8.961 35.25 19 1 97.75 119 GLU B N 1
ATOM 4397 C CA . GLU B 1 119 ? -9.258 35.625 17.625 1 97.75 119 GLU B CA 1
ATOM 4398 C C . GLU B 1 119 ? -8.992 34.438 16.688 1 97.75 119 GLU B C 1
ATOM 4400 O O . GLU B 1 119 ? -9.703 34.25 15.695 1 97.75 119 GLU B O 1
ATOM 4405 N N . ALA B 1 120 ? -7.906 33.75 16.953 1 98.25 120 ALA B N 1
ATOM 4406 C CA . ALA B 1 120 ? -7.613 32.562 16.156 1 98.25 120 ALA B CA 1
ATOM 4407 C C . ALA B 1 120 ? -8.75 31.547 16.25 1 98.25 120 ALA B C 1
ATOM 4409 O O . ALA B 1 120 ? -9.203 31.031 15.227 1 98.25 120 ALA B O 1
ATOM 4410 N N . ALA B 1 121 ? -9.219 31.281 17.406 1 98.44 121 ALA B N 1
ATOM 4411 C CA . ALA B 1 121 ? -10.359 30.391 17.609 1 98.44 121 ALA B CA 1
ATOM 4412 C C . ALA B 1 121 ? -11.594 30.906 16.875 1 98.44 121 ALA B C 1
ATOM 4414 O O . ALA B 1 121 ? -12.344 30.125 16.281 1 98.44 121 ALA B O 1
ATOM 4415 N N . ASN B 1 122 ? -11.734 32.156 16.938 1 98.12 122 ASN B N 1
ATOM 4416 C CA . ASN B 1 122 ? -12.891 32.781 16.297 1 98.12 122 ASN B CA 1
ATOM 4417 C C . ASN B 1 122 ? -12.844 32.625 14.773 1 98.12 122 ASN B C 1
ATOM 4419 O O . ASN B 1 122 ? -13.891 32.531 14.133 1 98.12 122 ASN B O 1
ATOM 4423 N N . MET B 1 123 ? -11.633 32.656 14.234 1 98.12 123 MET B N 1
ATOM 4424 C CA . MET B 1 123 ? -11.492 32.438 12.797 1 98.12 123 MET B CA 1
ATOM 4425 C C . MET B 1 123 ? -12.055 31.078 12.398 1 98.12 123 MET B C 1
ATOM 4427 O O . MET B 1 123 ? -12.789 30.969 11.414 1 98.12 123 MET B O 1
ATOM 4431 N N . PHE B 1 124 ? -11.727 30.062 13.164 1 98.44 124 PHE B N 1
ATOM 4432 C CA . PHE B 1 124 ? -12.234 28.719 12.906 1 98.44 124 PHE B CA 1
ATOM 4433 C C . PHE B 1 124 ? -13.75 28.672 13.102 1 98.44 124 PHE B C 1
ATOM 4435 O O . PHE B 1 124 ? -14.461 28.078 12.289 1 98.44 124 PHE B O 1
ATOM 4442 N N . GLU B 1 125 ? -14.203 29.312 14.109 1 98.19 125 GLU B N 1
ATOM 4443 C CA . GLU B 1 125 ? -15.625 29.328 14.422 1 98.19 125 GLU B CA 1
ATOM 4444 C C . GLU B 1 125 ? -16.422 29.984 13.305 1 98.19 125 GLU B C 1
ATOM 4446 O O . GLU B 1 125 ? -17.469 29.469 12.883 1 98.19 125 GLU B O 1
ATOM 4451 N N . ARG B 1 126 ? -15.969 31.062 12.875 1 97.81 126 ARG B N 1
ATOM 4452 C CA . ARG B 1 126 ? -16.625 31.766 11.781 1 97.81 126 ARG B CA 1
ATOM 4453 C C . ARG B 1 126 ? -16.656 30.922 10.516 1 97.81 126 ARG B C 1
ATOM 4455 O O . ARG B 1 126 ? -17.688 30.844 9.844 1 97.81 126 ARG B O 1
ATOM 4462 N N . ALA B 1 127 ? -15.539 30.328 10.227 1 97.69 127 ALA B N 1
ATOM 4463 C CA . ALA B 1 127 ? -15.453 29.516 9.023 1 97.69 127 ALA B CA 1
ATOM 4464 C C . ALA B 1 127 ? -16.438 28.344 9.078 1 97.69 127 ALA B C 1
ATOM 4466 O O . ALA B 1 127 ? -17.172 28.109 8.117 1 97.69 127 ALA B O 1
ATOM 4467 N N . THR B 1 128 ? -16.531 27.625 10.18 1 97.75 128 THR B N 1
ATOM 4468 C CA . THR B 1 128 ? -17.297 26.391 10.32 1 97.75 128 THR B CA 1
ATOM 4469 C C . THR B 1 128 ? -18.766 26.703 10.594 1 97.75 128 THR B C 1
ATOM 4471 O O . THR B 1 128 ? -19.625 25.828 10.5 1 97.75 128 THR B O 1
ATOM 4474 N N . SER B 1 129 ? -19.094 27.953 10.891 1 97.12 129 SER B N 1
ATOM 4475 C CA . SER B 1 129 ? -20.469 28.344 11.156 1 97.12 129 SER B CA 1
ATOM 4476 C C . SER B 1 129 ? -21.094 29.031 9.945 1 97.12 129 SER B C 1
ATOM 4478 O O . SER B 1 129 ? -22.297 29.344 9.945 1 97.12 129 SER B O 1
ATOM 4480 N N . SER B 1 130 ? -20.359 29.297 8.93 1 94.56 130 SER B N 1
ATOM 4481 C CA . SER B 1 130 ? -20.859 30.047 7.777 1 94.56 130 SER B CA 1
ATOM 4482 C C . SER B 1 130 ? -20.672 29.266 6.484 1 94.56 130 SER B C 1
ATOM 4484 O O . SER B 1 130 ? -21.391 28.297 6.227 1 94.56 130 SER B O 1
ATOM 4486 N N . LEU B 1 131 ? -19.594 29.688 5.695 1 93.38 131 LEU B N 1
ATOM 4487 C CA . LEU B 1 131 ? -19.453 29.203 4.32 1 93.38 131 LEU B CA 1
ATOM 4488 C C . LEU B 1 131 ? -18.906 27.781 4.293 1 93.38 131 LEU B C 1
ATOM 4490 O O . LEU B 1 131 ? -19.219 27.016 3.379 1 93.38 131 LEU B O 1
ATOM 4494 N N . LEU B 1 132 ? -18.109 27.484 5.254 1 96.56 132 LEU B N 1
ATOM 4495 C CA . LEU B 1 132 ? -17.422 26.203 5.246 1 96.56 132 LEU B CA 1
ATOM 4496 C C . LEU B 1 132 ? -17.906 25.312 6.395 1 96.56 132 LEU B C 1
ATOM 4498 O O . LEU B 1 132 ? -17.094 24.75 7.129 1 96.56 132 LEU B O 1
ATOM 4502 N N . ASN B 1 133 ? -19.188 25.234 6.508 1 96.38 133 ASN B N 1
ATOM 4503 C CA . ASN B 1 133 ? -19.812 24.562 7.645 1 96.38 133 ASN B CA 1
ATOM 4504 C C . ASN B 1 133 ? -19.703 23.047 7.539 1 96.38 133 ASN B C 1
ATOM 4506 O O . ASN B 1 133 ? -19.969 22.328 8.508 1 96.38 133 ASN B O 1
ATOM 4510 N N . LYS B 1 134 ? -19.281 22.531 6.395 1 96.5 134 LYS B N 1
ATOM 4511 C CA . LYS B 1 134 ? -19.125 21.094 6.25 1 96.5 134 LYS B CA 1
ATOM 4512 C C . LYS B 1 134 ? -17.688 20.703 5.973 1 96.5 134 LYS B C 1
ATOM 4514 O O . LYS B 1 134 ? -17.391 19.562 5.621 1 96.5 134 LYS B O 1
ATOM 4519 N N . ASN B 1 135 ? -16.797 21.688 6.023 1 96.56 135 ASN B N 1
ATOM 4520 C CA . ASN B 1 135 ? -15.383 21.422 5.77 1 96.56 135 ASN B CA 1
ATOM 4521 C C . ASN B 1 135 ? -14.727 20.719 6.949 1 96.56 135 ASN B C 1
ATOM 4523 O O . ASN B 1 135 ? -14.445 21.344 7.977 1 96.56 135 ASN B O 1
ATOM 4527 N N . MET B 1 136 ? -14.344 19.484 6.863 1 97.75 136 MET B N 1
ATOM 4528 C CA . MET B 1 136 ? -13.805 18.656 7.945 1 97.75 136 MET B CA 1
ATOM 4529 C C . MET B 1 136 ? -12.438 19.188 8.383 1 97.75 136 MET B C 1
ATOM 4531 O O . MET B 1 136 ? -12.125 19.188 9.578 1 97.75 136 MET B O 1
ATOM 4535 N N . LEU B 1 137 ? -11.688 19.594 7.387 1 98 137 LEU B N 1
ATOM 4536 C CA . LEU B 1 137 ? -10.328 20.031 7.668 1 98 137 LEU B CA 1
ATOM 4537 C C . LEU B 1 137 ? -10.32 21.141 8.711 1 98 137 LEU B C 1
ATOM 4539 O O . LEU B 1 137 ? -9.562 21.094 9.68 1 98 137 LEU B O 1
ATOM 4543 N N . LEU B 1 138 ? -11.156 22.078 8.539 1 98.19 138 LEU B N 1
ATOM 4544 C CA . LEU B 1 138 ? -11.195 23.234 9.438 1 98.19 138 LEU B CA 1
ATOM 4545 C C . LEU B 1 138 ? -11.773 22.828 10.797 1 98.19 138 LEU B C 1
ATOM 4547 O O . LEU B 1 138 ? -11.367 23.359 11.828 1 98.19 138 LEU B O 1
ATOM 4551 N N . TYR B 1 139 ? -12.781 21.922 10.773 1 98.69 139 TYR B N 1
ATOM 4552 C CA . TYR B 1 139 ? -13.289 21.422 12.039 1 98.69 139 TYR B CA 1
ATOM 4553 C C . TYR B 1 139 ? -12.188 20.734 12.836 1 98.69 139 TYR B C 1
ATOM 4555 O O . TYR B 1 139 ? -12.047 20.953 14.039 1 98.69 139 TYR B O 1
ATOM 4563 N N . PHE B 1 140 ? -11.422 19.906 12.172 1 98.75 140 PHE B N 1
ATOM 4564 C CA . PHE B 1 140 ? -10.367 19.156 12.836 1 98.75 140 PHE B CA 1
ATOM 4565 C C . PHE B 1 140 ? -9.266 20.094 13.328 1 98.75 140 PHE B C 1
ATOM 4567 O O . PHE B 1 140 ? -8.789 19.953 14.461 1 98.75 140 PHE B O 1
ATOM 4574 N N . ALA B 1 141 ? -8.906 21 12.492 1 98.38 141 ALA B N 1
ATOM 4575 C CA . ALA B 1 141 ? -7.898 21.969 12.898 1 98.38 141 ALA B CA 1
ATOM 4576 C C . ALA B 1 141 ? -8.375 22.781 14.102 1 98.38 141 ALA B C 1
ATOM 4578 O O . ALA B 1 141 ? -7.59 23.062 15.016 1 98.38 141 ALA B O 1
ATOM 4579 N N . TYR B 1 142 ? -9.648 23.188 14.055 1 98.69 142 TYR B N 1
ATOM 4580 C CA . TYR B 1 142 ? -10.258 23.906 15.164 1 98.69 142 TYR B CA 1
ATOM 4581 C C . TYR B 1 142 ? -10.203 23.078 16.453 1 98.69 142 TYR B C 1
ATOM 4583 O O . TYR B 1 142 ? -9.789 23.594 17.5 1 98.69 142 TYR B O 1
ATOM 4591 N N . ALA B 1 143 ? -10.555 21.844 16.312 1 98.81 143 ALA B N 1
ATOM 4592 C CA . ALA B 1 143 ? -10.539 20.938 17.469 1 98.81 143 ALA B CA 1
ATOM 4593 C C . ALA B 1 143 ? -9.133 20.797 18.031 1 98.81 143 ALA B C 1
ATOM 4595 O O . ALA B 1 143 ? -8.93 20.859 19.25 1 98.81 143 ALA B O 1
ATOM 4596 N N . ASP B 1 144 ? -8.172 20.594 17.203 1 98.5 144 ASP B N 1
ATOM 4597 C CA . ASP B 1 144 ? -6.781 20.469 17.641 1 98.5 144 ASP B CA 1
ATOM 4598 C C . ASP B 1 144 ? -6.324 21.75 18.344 1 98.5 144 ASP B C 1
ATOM 4600 O O . ASP B 1 144 ? -5.602 21.688 19.344 1 98.5 144 ASP B O 1
ATOM 4604 N N . TYR B 1 145 ? -6.699 22.906 17.734 1 98.25 145 TYR B N 1
ATOM 4605 C CA . TY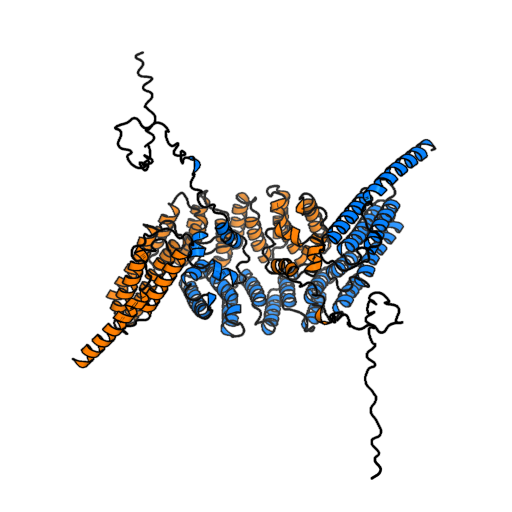R B 1 145 ? -6.312 24.172 18.328 1 98.25 145 TYR B CA 1
ATOM 4606 C C . TYR B 1 145 ? -6.832 24.281 19.75 1 98.25 145 TYR B C 1
ATOM 4608 O O . TYR B 1 145 ? -6.086 24.656 20.672 1 98.25 145 TYR B O 1
ATOM 4616 N N . GLU B 1 146 ? -8.094 23.969 19.953 1 98.69 146 GLU B N 1
ATOM 4617 C CA . GLU B 1 146 ? -8.703 24.047 21.266 1 98.69 146 GLU B CA 1
ATOM 4618 C C . GLU B 1 146 ? -8.125 22.984 22.219 1 98.69 146 GLU B C 1
ATOM 4620 O O . GLU B 1 146 ? -8.008 23.219 23.422 1 98.69 146 GLU B O 1
ATOM 4625 N N . GLU B 1 147 ? -7.801 21.812 21.672 1 98.56 147 GLU B N 1
ATOM 4626 C CA . GLU B 1 147 ? -7.117 20.812 22.484 1 98.56 147 GLU B CA 1
ATOM 4627 C C . GLU B 1 147 ? -5.781 21.344 23 1 98.56 147 GLU B C 1
ATOM 4629 O O . GLU B 1 147 ? -5.426 21.125 24.156 1 98.56 147 GLU B O 1
ATOM 4634 N N . GLY B 1 148 ? -5.066 22.062 22.125 1 97.12 148 GLY B N 1
ATOM 4635 C CA . GLY B 1 148 ? -3.801 22.656 22.516 1 97.12 148 GLY B CA 1
ATOM 4636 C C . GLY B 1 148 ? -3.939 23.688 23.625 1 97.12 148 GLY B C 1
ATOM 4637 O O . GLY B 1 148 ? -3.02 23.859 24.422 1 97.12 148 GLY B O 1
ATOM 4638 N N . ARG B 1 149 ? -5.059 24.266 23.672 1 96.5 149 ARG B N 1
ATOM 4639 C CA . ARG B 1 149 ? -5.348 25.234 24.719 1 96.5 149 ARG B CA 1
ATOM 4640 C C . ARG B 1 149 ? -5.984 24.562 25.922 1 96.5 149 ARG B C 1
ATOM 4642 O O . ARG B 1 149 ? -6.457 25.234 26.844 1 96.5 149 ARG B O 1
ATOM 4649 N N . LEU B 1 150 ? -6.16 23.203 25.953 1 97.31 150 LEU B N 1
ATOM 4650 C CA . LEU B 1 150 ? -6.691 22.359 27.031 1 97.31 150 LEU B CA 1
ATOM 4651 C C . LEU B 1 150 ? -8.172 22.656 27.25 1 97.31 150 LEU B C 1
ATOM 4653 O O . LEU B 1 150 ? -8.672 22.5 28.375 1 97.31 150 LEU B O 1
ATOM 4657 N N . LYS B 1 151 ? -8.82 23.188 26.203 1 98 151 LYS B N 1
ATOM 4658 C CA . LYS B 1 151 ? -10.266 23.391 26.266 1 98 151 LYS B CA 1
ATOM 4659 C C . LYS B 1 151 ? -11.023 22.188 25.734 1 98 151 LYS B C 1
ATOM 4661 O O . LYS B 1 151 ? -11.688 22.266 24.703 1 98 151 LYS B O 1
ATOM 4666 N N . TYR B 1 152 ? -11.047 21.141 26.5 1 98.44 152 TYR B N 1
ATOM 4667 C CA . TYR B 1 152 ? -11.531 19.828 26.047 1 98.44 152 TYR B CA 1
ATOM 4668 C C . TYR B 1 152 ? -13.047 19.859 25.844 1 98.44 152 TYR B C 1
ATOM 4670 O O . TYR B 1 152 ? -13.562 19.219 24.922 1 98.44 152 TYR B O 1
ATOM 4678 N N . GLU B 1 153 ? -13.742 20.562 26.672 1 98.44 153 GLU B N 1
ATOM 4679 C CA . GLU B 1 153 ? -15.188 20.688 26.5 1 98.44 153 GLU B CA 1
ATOM 4680 C C . GLU B 1 153 ? -15.539 21.312 25.156 1 98.44 153 GLU B C 1
ATOM 4682 O O . GLU B 1 153 ? -16.469 20.875 24.484 1 98.44 153 GLU B O 1
ATOM 4687 N N . LYS B 1 154 ? -14.812 22.328 24.844 1 98.56 154 LYS B N 1
ATOM 4688 C CA . LYS B 1 154 ? -15.023 22.969 23.547 1 98.56 154 LYS B CA 1
ATOM 4689 C C . LYS B 1 154 ? -14.742 22.016 22.391 1 98.56 154 LYS B C 1
ATOM 4691 O O . LYS B 1 154 ? -15.43 22.047 21.375 1 98.56 154 LYS B O 1
ATOM 4696 N N . VAL B 1 155 ? -13.742 21.156 22.531 1 98.88 155 VAL B N 1
ATOM 4697 C CA . VAL B 1 155 ? -13.406 20.172 21.5 1 98.88 155 VAL B CA 1
ATOM 4698 C C . VAL B 1 155 ? -14.586 19.219 21.281 1 98.88 155 VAL B C 1
ATOM 4700 O O . VAL B 1 155 ? -14.969 18.953 20.141 1 98.88 155 VAL B O 1
ATOM 4703 N N . HIS B 1 156 ? -15.141 18.734 22.391 1 98.88 156 HIS B N 1
ATOM 4704 C CA . HIS B 1 156 ? -16.328 17.891 22.297 1 98.88 156 HIS B CA 1
ATOM 4705 C C . HIS B 1 156 ? -17.438 18.594 21.531 1 98.88 156 HIS B C 1
ATOM 4707 O O . HIS B 1 156 ? -18.094 18 20.672 1 98.88 156 HIS B O 1
ATOM 4713 N N . GLN B 1 157 ? -17.625 19.859 21.781 1 98.75 157 GLN B N 1
ATOM 4714 C CA . GLN B 1 157 ? -18.672 20.641 21.141 1 98.75 157 GLN B CA 1
ATOM 4715 C C . GLN B 1 157 ? -18.422 20.75 19.641 1 98.75 157 GLN B C 1
ATOM 4717 O O . GLN B 1 157 ? -19.375 20.672 18.844 1 98.75 157 GLN B O 1
ATOM 4722 N N . ILE B 1 158 ? -17.203 20.953 19.266 1 98.81 158 ILE B N 1
ATOM 4723 C CA . ILE B 1 158 ? -16.844 21.094 17.859 1 98.81 158 ILE B CA 1
ATOM 4724 C C . ILE B 1 158 ? -17.172 19.797 17.109 1 98.81 158 ILE B C 1
ATOM 4726 O O . ILE B 1 158 ? -17.828 19.828 16.062 1 98.81 158 ILE B O 1
ATOM 4730 N N . TYR B 1 159 ? -16.719 18.656 17.656 1 98.88 159 TYR B N 1
ATOM 4731 C CA . TYR B 1 159 ? -16.984 17.391 17 1 98.88 159 TYR B CA 1
ATOM 4732 C C . TYR B 1 159 ? -18.484 17.078 16.984 1 98.88 159 TYR B C 1
ATOM 4734 O O . TYR B 1 159 ? -19.016 16.609 15.984 1 98.88 159 TYR B O 1
ATOM 4742 N N . GLN B 1 160 ? -19.172 17.375 18.078 1 98.38 160 GLN B N 1
ATOM 4743 C CA . GLN B 1 160 ? -20.609 17.141 18.141 1 98.38 160 GLN B CA 1
ATOM 4744 C C . GLN B 1 160 ? -21.359 17.969 17.109 1 98.38 160 GLN B C 1
ATOM 4746 O O . GLN B 1 160 ? -22.281 17.484 16.453 1 98.38 160 GLN B O 1
ATOM 4751 N N . LYS B 1 161 ? -21 19.203 17.016 1 98.19 161 LYS B N 1
ATOM 4752 C CA . LYS B 1 161 ? -21.594 20.094 16.031 1 98.19 161 LYS B CA 1
ATOM 4753 C C . LYS B 1 161 ? -21.469 19.5 14.625 1 98.19 161 LYS B C 1
ATOM 4755 O O . LYS B 1 161 ? -22.438 19.484 13.867 1 98.19 161 LYS B O 1
ATOM 4760 N N . TYR B 1 162 ? -20.312 19 14.281 1 98.5 162 TYR B N 1
ATOM 4761 C CA . TYR B 1 162 ? -20.094 18.422 12.961 1 98.5 162 TYR B CA 1
ATOM 4762 C C . TYR B 1 162 ? -20.906 17.156 12.773 1 98.5 162 TYR B C 1
ATOM 4764 O O . TYR B 1 162 ? -21.516 16.938 11.719 1 98.5 162 TYR B O 1
ATOM 4772 N N . LEU B 1 163 ? -20.922 16.281 13.797 1 98.5 163 LEU B N 1
ATOM 4773 C CA . LEU B 1 163 ? -21.547 14.969 13.711 1 98.5 163 LEU B CA 1
ATOM 4774 C C . LEU B 1 163 ? -23.062 15.086 13.656 1 98.5 163 LEU B C 1
ATOM 4776 O O . LEU B 1 163 ? -23.75 14.133 13.281 1 98.5 163 LEU B O 1
ATOM 4780 N N . GLU B 1 164 ? -23.609 16.234 13.961 1 97.69 164 GLU B N 1
ATOM 4781 C CA . GLU B 1 164 ? -25.047 16.484 13.914 1 97.69 164 GLU B CA 1
ATOM 4782 C C . GLU B 1 164 ? -25.5 16.797 12.492 1 97.69 164 GLU B C 1
ATOM 4784 O O . GLU B 1 164 ? -26.703 16.75 12.195 1 97.69 164 GLU B O 1
ATOM 4789 N N . ILE B 1 165 ? -24.531 17.141 11.688 1 97.31 165 ILE B N 1
ATOM 4790 C CA . ILE B 1 165 ? -24.875 17.406 10.305 1 97.31 165 ILE B CA 1
ATOM 4791 C C . ILE B 1 165 ? -25.375 16.125 9.633 1 97.31 165 ILE B C 1
ATOM 4793 O O . ILE B 1 165 ? -24.688 15.094 9.695 1 97.31 165 ILE B O 1
ATOM 4797 N N . GLN B 1 166 ? -26.484 16.047 8.914 1 94.62 166 GLN B N 1
ATOM 4798 C CA . GLN B 1 166 ? -27.141 14.828 8.461 1 94.62 166 GLN B CA 1
ATOM 4799 C C . GLN B 1 166 ? -26.594 14.375 7.105 1 94.62 166 GLN B C 1
ATOM 4801 O O . GLN B 1 166 ? -26.469 13.18 6.852 1 94.62 166 GLN B O 1
ATOM 4806 N N . ASP B 1 167 ? -26.266 15.273 6.203 1 94.88 167 ASP B N 1
ATOM 4807 C CA . ASP B 1 167 ? -25.922 14.906 4.832 1 94.88 167 ASP B CA 1
ATOM 4808 C C . ASP B 1 167 ? -24.406 14.828 4.656 1 94.88 167 ASP B C 1
ATOM 4810 O O . ASP B 1 167 ? -23.859 15.344 3.68 1 94.88 167 ASP B O 1
ATOM 4814 N N . ILE B 1 168 ? -23.672 14.172 5.664 1 96.06 168 ILE B N 1
ATOM 4815 C CA . ILE B 1 168 ? -22.219 14.016 5.562 1 96.06 168 ILE B CA 1
ATOM 4816 C C . ILE B 1 168 ? -21.828 12.578 5.918 1 96.06 168 ILE B C 1
ATOM 4818 O O . ILE B 1 168 ? -22.625 11.836 6.492 1 96.06 168 ILE B O 1
ATOM 4822 N N . ASP B 1 169 ? -20.703 12.148 5.426 1 97.62 169 ASP B N 1
ATOM 4823 C CA . ASP B 1 169 ? -20.062 10.938 5.941 1 97.62 169 ASP B CA 1
ATOM 4824 C C . ASP B 1 169 ? -19.312 11.227 7.234 1 97.62 169 ASP B C 1
ATOM 4826 O O . ASP B 1 169 ? -18.266 11.891 7.215 1 97.62 169 ASP B O 1
ATOM 4830 N N . PRO B 1 170 ? -19.75 10.812 8.352 1 98.44 170 PRO B N 1
ATOM 4831 C CA . PRO B 1 170 ? -19.156 11.188 9.633 1 98.44 170 PRO B CA 1
ATOM 4832 C C . PRO B 1 170 ? -17.969 10.32 10.008 1 98.44 170 PRO B C 1
ATOM 4834 O O . PRO B 1 170 ? -17.359 10.523 11.07 1 98.44 170 PRO B O 1
ATOM 4837 N N . THR B 1 171 ? -17.578 9.352 9.227 1 98.81 171 THR B N 1
ATOM 4838 C CA . THR B 1 171 ? -16.641 8.297 9.578 1 98.81 171 THR B CA 1
ATOM 4839 C C . THR B 1 171 ? -15.305 8.891 10.031 1 98.81 171 THR B C 1
ATOM 4841 O O . THR B 1 171 ? -14.812 8.586 11.125 1 98.81 171 THR B O 1
ATOM 4844 N N . LEU B 1 172 ? -14.75 9.766 9.203 1 98.81 172 LEU B N 1
ATOM 4845 C CA . LEU B 1 172 ? -13.445 10.336 9.523 1 98.81 172 LEU B CA 1
ATOM 4846 C C . LEU B 1 172 ? -13.531 11.234 10.758 1 98.81 172 LEU B C 1
ATOM 4848 O O . LEU B 1 172 ? -12.602 11.289 11.555 1 98.81 172 LEU B O 1
ATOM 4852 N N . ALA B 1 173 ? -14.625 11.945 10.898 1 98.88 173 ALA B N 1
ATOM 4853 C CA . ALA B 1 173 ? -14.82 12.781 12.078 1 98.88 173 ALA B CA 1
ATOM 4854 C C . ALA B 1 173 ? -14.844 11.938 13.352 1 98.88 173 ALA B C 1
ATOM 4856 O O . ALA B 1 173 ? -14.242 12.305 14.359 1 98.88 173 ALA B O 1
ATOM 4857 N N . TYR B 1 174 ? -15.539 10.82 13.297 1 98.94 174 TYR B N 1
ATOM 4858 C CA . TYR B 1 174 ? -15.555 9.914 14.445 1 98.94 174 TYR B CA 1
ATOM 4859 C C . TYR B 1 174 ? -14.148 9.422 14.766 1 98.94 174 TYR B C 1
ATOM 4861 O O . TYR B 1 174 ? -13.781 9.297 15.938 1 98.94 174 TYR B O 1
ATOM 4869 N N . ILE B 1 175 ? -13.391 9.141 13.75 1 98.88 175 ILE B N 1
ATOM 4870 C CA . ILE B 1 175 ? -12.039 8.633 13.938 1 98.88 175 ILE B CA 1
ATOM 4871 C C . ILE B 1 175 ? -11.188 9.688 14.641 1 98.88 175 ILE B C 1
ATOM 4873 O O . ILE B 1 175 ? -10.508 9.398 15.625 1 98.88 175 ILE B O 1
ATOM 4877 N N . GLN B 1 176 ? -11.227 10.93 14.133 1 98.88 176 GLN B N 1
ATOM 4878 C CA . GLN B 1 176 ? -10.445 11.992 14.75 1 98.88 176 GLN B CA 1
ATOM 4879 C C . GLN B 1 176 ? -10.945 12.289 16.156 1 98.88 176 GLN B C 1
ATOM 4881 O O . GLN B 1 176 ? -10.156 12.609 17.047 1 98.88 176 GLN B O 1
ATOM 4886 N N . TYR B 1 177 ? -12.258 12.219 16.312 1 98.88 177 TYR B N 1
ATOM 4887 C CA . TYR B 1 177 ? -12.852 12.398 17.641 1 98.88 177 TYR B CA 1
ATOM 4888 C C . TYR B 1 177 ? -12.359 11.336 18.609 1 98.88 177 TYR B C 1
ATOM 4890 O O . TYR B 1 177 ? -11.992 11.641 19.75 1 98.88 177 TYR B O 1
ATOM 4898 N N . MET B 1 178 ? -12.297 10.062 18.203 1 98.81 178 MET B N 1
ATOM 4899 C CA . MET B 1 178 ? -11.773 8.961 19 1 98.81 178 MET B CA 1
ATOM 4900 C C . MET B 1 178 ? -10.32 9.219 19.391 1 98.81 178 MET B C 1
ATOM 4902 O O . MET B 1 178 ? -9.938 9.016 20.547 1 98.81 178 MET B O 1
ATOM 4906 N N . LYS B 1 179 ? -9.555 9.641 18.438 1 98.75 179 LYS B N 1
ATOM 4907 C CA . LYS B 1 179 ? -8.141 9.898 18.688 1 98.75 179 LYS B CA 1
ATOM 4908 C C . LYS B 1 179 ? -7.953 11 19.719 1 98.75 179 LYS B C 1
ATOM 4910 O O . LYS B 1 179 ? -7.129 10.867 20.625 1 98.75 179 LYS B O 1
ATOM 4915 N N . PHE B 1 180 ? -8.742 12.078 19.578 1 98.69 180 PHE B N 1
ATOM 4916 C CA . PHE B 1 180 ? -8.703 13.148 20.578 1 98.69 180 PHE B CA 1
ATOM 4917 C C . PHE B 1 180 ? -9.062 12.609 21.953 1 98.69 180 PHE B C 1
ATOM 4919 O O . PHE B 1 180 ? -8.352 12.883 22.938 1 98.69 180 PHE B O 1
ATOM 4926 N N . ALA B 1 181 ? -10.156 11.93 22 1 98.81 181 ALA B N 1
ATOM 4927 C CA . ALA B 1 181 ? -10.641 11.422 23.281 1 98.81 181 ALA B CA 1
ATOM 4928 C C . ALA B 1 181 ? -9.594 10.547 23.969 1 98.81 181 ALA B C 1
ATOM 4930 O O . ALA B 1 181 ? -9.391 10.633 25.172 1 98.81 181 ALA B O 1
ATOM 4931 N N . ARG B 1 182 ? -8.945 9.742 23.219 1 98.44 182 ARG B N 1
ATOM 4932 C CA . ARG B 1 182 ? -7.895 8.891 23.75 1 98.44 182 ARG B CA 1
ATOM 4933 C C . ARG B 1 182 ? -6.723 9.719 24.266 1 98.44 182 ARG B C 1
ATOM 4935 O O . ARG B 1 182 ? -6.211 9.469 25.359 1 98.44 182 ARG B O 1
ATOM 4942 N N . ARG B 1 183 ? -6.285 10.734 23.547 1 97.56 183 ARG B N 1
ATOM 4943 C CA . ARG B 1 183 ? -5.129 11.555 23.891 1 97.56 183 ARG B CA 1
ATOM 4944 C C . ARG B 1 183 ? -5.406 12.383 25.141 1 97.56 183 ARG B C 1
ATOM 4946 O O . ARG B 1 183 ? -4.551 12.5 26.016 1 97.56 183 ARG B O 1
ATOM 4953 N N . ALA B 1 184 ? -6.566 12.883 25.141 1 97.31 184 ALA B N 1
ATOM 4954 C CA . ALA B 1 184 ? -6.883 13.891 26.156 1 97.31 184 ALA B CA 1
ATOM 4955 C C . ALA B 1 184 ? -7.477 13.242 27.406 1 97.31 184 ALA B C 1
ATOM 4957 O O . ALA B 1 184 ? -7.25 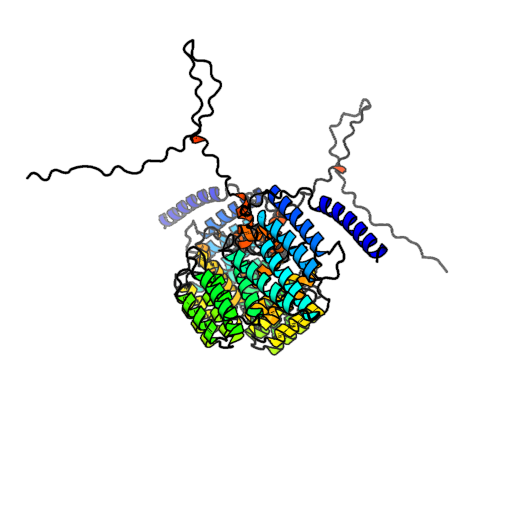13.719 28.516 1 97.31 184 ALA B O 1
ATOM 4958 N N . GLU B 1 185 ? -8.266 12.156 27.172 1 97.88 185 GLU B N 1
ATOM 4959 C CA . GLU B 1 185 ? -9.086 11.703 28.297 1 97.88 185 GLU B CA 1
ATOM 4960 C C . GLU B 1 185 ? -8.906 10.203 28.531 1 97.88 185 GLU B C 1
ATOM 4962 O O . GLU B 1 185 ? -9.5 9.641 29.453 1 97.88 185 GLU B O 1
ATOM 4967 N N . GLY B 1 186 ? -8.172 9.523 27.719 1 97.69 186 GLY B N 1
ATOM 4968 C CA . GLY B 1 186 ? -7.902 8.109 27.938 1 97.69 186 GLY B CA 1
ATOM 4969 C C . GLY B 1 186 ? -8.773 7.203 27.078 1 97.69 186 GLY B C 1
ATOM 4970 O O . GLY B 1 186 ? -9.664 7.676 26.375 1 97.69 186 GLY B O 1
ATOM 4971 N N . ILE B 1 187 ? -8.57 5.895 27.188 1 98.19 187 ILE B N 1
ATOM 4972 C CA . ILE B 1 187 ? -9.148 4.895 26.297 1 98.19 187 ILE B CA 1
ATOM 4973 C C . ILE B 1 187 ? -10.648 4.758 26.562 1 98.19 187 ILE B C 1
ATOM 4975 O O . ILE B 1 187 ? -11.422 4.469 25.656 1 98.19 187 ILE B O 1
ATOM 4979 N N . LYS B 1 188 ? -11.078 4.934 27.781 1 98.44 188 LYS B N 1
ATO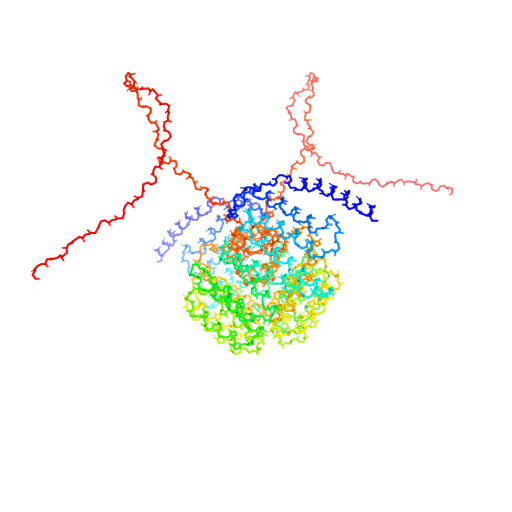M 4980 C CA . LYS B 1 188 ? -12.492 4.809 28.125 1 98.44 188 LYS B CA 1
ATOM 4981 C C . LYS B 1 188 ? -13.336 5.832 27.375 1 98.44 188 LYS B C 1
ATOM 4983 O O . LYS B 1 188 ? -14.414 5.508 26.859 1 98.44 188 LYS B O 1
ATOM 4988 N N . SER B 1 189 ? -12.836 7.035 27.328 1 98.62 189 SER B N 1
ATOM 4989 C CA . SER B 1 189 ? -13.523 8.086 26.578 1 98.62 189 SER B CA 1
ATOM 4990 C C . SER B 1 189 ? -13.562 7.766 25.094 1 98.62 189 SER B C 1
ATOM 4992 O O . SER B 1 189 ? -14.57 8.008 24.422 1 98.62 189 SER B O 1
ATOM 4994 N N . ALA B 1 190 ? -12.477 7.254 24.562 1 98.69 190 ALA B N 1
ATOM 4995 C CA . ALA B 1 190 ? -12.43 6.855 23.156 1 98.69 190 ALA B CA 1
ATOM 4996 C C . ALA B 1 190 ? -13.453 5.758 22.859 1 98.69 190 ALA B C 1
ATOM 4998 O O . ALA B 1 190 ? -14.094 5.762 21.812 1 98.69 190 ALA B O 1
ATOM 4999 N N . ARG B 1 191 ? -13.602 4.816 23.781 1 98.81 191 ARG B N 1
ATOM 5000 C CA . ARG B 1 191 ? -14.57 3.742 23.641 1 98.81 191 ARG B CA 1
ATOM 5001 C C . ARG B 1 191 ? -15.992 4.293 23.594 1 98.81 191 ARG B C 1
ATOM 5003 O O . ARG B 1 191 ? -16.844 3.76 22.875 1 98.81 191 ARG B O 1
ATOM 5010 N N . ALA B 1 192 ? -16.25 5.316 24.328 1 98.81 192 ALA B N 1
ATOM 5011 C CA . ALA B 1 192 ? -17.562 5.945 24.312 1 98.81 192 ALA B CA 1
ATOM 5012 C C . ALA B 1 192 ? -17.859 6.547 22.938 1 98.81 192 ALA B C 1
ATOM 5014 O O . ALA B 1 192 ? -18.984 6.441 22.438 1 98.81 192 ALA B O 1
ATOM 5015 N N . VAL B 1 193 ? -16.891 7.188 22.375 1 98.88 193 VAL B N 1
ATOM 5016 C CA . VAL B 1 193 ? -17.047 7.734 21.031 1 98.88 193 VAL B CA 1
ATOM 5017 C C . VAL B 1 193 ? -17.266 6.598 20.031 1 98.88 193 VAL B C 1
ATOM 5019 O O . VAL B 1 193 ? -18.125 6.703 19.141 1 98.88 193 VAL B O 1
ATOM 5022 N N . PHE B 1 194 ? -16.531 5.516 20.188 1 98.88 194 PHE B N 1
ATOM 5023 C CA . PHE B 1 194 ? -16.672 4.352 19.312 1 98.88 194 PHE B CA 1
ATOM 5024 C C . PHE B 1 194 ? -18.094 3.795 19.406 1 98.88 194 PHE B C 1
ATOM 5026 O O . PHE B 1 194 ? -18.688 3.443 18.391 1 98.88 194 PHE B O 1
ATOM 5033 N N . LYS B 1 195 ? -18.562 3.648 20.578 1 98.81 195 LYS B N 1
ATOM 5034 C CA . LYS B 1 195 ? -19.938 3.176 20.781 1 98.81 195 LYS B CA 1
ATOM 5035 C C . LYS B 1 195 ? -20.938 4.039 20.016 1 98.81 195 LYS B C 1
ATOM 5037 O O . LYS B 1 195 ? -21.828 3.518 19.344 1 98.81 195 LYS B O 1
ATOM 5042 N N . ARG B 1 196 ? -20.781 5.332 20.094 1 98.62 196 ARG B N 1
ATOM 5043 C CA . ARG B 1 196 ? -21.641 6.258 19.375 1 98.62 196 ARG B CA 1
ATOM 5044 C C . ARG B 1 196 ? -21.516 6.055 17.859 1 98.62 196 ARG B C 1
ATOM 5046 O O . ARG B 1 196 ? -22.516 6.062 17.141 1 98.62 196 ARG B O 1
ATOM 5053 N N . ALA B 1 197 ? -20.312 5.902 17.422 1 98.75 197 ALA B N 1
ATOM 5054 C CA . ALA B 1 197 ? -20.047 5.715 15.992 1 98.75 197 ALA B CA 1
ATOM 5055 C C . ALA B 1 197 ? -20.703 4.434 15.484 1 98.75 197 ALA B C 1
ATOM 5057 O O . ALA B 1 197 ? -21.234 4.402 14.375 1 98.75 197 ALA B O 1
ATOM 5058 N N . ARG B 1 198 ? -20.641 3.365 16.266 1 98.06 198 ARG B N 1
ATOM 5059 C CA . ARG B 1 198 ? -21.219 2.08 15.875 1 98.06 198 ARG B CA 1
ATOM 5060 C C . ARG B 1 198 ? -22.734 2.182 15.703 1 98.06 198 ARG B C 1
ATOM 5062 O O . ARG B 1 198 ? -23.328 1.441 14.922 1 98.06 198 ARG B O 1
ATOM 5069 N N . GLU B 1 199 ? -23.312 3.084 16.422 1 97.69 199 GLU B N 1
ATOM 5070 C CA . GLU B 1 199 ? -24.75 3.252 16.391 1 97.69 199 GLU B CA 1
ATOM 5071 C C . GLU B 1 199 ? -25.188 4.18 15.266 1 97.69 199 GLU B C 1
ATOM 5073 O O . GLU B 1 199 ? -26.375 4.25 14.93 1 97.69 199 GLU B O 1
ATOM 5078 N N . ASP B 1 200 ? -24.312 4.891 14.688 1 98 200 ASP B N 1
ATOM 5079 C CA . ASP B 1 200 ? -24.578 5.746 13.539 1 98 200 ASP B CA 1
ATOM 5080 C C . ASP B 1 200 ? -24.516 4.953 12.234 1 98 200 ASP B C 1
ATOM 5082 O O . ASP B 1 200 ? -23.438 4.523 11.82 1 98 200 ASP B O 1
ATOM 5086 N N . ASN B 1 201 ? -25.609 4.781 11.555 1 96.5 201 ASN B N 1
ATOM 5087 C CA . ASN B 1 201 ? -25.703 3.939 10.367 1 96.5 201 ASN B CA 1
ATOM 5088 C C . ASN B 1 201 ? -24.891 4.516 9.211 1 96.5 201 ASN B C 1
ATOM 5090 O O . ASN B 1 201 ? -24.594 3.816 8.242 1 96.5 201 ASN B O 1
ATOM 5094 N N . ARG B 1 202 ? -24.469 5.785 9.359 1 97.31 202 ARG B N 1
ATOM 5095 C CA . ARG B 1 202 ? -23.688 6.43 8.312 1 97.31 202 ARG B CA 1
ATOM 5096 C C . ARG B 1 202 ? -22.219 6.02 8.391 1 97.31 202 ARG B C 1
ATOM 5098 O O . ARG B 1 202 ? -21.453 6.234 7.445 1 97.31 202 ARG B O 1
ATOM 5105 N N . SER B 1 203 ? -21.797 5.43 9.477 1 98.06 203 SER B N 1
ATOM 5106 C CA . SER B 1 203 ? -20.391 5.094 9.719 1 98.06 203 SER B CA 1
ATOM 5107 C C . SER B 1 203 ? -19.953 3.908 8.859 1 98.06 203 SER B C 1
ATOM 5109 O O . SER B 1 203 ? -20.703 2.945 8.695 1 98.06 203 SER B O 1
ATOM 5111 N N . LYS B 1 204 ? -18.797 4.023 8.344 1 98.5 204 LYS B N 1
ATOM 5112 C CA . LYS B 1 204 ? -18.234 2.961 7.516 1 98.5 204 LYS B CA 1
ATOM 5113 C C . LYS B 1 204 ? -17.25 2.107 8.312 1 98.5 204 LYS B C 1
ATOM 5115 O O . LYS B 1 204 ? -17.047 2.346 9.5 1 98.5 204 LYS B O 1
ATOM 5120 N N . TYR B 1 205 ? -16.656 1.132 7.637 1 98.56 205 TYR B N 1
ATOM 5121 C CA . TYR B 1 205 ? -15.875 0.087 8.305 1 98.56 205 TYR B CA 1
ATOM 5122 C C . TYR B 1 205 ? -14.633 0.666 8.969 1 98.56 205 TYR B C 1
ATOM 5124 O O . TYR B 1 205 ? -14.102 0.08 9.914 1 98.56 205 TYR B O 1
ATOM 5132 N N . HIS B 1 206 ? -14.234 1.837 8.539 1 98.88 206 HIS B N 1
ATOM 5133 C CA . HIS B 1 206 ? -13 2.463 9 1 98.88 206 HIS B CA 1
ATOM 5134 C C . HIS B 1 206 ? -13.008 2.662 10.516 1 98.88 206 HIS B C 1
ATOM 5136 O O . HIS B 1 206 ? -11.961 2.604 11.164 1 98.88 206 HIS B O 1
ATOM 5142 N N . ILE B 1 207 ? -14.18 2.895 11.078 1 98.69 207 ILE B N 1
ATOM 5143 C CA . ILE B 1 207 ? -14.297 3.154 12.508 1 98.69 207 ILE B CA 1
ATOM 5144 C C . ILE B 1 207 ? -13.875 1.915 13.297 1 98.69 207 ILE B C 1
ATOM 5146 O O . ILE B 1 207 ? -13.234 2.027 14.352 1 98.69 207 ILE B O 1
ATOM 5150 N N . PHE B 1 208 ? -14.203 0.727 12.805 1 98.88 208 PHE B N 1
ATOM 5151 C CA . PHE B 1 208 ? -13.852 -0.522 13.469 1 98.88 208 PHE B CA 1
ATOM 5152 C C . PHE B 1 208 ? -12.352 -0.79 13.352 1 98.88 208 PHE B C 1
ATOM 5154 O O . PHE B 1 208 ? -11.727 -1.233 14.32 1 98.88 208 PHE B O 1
ATOM 5161 N N . VAL B 1 209 ? -11.805 -0.504 12.195 1 98.81 209 VAL B N 1
ATOM 5162 C CA . VAL B 1 209 ? -10.367 -0.681 12 1 98.81 209 VAL B CA 1
ATOM 5163 C C . VAL B 1 209 ? -9.602 0.223 12.961 1 98.81 209 VAL B C 1
ATOM 5165 O O . VAL B 1 209 ? -8.695 -0.234 13.664 1 98.81 209 VAL B O 1
ATOM 5168 N N . CYS B 1 210 ? -9.984 1.494 12.969 1 98.81 210 CYS B N 1
ATOM 5169 C CA . CYS B 1 210 ? -9.305 2.463 13.812 1 98.81 210 CYS B CA 1
ATOM 5170 C C . CYS B 1 210 ? -9.414 2.074 15.281 1 98.81 210 CYS B C 1
ATOM 5172 O O . CYS B 1 210 ? -8.422 2.107 16.016 1 98.81 210 CYS B O 1
ATOM 5174 N N . ALA B 1 211 ? -10.602 1.718 15.719 1 98.88 211 ALA B N 1
ATOM 5175 C CA . ALA B 1 211 ? -10.828 1.353 17.109 1 98.88 211 ALA B CA 1
ATOM 5176 C C . ALA B 1 211 ? -10 0.13 17.5 1 98.88 211 ALA B C 1
ATOM 5178 O O . ALA B 1 211 ? -9.383 0.102 18.562 1 98.88 211 ALA B O 1
ATOM 5179 N N . ALA B 1 212 ? -9.977 -0.909 16.656 1 98.69 212 ALA B N 1
ATOM 5180 C CA . ALA B 1 212 ? -9.219 -2.129 16.938 1 98.69 212 ALA B CA 1
ATOM 5181 C C . ALA B 1 212 ? -7.727 -1.836 17.047 1 98.69 212 ALA B C 1
ATOM 5183 O O . ALA B 1 212 ? -7.066 -2.279 17.984 1 98.69 212 ALA B O 1
ATOM 5184 N N . LEU B 1 213 ? -7.246 -1.059 16.125 1 97.81 213 LEU B N 1
ATOM 5185 C CA . LEU B 1 213 ? -5.824 -0.745 16.125 1 97.81 213 LEU B CA 1
ATOM 5186 C C . LEU B 1 213 ? -5.457 0.147 17.297 1 97.81 213 LEU B C 1
ATOM 5188 O O . LEU B 1 213 ? -4.359 0.038 17.859 1 97.81 213 LEU B O 1
ATOM 5192 N N . MET B 1 214 ? -6.344 1.064 17.641 1 98.25 214 MET B N 1
ATOM 5193 C CA . MET B 1 214 ? -6.117 1.894 18.812 1 98.25 214 MET B CA 1
ATOM 5194 C C . MET B 1 214 ? -5.965 1.032 20.062 1 98.25 214 MET B C 1
ATOM 5196 O O . MET B 1 214 ? -5.078 1.276 20.891 1 98.25 214 MET B O 1
ATOM 5200 N N . GLU B 1 215 ? -6.832 -0.016 20.266 1 98.25 215 GLU B N 1
ATOM 5201 C CA . GLU B 1 215 ? -6.727 -0.931 21.391 1 98.25 215 GLU B CA 1
ATOM 5202 C C . GLU B 1 215 ? -5.402 -1.693 21.359 1 98.25 215 GLU B C 1
ATOM 5204 O O . GLU B 1 215 ? -4.77 -1.884 22.406 1 98.25 215 GLU B O 1
ATOM 5209 N N . TYR B 1 216 ? -4.973 -2.064 20.219 1 96.81 216 TYR B N 1
ATOM 5210 C CA . TYR B 1 216 ? -3.748 -2.844 20.078 1 96.81 216 TYR B CA 1
ATOM 5211 C C . TYR B 1 216 ? -2.521 -1.989 20.375 1 96.81 216 TYR B C 1
ATOM 5213 O O . TYR B 1 216 ? -1.657 -2.387 21.156 1 96.81 216 TYR B O 1
ATOM 5221 N N . TYR B 1 217 ? -2.441 -0.836 19.75 1 96 217 TYR B N 1
ATOM 5222 C CA . TYR B 1 217 ? -1.214 -0.049 19.781 1 96 217 TYR B CA 1
ATOM 5223 C C . TYR B 1 217 ? -1.148 0.792 21.047 1 96 217 TYR B C 1
ATOM 5225 O O . TYR B 1 217 ? -0.069 1.003 21.609 1 96 217 TYR B O 1
ATOM 5233 N N . CYS B 1 218 ? -2.252 1.283 21.469 1 96 218 CYS B N 1
ATOM 5234 C CA . CYS B 1 218 ? -2.234 2.227 22.594 1 96 218 CYS B CA 1
ATOM 5235 C C . CYS B 1 218 ? -2.506 1.519 23.906 1 96 218 CYS B C 1
ATOM 5237 O O . CYS B 1 218 ? -1.813 1.758 24.906 1 96 218 CYS B O 1
ATOM 5239 N N . SER B 1 219 ? -3.516 0.636 23.969 1 95.56 219 SER B N 1
ATOM 5240 C CA . SER B 1 219 ? -3.852 -0.088 25.188 1 95.56 219 SER B CA 1
ATOM 5241 C C . SER B 1 219 ? -3.066 -1.392 25.297 1 95.56 219 SER B C 1
ATOM 5243 O O . SER B 1 219 ? -3.057 -2.035 26.344 1 95.56 219 SER B O 1
ATOM 5245 N N . LYS B 1 220 ? -2.428 -1.782 24.219 1 94.94 220 LYS B N 1
ATOM 5246 C CA . LYS B 1 220 ? -1.66 -3.023 24.141 1 94.94 220 LYS B CA 1
ATOM 5247 C C . LYS B 1 220 ? -2.521 -4.227 24.516 1 94.94 220 LYS B C 1
ATOM 5249 O O . LYS B 1 220 ? -2.082 -5.102 25.266 1 94.94 220 LYS B O 1
ATOM 5254 N N . ASP B 1 221 ? -3.701 -4.199 24.141 1 96.19 221 ASP B N 1
ATOM 5255 C CA . ASP B 1 221 ? -4.648 -5.277 24.406 1 96.19 221 ASP B CA 1
ATOM 5256 C C . ASP B 1 221 ? -5.047 -5.992 23.125 1 96.19 221 ASP B C 1
ATOM 5258 O O . ASP B 1 221 ? -5.957 -5.551 22.406 1 96.19 221 ASP B O 1
ATOM 5262 N N . LYS B 1 222 ? -4.5 -7.102 22.828 1 95.12 222 LYS B N 1
ATOM 5263 C CA . LYS B 1 222 ? -4.727 -7.871 21.609 1 95.12 222 LYS B CA 1
ATOM 5264 C C . LYS B 1 222 ? -6.125 -8.484 21.594 1 95.12 222 LYS B C 1
ATOM 5266 O O . LYS B 1 222 ? -6.746 -8.602 20.531 1 95.12 222 LYS B O 1
ATOM 5271 N N . ASN B 1 223 ? -6.59 -8.859 22.75 1 97.19 223 ASN B N 1
ATOM 5272 C CA . ASN B 1 223 ? -7.883 -9.531 22.844 1 97.19 223 ASN B CA 1
ATOM 5273 C C . ASN B 1 223 ? -9.031 -8.586 22.484 1 97.19 223 ASN B C 1
ATOM 5275 O O . ASN B 1 223 ? -9.93 -8.961 21.734 1 97.19 223 ASN B O 1
ATOM 5279 N N . ILE B 1 224 ? -8.992 -7.41 22.984 1 98.31 224 ILE B N 1
ATOM 5280 C CA . ILE B 1 224 ? -10.039 -6.441 22.688 1 98.31 22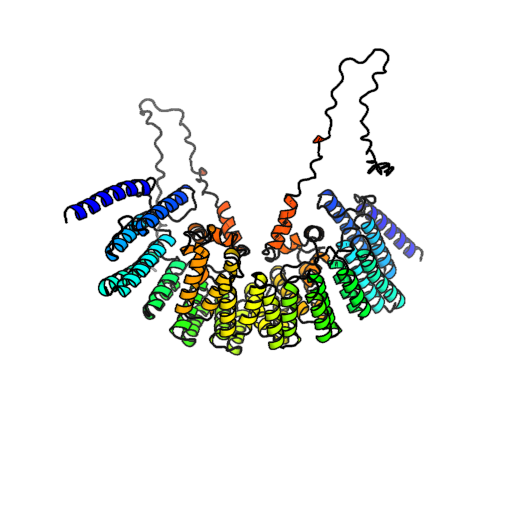4 ILE B CA 1
ATOM 5281 C C . ILE B 1 224 ? -9.992 -6.062 21.219 1 98.31 224 ILE B C 1
ATOM 5283 O O . ILE B 1 224 ? -11.031 -5.93 20.562 1 98.31 224 ILE B O 1
ATOM 5287 N N . ALA B 1 225 ? -8.781 -5.844 20.703 1 98 225 ALA B N 1
ATOM 5288 C CA . ALA B 1 225 ? -8.625 -5.555 19.266 1 98 225 ALA B CA 1
ATOM 5289 C C . ALA B 1 225 ? -9.25 -6.656 18.422 1 98 225 ALA B C 1
ATOM 5291 O O . ALA B 1 225 ? -9.984 -6.375 17.469 1 98 225 ALA B O 1
ATOM 5292 N N . PHE B 1 226 ? -8.969 -7.887 18.828 1 97.62 226 PHE B N 1
ATOM 5293 C CA . PHE B 1 226 ? -9.516 -9.047 18.125 1 97.62 226 PHE B CA 1
ATOM 5294 C C . PHE B 1 226 ? -11.039 -9.023 18.172 1 97.62 226 PHE B C 1
ATOM 5296 O O . PHE B 1 226 ? -11.695 -9.242 17.141 1 97.62 226 PHE B O 1
ATOM 5303 N N . ARG B 1 227 ? -11.602 -8.766 19.266 1 98.5 227 ARG B N 1
ATOM 5304 C CA . ARG B 1 227 ? -13.055 -8.742 19.422 1 98.5 227 ARG B CA 1
ATOM 5305 C C . ARG B 1 227 ? -13.688 -7.652 18.578 1 98.5 227 ARG B C 1
ATOM 5307 O O . ARG B 1 227 ? -14.766 -7.848 18 1 98.5 227 ARG B O 1
ATOM 5314 N N . ILE B 1 228 ? -13.07 -6.539 18.469 1 98.81 228 ILE B N 1
ATOM 5315 C CA . ILE B 1 228 ? -13.586 -5.434 17.672 1 98.81 228 ILE B CA 1
ATOM 5316 C C . ILE B 1 228 ? -13.555 -5.805 16.188 1 98.81 228 ILE B C 1
ATOM 5318 O O . ILE B 1 228 ? -14.516 -5.57 15.461 1 98.81 228 ILE B O 1
ATOM 5322 N N . PHE B 1 229 ? -12.43 -6.387 15.766 1 98.62 229 PHE B N 1
ATOM 5323 C CA . PHE B 1 229 ? -12.328 -6.824 14.375 1 98.62 229 PHE B CA 1
ATOM 5324 C C . PHE B 1 229 ? -13.406 -7.855 14.055 1 98.62 229 PHE B C 1
ATOM 5326 O O . PHE B 1 229 ? -14.008 -7.816 12.977 1 98.62 229 PHE B O 1
ATOM 5333 N N . GLU B 1 230 ? -13.648 -8.742 15.016 1 98.44 230 GLU B N 1
ATOM 5334 C CA . GLU B 1 230 ? -14.68 -9.75 14.812 1 98.44 230 GLU B CA 1
ATOM 5335 C C . GLU B 1 230 ? -16.062 -9.117 14.734 1 98.44 230 GLU B C 1
ATOM 5337 O O . GLU B 1 230 ? -16.906 -9.523 13.922 1 98.44 230 GLU B O 1
ATOM 5342 N N . LEU B 1 231 ? -16.312 -8.172 15.602 1 98.5 231 LEU B N 1
ATOM 5343 C CA . LEU B 1 231 ? -17.578 -7.441 15.586 1 98.5 231 LEU B CA 1
ATOM 5344 C C . LEU B 1 231 ? -17.781 -6.742 14.242 1 98.5 231 LEU B C 1
ATOM 5346 O O . LEU B 1 231 ? -18.875 -6.777 13.68 1 98.5 231 LEU B O 1
ATOM 5350 N N . GLY B 1 232 ? -16.734 -6.047 13.734 1 98.44 232 GLY B N 1
ATOM 5351 C CA . GLY B 1 232 ? -16.812 -5.391 12.438 1 98.44 232 GLY B CA 1
ATOM 5352 C C . GLY B 1 232 ? -17 -6.363 11.289 1 98.44 232 GLY B C 1
ATOM 5353 O O . GLY B 1 232 ? -17.656 -6.035 10.289 1 98.44 232 GLY B O 1
ATOM 5354 N N . LEU B 1 233 ? -16.422 -7.543 11.414 1 97.75 233 LEU B N 1
ATOM 5355 C CA . LEU B 1 233 ? -16.516 -8.555 10.367 1 97.75 233 LEU B CA 1
ATOM 5356 C C . LEU B 1 233 ? -17.969 -8.984 10.18 1 97.75 233 LEU B C 1
ATOM 5358 O O . LEU B 1 233 ? -18.406 -9.273 9.062 1 97.75 233 LEU B O 1
ATOM 5362 N N . LYS B 1 234 ? -18.719 -9.031 11.219 1 96.94 234 LYS B N 1
ATOM 5363 C CA . LYS B 1 234 ? -20.141 -9.383 11.156 1 96.94 234 LYS B CA 1
ATOM 5364 C C . LYS B 1 234 ? -20.922 -8.352 10.344 1 96.94 234 LYS B C 1
ATOM 5366 O O . LYS B 1 234 ? -21.844 -8.711 9.609 1 96.94 234 LYS B O 1
ATOM 5371 N N . LYS B 1 235 ? -20.531 -7.164 10.438 1 96.31 235 LYS B N 1
ATOM 5372 C CA . LYS B 1 235 ? -21.25 -6.074 9.797 1 96.31 235 LYS B CA 1
ATOM 5373 C C . LYS B 1 235 ? -20.703 -5.801 8.398 1 96.31 235 LYS B C 1
ATOM 5375 O O . LYS B 1 235 ? -21.469 -5.48 7.48 1 96.31 235 LYS B O 1
ATOM 5380 N N . PHE B 1 236 ? -19.406 -5.91 8.219 1 97.31 236 PHE B N 1
ATOM 5381 C CA . PHE B 1 236 ? -18.75 -5.48 6.992 1 97.31 236 PHE B CA 1
ATOM 5382 C C . PHE B 1 236 ? -17.984 -6.633 6.355 1 97.31 236 PHE B C 1
ATOM 5384 O O . PHE B 1 236 ? -16.906 -6.426 5.781 1 97.31 236 PHE B O 1
ATOM 5391 N N . GLY B 1 237 ? -18.5 -7.84 6.473 1 95.62 237 GLY B N 1
ATOM 5392 C CA . GLY B 1 237 ? -17.859 -9.031 5.938 1 95.62 237 GLY B CA 1
ATOM 5393 C C . GLY B 1 237 ? -17.875 -9.094 4.422 1 95.62 237 GLY B C 1
ATOM 5394 O O . GLY B 1 237 ? -17.172 -9.898 3.814 1 95.62 237 GLY B O 1
ATOM 5395 N N . ASP B 1 238 ? -18.641 -8.234 3.832 1 95.69 238 ASP B N 1
ATOM 5396 C CA . ASP B 1 238 ? -18.75 -8.203 2.377 1 95.69 238 ASP B CA 1
ATOM 5397 C C . ASP B 1 238 ? -17.812 -7.156 1.779 1 95.69 238 ASP B C 1
ATOM 5399 O O . ASP B 1 238 ? -17.75 -6.992 0.56 1 95.69 238 ASP B O 1
ATOM 5403 N N . ILE B 1 239 ? -17.062 -6.426 2.639 1 96.69 239 ILE B N 1
ATOM 5404 C CA . ILE B 1 239 ? -16.141 -5.383 2.193 1 96.69 239 ILE B CA 1
ATOM 5405 C C . ILE B 1 239 ? -14.711 -5.902 2.225 1 96.69 239 ILE B C 1
ATOM 5407 O O . ILE B 1 239 ? -14.125 -6.066 3.297 1 96.69 239 ILE B O 1
ATOM 5411 N N . PRO B 1 240 ? -14.062 -6.117 1.069 1 96.56 240 PRO B N 1
ATOM 5412 C CA . PRO B 1 240 ? -12.719 -6.703 1.029 1 96.56 240 PRO B CA 1
ATOM 5413 C C . PRO B 1 240 ? -11.68 -5.832 1.722 1 96.56 240 PRO B C 1
ATOM 5415 O O . PRO B 1 240 ? -10.719 -6.352 2.303 1 96.56 240 PRO B O 1
ATOM 5418 N N . GLU B 1 241 ? -11.906 -4.508 1.626 1 97.12 241 GLU B N 1
ATOM 5419 C CA . GLU B 1 241 ? -10.961 -3.6 2.266 1 97.12 241 GLU B CA 1
ATOM 5420 C C . GLU B 1 241 ? -10.922 -3.814 3.775 1 97.12 241 GLU B C 1
ATOM 5422 O O . GLU B 1 241 ? -9.852 -3.791 4.387 1 97.12 241 GLU B O 1
ATOM 5427 N N . TYR B 1 242 ? -12.109 -4.008 4.406 1 97.94 242 TYR B N 1
ATOM 5428 C CA . TYR B 1 242 ? -12.164 -4.277 5.84 1 97.94 242 TYR B CA 1
ATOM 5429 C C . TYR B 1 242 ? -11.461 -5.586 6.176 1 97.94 242 TYR B C 1
ATOM 5431 O O . TYR B 1 242 ? -10.68 -5.648 7.129 1 97.94 242 TYR B O 1
ATOM 5439 N N . ILE B 1 243 ? -11.695 -6.605 5.391 1 97.81 243 ILE B N 1
ATOM 5440 C CA . ILE B 1 243 ? -11.117 -7.93 5.598 1 97.81 243 ILE B CA 1
ATOM 5441 C C . ILE B 1 243 ? -9.602 -7.848 5.492 1 97.81 243 ILE B C 1
ATOM 5443 O O . ILE B 1 243 ? -8.883 -8.453 6.293 1 97.81 243 ILE B O 1
ATOM 5447 N N . THR B 1 244 ? -9.141 -7.105 4.531 1 97.56 244 THR B N 1
ATOM 5448 C CA . THR B 1 244 ? -7.707 -6.945 4.332 1 97.56 244 THR B CA 1
ATOM 5449 C C . THR B 1 244 ? -7.055 -6.32 5.559 1 97.56 244 THR B C 1
ATOM 5451 O O . THR B 1 244 ? -5.973 -6.734 5.977 1 97.56 244 THR B O 1
ATOM 5454 N N . CYS B 1 245 ? -7.672 -5.32 6.121 1 97.81 245 CYS B N 1
ATOM 5455 C CA . CYS B 1 245 ? -7.152 -4.707 7.34 1 97.81 245 CYS B CA 1
ATOM 5456 C C . CYS B 1 245 ? -7.07 -5.727 8.469 1 97.81 245 CYS B C 1
ATOM 5458 O O . CYS B 1 245 ? -6.086 -5.758 9.211 1 97.81 245 CYS B O 1
ATOM 5460 N N . TYR B 1 246 ? -8.125 -6.539 8.633 1 97.75 246 TYR B N 1
ATOM 5461 C CA . TYR B 1 246 ? -8.164 -7.574 9.664 1 97.75 246 TYR B CA 1
ATOM 5462 C C . TYR B 1 246 ? -7.07 -8.609 9.438 1 97.75 246 TYR B C 1
ATOM 5464 O O . TYR B 1 246 ? -6.371 -9 10.375 1 97.75 246 TYR B O 1
ATOM 5472 N N . ILE B 1 247 ? -6.824 -8.969 8.18 1 97.06 247 ILE B N 1
ATOM 5473 C CA . ILE B 1 247 ? -5.781 -9.922 7.816 1 97.06 247 ILE B CA 1
ATOM 5474 C C . ILE B 1 247 ? -4.41 -9.344 8.156 1 97.06 247 ILE B C 1
ATOM 5476 O O . ILE B 1 247 ? -3.555 -10.039 8.711 1 97.06 247 ILE B O 1
ATOM 5480 N N . ASP B 1 248 ? -4.23 -8.125 7.812 1 95.38 248 ASP B N 1
ATOM 5481 C CA . ASP B 1 248 ? -2.963 -7.461 8.109 1 95.38 248 ASP B CA 1
ATOM 5482 C C . ASP B 1 248 ? -2.674 -7.473 9.609 1 95.38 248 ASP B C 1
ATOM 5484 O O . ASP B 1 248 ? -1.557 -7.781 10.031 1 95.38 248 ASP B O 1
ATOM 5488 N N . TYR B 1 249 ? -3.645 -7.16 10.359 1 95.75 249 TYR B N 1
ATOM 5489 C CA . TYR B 1 249 ? -3.508 -7.16 11.812 1 95.75 249 TYR B CA 1
ATOM 5490 C C . TYR B 1 249 ? -3.111 -8.539 12.32 1 95.75 249 TYR B C 1
ATOM 5492 O O . TYR B 1 249 ? -2.127 -8.68 13.047 1 95.75 249 TYR B O 1
ATOM 5500 N N . LEU B 1 250 ? -3.811 -9.609 11.891 1 95.56 250 LEU B N 1
ATOM 5501 C CA . LEU B 1 250 ? -3.561 -10.969 12.359 1 95.56 250 LEU B CA 1
ATOM 5502 C C . LEU B 1 250 ? -2.197 -11.461 11.891 1 95.56 250 LEU B C 1
ATOM 5504 O O . LEU B 1 250 ? -1.478 -12.117 12.641 1 95.56 250 LEU B O 1
ATOM 5508 N N . SER B 1 251 ? -1.905 -11.141 10.633 1 92.38 251 SER B N 1
ATOM 5509 C CA . SER B 1 251 ? -0.632 -11.586 10.078 1 92.38 251 SER B CA 1
ATOM 5510 C C . SER B 1 251 ? 0.545 -11.016 10.859 1 92.38 251 SER B C 1
ATOM 5512 O O . SER B 1 251 ? 1.548 -11.695 11.07 1 92.38 251 SER B O 1
ATOM 5514 N N . HIS B 1 252 ? 0.424 -9.844 11.312 1 88.81 252 HIS B N 1
ATOM 5515 C CA . HIS B 1 252 ? 1.51 -9.188 12.031 1 88.81 252 HIS B CA 1
ATOM 5516 C C . HIS B 1 252 ? 1.638 -9.719 13.453 1 88.81 252 HIS B C 1
ATOM 5518 O O . HIS B 1 252 ? 2.711 -9.641 14.055 1 88.81 252 HIS B O 1
ATOM 5524 N N . LEU B 1 253 ? 0.542 -10.273 14 1 91.44 253 LEU B N 1
ATOM 5525 C CA . LEU B 1 253 ? 0.589 -10.891 15.32 1 91.44 253 LEU B CA 1
ATOM 5526 C C . LEU B 1 253 ? 1.344 -12.219 15.273 1 91.44 253 LEU B C 1
ATOM 5528 O O . LEU B 1 253 ? 1.719 -12.758 16.312 1 91.44 253 LEU B O 1
ATOM 5532 N N . ASN B 1 254 ? 1.65 -12.602 14 1 88.38 254 ASN B N 1
ATOM 5533 C CA . ASN B 1 254 ? 2.371 -13.852 13.781 1 88.38 254 ASN B CA 1
ATOM 5534 C C . ASN B 1 254 ? 1.589 -15.047 14.305 1 88.38 254 ASN B C 1
ATOM 5536 O O . ASN B 1 254 ? 2.174 -15.984 14.859 1 88.38 254 ASN B O 1
ATOM 5540 N N . GLU B 1 255 ? 0.284 -14.93 14.258 1 87.69 255 GLU B N 1
ATOM 5541 C CA . GLU B 1 255 ? -0.627 -16.031 14.539 1 87.69 255 GLU B CA 1
ATOM 5542 C C . GLU B 1 255 ? -1.047 -16.75 13.266 1 87.69 255 GLU B C 1
ATOM 5544 O O . GLU B 1 255 ? -2.146 -16.531 12.75 1 87.69 255 GLU B O 1
ATOM 5549 N N . ASP B 1 256 ? -0.336 -17.734 12.805 1 92.94 256 ASP B N 1
ATOM 5550 C CA . ASP B 1 256 ? -0.501 -18.328 11.477 1 92.94 256 ASP B CA 1
ATOM 5551 C C . ASP B 1 256 ? -1.837 -19.062 11.359 1 92.94 256 ASP B C 1
ATOM 5553 O O . ASP B 1 256 ? -2.568 -18.875 10.391 1 92.94 256 ASP B O 1
ATOM 5557 N N . ASN B 1 257 ? -2.133 -19.812 12.336 1 94.5 257 ASN B N 1
ATOM 5558 C CA . ASN B 1 257 ? -3.357 -20.609 12.281 1 94.5 257 ASN B CA 1
ATOM 5559 C C . ASN B 1 257 ? -4.602 -19.719 12.273 1 94.5 257 ASN B C 1
ATOM 5561 O O . ASN B 1 257 ? -5.531 -19.953 11.508 1 94.5 257 ASN B O 1
ATOM 5565 N N . ASN B 1 258 ? -4.617 -18.719 13.141 1 94.38 258 ASN B N 1
ATOM 5566 C CA . ASN B 1 258 ? -5.75 -17.797 13.188 1 94.38 258 ASN B CA 1
ATOM 5567 C C . ASN B 1 258 ? -5.922 -17.062 11.859 1 94.38 258 ASN B C 1
ATOM 5569 O O . ASN B 1 258 ? -7.047 -16.812 11.43 1 94.38 258 ASN B O 1
ATOM 5573 N N . THR B 1 259 ? -4.812 -16.703 11.281 1 96.69 259 THR B N 1
ATOM 5574 C CA . THR B 1 259 ? -4.859 -16.016 10 1 96.69 259 THR B CA 1
ATOM 5575 C C . THR B 1 259 ? -5.438 -16.922 8.914 1 96.69 259 THR B C 1
ATOM 5577 O O . THR B 1 259 ? -6.309 -16.5 8.148 1 96.69 259 THR B O 1
ATOM 5580 N N . ARG B 1 260 ? -5.031 -18.203 8.875 1 97.56 260 ARG B N 1
ATOM 5581 C CA . ARG B 1 260 ? -5.562 -19.172 7.93 1 97.56 260 ARG B CA 1
ATOM 5582 C C . ARG B 1 260 ? -7.062 -19.375 8.133 1 97.56 260 ARG B C 1
ATOM 5584 O O . ARG B 1 260 ? -7.816 -19.453 7.16 1 97.56 260 ARG B O 1
ATOM 5591 N N . VAL B 1 261 ? -7.418 -19.484 9.367 1 97.5 261 VAL B N 1
ATOM 5592 C CA . VAL B 1 261 ? -8.82 -19.688 9.703 1 97.5 261 VAL B CA 1
ATOM 5593 C C . VAL B 1 261 ? -9.648 -18.516 9.188 1 97.5 261 VAL B C 1
ATOM 5595 O O . VAL B 1 261 ? -10.742 -18.703 8.648 1 97.5 261 VAL B O 1
ATOM 5598 N N . LEU B 1 262 ? -9.148 -17.281 9.328 1 97.38 262 LEU B N 1
ATOM 5599 C CA . LEU B 1 262 ? -9.859 -16.109 8.82 1 97.38 262 LEU B CA 1
ATOM 5600 C C . LEU B 1 262 ? -10.008 -16.172 7.305 1 97.38 262 LEU B C 1
ATOM 5602 O O . LEU B 1 262 ? -11.086 -15.914 6.766 1 97.38 262 LEU B O 1
ATOM 5606 N N . PHE B 1 263 ? -8.922 -16.516 6.609 1 97.81 263 PHE B N 1
ATOM 5607 C CA . PHE B 1 263 ? -8.984 -16.672 5.16 1 97.81 263 PHE B CA 1
ATOM 5608 C C . PHE B 1 263 ? -10.094 -17.641 4.77 1 97.81 263 PHE B C 1
ATOM 5610 O O . PHE B 1 263 ? -10.922 -17.328 3.912 1 97.81 263 PHE B O 1
ATOM 5617 N N . GLU B 1 264 ? -10.062 -18.781 5.375 1 97.56 264 GLU B N 1
ATOM 5618 C CA . GLU B 1 264 ? -11.031 -19.828 5.059 1 97.56 264 GLU B CA 1
ATOM 5619 C C . GLU B 1 264 ? -12.461 -19.359 5.328 1 97.56 264 GLU B C 1
ATOM 5621 O O . GLU B 1 264 ? -13.352 -19.578 4.508 1 97.56 264 GLU B O 1
ATOM 5626 N N . ARG B 1 265 ? -12.609 -18.719 6.422 1 97 265 ARG B N 1
ATOM 5627 C CA . ARG B 1 265 ? -13.93 -18.25 6.82 1 97 265 ARG B CA 1
ATOM 5628 C C . ARG B 1 265 ? -14.477 -17.234 5.824 1 97 265 ARG B C 1
ATOM 5630 O O . ARG B 1 265 ? -15.625 -17.344 5.383 1 97 265 ARG B O 1
ATOM 5637 N N . VAL B 1 266 ? -13.688 -16.281 5.426 1 97.31 266 VAL B N 1
ATOM 5638 C CA . VAL B 1 266 ? -14.172 -15.18 4.594 1 97.31 266 VAL B CA 1
ATOM 5639 C C . VAL B 1 266 ? -14.328 -15.656 3.15 1 97.31 266 VAL B C 1
ATOM 5641 O O . VAL B 1 266 ? -15.203 -15.172 2.424 1 97.31 266 VAL B O 1
ATOM 5644 N N . LEU B 1 267 ? -13.531 -16.594 2.68 1 96.88 267 LEU B N 1
ATOM 5645 C CA . LEU B 1 267 ? -13.562 -17.047 1.293 1 96.88 267 LEU B CA 1
ATOM 5646 C C . LEU B 1 267 ? -14.594 -18.156 1.101 1 96.88 267 LEU B C 1
ATOM 5648 O O . LEU B 1 267 ? -15.039 -18.406 -0.023 1 96.88 267 LEU B O 1
ATOM 5652 N N . SER B 1 268 ? -15.039 -18.828 2.131 1 94 268 SER B N 1
ATOM 5653 C CA . SER B 1 268 ? -16.031 -19.891 2.043 1 94 268 SER B CA 1
ATOM 5654 C C . SER B 1 268 ? -17.422 -19.375 2.385 1 94 268 SER B C 1
ATOM 5656 O O . SER B 1 268 ? -18.422 -20.062 2.123 1 94 268 SER B O 1
ATOM 5658 N N . SER B 1 269 ? -17.578 -18.266 3.031 1 88.69 269 SER B N 1
ATOM 5659 C CA . SER B 1 269 ? -18.844 -17.734 3.531 1 88.69 269 SER B CA 1
ATOM 5660 C C . SER B 1 269 ? -19.781 -17.375 2.385 1 88.69 269 SER B C 1
ATOM 5662 O O . SER B 1 269 ? -21 -17.328 2.562 1 88.69 269 SER B O 1
ATOM 5664 N N . GLY B 1 270 ? -19.234 -17.078 1.156 1 86.44 270 GLY B N 1
ATOM 5665 C CA . GLY B 1 270 ? -20.062 -16.625 0.046 1 86.44 270 GLY B CA 1
ATOM 5666 C C . GLY B 1 270 ? -20.438 -15.164 0.142 1 86.44 270 GLY B C 1
ATOM 5667 O O . GLY B 1 270 ? -21.125 -14.633 -0.734 1 86.44 270 GLY B O 1
ATOM 5668 N N . SER B 1 271 ? -19.984 -14.531 1.152 1 88.81 271 SER B N 1
ATOM 5669 C CA . SER B 1 271 ? -20.312 -13.125 1.363 1 88.81 271 SER B CA 1
ATOM 5670 C C . SER B 1 271 ? -19.641 -12.234 0.328 1 88.81 271 SER B C 1
ATOM 5672 O O . SER B 1 271 ? -20.125 -11.148 0.015 1 88.81 271 SER B O 1
ATOM 5674 N N . LEU B 1 272 ? -18.516 -12.633 -0.18 1 92.94 272 LEU B N 1
ATOM 5675 C CA . LEU B 1 272 ? -17.75 -11.852 -1.155 1 92.94 272 LEU B CA 1
ATOM 5676 C C . LEU B 1 272 ? -18.062 -12.32 -2.576 1 92.94 272 LEU B C 1
ATOM 5678 O O . LEU B 1 272 ? -18 -13.516 -2.865 1 92.94 272 LEU B O 1
ATOM 5682 N N . GLU B 1 273 ? -18.406 -11.391 -3.359 1 91.25 273 GLU B N 1
ATOM 5683 C CA . GLU B 1 273 ? -18.516 -11.695 -4.781 1 91.25 273 GLU B CA 1
ATOM 5684 C C . GLU B 1 273 ? -17.156 -12.125 -5.348 1 91.25 273 GLU B C 1
ATOM 5686 O O . GLU B 1 273 ? -16.109 -11.695 -4.859 1 91.25 273 GLU B O 1
ATOM 5691 N N . PRO B 1 274 ? -17.172 -12.93 -6.352 1 89.44 274 PRO B N 1
ATOM 5692 C CA . PRO B 1 274 ? -15.922 -13.43 -6.926 1 89.44 274 PRO B CA 1
ATOM 5693 C C . PRO B 1 274 ? -14.953 -12.305 -7.297 1 89.44 274 PRO B C 1
ATOM 5695 O O . PRO B 1 274 ? -13.758 -12.398 -7.016 1 89.44 274 PRO B O 1
ATOM 5698 N N . GLU B 1 275 ? -15.477 -11.281 -7.84 1 88.81 275 GLU B N 1
ATOM 5699 C CA . GLU B 1 275 ? -14.625 -10.172 -8.25 1 88.81 275 GLU B CA 1
ATOM 5700 C C . GLU B 1 275 ? -13.969 -9.5 -7.047 1 88.81 275 GLU B C 1
ATOM 5702 O O . GLU B 1 275 ? -12.812 -9.102 -7.109 1 88.81 275 GLU B O 1
ATOM 5707 N N . LYS B 1 276 ? -14.758 -9.445 -5.953 1 91.06 276 LYS B N 1
ATOM 5708 C CA . LYS B 1 276 ? -14.258 -8.797 -4.742 1 91.06 276 LYS B CA 1
ATOM 5709 C C . LYS B 1 276 ? -13.344 -9.719 -3.953 1 91.06 276 LYS B C 1
ATOM 5711 O O . LYS B 1 276 ? -12.547 -9.258 -3.127 1 91.06 276 LYS B O 1
ATOM 5716 N N . SER B 1 277 ? -13.422 -10.984 -4.223 1 94.19 277 SER B N 1
ATOM 5717 C CA . SER B 1 277 ? -12.648 -11.953 -3.451 1 94.19 277 SER B CA 1
ATOM 5718 C C . SER B 1 277 ? -11.234 -12.102 -4 1 94.19 277 SER B C 1
ATOM 5720 O O . SER B 1 277 ? -10.367 -12.68 -3.344 1 94.19 277 SER B O 1
ATOM 5722 N N . VAL B 1 278 ? -10.977 -11.617 -5.176 1 92.5 278 VAL B N 1
ATOM 5723 C CA . VAL B 1 278 ? -9.703 -11.797 -5.855 1 92.5 278 VAL B CA 1
ATOM 5724 C C . VAL B 1 278 ? -8.57 -11.273 -4.977 1 92.5 278 VAL B C 1
ATOM 5726 O O . VAL B 1 278 ? -7.559 -11.953 -4.777 1 92.5 278 VAL B O 1
ATOM 5729 N N . ASP B 1 279 ? -8.797 -10.086 -4.43 1 92.88 279 ASP B N 1
ATOM 5730 C CA . ASP B 1 279 ? -7.758 -9.469 -3.609 1 92.88 279 ASP B CA 1
ATOM 5731 C C . ASP B 1 279 ? -7.48 -10.305 -2.361 1 92.88 279 ASP B C 1
ATOM 5733 O O . ASP B 1 279 ? -6.336 -10.383 -1.905 1 92.88 279 ASP B O 1
ATOM 5737 N N . ILE B 1 280 ? -8.461 -10.859 -1.831 1 96.56 280 ILE B N 1
ATOM 5738 C CA . ILE B 1 280 ? -8.305 -11.672 -0.631 1 96.56 280 ILE B CA 1
ATOM 5739 C C . ILE B 1 280 ? -7.57 -12.961 -0.979 1 96.56 280 ILE B C 1
ATOM 5741 O O . ILE B 1 280 ? -6.699 -13.414 -0.229 1 96.56 280 ILE B O 1
ATOM 5745 N N . TRP B 1 281 ? -7.891 -13.539 -2.102 1 96.5 281 TRP B N 1
ATOM 5746 C CA . TRP B 1 281 ? -7.176 -14.719 -2.572 1 96.5 281 TRP B CA 1
ATOM 5747 C C . TRP B 1 281 ? -5.703 -14.406 -2.805 1 96.5 281 TRP B C 1
ATOM 5749 O O . TRP B 1 281 ? -4.832 -15.219 -2.479 1 96.5 281 TRP B O 1
ATOM 5759 N N . ASN B 1 282 ? -5.438 -13.258 -3.391 1 94.88 282 ASN B N 1
ATOM 5760 C CA . ASN B 1 282 ? -4.059 -12.836 -3.596 1 94.88 282 ASN B CA 1
ATOM 5761 C C . ASN B 1 282 ? -3.305 -12.719 -2.271 1 94.88 282 ASN B C 1
ATOM 5763 O O . ASN B 1 282 ? -2.148 -13.133 -2.172 1 94.88 282 ASN B O 1
ATOM 5767 N N . ARG B 1 283 ? -3.996 -12.188 -1.297 1 96.69 283 ARG B N 1
ATOM 5768 C CA . ARG B 1 283 ? -3.383 -12.062 0.022 1 96.69 283 ARG B CA 1
ATOM 5769 C C . ARG B 1 283 ? -3.139 -13.43 0.646 1 96.69 283 ARG B C 1
ATOM 5771 O O . ARG B 1 283 ? -2.125 -13.648 1.313 1 96.69 283 ARG B O 1
ATOM 5778 N N . PHE B 1 284 ? -4.066 -14.328 0.448 1 97.69 284 PHE B N 1
ATOM 5779 C CA . PHE B 1 284 ? -3.916 -15.688 0.956 1 97.69 284 PHE B CA 1
ATOM 5780 C C . PHE B 1 284 ? -2.717 -16.375 0.314 1 97.69 284 PHE B C 1
ATOM 5782 O O . PHE B 1 284 ? -1.903 -16.984 1.007 1 97.69 284 PHE B O 1
ATOM 5789 N N . LEU B 1 285 ? -2.604 -16.188 -0.963 1 97.88 285 LEU B N 1
ATOM 5790 C CA . LEU B 1 285 ? -1.469 -16.75 -1.686 1 97.88 285 LEU B CA 1
ATOM 5791 C C . LEU B 1 285 ? -0.156 -16.156 -1.186 1 97.88 285 LEU B C 1
ATOM 5793 O O . LEU B 1 285 ? 0.801 -16.891 -0.925 1 97.88 285 LEU B O 1
ATOM 5797 N N . GLU B 1 286 ? -0.116 -14.883 -1.065 1 96.75 286 GLU B N 1
ATOM 5798 C CA . GLU B 1 286 ? 1.076 -14.211 -0.56 1 96.75 286 GLU B CA 1
ATOM 5799 C C . GLU B 1 286 ? 1.437 -14.703 0.838 1 96.75 286 GLU B C 1
ATOM 5801 O O . GLU B 1 286 ? 2.611 -14.922 1.14 1 96.75 286 GLU B O 1
ATOM 5806 N N . PHE B 1 287 ? 0.454 -14.93 1.676 1 97.25 287 PHE B N 1
ATOM 5807 C CA . PHE B 1 287 ? 0.639 -15.406 3.039 1 97.25 287 PHE B CA 1
ATOM 5808 C C . PHE B 1 287 ? 1.289 -16.781 3.041 1 97.25 287 PHE B C 1
ATOM 5810 O O . PHE B 1 287 ? 2.289 -17 3.727 1 97.25 287 PHE B O 1
ATOM 5817 N N . GLU B 1 288 ? 0.756 -17.672 2.246 1 97.75 288 GLU B N 1
ATOM 5818 C CA . GLU B 1 288 ? 1.299 -19.031 2.18 1 97.75 288 GLU B CA 1
ATOM 5819 C C . GLU B 1 288 ? 2.691 -19.031 1.557 1 97.75 288 GLU B C 1
ATOM 5821 O O . GLU B 1 288 ? 3.549 -19.828 1.947 1 97.75 288 GLU B O 1
ATOM 5826 N N . CYS B 1 289 ? 2.902 -18.172 0.576 1 97.25 289 CYS B N 1
ATOM 5827 C CA . CYS B 1 289 ? 4.207 -18.094 -0.072 1 97.25 289 CYS B CA 1
ATOM 5828 C C . CYS B 1 289 ? 5.281 -17.641 0.915 1 97.25 289 CYS B C 1
ATOM 5830 O O . CYS B 1 289 ? 6.457 -17.984 0.749 1 97.25 289 CYS B O 1
ATOM 5832 N N . ASN B 1 290 ? 4.871 -16.953 1.919 1 95.56 290 ASN B N 1
ATOM 5833 C CA . ASN B 1 290 ? 5.84 -16.422 2.873 1 95.56 290 ASN B CA 1
ATOM 5834 C C . ASN B 1 290 ? 6.066 -17.375 4.035 1 95.56 290 ASN B C 1
ATOM 5836 O O . ASN B 1 290 ? 7.152 -17.406 4.613 1 95.56 290 ASN B O 1
ATOM 5840 N N . ILE B 1 291 ? 5.117 -18.188 4.305 1 94.19 291 ILE B N 1
ATOM 5841 C CA . ILE B 1 291 ? 5.27 -18.906 5.555 1 94.19 291 ILE B CA 1
ATOM 5842 C C . ILE B 1 291 ? 4.996 -20.391 5.324 1 94.19 291 ILE B C 1
ATOM 5844 O O . ILE B 1 291 ? 5.453 -21.25 6.09 1 94.19 291 ILE B O 1
ATOM 5848 N N . GLY B 1 292 ? 4.219 -20.734 4.309 1 95.75 292 GLY B N 1
ATOM 5849 C CA . GLY B 1 292 ? 3.771 -22.094 4.109 1 95.75 292 GLY B CA 1
ATOM 5850 C C . GLY B 1 292 ? 4.762 -22.938 3.326 1 95.75 292 GLY B C 1
ATOM 5851 O O . GLY B 1 292 ? 5.875 -22.5 3.039 1 95.75 292 GLY B O 1
ATOM 5852 N N . ASP B 1 293 ? 4.363 -24.219 3.125 1 96.75 293 ASP B N 1
ATOM 5853 C CA . ASP B 1 293 ? 5.129 -25.109 2.268 1 96.75 293 ASP B CA 1
ATOM 5854 C C . ASP B 1 293 ? 4.562 -25.125 0.848 1 96.75 293 ASP B C 1
ATOM 5856 O O . ASP B 1 293 ? 3.547 -24.484 0.57 1 96.75 293 ASP B O 1
ATOM 5860 N N . LEU B 1 294 ? 5.27 -25.828 -0.028 1 97.75 294 LEU B N 1
ATOM 5861 C CA . LEU B 1 294 ? 4.898 -25.812 -1.439 1 97.75 294 LEU B CA 1
ATOM 5862 C C . LEU B 1 294 ? 3.508 -26.391 -1.647 1 97.75 294 LEU B C 1
ATOM 5864 O O . LEU B 1 294 ? 2.738 -25.906 -2.477 1 97.75 294 LEU B O 1
ATOM 5868 N N . GLN B 1 295 ? 3.154 -27.406 -0.924 1 97.19 295 GLN B N 1
ATOM 5869 C CA . GLN B 1 295 ? 1.846 -28.047 -1.06 1 97.19 295 GLN B CA 1
ATOM 5870 C C . GLN B 1 295 ? 0.725 -27.062 -0.72 1 97.19 295 GLN B C 1
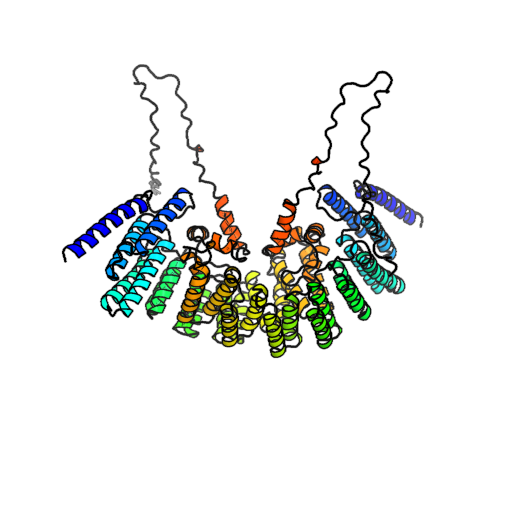ATOM 5872 O O . GLN B 1 295 ? -0.28 -26.984 -1.43 1 97.19 295 GLN B O 1
ATOM 5877 N N . SER B 1 296 ? 0.924 -26.344 0.375 1 97.31 296 SER B N 1
ATOM 5878 C CA . SER B 1 296 ? -0.073 -25.359 0.788 1 97.31 296 SER B CA 1
ATOM 5879 C C . SER B 1 296 ? -0.216 -24.25 -0.247 1 97.31 296 SER B C 1
ATOM 5881 O O . SER B 1 296 ? -1.327 -23.797 -0.523 1 97.31 296 SER B O 1
ATOM 5883 N N . ILE B 1 297 ? 0.88 -23.859 -0.831 1 98.06 297 ILE B N 1
ATOM 5884 C CA . ILE B 1 297 ? 0.884 -22.812 -1.847 1 98.06 297 ILE B CA 1
ATOM 5885 C C . ILE B 1 297 ? 0.081 -23.266 -3.062 1 98.06 297 ILE B C 1
ATOM 5887 O O . ILE B 1 297 ? -0.803 -22.547 -3.535 1 98.06 297 ILE B O 1
ATOM 5891 N N . VAL B 1 298 ? 0.365 -24.453 -3.496 1 96.81 298 VAL B N 1
ATOM 5892 C CA . VAL B 1 298 ? -0.267 -25 -4.691 1 96.81 298 VAL B CA 1
ATOM 5893 C C . VAL B 1 298 ? -1.762 -25.188 -4.445 1 96.81 298 VAL B C 1
ATOM 5895 O O . VAL B 1 298 ? -2.58 -24.953 -5.34 1 96.81 298 VAL B O 1
ATOM 5898 N N . LYS B 1 299 ? -2.121 -25.578 -3.285 1 97.5 299 LYS B N 1
ATOM 5899 C CA . LYS B 1 299 ? -3.523 -25.766 -2.93 1 97.5 299 LYS B CA 1
ATOM 5900 C C . LYS B 1 299 ? -4.297 -24.453 -3.02 1 97.5 299 LYS B C 1
ATOM 5902 O O . LYS B 1 299 ? -5.379 -24.406 -3.604 1 97.5 299 LYS B O 1
ATOM 5907 N N . VAL B 1 300 ? -3.729 -23.406 -2.428 1 97.94 300 VAL B N 1
ATOM 5908 C CA . VAL B 1 300 ? -4.371 -22.094 -2.467 1 97.94 300 VAL B CA 1
ATOM 5909 C C . VAL B 1 300 ? -4.426 -21.594 -3.904 1 97.94 300 VAL B C 1
ATOM 5911 O O . VAL B 1 300 ? -5.438 -21.031 -4.336 1 97.94 300 VAL B O 1
ATOM 5914 N N . GLU B 1 301 ? -3.344 -21.812 -4.59 1 96.69 301 GLU B N 1
ATOM 5915 C CA . GLU B 1 301 ? -3.266 -21.375 -5.98 1 96.69 301 GLU B CA 1
ATOM 5916 C C . GLU B 1 301 ? -4.348 -22.047 -6.828 1 96.69 301 GLU B C 1
ATOM 5918 O O . GLU B 1 301 ? -4.961 -21.391 -7.68 1 96.69 301 GLU B O 1
ATOM 5923 N N . LYS B 1 302 ? -4.562 -23.297 -6.641 1 95.25 302 LYS B N 1
ATOM 5924 C CA . LYS B 1 302 ? -5.578 -24.031 -7.383 1 95.25 302 LYS B CA 1
ATOM 5925 C C . LYS B 1 302 ? -6.973 -23.484 -7.102 1 95.25 302 LYS B C 1
ATOM 5927 O O . LYS B 1 302 ? -7.754 -23.266 -8.031 1 95.25 302 LYS B O 1
ATOM 5932 N N . ARG B 1 303 ? -7.258 -23.25 -5.852 1 96.25 303 ARG B N 1
ATOM 5933 C CA . ARG B 1 303 ? -8.555 -22.703 -5.469 1 96.25 303 ARG B CA 1
ATOM 5934 C C . ARG B 1 303 ? -8.742 -21.297 -6.035 1 96.25 303 ARG B C 1
ATOM 5936 O O . ARG B 1 303 ? -9.82 -20.969 -6.531 1 96.25 303 ARG B O 1
ATOM 5943 N N . ARG B 1 304 ? -7.68 -20.531 -5.93 1 95.69 304 ARG B N 1
ATOM 5944 C CA . ARG B 1 304 ? -7.707 -19.188 -6.488 1 95.69 304 ARG B CA 1
ATOM 5945 C C . ARG B 1 304 ? -7.977 -19.219 -7.992 1 95.69 304 ARG B C 1
ATOM 5947 O O . ARG B 1 304 ? -8.797 -18.453 -8.5 1 95.69 304 ARG B O 1
ATOM 5954 N N . SER B 1 305 ? -7.301 -20.109 -8.648 1 93.62 305 SER B N 1
ATOM 5955 C CA . SER B 1 305 ? -7.449 -20.234 -10.094 1 93.62 305 SER B CA 1
ATOM 5956 C C . SER B 1 305 ? -8.875 -20.594 -10.477 1 93.62 305 SER B C 1
ATOM 5958 O O . SER B 1 305 ? -9.383 -20.141 -11.508 1 93.62 305 SER B O 1
ATOM 5960 N N . GLU B 1 306 ? -9.516 -21.406 -9.719 1 92.81 306 GLU B N 1
ATOM 5961 C CA . GLU B 1 306 ? -10.898 -21.797 -9.977 1 92.81 306 GLU B CA 1
ATOM 5962 C C . GLU B 1 306 ? -11.828 -20.594 -9.891 1 92.81 306 GLU B C 1
ATOM 5964 O O . GLU B 1 306 ? -12.75 -20.453 -10.703 1 92.81 306 GLU B O 1
ATOM 5969 N N . VAL B 1 307 ? -11.57 -19.75 -8.992 1 91.94 307 VAL B N 1
ATOM 5970 C CA . VAL B 1 307 ? -12.391 -18.562 -8.82 1 91.94 307 VAL B CA 1
ATOM 5971 C C . VAL B 1 307 ? -12.109 -17.562 -9.945 1 91.94 307 VAL B C 1
ATOM 5973 O O . VAL B 1 307 ? -13.031 -17 -10.531 1 91.94 307 VAL B O 1
ATOM 5976 N N . LEU B 1 308 ? -10.836 -17.406 -10.266 1 90.75 308 LEU B N 1
ATOM 5977 C CA . LEU B 1 308 ? -10.43 -16.438 -11.289 1 90.75 308 LEU B CA 1
ATOM 5978 C C . LEU B 1 308 ? -10.93 -16.875 -12.664 1 90.75 308 LEU B C 1
ATOM 5980 O O . LEU B 1 308 ? -11.242 -16.016 -13.508 1 90.75 308 LEU B O 1
ATOM 5984 N N . SER B 1 309 ? -10.992 -18.172 -12.906 1 87.56 309 SER B N 1
ATOM 5985 C CA . SER B 1 309 ? -11.438 -18.688 -14.195 1 87.56 309 SER B CA 1
ATOM 5986 C C . SER B 1 309 ? -12.891 -18.328 -14.469 1 87.56 309 SER B C 1
ATOM 5988 O O . SER B 1 309 ? -13.328 -18.328 -15.625 1 87.56 309 SER B O 1
ATOM 5990 N N . LYS B 1 310 ? -13.602 -17.984 -13.422 1 86.5 310 LYS B N 1
ATOM 5991 C CA . LYS B 1 310 ? -15.008 -17.609 -13.562 1 86.5 310 LYS B CA 1
ATOM 5992 C C . LYS B 1 310 ? -15.141 -16.141 -13.953 1 86.5 310 LYS B C 1
ATOM 5994 O O . LYS B 1 310 ? -16.234 -15.68 -14.289 1 86.5 310 LYS B O 1
ATOM 5999 N N . ILE B 1 311 ? -14.07 -15.461 -13.883 1 87.62 311 ILE B N 1
ATOM 6000 C CA . ILE B 1 311 ? -14.055 -14.055 -14.242 1 87.62 311 ILE B CA 1
ATOM 6001 C C . ILE B 1 311 ? -13.523 -13.891 -15.672 1 87.62 311 ILE B C 1
ATOM 6003 O O . ILE B 1 311 ? -12.422 -14.359 -15.984 1 87.62 311 ILE B O 1
ATOM 6007 N N . LYS B 1 312 ? -14.172 -13.266 -16.547 1 84.69 312 LYS B N 1
ATOM 6008 C CA . LYS B 1 312 ? -13.906 -13.156 -17.969 1 84.69 312 LYS B CA 1
ATOM 6009 C C . LYS B 1 312 ? -12.516 -12.586 -18.234 1 84.69 312 LYS B C 1
ATOM 6011 O O . LYS B 1 312 ? -11.797 -13.07 -19.109 1 84.69 312 LYS B O 1
ATOM 6016 N N . GLU B 1 313 ? -12.125 -11.602 -17.438 1 83.25 313 GLU B N 1
ATOM 6017 C CA . GLU B 1 313 ? -10.859 -10.898 -17.641 1 83.25 313 GLU B CA 1
ATOM 6018 C C . GLU B 1 313 ? -9.672 -11.828 -17.406 1 83.25 313 GLU B C 1
ATOM 6020 O O . GLU B 1 313 ? -8.57 -11.562 -17.906 1 83.25 313 GLU B O 1
ATOM 6025 N N . PHE B 1 314 ? -9.93 -12.906 -16.688 1 85.75 314 PHE B N 1
ATOM 6026 C CA . PHE B 1 314 ? -8.828 -13.789 -16.312 1 85.75 314 PHE B CA 1
ATOM 6027 C C . PHE B 1 314 ? -8.844 -15.055 -17.156 1 85.75 314 PHE B C 1
ATOM 6029 O O . PHE B 1 314 ? -7.945 -15.891 -17.047 1 85.75 314 PHE B O 1
ATOM 6036 N N . GLU B 1 315 ? -9.742 -15.117 -18.031 1 81.62 315 GLU B N 1
ATOM 6037 C CA . GLU B 1 315 ? -9.875 -16.344 -18.828 1 81.62 315 GLU B CA 1
ATOM 6038 C C . GLU B 1 315 ? -8.664 -16.547 -19.734 1 81.62 315 GLU B C 1
ATOM 6040 O O . GLU B 1 315 ? -8.25 -15.625 -20.438 1 81.62 315 GLU B O 1
ATOM 6045 N N . GLY B 1 316 ? -8.031 -17.656 -19.594 1 79.06 316 GLY B N 1
ATOM 6046 C CA . GLY B 1 316 ? -6.926 -18.016 -20.453 1 79.06 316 GLY B CA 1
ATOM 6047 C C . GLY B 1 316 ? -5.605 -17.406 -20.031 1 79.06 316 GLY B C 1
ATOM 6048 O O . GLY B 1 316 ? -4.629 -17.438 -20.781 1 79.06 316 GLY B O 1
ATOM 6049 N N . LYS B 1 317 ? -5.602 -16.844 -18.891 1 86.75 317 LYS B N 1
ATOM 6050 C CA . LYS B 1 317 ? -4.383 -16.172 -18.438 1 86.75 317 LYS B CA 1
ATOM 6051 C C . LYS B 1 317 ? -3.783 -16.875 -17.219 1 86.75 317 LYS B C 1
ATOM 6053 O O . LYS B 1 317 ? -3.418 -16.234 -16.25 1 86.75 317 LYS B O 1
ATOM 6058 N N . GLU B 1 318 ? -3.639 -18.094 -17.281 1 86.75 318 GLU B N 1
ATOM 6059 C CA . GLU B 1 318 ? -3.148 -18.906 -16.172 1 86.75 318 GLU B CA 1
ATOM 6060 C C . GLU B 1 318 ? -1.693 -18.578 -15.852 1 86.75 318 GLU B C 1
ATOM 6062 O O . GLU B 1 318 ? -1.309 -18.516 -14.688 1 86.75 318 GLU B O 1
ATOM 6067 N N . THR B 1 319 ? -0.962 -18.359 -16.875 1 91.31 319 THR B N 1
ATOM 6068 C CA . THR B 1 319 ? 0.451 -18.062 -16.656 1 91.31 319 THR B CA 1
ATOM 6069 C C . THR B 1 319 ? 0.626 -16.719 -15.969 1 91.31 319 THR B C 1
ATOM 6071 O O . THR B 1 319 ? 1.534 -16.547 -15.156 1 91.31 319 THR B O 1
ATOM 6074 N N . ALA B 1 320 ? -0.214 -15.812 -16.344 1 91.38 320 ALA B N 1
ATOM 6075 C CA . ALA B 1 320 ? -0.174 -14.5 -15.703 1 91.38 320 ALA B CA 1
ATOM 6076 C C . ALA B 1 320 ? -0.429 -14.617 -14.203 1 91.38 320 ALA B C 1
ATOM 6078 O O . ALA B 1 320 ? 0.166 -13.891 -13.406 1 91.38 320 ALA B O 1
ATOM 6079 N N . GLN B 1 321 ? -1.248 -15.578 -13.859 1 91.12 321 GLN B N 1
ATOM 6080 C CA . GLN B 1 321 ? -1.573 -15.773 -12.453 1 91.12 321 GLN B CA 1
ATOM 6081 C C . GLN B 1 321 ? -0.371 -16.312 -11.68 1 91.12 321 GLN B C 1
ATOM 6083 O O . GLN B 1 321 ? -0.23 -16.047 -10.484 1 91.12 321 GLN B O 1
ATOM 6088 N N . LEU B 1 322 ? 0.467 -16.969 -12.359 1 94.5 322 LEU B N 1
ATOM 6089 C CA . LEU B 1 322 ? 1.648 -17.578 -11.742 1 94.5 322 LEU B CA 1
ATOM 6090 C C . LEU B 1 322 ? 2.617 -16.5 -11.266 1 94.5 322 LEU B C 1
ATOM 6092 O O . LEU B 1 322 ? 3.377 -16.719 -10.32 1 94.5 322 LEU B O 1
ATOM 6096 N N . VAL B 1 323 ? 2.562 -15.375 -11.891 1 95.88 323 VAL B N 1
ATOM 6097 C CA . VAL B 1 323 ? 3.451 -14.266 -11.562 1 95.88 323 VAL B CA 1
ATOM 6098 C C . VAL B 1 323 ? 3.283 -13.891 -10.094 1 95.88 323 VAL B C 1
ATOM 6100 O O . VAL B 1 323 ? 4.266 -13.609 -9.406 1 95.88 323 VAL B O 1
ATOM 6103 N N . ASP B 1 324 ? 2.08 -13.969 -9.578 1 94.12 324 ASP B N 1
ATOM 6104 C CA . ASP B 1 324 ? 1.753 -13.523 -8.227 1 94.12 324 ASP B CA 1
ATOM 6105 C C . ASP B 1 324 ? 2.391 -14.43 -7.18 1 94.12 324 ASP B C 1
ATOM 6107 O O . ASP B 1 324 ? 2.607 -14.016 -6.039 1 94.12 324 ASP B O 1
ATOM 6111 N N . ARG B 1 325 ? 2.68 -15.586 -7.551 1 96.38 325 ARG B N 1
ATOM 6112 C CA . ARG B 1 325 ? 3.324 -16.516 -6.633 1 96.38 325 ARG B CA 1
ATOM 6113 C C . ARG B 1 325 ? 4.742 -16.078 -6.297 1 96.38 325 ARG B C 1
ATOM 6115 O O . ARG B 1 325 ? 5.219 -16.281 -5.18 1 96.38 325 ARG B O 1
ATOM 6122 N N . TYR B 1 326 ? 5.316 -15.43 -7.262 1 98.06 326 TYR B N 1
ATOM 6123 C CA . TYR B 1 326 ? 6.754 -15.242 -7.137 1 98.06 326 TYR B CA 1
ATOM 6124 C C . TYR B 1 326 ? 7.098 -13.781 -6.895 1 98.06 326 TYR B C 1
ATOM 6126 O O . TYR B 1 326 ? 8.25 -13.438 -6.605 1 98.06 326 TYR B O 1
ATOM 6134 N N . LYS B 1 327 ? 6.164 -12.953 -7.039 1 96.12 327 LYS B N 1
ATOM 6135 C CA . LYS B 1 327 ? 6.434 -11.531 -6.84 1 96.12 327 LYS B CA 1
ATOM 6136 C C . LYS B 1 327 ? 6.793 -11.234 -5.387 1 96.12 327 LYS B C 1
ATOM 6138 O O . LYS B 1 327 ? 6.352 -11.945 -4.477 1 96.12 327 LYS B O 1
ATOM 6143 N N . PHE B 1 328 ? 7.625 -10.211 -5.145 1 97.25 328 PHE B N 1
ATOM 6144 C CA . PHE B 1 328 ? 8.023 -9.734 -3.826 1 97.25 328 PHE B CA 1
ATOM 6145 C C . PHE B 1 328 ? 8.219 -8.219 -3.838 1 97.25 328 PHE B C 1
ATOM 6147 O O . PHE B 1 328 ? 9.117 -7.711 -4.508 1 97.25 328 PHE B O 1
ATOM 6154 N N . LEU B 1 329 ? 7.355 -7.52 -3.074 1 95.5 329 LEU B N 1
ATOM 6155 C CA . LEU B 1 329 ? 7.348 -6.062 -3.104 1 95.5 329 LEU B CA 1
ATOM 6156 C C . LEU B 1 329 ? 7.199 -5.547 -4.531 1 95.5 329 LEU B C 1
ATOM 6158 O O . LEU B 1 329 ? 6.195 -5.824 -5.195 1 95.5 329 LEU B O 1
ATOM 6162 N N . ASP B 1 330 ? 8.172 -4.875 -5.062 1 93.19 330 ASP B N 1
ATOM 6163 C CA . ASP B 1 330 ? 8.047 -4.328 -6.41 1 93.19 330 ASP B CA 1
ATOM 6164 C C . ASP B 1 330 ? 8.812 -5.18 -7.422 1 93.19 330 ASP B C 1
ATOM 6166 O O . ASP B 1 330 ? 9.031 -4.758 -8.562 1 93.19 330 ASP B O 1
ATOM 6170 N N . LEU B 1 331 ? 9.266 -6.395 -6.992 1 96.88 331 LEU B N 1
ATOM 6171 C CA . LEU B 1 331 ? 10 -7.281 -7.891 1 96.88 331 LEU B CA 1
ATOM 6172 C C . LEU B 1 331 ? 9.055 -8.281 -8.547 1 96.88 331 LEU B C 1
ATOM 6174 O O . LEU B 1 331 ? 8.188 -8.859 -7.883 1 96.88 331 LEU B O 1
ATOM 6178 N N . TYR B 1 332 ? 9.242 -8.461 -9.891 1 95.94 332 TYR B N 1
ATOM 6179 C CA . TYR B 1 332 ? 8.461 -9.406 -10.68 1 95.94 332 TYR B CA 1
ATOM 6180 C C . TYR B 1 332 ? 9.375 -10.398 -11.391 1 95.94 332 TYR B C 1
ATOM 6182 O O . TYR B 1 332 ? 10.508 -10.078 -11.742 1 95.94 332 TYR B O 1
ATOM 6190 N N . PRO B 1 333 ? 8.867 -11.586 -11.609 1 97.19 333 PRO B N 1
ATOM 6191 C CA . PRO B 1 333 ? 9.703 -12.609 -12.242 1 97.19 333 PRO B CA 1
ATOM 6192 C C . PRO B 1 333 ? 9.742 -12.492 -13.766 1 97.19 333 PRO B C 1
ATOM 6194 O O . PRO B 1 333 ? 10.094 -13.453 -14.453 1 97.19 333 PRO B O 1
ATOM 6197 N N . CYS B 1 334 ? 9.297 -11.336 -14.305 1 94.69 334 CYS B N 1
ATOM 6198 C CA . CYS B 1 334 ? 9.273 -11.062 -15.734 1 94.69 334 CYS B CA 1
ATOM 6199 C C . CYS B 1 334 ? 9.633 -9.609 -16.016 1 94.69 334 CYS B C 1
ATOM 6201 O O . CYS B 1 334 ? 9.453 -8.742 -15.164 1 94.69 334 CYS B O 1
ATOM 6203 N N . THR B 1 335 ? 10.164 -9.414 -17.219 1 90.88 335 THR B N 1
ATOM 6204 C CA . THR B 1 335 ? 10.328 -8.039 -17.688 1 90.88 335 THR B CA 1
ATOM 6205 C C . THR B 1 335 ? 8.984 -7.418 -18.031 1 90.88 335 THR B C 1
ATOM 6207 O O . THR B 1 335 ? 7.973 -8.117 -18.125 1 90.88 335 THR B O 1
ATOM 6210 N N . ALA B 1 336 ? 8.992 -6.129 -18.25 1 88.19 336 ALA B N 1
ATOM 6211 C CA . ALA B 1 336 ? 7.758 -5.418 -18.578 1 88.19 336 ALA B CA 1
ATOM 6212 C C . ALA B 1 336 ? 7.141 -5.961 -19.875 1 88.19 336 ALA B C 1
ATOM 6214 O O . ALA B 1 336 ? 5.926 -6.145 -19.953 1 88.19 336 ALA B O 1
ATOM 6215 N N . THR B 1 337 ? 7.992 -6.277 -20.828 1 86.5 337 THR B N 1
ATOM 6216 C CA . THR B 1 337 ? 7.523 -6.781 -22.109 1 86.5 337 THR B CA 1
ATOM 6217 C C . THR B 1 337 ? 6.934 -8.18 -21.953 1 86.5 337 THR B C 1
ATOM 6219 O O . THR B 1 337 ? 5.902 -8.5 -22.562 1 86.5 337 THR B O 1
ATOM 6222 N N . GLU B 1 338 ? 7.574 -8.961 -21.109 1 89.62 338 GLU B N 1
ATOM 6223 C CA . GLU B 1 338 ? 7.09 -10.312 -20.875 1 89.62 338 GLU B CA 1
ATOM 6224 C C . GLU B 1 338 ? 5.75 -10.297 -20.141 1 89.62 338 GLU B C 1
ATOM 6226 O O . GLU B 1 338 ? 4.855 -11.086 -20.453 1 89.62 338 GLU B O 1
ATOM 6231 N N . LEU B 1 339 ? 5.629 -9.414 -19.203 1 91.75 339 LEU B N 1
ATOM 6232 C CA . LEU B 1 339 ? 4.391 -9.297 -18.438 1 91.75 339 LEU B CA 1
ATOM 6233 C C . LEU B 1 339 ? 3.223 -8.938 -19.344 1 91.75 339 LEU B C 1
ATOM 6235 O O . LEU B 1 339 ? 2.131 -9.492 -19.219 1 91.75 339 LEU B O 1
ATOM 6239 N N . LYS B 1 340 ? 3.477 -8.047 -20.219 1 86.81 340 LYS B N 1
ATOM 6240 C CA . LYS B 1 340 ? 2.449 -7.648 -21.172 1 86.81 340 LYS B CA 1
ATOM 6241 C C . LYS B 1 340 ? 2.068 -8.812 -22.078 1 86.81 340 LYS B C 1
ATOM 6243 O O . LYS B 1 340 ? 0.887 -9.031 -22.359 1 86.81 340 LYS B O 1
ATOM 6248 N N . SER B 1 341 ? 3.082 -9.531 -22.469 1 87.31 341 SER B N 1
ATOM 6249 C CA . SER B 1 341 ? 2.879 -10.609 -23.438 1 87.31 341 SER B CA 1
ATOM 6250 C C . SER B 1 341 ? 2.049 -11.734 -22.828 1 87.31 341 SER B C 1
ATOM 6252 O O . SER B 1 341 ? 1.271 -12.391 -23.531 1 87.31 341 SER B O 1
ATOM 6254 N N . ILE B 1 342 ? 2.205 -11.922 -21.516 1 90.06 342 ILE B N 1
ATOM 6255 C CA . ILE B 1 342 ? 1.482 -13.031 -20.891 1 90.06 342 ILE B CA 1
ATOM 6256 C C . ILE B 1 342 ? 0.14 -12.531 -20.359 1 90.06 342 ILE B C 1
ATOM 6258 O O . ILE B 1 342 ? -0.62 -13.297 -19.766 1 90.06 342 ILE B O 1
ATOM 6262 N N . GLY B 1 343 ? -0.153 -11.219 -20.469 1 86.88 343 GLY B N 1
ATOM 6263 C CA . GLY B 1 343 ? -1.457 -10.664 -20.141 1 86.88 343 GLY B CA 1
ATOM 6264 C C . GLY B 1 343 ? -1.565 -10.203 -18.703 1 86.88 343 GLY B C 1
ATOM 6265 O O . GLY B 1 343 ? -2.668 -9.977 -18.203 1 86.88 343 GLY B O 1
ATOM 6266 N N . TYR B 1 344 ? -0.495 -10.031 -18.031 1 89.31 344 TYR B N 1
ATOM 6267 C CA . TYR B 1 344 ? -0.505 -9.648 -16.625 1 89.31 344 TYR B CA 1
ATOM 6268 C C . TYR B 1 344 ? -0.956 -8.203 -16.453 1 89.31 344 TYR B C 1
ATOM 6270 O O . TYR B 1 344 ? -1.645 -7.871 -15.477 1 89.31 344 TYR B O 1
ATOM 6278 N N . THR B 1 345 ? -0.667 -7.344 -17.328 1 81.56 345 THR B N 1
ATOM 6279 C CA . THR B 1 345 ? -0.99 -5.926 -17.234 1 81.56 345 THR B CA 1
ATOM 6280 C C . THR B 1 345 ? -2.498 -5.707 -17.328 1 81.56 345 THR B C 1
ATOM 6282 O O . THR B 1 345 ? -3.041 -4.793 -16.703 1 81.56 345 THR B O 1
ATOM 6285 N N . GLU B 1 346 ? -3.127 -6.562 -17.984 1 77.5 346 GLU B N 1
ATOM 6286 C CA . GLU B 1 346 ? -4.578 -6.473 -18.125 1 77.5 346 GLU B CA 1
ATOM 6287 C C . GLU B 1 346 ? -5.285 -6.918 -16.859 1 77.5 346 GLU B C 1
ATOM 6289 O O . GLU B 1 346 ? -6.316 -6.352 -16.484 1 77.5 346 GLU B O 1
ATOM 6294 N N . VAL B 1 347 ? -4.656 -7.832 -16.266 1 77.62 347 VAL B N 1
ATOM 6295 C CA . VAL B 1 347 ? -5.262 -8.422 -15.086 1 77.62 347 VAL B CA 1
ATOM 6296 C C . VAL B 1 347 ? -5.105 -7.48 -13.898 1 77.62 347 VAL B C 1
ATOM 6298 O O . VAL B 1 347 ? -6.012 -7.352 -13.07 1 77.62 347 VAL B O 1
ATOM 6301 N N . ILE B 1 348 ? -4.07 -6.773 -13.773 1 75.06 348 ILE B N 1
ATOM 6302 C CA . ILE B 1 348 ? -3.785 -5.906 -12.633 1 75.06 348 ILE B CA 1
ATOM 6303 C C . ILE B 1 348 ? -4.691 -4.676 -12.68 1 75.06 348 ILE B C 1
ATOM 6305 O O . ILE B 1 348 ? -5.035 -4.109 -11.641 1 75.06 348 ILE B O 1
ATOM 6309 N N . ASN B 1 349 ? -5.023 -4.242 -13.789 1 65.25 349 ASN B N 1
ATOM 6310 C CA . ASN B 1 349 ? -5.887 -3.076 -13.938 1 65.25 349 ASN B CA 1
ATOM 6311 C C . ASN B 1 349 ? -7.289 -3.342 -13.391 1 65.25 349 ASN B C 1
ATOM 6313 O O . ASN B 1 349 ? -7.992 -2.414 -12.984 1 65.25 349 ASN B O 1
ATOM 6317 N N . ILE B 1 350 ? -7.562 -4.578 -13.391 1 62.06 350 ILE B N 1
ATOM 6318 C CA . ILE B 1 350 ? -8.891 -4.938 -12.906 1 62.06 350 ILE B CA 1
ATOM 6319 C C . ILE B 1 350 ? -8.867 -5.062 -11.391 1 62.06 350 ILE B C 1
ATOM 6321 O O . ILE B 1 350 ? -9.82 -4.652 -10.711 1 62.06 350 ILE B O 1
ATOM 6325 N N . THR B 1 351 ? -7.656 -5.625 -11.102 1 61 351 THR B N 1
ATOM 6326 C CA . THR B 1 351 ? -7.551 -5.801 -9.656 1 61 351 THR B CA 1
ATOM 6327 C C . THR B 1 351 ? -7.004 -4.539 -9 1 61 351 THR B C 1
ATOM 6329 O O . THR B 1 351 ? -6.211 -3.812 -9.594 1 61 351 THR B O 1
ATOM 6332 N N . GLY B 1 352 ? -7.746 -3.646 -8.547 1 54.84 352 GLY B N 1
ATOM 6333 C CA . GLY B 1 352 ? -7.309 -2.461 -7.824 1 54.84 352 GLY B CA 1
ATOM 6334 C C . GLY B 1 352 ? -5.816 -2.443 -7.555 1 54.84 352 GLY B C 1
ATOM 6335 O O . GLY B 1 352 ? -5.297 -1.485 -6.977 1 54.84 352 GLY B O 1
ATOM 6336 N N . ALA B 1 353 ? -4.988 -3.602 -8.039 1 52.06 353 ALA B N 1
ATOM 6337 C CA . ALA B 1 353 ? -3.562 -3.717 -7.75 1 52.06 353 ALA B CA 1
ATOM 6338 C C . ALA B 1 353 ? -2.744 -2.795 -8.648 1 52.06 353 ALA B C 1
ATOM 6340 O O . ALA B 1 353 ? -1.58 -2.51 -8.359 1 52.06 353 ALA B O 1
ATOM 6341 N N . GLY B 1 354 ? -3.225 -2.453 -9.82 1 46.53 354 GLY B N 1
ATOM 6342 C CA . GLY B 1 354 ? -2.561 -1.597 -10.797 1 46.53 354 GLY B CA 1
ATOM 6343 C C . GLY B 1 354 ? -2.064 -0.292 -10.195 1 46.53 354 GLY B C 1
ATOM 6344 O O . GLY B 1 354 ? -1.566 0.575 -10.922 1 46.53 354 GLY B O 1
ATOM 6345 N N . LYS B 1 355 ? -2.262 -0.255 -8.953 1 45.72 355 LYS B N 1
ATOM 6346 C CA . LYS B 1 355 ? -1.963 0.997 -8.266 1 45.72 355 LYS B CA 1
ATOM 6347 C C . LYS B 1 355 ? -0.458 1.188 -8.094 1 45.72 355 LYS B C 1
ATOM 6349 O O . LYS B 1 355 ? -0.012 2.205 -7.562 1 45.72 355 LYS B O 1
ATOM 6354 N N . ASN B 1 356 ? 0.304 0.118 -8.492 1 47.09 356 ASN B N 1
ATOM 6355 C CA . ASN B 1 356 ? 1.741 0.245 -8.273 1 47.09 356 ASN B CA 1
ATOM 6356 C C . ASN B 1 356 ? 2.434 0.907 -9.461 1 47.09 356 ASN B C 1
ATOM 6358 O O . ASN B 1 356 ? 2.158 0.569 -10.609 1 47.09 356 ASN B O 1
ATOM 6362 N N . HIS B 1 357 ? 2.939 2.029 -9.297 1 45.56 357 HIS B N 1
ATOM 6363 C CA . HIS B 1 357 ? 3.701 2.852 -10.234 1 45.56 357 HIS B CA 1
ATOM 6364 C C . HIS B 1 357 ? 4.555 1.989 -11.156 1 45.56 357 HIS B C 1
ATOM 6366 O O . HIS B 1 357 ? 4.762 2.336 -12.32 1 45.56 357 HIS B O 1
ATOM 6372 N N . ILE B 1 358 ? 5.125 1.027 -10.57 1 49.44 358 ILE B N 1
ATOM 6373 C CA . ILE B 1 358 ? 6.047 0.269 -11.406 1 49.44 358 ILE B CA 1
ATOM 6374 C C . ILE B 1 358 ? 5.297 -0.321 -12.602 1 49.44 358 ILE B C 1
ATOM 6376 O O . ILE B 1 358 ? 5.781 -0.272 -13.734 1 49.44 358 ILE B O 1
ATOM 6380 N N . LEU B 1 359 ? 4.094 -0.769 -12.25 1 52.56 359 LEU B N 1
ATOM 6381 C CA . LEU B 1 359 ? 3.35 -1.368 -13.359 1 52.56 359 LEU B CA 1
ATOM 6382 C C . LEU B 1 359 ? 2.91 -0.305 -14.359 1 52.56 359 LEU B C 1
ATOM 6384 O O . LEU B 1 359 ? 2.941 -0.535 -15.57 1 52.56 359 LEU B O 1
ATOM 6388 N N . GLN B 1 360 ? 2.57 0.836 -13.82 1 50.91 360 GLN B N 1
ATOM 6389 C CA . GLN B 1 360 ? 2.223 1.923 -14.727 1 50.91 360 GLN B CA 1
ATOM 6390 C C . GLN B 1 360 ? 3.406 2.297 -15.617 1 50.91 360 GLN B C 1
ATOM 6392 O O . GLN B 1 360 ? 3.234 2.574 -16.812 1 50.91 360 GLN B O 1
ATOM 6397 N N . SER B 1 361 ? 4.582 2.309 -15 1 49.56 361 SER B N 1
ATOM 6398 C CA . SER B 1 361 ? 5.766 2.588 -15.805 1 49.56 361 SER B CA 1
ATOM 6399 C C . SER B 1 361 ? 6.012 1.486 -16.828 1 49.56 361 SER B C 1
ATOM 6401 O O . SER B 1 361 ? 6.465 1.759 -17.938 1 49.56 361 SER B O 1
ATOM 6403 N N . ILE B 1 362 ? 5.77 0.333 -16.469 1 51.22 362 ILE B N 1
ATOM 6404 C CA . ILE B 1 362 ? 5.91 -0.773 -17.406 1 51.22 362 ILE B CA 1
ATOM 6405 C C . ILE B 1 362 ? 4.91 -0.609 -18.547 1 51.22 362 ILE B C 1
ATOM 6407 O O . ILE B 1 362 ? 5.25 -0.812 -19.719 1 51.22 362 ILE B O 1
ATOM 6411 N N . ILE B 1 363 ? 3.76 -0.153 -18.219 1 51.03 363 ILE B N 1
ATOM 6412 C CA . ILE B 1 363 ? 2.707 0.049 -19.203 1 51.03 363 ILE B CA 1
ATOM 6413 C C . ILE B 1 363 ? 3.064 1.227 -20.109 1 51.03 363 ILE B C 1
ATOM 6415 O O . ILE B 1 363 ? 2.891 1.158 -21.328 1 51.03 363 ILE B O 1
ATOM 6419 N N . ASN B 1 364 ? 3.566 2.264 -19.453 1 46.84 364 ASN B N 1
ATOM 6420 C CA . ASN B 1 364 ? 3.873 3.451 -20.234 1 46.84 364 ASN B CA 1
ATOM 6421 C C . ASN B 1 364 ? 5.137 3.256 -21.078 1 46.84 364 ASN B C 1
ATOM 6423 O O . ASN B 1 364 ? 5.414 4.043 -21.984 1 46.84 364 ASN B O 1
ATOM 6427 N N . SER B 1 365 ? 6.004 2.438 -20.719 1 44.5 365 SER B N 1
ATOM 6428 C CA . SER B 1 365 ? 7.199 2.24 -21.531 1 44.5 365 SER B CA 1
ATOM 6429 C C . SER B 1 365 ? 6.844 1.74 -22.922 1 44.5 365 SER B C 1
ATOM 6431 O O . SER B 1 365 ? 7.688 1.738 -23.828 1 44.5 365 SER B O 1
ATOM 6433 N N . ASP B 1 366 ? 5.852 1.075 -23.078 1 40.5 366 ASP B N 1
ATOM 6434 C CA . ASP B 1 366 ? 5.547 0.635 -24.438 1 40.5 366 ASP B CA 1
ATOM 6435 C C . ASP B 1 366 ? 5.391 1.827 -25.375 1 40.5 366 ASP B C 1
ATOM 6437 O O . ASP B 1 366 ? 5.277 1.654 -26.594 1 40.5 366 ASP B O 1
ATOM 6441 N N . ALA B 1 367 ? 5.008 3.023 -24.906 1 36.53 367 ALA B N 1
ATOM 6442 C CA . ALA B 1 367 ? 4.719 4.035 -25.922 1 36.53 367 ALA B CA 1
ATOM 6443 C C . ALA B 1 367 ? 6 4.48 -26.625 1 36.53 367 ALA B C 1
ATOM 6445 O O . ALA B 1 367 ? 5.977 4.82 -27.812 1 36.53 367 ALA B O 1
ATOM 6446 N N . ASP B 1 368 ? 7.141 4.824 -25.859 1 36.31 368 ASP B N 1
ATOM 6447 C CA . ASP B 1 368 ? 8.125 5.66 -26.531 1 36.31 368 ASP B CA 1
ATOM 6448 C C . ASP B 1 368 ? 9.172 4.812 -27.25 1 36.31 368 ASP B C 1
ATOM 6450 O O . ASP B 1 368 ? 10.273 5.285 -27.547 1 36.31 368 ASP B O 1
ATOM 6454 N N . ALA B 1 369 ? 9.109 3.527 -27.203 1 34.72 369 ALA B N 1
ATOM 6455 C CA . ALA B 1 369 ? 10.289 3.1 -27.938 1 34.72 369 ALA B CA 1
ATOM 6456 C C . ALA B 1 369 ? 10.305 3.695 -29.344 1 34.72 369 ALA B C 1
ATOM 6458 O O . ALA B 1 369 ? 9.398 3.445 -30.141 1 34.72 369 ALA B O 1
ATOM 6459 N N . PRO B 1 370 ? 11.031 4.789 -29.578 1 34.16 370 PRO B N 1
ATOM 6460 C CA . PRO B 1 370 ? 11.188 5.254 -30.953 1 34.16 370 PRO B CA 1
ATOM 6461 C C . PRO B 1 370 ? 11.555 4.125 -31.922 1 34.16 370 PRO B C 1
ATOM 6463 O O . PRO B 1 370 ? 12.281 3.203 -31.547 1 34.16 370 PRO B O 1
ATOM 6466 N N . LEU B 1 371 ? 10.734 3.641 -32.719 1 34.06 371 LEU B N 1
ATOM 6467 C CA . LEU B 1 371 ? 11.109 2.828 -33.875 1 34.06 371 LEU B CA 1
ATOM 6468 C C . LEU B 1 371 ? 12.492 3.223 -34.375 1 34.06 371 LEU B C 1
ATOM 6470 O O . LEU B 1 371 ? 12.852 4.402 -34.375 1 34.06 371 LEU B O 1
ATOM 6474 N N . PRO B 1 372 ? 13.5 2.387 -34.312 1 33.25 372 PRO B N 1
ATOM 6475 C CA . PRO B 1 372 ? 14.758 2.807 -34.938 1 33.25 372 PRO B CA 1
ATOM 6476 C C . PRO B 1 372 ? 14.531 3.619 -36.219 1 33.25 372 PRO B C 1
ATOM 6478 O O . PRO B 1 372 ? 13.734 3.227 -37.062 1 33.25 372 PRO B O 1
ATOM 6481 N N . THR B 1 373 ? 14.367 4.875 -36.125 1 34.12 373 THR B N 1
ATOM 6482 C CA . THR B 1 373 ? 14.336 5.707 -37.344 1 34.12 373 THR B CA 1
ATOM 6483 C C . THR B 1 373 ? 15.422 5.289 -38.312 1 34.12 373 THR B C 1
ATOM 6485 O O . THR B 1 373 ? 16.594 5.141 -37.938 1 34.12 373 THR B O 1
ATOM 6488 N N . PRO B 1 374 ? 15.062 4.52 -39.344 1 33.28 374 PRO B N 1
ATOM 6489 C CA . PRO B 1 374 ? 16.078 4.219 -40.344 1 33.28 374 PRO B CA 1
ATOM 6490 C C . PRO B 1 374 ? 17 5.398 -40.625 1 33.28 374 PRO B C 1
ATOM 6492 O O . PRO B 1 374 ? 16.562 6.551 -40.625 1 33.28 374 PRO B O 1
ATOM 6495 N N . ASP B 1 375 ? 18.141 5.445 -40 1 33.69 375 ASP B N 1
ATOM 6496 C CA . ASP B 1 375 ? 19.141 6.477 -40.312 1 33.69 375 ASP B CA 1
ATOM 6497 C C . ASP B 1 375 ? 19.219 6.734 -41.812 1 33.69 375 ASP B C 1
ATOM 6499 O O . ASP B 1 375 ? 19.703 5.898 -42.562 1 33.69 375 ASP B O 1
ATOM 6503 N N . TYR B 1 376 ? 18.094 7.328 -42.281 1 35.34 376 TYR B N 1
ATOM 6504 C CA . TYR B 1 376 ? 18.016 7.719 -43.688 1 35.34 376 TYR B CA 1
ATOM 6505 C C . TYR B 1 376 ? 19.234 8.547 -44.094 1 35.34 376 TYR B C 1
ATOM 6507 O O . TYR B 1 376 ? 19.312 9.016 -45.219 1 35.34 376 TYR B O 1
ATOM 6515 N N . SER B 1 377 ? 19.938 9.023 -43.031 1 34.59 377 SER B N 1
ATOM 6516 C CA . SER B 1 377 ? 20.984 9.977 -43.375 1 34.59 377 SER B CA 1
ATOM 6517 C C . SER B 1 377 ? 21.953 9.391 -44.406 1 34.59 377 SER B C 1
ATOM 6519 O O . SER B 1 377 ? 22.766 10.117 -44.969 1 34.59 377 SER B O 1
ATOM 6521 N N . GLN B 1 378 ? 22.109 8.055 -44.25 1 33.81 378 GLN B N 1
ATOM 6522 C CA . GLN B 1 378 ? 23.125 7.555 -45.156 1 33.81 378 GLN B CA 1
ATOM 6523 C C . GLN B 1 378 ? 22.547 7.363 -46.562 1 33.81 378 GLN B C 1
ATOM 6525 O O . GLN B 1 378 ? 23.172 6.734 -47.406 1 33.81 378 GLN B O 1
ATOM 6530 N N . MET B 1 379 ? 21.188 7.617 -46.594 1 34.28 379 MET B N 1
ATOM 6531 C CA . MET B 1 379 ? 20.672 7.438 -47.938 1 34.28 379 MET B CA 1
ATOM 6532 C C . MET B 1 379 ? 21.172 8.539 -48.875 1 34.28 379 MET B C 1
ATOM 6534 O O . MET B 1 379 ? 21 9.727 -48.594 1 34.28 379 MET B O 1
ATOM 6538 N N . ILE B 1 380 ? 22.344 8.406 -49.469 1 35.78 380 ILE B N 1
ATOM 6539 C CA . ILE B 1 380 ? 22.969 9.297 -50.438 1 35.78 380 ILE B CA 1
ATOM 6540 C C . ILE B 1 380 ? 21.969 9.648 -51.531 1 35.78 380 ILE B C 1
ATOM 6542 O O . ILE B 1 380 ? 21.312 8.758 -52.094 1 35.78 380 ILE B O 1
ATOM 6546 N N . PRO B 1 381 ? 21.438 10.805 -51.469 1 33.38 381 PRO B N 1
ATOM 6547 C CA . PRO B 1 381 ? 20.484 11.242 -52.5 1 33.38 381 PRO B CA 1
ATOM 6548 C C . PRO B 1 381 ? 20.953 10.914 -53.938 1 33.38 381 PRO B C 1
ATOM 6550 O O . PRO B 1 381 ? 22.156 10.992 -54.219 1 33.38 381 PRO B O 1
ATOM 6553 N N . PHE B 1 382 ? 20.344 10.023 -54.625 1 38.38 382 PHE B N 1
ATOM 6554 C CA . PHE B 1 382 ? 20.641 9.656 -56 1 38.38 382 PHE B CA 1
ATOM 6555 C C . PHE B 1 382 ? 20.703 10.898 -56.875 1 38.38 382 PHE B C 1
ATOM 6557 O O . PHE B 1 382 ? 19.75 11.664 -56.969 1 38.38 382 PHE B O 1
ATOM 6564 N N . LYS B 1 383 ? 21.75 11.664 -56.906 1 34.06 383 LYS B N 1
ATOM 6565 C CA . LYS B 1 383 ? 21.875 12.789 -57.844 1 34.06 383 LYS B CA 1
ATOM 6566 C C . LYS B 1 383 ? 21.922 12.312 -59.281 1 34.06 383 LYS B C 1
ATOM 6568 O O . LYS B 1 383 ? 22.812 11.555 -59.656 1 34.06 383 LYS B O 1
ATOM 6573 N N . PRO B 1 384 ? 20.844 12.344 -60 1 32.59 384 PRO B N 1
ATOM 6574 C CA . PRO B 1 384 ? 20.812 11.953 -61.406 1 32.59 384 PRO B CA 1
ATOM 6575 C C . PRO B 1 384 ? 21.875 12.664 -62.219 1 32.59 384 PRO B C 1
ATOM 6577 O O . PRO B 1 384 ? 22.094 13.867 -62.062 1 32.59 384 PRO B O 1
ATOM 6580 N N . LYS B 1 385 ? 23.016 12.094 -62.469 1 41.19 385 LYS B N 1
ATOM 6581 C CA . LYS B 1 385 ? 24.031 12.711 -63.312 1 41.19 385 LYS B CA 1
ATOM 6582 C C . LYS B 1 385 ? 23.469 13.141 -64.688 1 41.19 385 LYS B C 1
ATOM 6584 O O . LYS B 1 385 ? 22.688 12.398 -65.25 1 41.19 385 LYS B O 1
ATOM 6589 N N . SER B 1 386 ? 23.359 14.227 -65 1 35.84 386 SER B N 1
ATOM 6590 C CA . SER B 1 386 ? 22.75 14.867 -66.188 1 35.84 386 SER B CA 1
ATOM 6591 C C . SER B 1 386 ? 23.25 14.234 -67.5 1 35.84 386 SER B C 1
ATOM 6593 O O . SER B 1 386 ? 22.516 14.141 -68.438 1 35.84 386 SER B O 1
ATOM 6595 N N . ASN B 1 387 ? 24.625 14.133 -67.812 1 40.25 387 ASN B N 1
ATOM 6596 C CA . ASN B 1 387 ? 25.109 13.992 -69.188 1 40.25 387 ASN B CA 1
ATOM 6597 C C . ASN B 1 387 ? 25.547 12.555 -69.5 1 40.25 387 ASN B C 1
ATOM 6599 O O . ASN B 1 387 ? 26.672 12.172 -69.188 1 40.25 387 ASN B O 1
ATOM 6603 N N . PRO B 1 388 ? 24.641 11.609 -69.812 1 39.03 388 PRO B N 1
ATOM 6604 C CA . PRO B 1 388 ? 25.078 10.234 -70.062 1 39.03 388 PRO B CA 1
ATOM 6605 C C . PRO B 1 388 ? 25.812 10.078 -71.375 1 39.03 388 PRO B C 1
ATOM 6607 O O . PRO B 1 388 ? 25.562 10.828 -72.312 1 39.03 388 PRO B O 1
ATOM 6610 N N . LEU B 1 389 ? 27.062 9.766 -71.438 1 42 389 LEU B N 1
ATOM 6611 C CA . LEU B 1 389 ? 27.766 9.586 -72.75 1 42 389 LEU B CA 1
ATOM 6612 C C . LEU B 1 389 ? 27.031 8.602 -73.625 1 42 389 LEU B C 1
ATOM 6614 O O . LEU B 1 389 ? 26.297 7.742 -73.125 1 42 389 LEU B O 1
ATOM 6618 N N . PRO B 1 390 ? 27.047 8.633 -75 1 44.47 390 PRO B N 1
ATOM 6619 C CA . PRO B 1 390 ? 26.188 8.016 -76 1 44.47 390 PRO B CA 1
ATOM 6620 C C . PRO B 1 390 ? 25.984 6.52 -75.75 1 44.47 390 PRO B C 1
ATOM 6622 O O . PRO B 1 390 ? 24.891 6.004 -76 1 44.47 390 PRO B O 1
ATOM 6625 N N . GLY B 1 391 ? 26.844 5.555 -75.875 1 44.62 391 GLY B N 1
ATOM 6626 C CA . GLY B 1 391 ? 26.797 4.102 -76 1 44.62 391 GLY B CA 1
ATOM 6627 C C . GLY B 1 391 ? 26.219 3.451 -74.75 1 44.62 391 GLY B C 1
ATOM 6628 O O . GLY B 1 391 ? 26.156 2.225 -74.625 1 44.62 391 GLY B O 1
ATOM 6629 N N . GLU B 1 392 ? 26.547 4.168 -73.562 1 38.41 392 GLU B N 1
ATOM 6630 C CA . GLU B 1 392 ? 26.297 3.48 -72.312 1 38.41 392 GLU B CA 1
ATOM 6631 C C . GLU B 1 392 ? 24.797 3.197 -72.125 1 38.41 392 GLU B C 1
ATOM 6633 O O . GLU B 1 392 ? 23.969 4.074 -72.312 1 38.41 392 GLU B O 1
ATOM 6638 N N . HIS B 1 393 ? 24.547 1.859 -72.438 1 37.34 393 HIS B N 1
ATOM 6639 C CA . HIS B 1 393 ? 23.141 1.444 -72.312 1 37.34 393 HIS B CA 1
ATOM 6640 C C . HIS B 1 393 ? 22.484 2.031 -71.062 1 37.34 393 HIS B C 1
ATOM 6642 O O . HIS B 1 393 ? 23.109 2.105 -70 1 37.34 393 HIS B O 1
ATOM 6648 N N . PRO B 1 394 ? 21.5 2.936 -71.188 1 34.69 394 PRO B N 1
ATOM 6649 C CA . PRO B 1 394 ? 20.828 3.609 -70.062 1 34.69 394 PRO B CA 1
ATOM 6650 C C . PRO B 1 394 ? 20.406 2.645 -69 1 34.69 394 PRO B C 1
ATOM 6652 O O . PRO B 1 394 ? 19.469 1.856 -69.188 1 34.69 394 PRO B O 1
ATOM 6655 N N . VAL B 1 395 ? 21.391 1.775 -68.562 1 33.72 395 VAL B N 1
ATOM 6656 C CA . VAL B 1 395 ? 20.891 0.72 -67.688 1 33.72 395 VAL B CA 1
ATOM 6657 C C . VAL B 1 395 ? 20.078 1.334 -66.562 1 33.72 395 VAL B C 1
ATOM 6659 O O . VAL B 1 395 ? 20.438 2.383 -66 1 33.72 395 VAL B O 1
ATOM 6662 N N . PRO B 1 396 ? 18.766 0.974 -66.375 1 31.06 396 PRO B N 1
ATOM 6663 C CA . PRO B 1 396 ? 17.891 1.494 -65.375 1 31.06 396 PRO B CA 1
ATOM 6664 C C . PRO B 1 396 ? 18.578 1.549 -63.969 1 31.06 396 PRO B C 1
ATOM 6666 O O . PRO B 1 396 ? 19.609 0.897 -63.781 1 31.06 396 PRO B O 1
ATOM 6669 N N . GLY B 1 397 ? 18.062 2.25 -62.969 1 28.98 397 GLY B N 1
ATOM 6670 C CA . GLY B 1 397 ? 18.578 2.705 -61.688 1 28.98 397 GLY B CA 1
ATOM 6671 C C . GLY B 1 397 ? 19.141 1.584 -60.844 1 28.98 397 GLY B C 1
ATOM 6672 O O . GLY B 1 397 ? 18.484 0.569 -60.625 1 28.98 397 GLY B O 1
ATOM 6673 N N . THR B 1 398 ? 20.375 1.278 -60.969 1 27.64 398 THR B N 1
ATOM 6674 C CA . THR B 1 398 ? 21.172 0.295 -60.25 1 27.64 398 THR B CA 1
ATOM 6675 C C . THR B 1 398 ? 21.016 0.478 -58.75 1 27.64 398 THR B C 1
ATOM 6677 O O . THR B 1 398 ? 21.25 1.567 -58.219 1 27.64 398 THR B O 1
ATOM 6680 N N . PHE B 1 399 ? 20.172 -0.325 -58.156 1 26.52 399 PHE B N 1
ATOM 6681 C CA . PHE B 1 399 ? 19.984 -0.434 -56.719 1 26.52 399 PHE B CA 1
ATOM 6682 C C . PHE B 1 399 ? 21.328 -0.654 -56.031 1 26.52 399 PHE B C 1
ATOM 6684 O O . PHE B 1 399 ? 22.062 -1.577 -56.375 1 26.52 399 PHE B O 1
ATOM 6691 N N . LYS B 1 400 ? 21.922 0.405 -55.656 1 27.91 400 LYS B N 1
ATOM 6692 C CA . LYS B 1 400 ? 23.203 0.38 -54.969 1 27.91 400 LYS B CA 1
ATOM 6693 C C . LYS B 1 400 ? 23.219 -0.668 -53.875 1 27.91 400 LYS B C 1
ATOM 6695 O O . LYS B 1 400 ? 22.375 -0.635 -52.969 1 27.91 400 LYS B O 1
ATOM 6700 N N . ILE B 1 401 ? 23.641 -1.845 -54.219 1 25.38 401 ILE B N 1
ATOM 6701 C CA . ILE B 1 401 ? 23.938 -2.877 -53.219 1 25.38 401 ILE B CA 1
ATOM 6702 C C . ILE B 1 401 ? 24.969 -2.363 -52.219 1 25.38 401 ILE B C 1
ATOM 6704 O O . ILE B 1 401 ? 26.062 -1.962 -52.594 1 25.38 401 ILE B O 1
ATOM 6708 N N . ILE B 1 402 ? 24.516 -1.728 -51.188 1 25 402 ILE B N 1
ATOM 6709 C CA . ILE B 1 402 ? 25.359 -1.256 -50.094 1 25 402 ILE B CA 1
ATOM 6710 C C . ILE B 1 402 ? 26.297 -2.381 -49.625 1 25 402 ILE B C 1
ATOM 6712 O O . ILE B 1 402 ? 25.828 -3.43 -49.188 1 25 402 ILE B O 1
ATOM 6716 N N . GLN B 1 403 ? 27.359 -2.607 -50.438 1 21.7 403 GLN B N 1
ATOM 6717 C CA . GLN B 1 403 ? 28.422 -3.504 -50 1 21.7 403 GLN B CA 1
ATOM 6718 C C . GLN B 1 403 ? 28.906 -3.156 -48.594 1 21.7 403 GLN B C 1
ATOM 6720 O O . GLN B 1 403 ? 29.266 -2.01 -48.312 1 21.7 403 GLN B O 1
ATOM 6725 N N . TYR B 1 404 ? 28.375 -3.824 -47.656 1 22.38 404 TYR B N 1
ATOM 6726 C CA . TYR B 1 404 ? 28.844 -3.883 -46.281 1 22.38 404 TYR B CA 1
ATOM 6727 C C . TYR B 1 404 ? 30.359 -4.125 -46.219 1 22.38 404 TYR B C 1
ATOM 6729 O O . TYR B 1 404 ? 30.828 -5.184 -46.625 1 22.38 404 TYR B O 1
ATOM 6737 N N . GLY B 1 405 ? 31.125 -3.135 -46.781 1 22.44 405 GLY B N 1
ATOM 6738 C CA . GLY B 1 405 ? 32.562 -3.207 -46.719 1 22.44 405 GLY B CA 1
ATOM 6739 C C . GLY B 1 405 ? 33.094 -3.6 -45.344 1 22.44 405 GLY B C 1
ATOM 6740 O O . GLY B 1 405 ? 32.625 -3.076 -44.344 1 22.44 405 GLY B O 1
ATOM 6741 N N . TYR B 1 406 ? 33.594 -4.828 -45.281 1 21.69 406 TYR B N 1
ATOM 6742 C CA . TYR B 1 406 ? 34.406 -5.453 -44.219 1 21.69 406 TYR B CA 1
ATOM 6743 C C . TYR B 1 406 ? 35.594 -4.57 -43.844 1 21.69 406 TYR B C 1
ATOM 6745 O O . TYR B 1 406 ? 36.344 -4.129 -44.719 1 21.69 406 TYR B O 1
ATOM 6753 N N . LEU B 1 407 ? 35.375 -3.66 -42.906 1 20.22 407 LEU B N 1
ATOM 6754 C CA . LEU B 1 407 ? 36.438 -2.807 -42.406 1 20.22 407 LEU B CA 1
ATOM 6755 C C . LEU B 1 407 ? 37.688 -3.619 -42.125 1 20.22 407 LEU B C 1
ATOM 6757 O O . LEU B 1 407 ? 37.656 -4.605 -41.375 1 20.22 407 LEU B O 1
ATOM 6761 N N . PRO B 1 408 ? 38.5 -3.752 -43.156 1 20.22 408 PRO B N 1
ATOM 6762 C CA . PRO B 1 408 ? 39.75 -4.371 -42.812 1 20.22 408 PRO B CA 1
ATOM 6763 C C . PRO B 1 408 ? 40.438 -3.668 -41.625 1 20.22 408 PRO B C 1
ATOM 6765 O O . PRO B 1 408 ? 40.438 -2.438 -41.562 1 20.22 408 PRO B O 1
ATOM 6768 N N . ARG B 1 409 ? 40.219 -4.172 -40.438 1 19.44 409 ARG B N 1
ATOM 6769 C CA . ARG B 1 409 ? 41 -3.725 -39.312 1 19.44 409 ARG B CA 1
ATOM 6770 C C . ARG B 1 409 ? 42.438 -3.426 -39.719 1 19.44 409 ARG B C 1
ATOM 6772 O O . ARG B 1 409 ? 42.938 -3.963 -40.719 1 19.44 409 ARG B O 1
ATOM 6779 N N . SER B 1 410 ? 43.188 -2.916 -38.812 1 18.56 410 SER B N 1
ATOM 6780 C CA . SER B 1 410 ? 44.312 -2.055 -38.531 1 18.56 410 SER B CA 1
ATOM 6781 C C . SER B 1 410 ? 45.625 -2.699 -38.969 1 18.56 410 SER B C 1
ATOM 6783 O O . SER B 1 410 ? 45.812 -3.91 -38.812 1 18.56 410 SER B O 1
ATOM 6785 N N . SER B 1 411 ? 46.281 -2.082 -39.906 1 19.19 411 SER B N 1
ATOM 6786 C CA . SER B 1 411 ? 47.625 -2.189 -40.438 1 19.19 411 SER B CA 1
ATOM 6787 C C . SER B 1 411 ? 48.656 -2.271 -39.312 1 19.19 411 SER B C 1
ATOM 6789 O O . SER B 1 411 ? 48.562 -1.548 -38.344 1 19.19 411 SER B O 1
ATOM 6791 N N . HIS B 1 412 ? 49.312 -3.422 -39.125 1 20.44 412 HIS B N 1
ATOM 6792 C CA . HIS B 1 412 ? 50.562 -3.691 -38.375 1 20.44 412 HIS B CA 1
ATOM 6793 C C . HIS B 1 412 ? 51.688 -2.789 -38.875 1 20.44 412 HIS B C 1
ATOM 6795 O O . HIS B 1 412 ? 52.062 -2.838 -40.031 1 20.44 412 HIS B O 1
ATOM 6801 N N . HIS B 1 413 ? 51.656 -1.491 -38.531 1 18.22 413 HIS B N 1
ATOM 6802 C CA . HIS B 1 413 ? 52.781 -0.611 -38.781 1 18.22 413 HIS B CA 1
ATOM 6803 C C . HIS B 1 413 ? 54.125 -1.354 -38.625 1 18.22 413 HIS B C 1
ATOM 6805 O O . HIS B 1 413 ? 54.188 -2.352 -37.906 1 18.22 413 HIS B O 1
ATOM 6811 N N . THR B 1 414 ? 55.219 -0.845 -39.312 1 18.73 414 THR B N 1
ATOM 6812 C CA . THR B 1 414 ? 56.531 -0.81 -39.906 1 18.73 414 THR B CA 1
ATOM 6813 C C . THR B 1 414 ? 57.625 -0.943 -38.844 1 18.73 414 THR B C 1
ATOM 6815 O O . THR B 1 414 ? 57.344 -0.705 -37.656 1 18.73 414 THR B O 1
ATOM 6818 N N . ARG B 1 415 ? 59.062 -0.802 -39.375 1 18.3 415 ARG B N 1
ATOM 6819 C CA . ARG B 1 415 ? 60.5 -1.033 -39.344 1 18.3 415 ARG B CA 1
ATOM 6820 C C . ARG B 1 415 ? 61.219 0.017 -38.469 1 18.3 415 ARG B C 1
ATOM 6822 O O . ARG B 1 415 ? 61.469 1.129 -38.938 1 18.3 415 ARG B O 1
ATOM 6829 N N . LYS B 1 416 ? 60.906 0.535 -37.438 1 18.17 416 LYS B N 1
ATOM 6830 C CA . LYS B 1 416 ? 62.031 1.251 -36.875 1 18.17 416 LYS B CA 1
ATOM 6831 C C . LYS B 1 416 ? 63.25 0.346 -36.781 1 18.17 416 LYS B C 1
ATOM 6833 O O . LYS B 1 416 ? 63.188 -0.73 -36.156 1 18.17 416 LYS B O 1
ATOM 6838 N N . CYS B 1 417 ? 64.375 0.576 -37.656 1 19.06 417 CYS B N 1
ATOM 6839 C CA . CYS B 1 417 ? 65.812 0.654 -38.031 1 19.06 417 CYS B CA 1
ATOM 6840 C C . CYS B 1 417 ? 66.625 1.152 -36.844 1 19.06 417 CYS B C 1
ATOM 6842 O O . CYS B 1 417 ? 66.625 2.336 -36.531 1 19.06 417 CYS B O 1
ATOM 6844 N N . PHE B 1 418 ? 66.75 0.579 -35.625 1 19.16 418 PHE B N 1
ATOM 6845 C CA . PHE B 1 418 ? 67.938 0.802 -34.844 1 19.16 418 PHE B CA 1
ATOM 6846 C C . PHE B 1 418 ? 69.188 0.372 -35.594 1 19.16 418 PHE B C 1
ATOM 6848 O O . PHE B 1 418 ? 69.375 -0.82 -35.812 1 19.16 418 PHE B O 1
ATOM 6855 N N . ILE B 1 419 ? 69.812 1.085 -36.688 1 20.41 419 ILE B N 1
ATOM 6856 C CA . ILE B 1 419 ? 71.25 1.317 -36.875 1 20.41 419 ILE B CA 1
ATOM 6857 C C . ILE B 1 419 ? 71.875 1.759 -35.562 1 20.41 419 ILE B C 1
ATOM 6859 O O . ILE B 1 419 ? 72.875 1.218 -35.156 1 20.41 419 ILE B O 1
ATOM 6863 N N . ASP B 1 420 ? 71.938 3.082 -35.125 1 21.12 420 ASP B N 1
ATOM 6864 C CA . ASP B 1 420 ? 72.938 3.498 -34.188 1 21.12 420 ASP B CA 1
ATOM 6865 C C . ASP B 1 420 ? 72.75 2.857 -32.812 1 21.12 420 ASP B C 1
ATOM 6867 O O . ASP B 1 420 ? 71.625 2.783 -32.344 1 21.12 420 ASP B O 1
#

pLDDT: mean 83.98, std 23.45, range [18.17, 98.94]

InterPro domains:
  IPR003107 HAT (Half-A-TPR) repeat [SM00386] (25-57)
  IPR003107 HAT (Half-A-TPR) repeat [SM00386] (67-99)
  IPR003107 HAT (Half-A-TPR) repeat [SM00386] (115-148)
  IPR003107 HAT (Half-A-TPR) repeat [SM00386] (150-183)
  IPR003107 HAT (Half-A-TPR) repeat [SM00386] (185-217)
  IPR003107 HAT (Half-A-TPR) repeat [SM00386] (220-252)
  IPR003107 HAT (Half-A-TPR) repeat [SM00386] (254-290)
  IPR008847 Suppressor of forked [PF05843] (3-339)
  IPR011990 Tetratricopeptide-like helical domain superfamily [SSF48452] (4-347)
  IPR045243 mRNA 3'-end-processing protein Rna14-like [PTHR19980] (3-397)

Foldseek 3Di:
DVVVVVVLVVLVVVVVVVLCVLCPPADLPAAADADDPDPSVVVNVVSLVSNLVVLQVPSSPDPDLLVSLVSSLVSLVSVCRRHVNDVVSLLVNLVSLQVSLVVCVVVVNNVSSVVSLVVSLVSLVVSCVPNNVQPVVSLLVSLVSCVVVVVNVVSVVSLVSNVPDDPDQCAVSLLSVLVSCCVNPNNVSSVVSLVVLVVDPSYDLVSLLSNLVCCCPPVVDNVVSLVSLVVSCVVCLQQLVSLVSVLVSCVVVVPLVVSVVSLCCSVVVPSYDLLSCLVSLLVCLVSCLVPNDPVSNVVSLVVSVVSQCVPPQCPPLSVLSVQSNPDDDLDTPDQLVVNVVSNNLSVCVSVVNCPDVVNVVSVVVVPPPPPPPPCCVVVPPPPPPPDDPDPPDPPPDPPPPPPPPPPDDDDDPPPDPDDD/DVVVVVVLVVLVVVVVVVLCVLCPPADLPAAADADDPDPSVVVNVVSLVSNLVVLQVPSSPDPDLLVSLVSSLVSLVSVCRRHVNDVVSLLVNLVSLQVSLVVCVVVVNNVSSVVSLVVSLVSLVVSCVPNNVQPVVSLLVSLVSCVVVVVNVVSVVSLVSNVPDDPDQCAVSLLSVLVSCCVNPNNVSSVVSLVVLVPDPSYDLVSLLSNLVCCCPPVVDNVVSLVSLVVSCVVCLQQLVSLVSVLVSCVVVVPLVVSVVSLCCSVVVPSYDLLSCLVSLLVCLVSCLVPNDPVSNVVSLVVSVVSQCVPPQCPPLSVLSVQSNPDDDLDTPDQLVVNVVSNNLSVCVSVVNCPDVVNVVSVVVVPPPPDPPPCCVVVPPPPPDDDDPDPPDPPPDPPPPPPPPPPPDDDPDDDPDPPD

Solvent-accessible surface area (backbone atoms only — not comparable to full-atom values): 47378 Å² total; per-residue (Å²): 110,68,62,60,51,45,49,52,47,52,50,48,52,53,48,52,55,51,47,53,60,46,52,58,84,56,63,85,78,40,72,54,53,69,80,77,81,43,70,67,55,51,51,45,52,50,41,50,50,51,37,48,52,48,50,69,66,38,81,80,68,68,86,49,62,66,59,53,48,52,52,38,48,47,50,47,53,59,47,38,58,30,41,50,51,39,67,52,58,52,49,49,47,23,49,49,29,46,52,51,17,54,53,30,45,73,72,64,41,54,66,62,15,52,52,30,43,52,47,20,53,46,43,40,49,51,39,45,72,55,79,37,52,81,44,44,48,56,53,51,52,42,30,51,52,32,46,74,69,68,36,54,70,59,27,53,49,52,54,49,57,56,64,66,50,79,94,59,75,46,35,64,57,50,46,52,48,26,49,48,28,31,61,75,64,31,63,71,48,16,49,52,46,48,54,54,43,72,70,37,87,68,44,51,64,62,48,37,54,52,52,17,48,42,31,34,68,66,68,64,31,61,65,61,17,50,51,36,44,52,57,40,40,73,75,39,56,61,37,55,69,53,49,49,53,52,48,52,55,36,55,58,69,62,40,65,67,64,38,51,50,49,53,51,49,57,72,66,67,65,58,39,52,68,81,57,37,48,63,54,44,52,49,51,43,49,51,27,60,66,65,45,43,70,68,57,33,51,52,48,47,52,55,43,48,59,56,41,56,73,36,76,84,42,53,91,33,64,59,32,57,52,46,63,70,66,41,54,94,92,44,62,46,56,53,58,64,52,33,51,72,43,45,35,61,65,45,29,64,69,39,82,63,50,37,41,61,67,56,48,49,43,61,54,52,67,70,65,64,71,65,81,66,74,72,57,79,75,56,68,75,81,70,76,75,83,79,76,65,90,80,63,70,84,68,72,87,75,76,76,71,80,71,80,73,74,77,75,77,82,81,80,83,74,70,89,68,79,79,126,110,69,61,58,52,45,49,51,47,52,48,48,51,54,47,51,55,51,47,53,61,47,53,57,85,56,64,85,78,39,72,54,54,70,81,77,80,43,69,69,57,51,50,45,52,50,44,50,51,51,38,47,53,48,49,68,66,38,81,81,68,68,85,50,63,68,58,52,49,53,52,39,48,49,50,47,52,57,46,38,60,31,41,50,51,39,66,53,58,51,51,49,48,23,50,51,28,44,51,50,18,54,53,30,46,73,73,63,42,53,66,63,15,53,50,30,44,51,48,20,53,45,42,40,49,51,40,46,71,56,79,38,52,80,44,46,48,55,52,51,52,41,30,52,52,33,46,74,70,69,35,55,69,59,27,54,50,51,53,49,58,56,65,66,49,79,95,58,76,46,34,66,57,50,45,54,50,25,50,48,28,32,60,75,66,30,65,70,48,18,50,54,47,47,55,53,42,72,68,37,86,67,43,53,67,62,47,38,55,52,52,17,48,40,30,35,67,67,67,64,32,63,66,62,18,47,51,36,45,52,57,40,40,73,76,39,57,60,36,54,70,54,50,49,53,51,48,53,54,36,55,59,70,62,39,63,66,64,40,51,52,48,53,52,50,57,71,67,65,66,58,40,53,70,80,55,36,48,64,56,46,52,50,50,43,49,51,26,61,66,64,45,44,71,68,57,32,51,52,47,47,52,55,43,47,59,53,42,54,73,35,77,85,42,52,91,32,65,60,32,57,54,45,63,69,65,41,54,94,92,47,60,45,56,53,57,66,52,32,51,73,44,44,34,61,64,46,29,65,69,41,84,62,50,38,43,60,67,56,47,49,43,60,54,52,68,69,64,67,71,65,82,66,74,74,56,79,74,58,68,76,84,71,79,76,83,80,76,64,88,82,61,71,82,70,72,87,74,76,76,73,79,71,79,71,75,75,76,76,81,78,82,80,88,80,85,80,81,78,128

Organism: Tenebrio molitor (NCBI:txid7067)

Secondary structure (DSSP, 8-state):
-HHHHHHHHHHHHHHHHHHHHHTTT--TT---------HHHHHHHHHHHHHHHHHHT-TT--S-HHHHHHHHHHHHHHHHHH-TT-HHHHHHHHHHHHHHHHHHHHTT-HHHHHHHHHHHHHHHHHHHHTTTTT-HHHHHHHHHHHHHTT-HHHHHHHHHHHHT-SSS--HHHHHHHHHHHHHHH-HHHHHHHHHHHHH-TT--THHHHHHHHHHHHTS--HHHHHHHHHHHHHHHTT-HHHHHHHHHHHHHTT-HHHHHHHHHHHHHSS-S-HHHHHHHHHHHHHHHHHHS-HHHHHHHHHHHHHHHTTSGGGTT-HHHHHHHHH-BTTB-SS-HHHHHHTTHHHHHHHSTTTT-HHHHHHHHTTT--------GGGS------S---TTS----------------------------/-HHHHHHHHHHHHHHHHHHHHHHTT--TT---------HHHHHHHHHHHHHHHHHHT-TT--S-HHHHHHHHHHHHHHHHHH-TT-HHHHHHHHHHHHHHHHHHHHTT-HHHHHHHHHHHHHHHHHHHHTTTTT-HHHHHHHHHHHHHTT-HHHHHHHHHHHHT-SSS--HHHHHHHHHHHHHHH-HHHHHHHHHHHHH-TT--THHHHHHHHHHHHTS--HHHHHHHHHHHHHHHTT-HHHHHHHHHHHHHTT-HHHHHHHHHHHHHSS-S-HHHHHHHHHHHHHHHHHHS-HHHHHHHHHHHHHHHTTSGGGTT-HHHHHHHHH-BTTB-SS-HHHHHHTTHHHHHHHSTTTT-HHHHHHHHTTT--------GGG-------S---TTS----------------------------

Radius of gyration: 36.46 Å; Cα contacts (8 Å, |Δi|>4): 850; chains: 2; bounding box: 147×118×104 Å

Nearest PDB structures (foldseek):
  2ooe-assembly1_A-2  TM=9.774E-01  e=1.543E-30  Mus musculus
  6uro-assembly1_F  TM=9.782E-01  e=4.170E-29  Homo sapiens
  2ond-assembly1_B  TM=9.901E-01  e=4.743E-28  Mus musculus
  7zy4-assembly1_A  TM=9.877E-01  e=9.958E-28  Homo sapiens
  8ffz-assembly1_C  TM=3.197E-01  e=1.047E-01  Saccharomyces cerevisiae S288C

Sequence (840 aa):
MSIERSRDYMNARRVAKELEVQIRGINRNAPSVPPNGSPEERKQVELWQKYIAWEKSNPLRTEDTALLTKRVVFALEQCLLCLGHHPDIWYQAAQFLEYSCKILAEKGDVNASKLFSEEAANMFERATSSLLNKNMLLYFAYADYEEGRLKYEKVHQIYQKYLEIQDIDPTLAYIQYMKFARRAEGIKSARAVFKRAREDNRSKYHIFVCAALMEYYCSKDKNIAFRIFELGLKKFGDIPEYITCYIDYLSHLNEDNNTRVLFERVLSSGSLEPEKSVDIWNRFLEFECNIGDLQSIVKVEKRRSEVLSKIKEFEGKETAQLVDRYKFLDLYPCTATELKSIGYTEVINITGAGKNHILQSIINSDADAPLPTPDYSQMIPFKPKSNPLPGEHPVPGTFKIIQYGYLPRSSHHTRKCFIDMSIERSRDYMNARRVAKELEVQIRGINRNAPSVPPNGSPEERKQVELWQKYIAWEKSNPLRTEDTALLTKRVVFALEQCLLCLGHHPDIWYQAAQFLEYSCKILAEKGDVNASKLFSEEAANMFERATSSLLNKNMLLYFAYADYEEGRLKYEKVHQIYQKYLEIQDIDPTLAYIQYMKFARRAEGIKSARAVFKRAREDNRSKYHIFVCAALMEYYCSKDKNIAFRIFELGLKKFGDIPEYITCYIDYLSHLNEDNNTRVLFERVLSSGSLEPEKSVDIWNRFLEFECNIGDLQSIVKVEKRRSEVLSKIKEFEGKETAQLVDRYKFLDLYPCTATELKSIGYTEVINITGAGKNHILQSIINSDADAPLPTPDYSQMIPFKPKSNPLPGEHPVPGTFKIIQYGYLPRSSHHTRKCFID